Protein 9BS5 (pdb70)

Solvent-accessible surface area: 46881 Å² total; per-residue (Å²): 146,49,130,6,49,2,50,72,48,55,0,40,0,26,1,85,36,49,194,95,7,10,0,16,2,33,0,39,10,108,76,83,69,0,0,103,89,0,42,2,0,0,39,7,83,148,185,91,108,14,20,0,80,41,29,2,119,64,129,89,31,102,79,64,102,67,72,108,73,43,105,21,47,18,8,31,29,110,95,5,145,10,48,11,30,19,0,8,0,73,0,46,0,69,96,13,89,7,25,0,20,0,49,0,44,0,7,65,36,0,0,0,0,50,0,21,1,50,78,36,195,44,6,26,59,18,24,0,96,40,0,53,0,33,1,5,4,52,29,58,9,31,0,4,2,11,0,1,0,17,10,5,6,18,1,24,11,17,64,5,64,0,55,84,0,115,62,68,6,146,117,13,51,58,127,30,59,6,56,46,51,33,18,77,5,0,0,8,8,7,0,0,0,63,8,120,72,37,2,29,2,0,0,1,0,0,16,9,56,91,1,1,3,0,3,0,36,4,59,15,164,99,30,35,0,47,5,67,0,1,16,22,26,112,44,12,10,3,42,11,22,0,78,23,64,4,4,5,0,0,0,2,0,4,68,39,4,93,68,3,14,43,14,30,2,6,37,8,9,5,108,79,60,128,15,117,58,4,81,82,37,5,103,35,10,13,0,1,2,0,4,2,14,7,21,4,42,95,10,21,45,16,16,2,93,103,56,90,16,2,65,14,80,122,30,70,4,82,157,14,134,86,30,78,99,12,8,0,42,28,58,21,0,50,144,12,0,56,15,0,35,81,12,62,9,61,4,0,0,4,6,0,4,3,26,0,8,34,5,48,110,64,49,38,15,36,99,0,0,19,0,51,54,26,4,71,40,8,63,7,123,42,0,62,135,44,2,64,75,94,66,5,84,8,3,1,7,0,12,0,10,0,0,4,25,8,1,22,46,29,0,46,105,0,1,81,39,0,73,94,22,15,12,56,5,2,9,4,2,3,22,9,100,3,0,10,30,18,16,32,2,2,0,32,22,0,12,38,0,20,25,38,5,6,97,22,0,11,118,49,92,0,6,4,2,6,8,25,2,17,14,13,2,0,22,13,28,3,29,5,0,24,2,1,7,3,2,4,22,1,2,20,25,9,5,107,44,5,0,81,13,18,2,5,0,0,0,9,0,0,9,28,18,6,10,8,3,1,8,3,2,0,0,0,13,0,68,1,50,126,12,30,115,92,22,123,12,33,0,67,1,0,1,0,6,6,0,0,1,3,0,1,2,19,1,0,2,7,0,0,0,2,14,24,120,15,0,101,131,27,57,85,0,0,65,0,0,61,40,3,24,22,20,4,35,102,18,52,23,35,36,11,26,3,7,71,61,0,0,2,0,3,47,6,75,73,56,36,25,5,6,0,0,0,0,0,0,98,120,8,29,101,2,150,6,70,1,113,40,3,74,106,70,62,74,1,60,4,3,15,2,10,15,19,213,95,12,30,40,120,123,46,13,53,20,44,46,54,136,144,39,112,10,40,19,160,22,153,49,115,30,107,0,8,60,0,0,0,0,0,0,3,0,81,73,125,138,49,132,7,51,2,50,75,46,55,0,34,0,45,1,92,30,45,191,102,4,10,0,17,2,34,0,39,12,109,76,82,68,0,0,103,87,0,39,2,0,0,46,6,85,82,148,137,48,147,23,18,0,80,40,19,0,111,50,125,86,30,105,77,60,112,69,74,109,75,46,107,19,48,19,8,31,24,110,99,6,139,11,51,11,26,17,0,7,0,71,0,49,0,68,98,15,91,9,26,0,18,0,48,0,44,0,7,63,36,0,0,0,0,51,0,19,1,51,80,35,190,46,7,24,61,18,23,0,102,42,1,55,0,34,0,4,4,53,27,57,10,40,0,7,2,10,0,1,0,17,9,6,6,16,2,25,11,16,64,5,69,0,56,85,0,121,61,63,9,146,119,13,51,57,129,32,57,5,56,46,50,32,16,77,4,0,0,8,8,8,0,0,0,68,7,123,71,37,2,24,1,0,0,1,0,0,18,8,57,88,0,0,2,0,2,0,35,3,46,35,172,83,29,34,0,44,5,68,0,1,18,23,27,121,44,12,8,3,46,9,26,0,80,24,63,4,2,5,0,0,0,2,1,4,67,42,5,91,70,3,14,43,15,30,2,6,39,8,8,6,109,77,59,120,15,119,60,5,81,81,33,5,102,36,10,14,0,1,2,0,4,2,14,7,21,4,44,94,11,20,46,17,15,2,94,105,52,87,17,1,66,15,79,122,30,73,4,83,166,19,140,77,28,78,100,10,8,0,41,28,58,23,0,51,143,10,0,61,16,0,37,83,14,62,7,61,3,0,0,5,6,0,4,3,27,0,10,26,8,44,113,59,50,37,18,36,100,0,0,20,0,48,58,27,3,73,40,8,61,5,93,43,0,60,144,51,2,64,83,90,66,6,88,7,4,2,7,0,13,0,10,0,0,5,24,7,2,23,45,27,0,48,100,0,1,80,36,0,71,94,21,15,11,49,5,1,10,4,2,2,25,6,99,3,0,9,28,20,16,32,2,2,0,35,23,0,12,39,0,21,22,42,5,6,97,17,0,11,120,50,95,1,3,4,3,6,8,25,2,16,15,14,2,0,22,14,28,3,27,5,0,25,2,1,8,3,2,5,21,1,3,21,24,9,5,106,46,4,0,82,14,20,3,6,0,0,0,10,0,0,10,29,21,6,10,8,2,1,7,4,2,0,0,0,19,0,68,1,54,127,11,28,118,92,22,125,14,32,1,69,0,0,0,0,5,6,1,0,1,3,0,1,2,20,2,0,1,6,1,0,1,1,9,18,100,16,0,97,147,26,62,82,0,0,67,0,0,63,35,3,26,22,19,4,37,106,13,50,24,36,37,12,15,3,10,93,55,0,0,2,0,3,54,7,72,73,60,38,26,8,9,0,0,0,0,0,2,104,138,12,26,100,2,155,7,61,1,113,37,3,74,106,73,63,73,1,35,4,3,13,3,10,15,20,208,105,12,30,39,121,123,49,12,57,20,43,45,53,137,142,41,113,10,44,19,148,21,136,46,117,28,106,1,5,60,0,0,0,0,0,0,1,0,20,8,64,186,120,101,117

InterPro domains:
  IPR013785 Aldolase-type TIM barrel [G3DSA:3.20.20.70] (309-738)
  IPR014718 Glycoside hydrolase-type carbohydrate-binding [G3DSA:2.70.98.10] (22-305)
  IPR017853 Glycoside hydrolase superfamily [SSF51445] (368-609)
  IPR019563 Glycosyl-hydrolase 97, catalytic domain [PF10566] (331-528)
  IPR029483 Glycosyl-hydrolase 97, C-terminal oligomerisation domain [PF14509] (623-724)
  IPR029486 Glycosyl-hydrolase 97, N-terminal domain [PF14508] (25-312)
  IPR052720 Glycosyl Hydrolase Family 97 [PTHR35803] (1-726)

Nearest PDB structures (foldseek):
  9bs5-assembly1_A  TM=1.001E+00  e=0.000E+00  Bacteroides ovatus ATCC 8483
  9bs5-assembly1_B  TM=1.001E+00  e=0.000E+00  Bacteroides ovatus ATCC 8483
  2jke-assembly1_B  TM=1.001E+00  e=0.000E+00  Bacteroides thetaiotaomicron VPI-5482
  2d73-assembly1_B  TM=1.000E+00  e=0.000E+00  Bacteroides thetaiotaomicron VPI-5482
  2jka-assembly1_A  TM=1.001E+00  e=0.000E+00  Bacteroides thetaiotaomicron VPI-5482

B-factor: mean 17.01, std 8.12, range [8.49, 73.51]

Sequence (1377 aa):
QQKLTSPDGNLVLTFQVNKEGAPTYDLTYKGKVVIKPSTLGLELKKESKSNLYNGFKLKDAQTTTFDETWQPVWGEEKEIRNQYNELAVILFQPMNDRSIVVRFRLFNDGLGFRYEFPQQKSLNYFVIKEEHSQFAMAGNHIAYWIPGDYDTQEYDYTISRLSEIRGLMQQAITPNSSQTPFSPTGVQTALMMKTDDGLYINLHEAALIDYSCMHLNLDDKNMIFESWLTPDAKGDKGYMQTPCNSPWRTIIVSDDARNILASRITLNLNEPCKIADAASWIKPVKYIGVWWDMITGKGSWAYTDELTSVKLGVTDYSKTKPNGKHSANTANVKRYIDFAAANGFDAVLVEGWNEGWEDWFGNSKDYVFDFLTAYPDFDVQEIHRYAASKGIKMMMHHETSASVRNYERHLDKAYQFMVDNGYNSVKSGYVGNIIPRGEHHYGQWMNNHYLYAVKKAADYKIMVNAHEATRPTGICRTYPNLIGNESARGTEYESFGGNKVYHTTILPFTRLVGGPMDYTPGIFETHCNQMNPANNSQVRSTIARQLALYVTMYSPLQMAADIPENYERFMDAFQFIKDVALDWDKTIYLEAEPGEYITIARKAKGTDDWYIGCTAGENGHDSQLTFDFLEPGKQYVATVYADAKDADWKDNPQAYTIKKGILNNKSKLNLHAANGGGYAISIKEVQQKLTSPDGNLVLTFQVNKEGAPTYDLTYKGKVVIKPSTLGLELKKEDSKSNLYNGFKLKDAQTTTFDETWQPVWGEEKEIRNQYNELAVILFQPMNDRSIVVRFRLFNDGLGFRYEFPQQKSLNYFVIKEEHSQFAMAGNHIAYWIPGDYDTQEYDYTISRLSEIRGLMQQAITPNSSQTPFSPTGVQTALMMKTDDGLYINLHEAALIDYSCMHLNLDDKNMIFESWLTPDAKGDKGYMQTPCNSPWRTIIVSDDARNILASRITLNLNEPCKIADAASWIKPVKYIGVWWDMITGKGSWAYTDELTSVKLGVTDYSKTKPNGKHSANTANVKRYIDFAAANGFDAVLVEGWNEGWEDWFGNSKDYVFDFLTAYPDFDVQEIHRYAASKGIKMMMHHETSASVRNYERHLDKAYQFMVDNGYNSVKSGYVGNIIPRGEHHYGQWMNNHYLYAVKKAADYKIMVNAHEATRPTGICRTYPNLIGNESARGTEYESFGGNKVYHTTILPFTRLVGGPMDYTPGIFETHCNQMNPANNSQVRSTIARQLALYVTMYSPLQMAADIPENYERFMDAFQFIKDVALDWDKTIYLEAEPGEYITIARKAKGTDDWYIGCTAGENGHDSQLTFDFLEPGKQYVATVYADAKDADWKDNPQAYTIKKGILNNKSKLNLHAANGGGYAISIKEVKNKS

Organism: Bacteroides ovatus (strain ATCC 8483 / DSM 1896 / JCM 5824 / BCRC 10623 / CCUG 4943 / NCTC 11153) (NCBI:txid411476)

Secondary structure (DSSP, 8-state):
-EEEE-TTS-EEEEEEE-TTS-EEEEEEETTEEEEEEEE--EEEPP--TTEESSS-EEEEEEEEEEEEEE--SSSSSS-EEEEEEEEEEEEEETTTTEEEEEEEEEETTEEEEEEEE--BTTBSEEEEEEE--EEE-SS--EEEE-B-BSS------EEEEGGGHHHHHHHH----SS--B--TTEE-SSEEEE-TTS-EEEEEEE---SSPPEEEEEETTTTEEEEEEPP-TTS---EEESSEEPPEEEEEEESSHHHHHH--HHHHTSPP---TTHHHH---EEEEEETHHHHHTSSBS-SBSS-SS--TTTS-GGGSPB-S-B---HHHHHHHHHHHHHTT--EEEESS-BTTGGG-SSS--SS---SS-B-TT--HHHHHHHHHHTT-EEEEEEE-TTBHHHHHHHHHHHHHHHHHTT--EEEEE--SS-BSBTB-TTSHHHHHHHHHHHHHHHHTT-EEEETTSPPP-SGGGT-TTEEEE--S--GGGGTTT---TTGGGTGGGTTTTTS-B------S--BGGGT-TT---B-SS-HHHHHHHHHHS--SEEE--S-HHHHHHTHHHHHHHHH--S-EEEEEEEEEETTTEEEEEEEETTSS-EEEEEEE-TT-EEEEEE-TTSPTT--EEEEEEEE-TT-BTTTBTT-EEEEEEEE-TT-EEEEEEPTT-EEEEEEEE-/-EEEE-TTS-EEEEEEE-TTS-EEEEEEETTEEEEEEEE--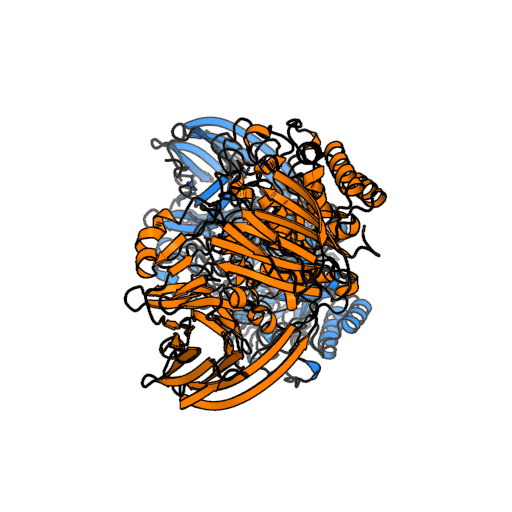EEEPP--GGGEESSS-EEEEEEEEEEEEEE--SSSSSS-EEEEEEEEEEEEEETTTTEEEEEEEEEETTEEEEEEEE--BTTBSEEEEEEE--EEE-SS--EEEE-B-BSS------EEEEGGGHHHHHHHH----SS--B--TTEE-SSEEEE-TTS-EEEEEEE---SSPPEEEEEETTTTEEEEEEPP-TTS---EEESSEEPPEEEEEEESSTHHHHH--HHHHTSPP---TTGGGT---EEEEEE-HHHHHTSSBS-S-SS-SS--TTTS-GGGSPP-S-BS--HHHHHHHHHHHHHTT-SEEEESS-BTTGGG-SSS--SS---SS-B-TT--HHHHHHHHHHTT-EEEEEEE-TTBHHHHHHHHHHHHHHHHHTT--EEEEE--SS-BSBTB-TTSHHHHHHHHHHHHHHHHTT-EEEETTSPPP-SGGGT-TTEEEE--S--GGGGGTT---TTGGGTGGGTTTTTS-B------S--BGGGT-TT---B-SS-HHHHHHHHHHS--SEEE--S-HHHHTTSHHHHHHHHH--S-EEEEEEEEEETTTEEEEEEEETTSS-EEEEEEE-TT-EEEEEE-TTSPTT--EEEEEEEE-TT-BTTTBTT-EEEEEEEE-TT-EEEEEEPTT-EEEEEEEETTT--

Structure (mmCIF, N/CA/C/O backbone):
data_9BS5
#
_entry.id   9BS5
#
_cell.length_a   107.855
_cell.length_b   116.528
_cell.length_c   144.004
_cell.angle_alpha   90.00
_cell.angle_beta   90.00
_cell.angle_gamma   90.00
#
_symmetry.space_group_name_H-M   'P 21 21 21'
#
loop_
_entity.id
_entity.type
_entity.pdbx_description
1 polymer Alpha-glucosidase
2 branched 4,6-dideoxy-4-{[(1S,4R,5S,6S)-4,5,6-trihydroxy-3-(hydroxymethyl)cyclohex-2-en-1-yl]amino}-alpha-D-glucopyranose-(1-4)-alpha-D-glucopyranose
3 non-polymer 1,2-ETHANEDIOL
4 non-polymer DI(HYDROXYETHYL)ETHER
5 non-polymer 'FORMIC ACID'
6 non-polymer 'TRIETHYLENE GLYCOL'
7 non-polymer 'CALCIUM ION'
8 non-polymer 'SODIUM ION'
9 water water
#
loop_
_atom_site.group_PDB
_atom_site.id
_atom_site.type_symbol
_atom_site.label_atom_id
_atom_site.label_alt_id
_atom_site.label_comp_id
_atom_site.label_asym_id
_atom_site.label_entity_id
_atom_site.label_seq_id
_atom_site.pdbx_PDB_ins_code
_atom_site.Cartn_x
_atom_site.Cartn_y
_atom_site.Cartn_z
_atom_site.occupancy
_atom_site.B_iso_or_equiv
_atom_site.auth_seq_id
_atom_site.auth_comp_id
_atom_site.auth_asym_id
_atom_site.auth_atom_id
_atom_site.pdbx_PDB_model_num
ATOM 1 N N . GLN A 1 8 ? 24.008 33.335 42.403 1.00 27.42 22 GLN A N 1
ATOM 2 C CA . GLN A 1 8 ? 23.533 31.925 42.261 1.00 26.11 22 GLN A CA 1
ATOM 3 C C . GLN A 1 8 ? 22.062 31.824 42.684 1.00 22.66 22 GLN A C 1
ATOM 4 O O . GLN A 1 8 ? 21.737 32.271 43.802 1.00 23.65 22 GLN A O 1
ATOM 10 N N . GLN A 1 9 ? 21.222 31.237 41.826 1.00 20.41 23 GLN A N 1
ATOM 11 C CA . GLN A 1 9 ? 19.787 30.957 42.098 1.00 19.38 23 GLN A CA 1
ATOM 12 C C . GLN A 1 9 ? 19.634 29.493 42.510 1.00 19.00 23 GLN A C 1
ATOM 13 O O . GLN A 1 9 ? 20.364 28.650 41.968 1.00 19.36 23 GLN A O 1
ATOM 19 N N . LYS A 1 10 ? 18.717 29.209 43.435 1.00 18.85 24 LYS A N 1
ATOM 20 C CA . LYS A 1 10 ? 18.434 27.831 43.913 1.00 18.93 24 LYS A CA 1
ATOM 21 C C . LYS A 1 10 ? 16.939 27.547 43.746 1.00 18.11 24 LYS A C 1
ATOM 22 O O . LYS A 1 10 ? 16.130 28.468 43.973 1.00 19.45 24 LYS A O 1
ATOM 28 N N . LEU A 1 11 ? 16.608 26.325 43.323 1.00 16.77 25 LEU A N 1
ATOM 29 C CA . LEU A 1 11 ? 15.224 25.802 43.178 1.00 16.57 25 LEU A CA 1
ATOM 30 C C . LEU A 1 11 ? 15.189 24.401 43.799 1.00 16.75 25 LEU A C 1
ATOM 31 O O . LEU A 1 11 ? 16.127 23.628 43.555 1.00 17.43 25 LEU A O 1
ATOM 36 N N . THR A 1 12 ? 14.173 24.105 44.609 1.00 17.13 26 THR A N 1
ATOM 37 C CA . THR A 1 12 ? 13.995 22.776 45.250 1.00 17.52 26 THR A CA 1
ATOM 38 C C . THR A 1 12 ? 12.638 22.210 44.830 1.00 16.67 26 THR A C 1
ATOM 39 O O . THR A 1 12 ? 11.707 23.006 44.600 1.00 17.50 26 THR A O 1
ATOM 43 N N . SER A 1 13 ? 12.558 20.887 44.684 1.00 16.47 27 SER A N 1
ATOM 44 C CA . SER A 1 13 ? 11.305 20.152 44.381 1.00 16.25 27 SER A CA 1
ATOM 45 C C . SER A 1 13 ? 10.307 20.373 45.513 1.00 16.52 27 SER A C 1
ATOM 46 O O . SER A 1 13 ? 10.701 20.720 46.630 1.00 16.55 27 SER A O 1
ATOM 49 N N . PRO A 1 14 ? 8.989 20.191 45.269 1.00 16.70 28 PRO A N 1
ATOM 50 C CA . PRO A 1 14 ? 8.000 20.268 46.345 1.00 16.64 28 PRO A CA 1
ATOM 51 C C . PRO A 1 14 ? 8.376 19.450 47.593 1.00 17.87 28 PRO A C 1
ATOM 52 O O . PRO A 1 14 ? 8.132 19.943 48.689 1.00 18.68 28 PRO A O 1
ATOM 56 N N . ASP A 1 15 ? 8.980 18.264 47.423 1.00 17.95 29 ASP A N 1
ATOM 57 C CA . ASP A 1 15 ? 9.307 17.335 48.546 1.00 18.28 29 ASP A CA 1
ATOM 58 C C . ASP A 1 15 ? 10.714 17.605 49.107 1.00 18.56 29 ASP A C 1
ATOM 59 O O . ASP A 1 15 ? 11.070 16.954 50.103 1.00 19.25 29 ASP A O 1
ATOM 64 N N . GLY A 1 16 ? 11.493 18.503 48.494 1.00 18.53 30 GLY A N 1
ATOM 65 C CA . GLY A 1 16 ? 12.822 18.932 48.980 1.00 18.64 30 GLY A CA 1
ATOM 66 C C . GLY A 1 16 ? 13.965 18.003 48.581 1.00 18.62 30 GLY A C 1
ATOM 67 O O . GLY A 1 16 ? 15.119 18.325 48.937 1.00 20.42 30 GLY A O 1
ATOM 68 N N . ASN A 1 17 ? 13.692 16.903 47.869 1.00 18.49 31 ASN A N 1
ATOM 69 C CA . ASN A 1 17 ? 14.705 15.860 47.541 1.00 18.41 31 ASN A CA 1
ATOM 70 C C . ASN A 1 17 ? 15.567 16.286 46.344 1.00 17.64 31 ASN A C 1
ATOM 71 O O . ASN A 1 17 ? 16.721 15.822 46.264 1.00 17.95 31 ASN A O 1
ATOM 76 N N . LEU A 1 18 ? 15.048 17.124 45.442 1.00 16.80 32 LEU A N 1
ATOM 77 C CA . LEU A 1 18 ? 15.815 17.614 44.265 1.00 16.55 32 LEU A CA 1
ATOM 78 C C . LEU A 1 18 ? 16.159 19.092 44.452 1.00 16.72 32 LEU A C 1
ATOM 79 O O . LEU A 1 18 ? 15.271 19.864 44.857 1.00 16.73 32 LEU A O 1
ATOM 84 N N . VAL A 1 19 ? 17.402 19.459 44.133 1.00 16.79 33 VAL A N 1
ATOM 85 C CA . VAL A 1 19 ? 17.908 20.860 44.180 1.00 16.82 33 VAL A CA 1
ATOM 86 C C . VAL A 1 19 ? 18.558 21.187 42.835 1.00 16.34 33 VAL A C 1
ATOM 87 O O . VAL A 1 19 ? 19.476 20.461 42.420 1.00 16.68 33 VAL A O 1
ATOM 91 N N . LEU A 1 20 ? 18.091 22.259 42.202 1.00 15.89 34 LEU A N 1
ATOM 92 C CA . LEU A 1 20 ? 18.737 22.858 41.011 1.00 16.02 34 LEU A CA 1
ATOM 93 C C . LEU A 1 20 ? 19.424 24.150 41.443 1.00 15.84 34 LEU A C 1
ATOM 94 O O . LEU A 1 20 ? 18.812 24.901 42.230 1.00 16.27 34 LEU A O 1
ATOM 99 N N . THR A 1 21 ? 20.645 24.394 40.968 1.00 15.92 35 THR A N 1
ATOM 100 C CA . THR A 1 21 ? 21.291 25.727 41.081 1.00 16.20 35 THR A CA 1
ATOM 101 C C . THR A 1 21 ? 21.543 26.259 39.670 1.00 15.59 35 THR A C 1
ATOM 102 O O . THR A 1 21 ? 21.795 25.456 38.750 1.00 15.14 35 THR A O 1
ATOM 106 N N . PHE A 1 22 ? 21.414 27.572 39.521 1.00 15.53 36 PHE A N 1
ATOM 107 C CA . PHE A 1 22 ? 21.672 28.306 38.263 1.00 15.31 36 PHE A CA 1
ATOM 108 C C . PHE A 1 22 ? 22.599 29.480 38.562 1.00 15.87 36 PHE A C 1
ATOM 109 O O . PHE A 1 22 ? 22.383 30.189 39.567 1.00 16.86 36 PHE A O 1
ATOM 117 N N . GLN A 1 23 ? 23.599 29.683 37.711 1.00 16.31 37 GLN A N 1
ATOM 118 C CA . GLN A 1 23 ? 24.384 30.938 37.699 1.00 18.14 37 GLN A CA 1
ATOM 119 C C . GLN A 1 23 ? 24.964 31.149 36.305 1.00 17.92 37 GLN A C 1
ATOM 120 O O . GLN A 1 23 ? 25.153 30.161 35.565 1.00 17.90 37 GLN A O 1
ATOM 126 N N . VAL A 1 24 ? 25.205 32.411 35.972 1.00 18.01 38 VAL A N 1
ATOM 127 C CA . VAL A 1 24 ? 25.994 32.815 34.781 1.00 18.70 38 VAL A CA 1
ATOM 128 C C . VAL A 1 24 ? 27.470 32.689 35.172 1.00 17.88 38 VAL A C 1
ATOM 129 O O . VAL A 1 24 ? 27.848 33.274 36.200 1.00 17.71 38 VAL A O 1
ATOM 133 N N . ASN A 1 25 ? 28.258 31.914 34.420 1.00 17.37 39 ASN A N 1
ATOM 134 C CA . ASN A 1 25 ? 29.693 31.665 34.725 1.00 18.22 39 ASN A CA 1
ATOM 135 C C . ASN A 1 25 ? 30.513 32.888 34.287 1.00 18.49 39 ASN A C 1
ATOM 136 O O . ASN A 1 25 ? 29.908 33.877 33.836 1.00 17.67 39 ASN A O 1
ATOM 141 N N . LYS A 1 26 ? 31.839 32.843 34.450 1.00 20.27 40 LYS A N 1
ATOM 142 C CA . LYS A 1 26 ? 32.733 34.015 34.231 1.00 21.78 40 LYS A CA 1
ATOM 143 C C . LYS A 1 26 ? 32.793 34.398 32.746 1.00 20.99 40 LYS A C 1
ATOM 144 O O . LYS A 1 26 ? 33.183 35.545 32.479 1.00 22.37 40 LYS A O 1
ATOM 150 N N . GLU A 1 27 ? 32.420 33.500 31.823 1.00 20.73 41 GLU A N 1
ATOM 151 C CA . GLU A 1 27 ? 32.334 33.796 30.361 1.00 20.46 41 GLU A CA 1
ATOM 152 C C . GLU A 1 27 ? 30.934 34.315 30.002 1.00 17.93 41 GLU A C 1
ATOM 153 O O . GLU A 1 27 ? 30.714 34.652 28.824 1.00 17.61 41 GLU A O 1
ATOM 159 N N . GLY A 1 28 ? 30.019 34.384 30.969 1.00 16.70 42 GLY A N 1
ATOM 160 C CA . GLY A 1 28 ? 28.626 34.807 30.741 1.00 15.78 42 GLY A CA 1
ATOM 161 C C . GLY A 1 28 ? 27.774 33.683 30.169 1.00 15.12 42 GLY A C 1
ATOM 162 O O . GLY A 1 28 ? 26.713 33.989 29.592 1.00 15.59 42 GLY A O 1
ATOM 163 N N . ALA A 1 29 ? 28.209 32.426 30.309 1.00 14.60 43 ALA A N 1
ATOM 164 C CA . ALA A 1 29 ? 27.452 31.232 29.863 1.00 14.55 43 ALA A CA 1
ATOM 165 C C . ALA A 1 29 ? 26.444 30.860 30.945 1.00 14.49 43 ALA A C 1
ATOM 166 O O . ALA A 1 29 ? 26.817 30.708 32.110 1.00 15.50 43 ALA A O 1
ATOM 168 N N . PRO A 1 30 ? 25.142 30.724 30.607 1.00 13.85 44 PRO A N 1
ATOM 169 C CA . PRO A 1 30 ? 24.148 30.240 31.561 1.00 13.85 44 PRO A CA 1
ATOM 170 C C . PRO A 1 30 ? 24.500 28.799 31.946 1.00 13.91 44 PRO A C 1
ATOM 171 O O . PRO A 1 30 ? 24.748 28.008 31.049 1.00 13.49 44 PRO A O 1
ATOM 175 N N . THR A 1 31 ? 24.542 28.505 33.248 1.00 14.33 45 THR A N 1
ATOM 176 C CA . THR A 1 31 ? 24.979 27.198 33.795 1.00 14.47 45 THR A CA 1
ATOM 177 C C . THR A 1 31 ? 23.957 26.706 34.826 1.00 13.71 45 THR A C 1
ATOM 178 O O . THR A 1 31 ? 23.472 27.534 35.623 1.00 14.03 45 THR A O 1
ATOM 182 N N . TYR A 1 32 ? 23.655 25.407 34.814 1.00 12.94 46 TYR A N 1
ATOM 183 C CA . TYR A 1 32 ? 22.755 24.755 35.796 1.00 13.08 46 TYR A CA 1
ATOM 184 C C . TYR A 1 32 ? 23.392 23.444 36.268 1.00 13.44 46 TYR A C 1
ATOM 185 O O . TYR A 1 32 ? 24.307 22.913 35.600 1.00 14.01 46 TYR A O 1
ATOM 194 N N . ASP A 1 33 ? 22.915 22.939 37.404 1.00 13.99 47 ASP A N 1
ATOM 195 C CA . ASP A 1 33 ? 23.268 21.594 37.922 1.00 14.07 47 ASP A CA 1
ATOM 196 C C . ASP A 1 33 ? 22.068 21.056 38.706 1.00 13.90 47 ASP A C 1
ATOM 197 O O . ASP A 1 33 ? 21.147 21.844 39.006 1.00 14.21 47 ASP A O 1
ATOM 202 N N . LEU A 1 34 ? 22.075 19.761 39.017 1.00 13.92 48 LEU A N 1
ATOM 203 C CA . LEU A 1 34 ? 20.925 19.072 39.646 1.00 14.05 48 LEU A CA 1
ATOM 204 C C . LEU A 1 34 ? 21.445 17.991 40.589 1.00 14.86 48 LEU A C 1
ATOM 205 O O . LEU A 1 34 ? 22.316 17.205 40.174 1.00 15.65 48 LEU A O 1
ATOM 210 N N . THR A 1 35 ? 20.922 17.974 41.815 1.00 15.42 49 THR A N 1
ATOM 211 C CA . THR A 1 35 ? 21.208 16.929 42.826 1.00 15.62 49 THR A CA 1
ATOM 212 C C . THR A 1 35 ? 19.889 16.266 43.235 1.00 15.56 49 THR A C 1
ATOM 213 O O . THR A 1 35 ? 18.837 16.935 43.189 1.00 15.95 49 THR A O 1
ATOM 217 N N . TYR A 1 36 ? 19.959 14.987 43.595 1.00 15.71 50 TYR A N 1
ATOM 218 C CA . TYR A 1 36 ? 18.814 14.160 44.045 1.00 15.80 50 TYR A CA 1
ATOM 219 C C . TYR A 1 36 ? 19.240 13.450 45.331 1.00 16.53 50 TYR A C 1
ATOM 220 O O . TYR A 1 36 ? 20.201 12.672 45.286 1.00 16.94 50 TYR A O 1
ATOM 229 N N . LYS A 1 37 ? 18.578 13.758 46.447 1.00 17.21 51 LYS A N 1
ATOM 230 C CA . LYS A 1 37 ? 18.907 13.178 47.777 1.00 18.05 51 LYS A CA 1
ATOM 231 C C . LYS A 1 37 ? 20.422 13.291 48.010 1.00 18.17 51 LYS A C 1
ATOM 232 O O . LYS A 1 37 ? 21.027 12.316 48.487 1.00 19.53 51 LYS A O 1
ATOM 238 N N . GLY A 1 38 ? 21.010 14.443 47.665 1.00 18.06 52 GLY A N 1
ATOM 239 C CA . GLY A 1 38 ? 22.420 14.776 47.945 1.00 19.38 52 GLY A CA 1
ATOM 240 C C . GLY A 1 38 ? 23.396 14.160 46.954 1.00 19.52 52 GLY A C 1
ATOM 241 O O . GLY A 1 38 ? 24.615 14.323 47.170 1.00 21.38 52 GLY A O 1
ATOM 242 N N . LYS A 1 39 ? 22.905 13.483 45.909 1.00 18.50 53 LYS A N 1
ATOM 243 C CA . LYS A 1 39 ? 23.751 12.864 44.855 1.00 17.99 53 LYS A CA 1
ATOM 244 C C . LYS A 1 39 ? 23.693 13.727 43.593 1.00 17.06 53 LYS A C 1
ATOM 245 O O . LYS A 1 39 ? 22.572 14.116 43.188 1.00 16.45 53 LYS A O 1
ATOM 251 N N . VAL A 1 40 ? 24.847 13.996 42.980 1.00 16.76 54 VAL A N 1
ATOM 252 C CA . VAL A 1 40 ? 24.919 14.782 41.713 1.00 16.66 54 VAL A CA 1
ATOM 253 C C . VAL A 1 40 ? 24.255 13.952 40.602 1.00 16.11 54 VAL A C 1
ATOM 254 O O . VAL A 1 40 ? 24.656 12.781 40.416 1.00 17.11 54 VAL A O 1
ATOM 258 N N . VAL A 1 41 ? 23.247 14.530 39.942 1.00 14.90 55 VAL A N 1
ATOM 259 C CA . VAL A 1 41 ? 22.541 13.961 38.754 1.00 14.40 55 VAL A CA 1
ATOM 260 C C . VAL A 1 41 ? 23.096 14.640 37.497 1.00 14.41 55 VAL A C 1
ATOM 261 O O . VAL A 1 41 ? 23.435 13.929 36.518 1.00 14.87 55 VAL A O 1
ATOM 265 N N . ILE A 1 42 ? 23.155 15.972 37.519 1.00 14.16 56 ILE A N 1
ATOM 266 C CA . ILE A 1 42 ? 23.727 16.806 36.423 1.00 14.07 56 ILE A CA 1
ATOM 267 C C . ILE A 1 42 ? 24.821 17.693 37.023 1.00 14.17 56 ILE A C 1
ATOM 268 O O . ILE A 1 42 ? 24.496 18.538 37.898 1.00 14.79 56 ILE A O 1
ATOM 273 N N . LYS A 1 43 ? 26.065 17.494 36.584 1.00 14.34 57 LYS A N 1
ATOM 274 C CA . LYS A 1 43 ? 27.217 18.370 36.925 1.00 14.74 57 LYS A CA 1
ATOM 275 C C . LYS A 1 43 ? 27.004 19.723 36.252 1.00 14.25 57 LYS A C 1
ATOM 276 O O . LYS A 1 43 ? 26.163 19.837 35.362 1.00 13.52 57 LYS A O 1
ATOM 282 N N . PRO A 1 44 ? 27.731 20.790 36.656 1.00 14.74 58 PRO A N 1
ATOM 283 C CA . PRO A 1 44 ? 27.609 22.090 35.999 1.00 14.49 58 PRO A CA 1
ATOM 284 C C . PRO A 1 44 ? 27.594 21.948 34.470 1.00 13.97 58 PRO A C 1
ATOM 285 O O . PRO A 1 44 ? 28.541 21.429 33.906 1.00 14.29 58 PRO A O 1
ATOM 289 N N . SER A 1 45 ? 26.496 22.396 33.861 1.00 13.85 59 SER A N 1
ATOM 290 C CA . SER A 1 45 ? 26.159 22.221 32.426 1.00 13.52 59 SER A CA 1
ATOM 291 C C . SER A 1 45 ? 25.767 23.576 31.834 1.00 13.51 59 SER A C 1
ATOM 292 O O . SER A 1 45 ? 24.931 24.254 32.453 1.00 13.72 59 SER A O 1
ATOM 295 N N . THR A 1 46 ? 26.311 23.936 30.663 1.00 13.42 60 THR A N 1
ATOM 296 C CA . THR A 1 46 ? 26.032 25.236 30.002 1.00 13.20 60 THR A CA 1
ATOM 297 C C . THR A 1 46 ? 24.805 25.100 29.092 1.00 12.96 60 THR A C 1
ATOM 298 O O . THR A 1 46 ? 24.472 23.968 28.689 1.00 12.89 60 THR A O 1
ATOM 302 N N . LEU A 1 47 ? 24.146 26.228 28.835 1.00 12.87 61 LEU A N 1
ATOM 303 C CA . LEU A 1 47 ? 22.943 26.346 27.975 1.00 12.56 61 LEU A CA 1
ATOM 304 C C . LEU A 1 47 ? 23.205 27.457 26.963 1.00 12.93 61 LEU A C 1
ATOM 305 O O . LEU A 1 47 ? 24.019 28.348 27.262 1.00 13.93 61 LEU A O 1
ATOM 310 N N . GLY A 1 48 ? 22.560 27.390 25.801 1.00 12.47 62 GLY A N 1
ATOM 311 C CA . GLY A 1 48 ? 22.688 28.429 24.768 1.00 12.26 62 GLY A CA 1
ATOM 312 C C . GLY A 1 48 ? 22.559 27.851 23.376 1.00 12.23 62 GLY A C 1
ATOM 313 O O . GLY A 1 48 ? 22.423 26.615 23.240 1.00 12.53 62 GLY A O 1
ATOM 314 N N . LEU A 1 49 ? 22.576 28.735 22.381 1.00 12.05 63 LEU A N 1
ATOM 315 C CA . LEU A 1 49 ? 22.434 28.383 20.947 1.00 11.95 63 LEU A CA 1
ATOM 316 C C . LEU A 1 49 ? 23.446 29.196 20.143 1.00 12.11 63 LEU A C 1
ATOM 317 O O . LEU A 1 49 ? 23.787 30.315 20.571 1.00 12.44 63 LEU A O 1
ATOM 322 N N . GLU A 1 50 ? 23.915 28.636 19.025 1.00 12.48 64 GLU A N 1
ATOM 323 C CA . GLU A 1 50 ? 24.605 29.406 17.965 1.00 12.91 64 GLU A CA 1
ATOM 324 C C . GLU A 1 50 ? 23.589 29.650 16.849 1.00 12.49 64 GLU A C 1
ATOM 325 O O . GLU A 1 50 ? 22.902 28.685 16.451 1.00 12.29 64 GLU A O 1
ATOM 331 N N . LEU A 1 51 ? 23.476 30.900 16.402 1.00 12.46 65 LEU A N 1
ATOM 332 C CA . LEU A 1 51 ? 22.549 31.296 15.312 1.00 12.67 65 LEU A CA 1
ATOM 333 C C . LEU A 1 51 ? 23.314 31.376 13.991 1.00 13.05 65 LEU A C 1
ATOM 334 O O . LEU A 1 51 ? 24.525 31.690 13.996 1.00 13.47 65 LEU A O 1
ATOM 339 N N . LYS A 1 52 ? 22.614 31.090 12.898 1.00 13.33 66 LYS A N 1
ATOM 340 C CA . LYS A 1 52 ? 23.144 31.252 11.526 1.00 14.20 66 LYS A CA 1
ATOM 341 C C . LYS A 1 52 ? 23.494 32.729 11.328 1.00 14.94 66 LYS A C 1
ATOM 342 O O . LYS A 1 52 ? 22.704 33.582 11.766 1.00 14.36 66 LYS A O 1
ATOM 348 N N . LYS A 1 53 ? 24.644 33.010 10.716 1.00 17.20 67 LYS A N 1
ATOM 349 C CA . LYS A 1 53 ? 25.067 34.388 10.349 1.00 21.35 67 LYS A CA 1
ATOM 350 C C . LYS A 1 53 ? 24.117 34.919 9.271 1.00 22.84 67 LYS A C 1
ATOM 351 O O . LYS A 1 53 ? 23.661 34.112 8.446 1.00 25.20 67 LYS A O 1
ATOM 357 N N . GLU A 1 54 ? 23.814 36.219 9.304 1.00 27.21 68 GLU A N 1
ATOM 358 C CA . GLU A 1 54 ? 22.836 36.887 8.399 1.00 30.59 68 GLU A CA 1
ATOM 359 C C . GLU A 1 54 ? 23.357 36.885 6.957 1.00 31.67 68 GLU A C 1
ATOM 360 O O . GLU A 1 54 ? 24.575 37.081 6.795 1.00 34.47 68 GLU A O 1
ATOM 366 N N . SER A 1 74 ? 29.148 38.708 15.920 1.00 27.53 88 SER A N 1
ATOM 367 C CA . SER A 1 74 ? 28.793 38.400 17.336 1.00 25.31 88 SER A CA 1
ATOM 368 C C . SER A 1 74 ? 27.291 38.107 17.487 1.00 20.35 88 SER A C 1
ATOM 369 O O . SER A 1 74 ? 26.916 37.539 18.525 1.00 18.77 88 SER A O 1
ATOM 372 N N . LYS A 1 75 ? 26.458 38.445 16.497 1.00 19.33 89 LYS A N 1
ATOM 373 C CA . LYS A 1 75 ? 25.003 38.132 16.518 1.00 19.54 89 LYS A CA 1
ATOM 374 C C . LYS A 1 75 ? 24.774 36.617 16.428 1.00 17.25 89 LYS A C 1
ATOM 375 O O . LYS A 1 75 ? 23.677 36.179 16.827 1.00 17.25 89 LYS A O 1
ATOM 381 N N . SER A 1 76 ? 25.751 35.841 15.944 1.00 15.82 90 SER A N 1
ATOM 382 C CA . SER A 1 76 ? 25.667 34.356 15.889 1.00 16.26 90 SER A CA 1
ATOM 383 C C . SER A 1 76 ? 25.747 33.765 17.306 1.00 15.15 90 SER A C 1
ATOM 384 O O . SER A 1 76 ? 25.236 32.646 17.509 1.00 14.87 90 SER A O 1
ATOM 387 N N . ASN A 1 77 ? 26.337 34.497 18.257 1.00 14.82 91 ASN A N 1
ATOM 388 C CA . ASN A 1 77 ? 26.549 34.043 19.656 1.00 14.58 91 ASN A CA 1
ATOM 389 C C . ASN A 1 77 ? 25.271 34.274 20.468 1.00 13.55 91 ASN A C 1
ATOM 390 O O . ASN A 1 77 ? 24.978 35.441 20.781 1.00 14.53 91 ASN A O 1
ATOM 395 N N . LEU A 1 78 ? 24.545 33.203 20.803 1.00 12.64 92 LEU A N 1
ATOM 396 C CA . LEU A 1 78 ? 23.475 33.229 21.838 1.00 12.25 92 LEU A CA 1
ATOM 397 C C . LEU A 1 78 ? 23.790 32.168 22.900 1.00 11.85 92 LEU A C 1
ATOM 398 O O . LEU A 1 78 ? 22.848 31.503 23.380 1.00 11.97 92 LEU A O 1
ATOM 403 N N . TYR A 1 79 ? 25.066 32.037 23.276 1.00 12.41 93 TYR A N 1
ATOM 404 C CA . TYR A 1 79 ? 25.531 31.033 24.273 1.00 13.33 93 TYR A CA 1
ATOM 405 C C . TYR A 1 79 ? 26.362 31.652 25.409 1.00 13.59 93 TYR A C 1
ATOM 406 O O . TYR A 1 79 ? 26.437 30.987 26.458 1.00 14.53 93 TYR A O 1
ATOM 415 N N . ASN A 1 80 ? 26.969 32.836 25.259 1.00 13.32 94 ASN A N 1
ATOM 416 C CA . ASN A 1 80 ? 27.707 33.460 26.392 1.00 14.14 94 ASN A CA 1
ATOM 417 C C . ASN A 1 80 ? 27.662 34.989 26.285 1.00 14.06 94 ASN A C 1
ATOM 418 O O . ASN A 1 80 ? 26.902 35.516 25.439 1.00 14.38 94 ASN A O 1
ATOM 423 N N . GLY A 1 81 ? 28.393 35.674 27.171 1.00 13.96 95 GLY A N 1
ATOM 424 C CA . GLY A 1 81 ? 28.320 37.137 27.339 1.00 14.52 95 GLY A CA 1
ATOM 425 C C . GLY A 1 81 ? 26.962 37.579 27.867 1.00 14.36 95 GLY A C 1
ATOM 426 O O . GLY A 1 81 ? 26.591 38.743 27.617 1.00 14.42 95 GLY A O 1
ATOM 427 N N . PHE A 1 82 ? 26.252 36.703 28.593 1.00 14.42 96 PHE A N 1
ATOM 428 C CA . PHE A 1 82 ? 24.961 37.023 29.259 1.00 14.42 96 PHE A CA 1
ATOM 429 C C . PHE A 1 82 ? 25.216 37.648 30.635 1.00 15.42 96 PHE A C 1
ATOM 430 O O . PHE A 1 82 ? 26.269 37.393 31.253 1.00 15.73 96 PHE A O 1
ATOM 438 N N . LYS A 1 83 ? 24.263 38.472 31.071 1.00 15.92 97 LYS A N 1
ATOM 439 C CA . LYS A 1 83 ? 24.142 39.023 32.444 1.00 16.71 97 LYS A CA 1
ATOM 440 C C . LYS A 1 83 ? 22.765 38.630 32.976 1.00 16.00 97 LYS A C 1
ATOM 441 O O . LYS A 1 83 ? 21.780 38.792 32.229 1.00 15.52 97 LYS A O 1
ATOM 447 N N . LEU A 1 84 ? 22.700 38.118 34.206 1.00 15.76 98 LEU A N 1
ATOM 448 C CA . LEU A 1 84 ? 21.415 37.830 34.891 1.00 16.06 98 LEU A CA 1
ATOM 449 C C . LEU A 1 84 ? 20.788 39.166 35.302 1.00 16.35 98 LEU A C 1
ATOM 450 O O . LEU A 1 84 ? 21.378 39.851 36.155 1.00 17.70 98 LEU A O 1
ATOM 455 N N . LYS A 1 85 ? 19.648 39.532 34.716 1.00 15.90 99 LYS A N 1
ATOM 456 C CA . LYS A 1 85 ? 18.959 40.821 34.995 1.00 17.18 99 LYS A CA 1
ATOM 457 C C . LYS A 1 85 ? 17.897 40.621 36.076 1.00 16.45 99 LYS A C 1
ATOM 458 O O . LYS A 1 85 ? 17.697 41.542 36.887 1.00 17.76 99 LYS A O 1
ATOM 464 N N . ASP A 1 86 ? 17.225 39.481 36.088 1.00 15.97 100 ASP A N 1
ATOM 465 C CA . ASP A 1 86 ? 16.165 39.208 37.084 1.00 16.07 100 ASP A CA 1
ATOM 466 C C . ASP A 1 86 ? 15.925 37.704 37.145 1.00 15.21 100 ASP A C 1
ATOM 467 O O . ASP A 1 86 ? 16.373 36.969 36.248 1.00 15.25 100 ASP A O 1
ATOM 472 N N . ALA A 1 87 ? 15.235 37.284 38.193 1.00 15.23 101 ALA A N 1
ATOM 473 C CA . ALA A 1 87 ? 14.897 35.876 38.458 1.00 15.08 101 ALA A CA 1
ATOM 474 C C . ALA A 1 87 ? 13.693 35.851 39.391 1.00 14.76 101 ALA A C 1
ATOM 475 O O . ALA A 1 87 ? 13.508 36.808 40.178 1.00 15.01 101 ALA A O 1
ATOM 477 N N . GLN A 1 88 ? 12.896 34.799 39.297 1.00 15.17 102 GLN A N 1
ATOM 478 C CA . GLN A 1 88 ? 11.784 34.569 40.243 1.00 15.21 102 GLN A CA 1
ATOM 479 C C . GLN A 1 88 ? 11.594 33.068 40.417 1.00 15.18 102 GLN A C 1
ATOM 480 O O . GLN A 1 88 ? 11.940 32.301 39.488 1.00 14.96 102 GLN A O 1
ATOM 486 N N . THR A 1 89 ? 11.054 32.685 41.568 1.00 15.95 103 THR A N 1
ATOM 487 C CA . THR A 1 89 ? 10.561 31.318 41.841 1.00 16.29 103 THR A CA 1
ATOM 488 C C . THR A 1 89 ? 9.061 31.417 42.118 1.00 16.21 103 THR A C 1
ATOM 489 O O . THR A 1 89 ? 8.643 32.346 42.845 1.00 17.64 103 THR A O 1
ATOM 493 N N . THR A 1 90 ? 8.293 30.504 41.530 1.00 16.01 104 THR A N 1
ATOM 494 C CA . THR A 1 90 ? 6.833 30.354 41.734 1.00 16.22 104 THR A CA 1
ATOM 495 C C . THR A 1 90 ? 6.548 28.871 41.960 1.00 16.05 104 THR A C 1
ATOM 496 O O . THR A 1 90 ? 7.472 28.049 41.774 1.00 15.77 104 THR A O 1
ATOM 500 N N . THR A 1 91 ? 5.317 28.549 42.349 1.00 16.88 105 THR A N 1
ATOM 501 C CA . THR A 1 91 ? 4.839 27.157 42.523 1.00 17.47 105 THR A CA 1
ATOM 502 C C . THR A 1 91 ? 3.535 26.986 41.742 1.00 17.27 105 THR A C 1
ATOM 503 O O . THR A 1 91 ? 2.831 27.996 41.507 1.00 18.79 105 THR A O 1
ATOM 507 N N . PHE A 1 92 ? 3.250 25.745 41.353 1.00 15.60 106 PHE A N 1
ATOM 508 C CA . PHE A 1 92 ? 2.044 25.327 40.604 1.00 15.86 106 PHE A CA 1
ATOM 509 C C . PHE A 1 92 ? 1.604 23.959 41.124 1.00 16.45 106 PHE A C 1
ATOM 510 O O . PHE A 1 92 ? 2.473 23.118 41.403 1.00 17.27 106 PHE A O 1
ATOM 518 N N . ASP A 1 93 ? 0.295 23.745 41.232 1.00 17.02 107 ASP A N 1
ATOM 519 C CA . ASP A 1 93 ? -0.296 22.463 41.691 1.00 17.20 107 ASP A CA 1
ATOM 520 C C . ASP A 1 93 ? -1.740 22.377 41.199 1.00 16.98 107 ASP A C 1
ATOM 521 O O . ASP A 1 93 ? -2.621 22.970 41.841 1.00 17.16 107 ASP A O 1
ATOM 526 N N . GLU A 1 94 ? -1.958 21.669 40.092 1.00 16.71 108 GLU A N 1
ATOM 527 C CA . GLU A 1 94 ? -3.307 21.378 39.544 1.00 18.05 108 GLU A CA 1
ATOM 528 C C . GLU A 1 94 ? -3.350 19.910 39.117 1.00 16.53 108 GLU A C 1
ATOM 529 O O . GLU A 1 94 ? -2.281 19.338 38.810 1.00 17.05 108 GLU A O 1
ATOM 535 N N . THR A 1 95 ? -4.548 19.330 39.114 1.00 16.51 109 THR A N 1
ATOM 536 C CA . THR A 1 95 ? -4.820 17.943 38.656 1.00 15.98 109 THR A CA 1
ATOM 537 C C . THR A 1 95 ? -5.689 18.020 37.398 1.00 15.36 109 THR A C 1
ATOM 538 O O . THR A 1 95 ? -6.600 18.867 37.358 1.00 18.42 109 THR A O 1
ATOM 542 N N . TRP A 1 96 ? -5.412 17.174 36.407 1.00 13.40 110 TRP A N 1
ATOM 543 C CA . TRP A 1 96 ? -6.178 17.124 35.135 1.00 12.99 110 TRP A CA 1
ATOM 544 C C . TRP A 1 96 ? -6.454 15.669 34.757 1.00 13.18 110 TRP A C 1
ATOM 545 O O . TRP A 1 96 ? -5.786 14.774 35.314 1.00 13.68 110 TRP A O 1
ATOM 556 N N . GLN A 1 97 ? -7.395 15.454 33.833 1.00 13.74 111 GLN A N 1
ATOM 557 C CA . GLN A 1 97 ? -7.850 14.104 33.410 1.00 14.13 111 GLN A CA 1
ATOM 558 C C . GLN A 1 97 ? -7.511 13.887 31.940 1.00 13.74 111 GLN A C 1
ATOM 559 O O . GLN A 1 97 ? -8.005 14.606 31.074 1.00 14.31 111 GLN A O 1
ATOM 565 N N . PRO A 1 98 ? -6.658 12.891 31.621 1.00 13.38 112 PRO A N 1
ATOM 566 C CA . PRO A 1 98 ? -6.471 12.463 30.238 1.00 13.20 112 PRO A CA 1
ATOM 567 C C . PRO A 1 98 ? -7.793 11.965 29.632 1.00 13.10 112 PRO A C 1
ATOM 568 O O . PRO A 1 98 ? -8.634 11.458 30.356 1.00 13.42 112 PRO A O 1
ATOM 572 N N . VAL A 1 99 ? -7.950 12.102 28.315 1.00 12.52 113 VAL A N 1
ATOM 573 C CA . VAL A 1 99 ? -9.098 11.506 27.570 1.00 12.49 113 VAL A CA 1
ATOM 574 C C . VAL A 1 99 ? -8.933 9.984 27.611 1.00 11.97 113 VAL A C 1
ATOM 575 O O . VAL A 1 99 ? -9.927 9.270 27.833 1.00 12.57 113 VAL A O 1
ATOM 579 N N . TRP A 1 100 ? -7.703 9.526 27.397 1.00 11.83 114 TRP A N 1
ATOM 580 C CA . TRP A 1 100 ? -7.276 8.110 27.527 1.00 11.66 114 TRP A CA 1
ATOM 581 C C . TRP A 1 100 ? -5.907 8.105 28.202 1.00 11.68 114 TRP A C 1
ATOM 582 O O . TRP A 1 100 ? -5.169 9.090 28.048 1.00 12.33 114 TRP A O 1
ATOM 593 N N . GLY A 1 101 ? -5.585 7.070 28.974 1.00 11.69 115 GLY A N 1
ATOM 594 C CA . GLY A 1 101 ? -4.279 7.041 29.650 1.00 11.60 115 GLY A CA 1
ATOM 595 C C . GLY A 1 101 ? -4.120 5.885 30.609 1.00 11.79 115 GLY A C 1
ATOM 596 O O . GLY A 1 101 ? -4.979 4.982 30.634 1.00 11.88 115 GLY A O 1
ATOM 597 N N . GLU A 1 102 ? -3.036 5.946 31.378 1.00 11.98 116 GLU A N 1
ATOM 598 C CA . GLU A 1 102 ? -2.629 4.909 32.357 1.00 12.20 116 GLU A CA 1
ATOM 599 C C . GLU A 1 102 ? -3.380 5.122 33.675 1.00 12.31 116 GLU A C 1
ATOM 600 O O . GLU A 1 102 ? -3.397 4.184 34.494 1.00 12.98 116 GLU A O 1
ATOM 606 N N . GLU A 1 103 ? -3.994 6.289 33.869 1.00 12.31 117 GLU A N 1
ATOM 607 C CA . GLU A 1 103 ? -4.778 6.593 35.097 1.00 13.47 117 GLU A CA 1
ATOM 608 C C . GLU A 1 103 ? -5.827 7.666 34.800 1.00 13.19 117 GLU A C 1
ATOM 609 O O . GLU A 1 103 ? -5.708 8.360 33.778 1.00 13.47 117 GLU A O 1
ATOM 615 N N . LYS A 1 104 ? -6.820 7.794 35.677 1.00 14.08 118 LYS A N 1
ATOM 616 C CA . LYS A 1 104 ? -7.952 8.740 35.514 1.00 14.92 118 LYS A CA 1
ATOM 617 C C . LYS A 1 104 ? -7.462 10.184 35.677 1.00 14.36 118 LYS A C 1
ATOM 618 O O . LYS A 1 104 ? -7.983 11.064 34.983 1.00 14.58 118 LYS A O 1
ATOM 624 N N . GLU A 1 105 ? -6.524 10.419 36.595 1.00 15.17 119 GLU A N 1
ATOM 625 C CA . GLU A 1 105 ? -6.119 11.780 37.032 1.00 15.54 119 GLU A CA 1
ATOM 626 C C . GLU A 1 105 ? -4.599 11.855 37.121 1.00 14.31 119 GLU A C 1
ATOM 627 O O . GLU A 1 105 ? -3.993 10.905 37.651 1.00 14.75 119 GLU A O 1
ATOM 633 N N . ILE A 1 106 ? -4.029 12.969 36.659 1.00 13.50 120 ILE A N 1
ATOM 634 C CA . ILE A 1 106 ? -2.569 13.255 36.739 1.00 13.30 120 ILE A CA 1
ATOM 635 C C . ILE A 1 106 ? -2.377 14.557 37.513 1.00 13.72 120 ILE A C 1
ATOM 636 O O . ILE A 1 106 ? -3.015 15.564 37.154 1.00 13.99 120 ILE A O 1
ATOM 641 N N . ARG A 1 107 ? -1.522 14.527 38.537 1.00 14.07 121 ARG A N 1
ATOM 642 C CA . ARG A 1 107 ? -1.130 15.744 39.283 1.00 14.41 121 ARG A CA 1
ATOM 643 C C . ARG A 1 107 ? 0.052 16.405 38.570 1.00 14.12 121 ARG A C 1
ATOM 644 O O . ARG A 1 107 ? 1.020 15.702 38.231 1.00 14.16 121 ARG A O 1
ATOM 652 N N . ASN A 1 108 ? -0.053 17.717 38.366 1.00 13.77 122 ASN A N 1
ATOM 653 C CA . ASN A 1 108 ? 0.996 18.589 37.785 1.00 13.67 122 ASN A CA 1
ATOM 654 C C . ASN A 1 108 ? 1.450 19.534 38.904 1.00 13.77 122 ASN A C 1
ATOM 655 O O . ASN A 1 108 ? 0.775 20.561 39.118 1.00 13.76 122 ASN A O 1
ATOM 660 N N . GLN A 1 109 ? 2.497 19.155 39.642 1.00 14.21 123 GLN A N 1
ATOM 661 C CA . GLN A 1 109 ? 3.010 19.950 40.790 1.00 15.15 123 GLN A CA 1
ATOM 662 C C . GLN A 1 109 ? 4.517 20.147 40.641 1.00 15.13 123 GLN A C 1
ATOM 663 O O . GLN A 1 109 ? 5.259 19.149 40.613 1.00 15.59 123 GLN A O 1
ATOM 669 N N . TYR A 1 110 ? 4.944 21.406 40.604 1.00 14.68 124 TYR A N 1
ATOM 670 C CA . TYR A 1 110 ? 6.364 21.785 40.443 1.00 14.18 124 TYR A CA 1
ATOM 671 C C . TYR A 1 110 ? 6.605 23.149 41.083 1.00 14.66 124 TYR A C 1
ATOM 672 O O . TYR A 1 110 ? 5.654 23.933 41.260 1.00 15.46 124 TYR A O 1
ATOM 681 N N . ASN A 1 111 ? 7.867 23.405 41.406 1.00 14.78 125 ASN A N 1
ATOM 682 C CA . ASN A 1 111 ? 8.408 24.763 41.646 1.00 14.61 125 ASN A CA 1
ATOM 683 C C . ASN A 1 111 ? 9.126 25.187 40.364 1.00 14.26 125 ASN A C 1
ATOM 684 O O . ASN A 1 111 ? 9.740 24.321 39.717 1.00 14.60 125 ASN A O 1
ATOM 689 N N . GLU A 1 112 ? 9.036 26.468 40.024 1.00 14.08 126 GLU A N 1
ATOM 690 C CA . GLU A 1 112 ? 9.537 27.020 38.744 1.00 13.59 126 GLU A CA 1
ATOM 691 C C . GLU A 1 112 ? 10.518 28.154 39.035 1.00 13.49 126 GLU A C 1
ATOM 692 O O . GLU A 1 112 ? 10.179 29.022 39.858 1.00 14.55 126 GLU A O 1
ATOM 698 N N . LEU A 1 113 ? 11.686 28.124 38.388 1.00 13.21 127 LEU A N 1
ATOM 699 C CA . LEU A 1 113 ? 12.657 29.248 38.345 1.00 13.05 127 LEU A CA 1
ATOM 700 C C . LEU A 1 113 ? 12.655 29.804 36.923 1.00 12.72 127 LEU A C 1
ATOM 701 O O . LEU A 1 113 ? 12.868 29.019 35.989 1.00 12.69 127 LEU A O 1
ATOM 706 N N . ALA A 1 114 ? 12.391 31.099 36.783 1.00 12.93 128 ALA A N 1
ATOM 707 C CA . ALA A 1 114 ? 12.529 31.849 35.517 1.00 12.94 128 ALA A CA 1
ATOM 708 C C . ALA A 1 114 ? 13.681 32.837 35.688 1.00 12.94 128 ALA A C 1
ATOM 709 O O . ALA A 1 114 ? 13.696 33.565 36.705 1.00 13.20 128 ALA A O 1
ATOM 711 N N . VAL A 1 115 ? 14.633 32.820 34.756 1.00 12.81 129 VAL A N 1
ATOM 712 C CA . VAL A 1 115 ? 15.791 33.756 34.727 1.00 13.07 129 VAL A CA 1
ATOM 713 C C . VAL A 1 115 ? 15.728 34.551 33.420 1.00 13.03 129 VAL A C 1
ATOM 714 O O . VAL A 1 115 ? 15.465 33.947 32.369 1.00 12.92 129 VAL A O 1
ATOM 718 N N . ILE A 1 116 ? 15.913 35.867 33.512 1.00 13.59 130 ILE A N 1
ATOM 719 C CA . ILE A 1 116 ? 15.988 36.795 32.350 1.00 14.21 130 ILE A CA 1
ATOM 720 C C . ILE A 1 116 ? 17.462 37.134 32.125 1.00 13.97 130 ILE A C 1
ATOM 721 O O . ILE A 1 116 ? 18.089 37.702 33.041 1.00 13.95 130 ILE A O 1
ATOM 726 N N . LEU A 1 117 ? 17.989 36.751 30.959 1.00 13.66 131 LEU A N 1
ATOM 727 C CA . LEU A 1 117 ? 19.426 36.856 30.602 1.00 13.87 131 LEU A CA 1
ATOM 728 C C . LEU A 1 117 ? 19.575 37.865 29.466 1.00 14.30 131 LEU A C 1
ATOM 729 O O . LEU A 1 117 ? 18.971 37.646 28.400 1.00 15.67 131 LEU A O 1
ATOM 734 N N . PHE A 1 118 ? 20.351 38.918 29.702 1.00 14.85 132 PHE A N 1
ATOM 735 C CA . PHE A 1 118 ? 20.612 40.023 28.749 1.00 15.17 132 PHE A CA 1
ATOM 736 C C . PHE A 1 118 ? 22.033 39.884 28.208 1.00 15.53 132 PHE A C 1
ATOM 737 O O . PHE A 1 118 ? 22.970 39.640 28.994 1.00 15.58 132 PHE A O 1
ATOM 745 N N . GLN A 1 119 ? 22.166 40.072 26.896 1.00 15.44 133 GLN A N 1
ATOM 746 C CA . GLN A 1 119 ? 23.450 40.044 26.158 1.00 16.10 133 GLN A CA 1
ATOM 747 C C . GLN A 1 119 ? 23.790 41.472 25.746 1.00 17.15 133 GLN A C 1
ATOM 748 O O . GLN A 1 119 ? 23.281 41.943 24.730 1.00 18.31 133 GLN A O 1
ATOM 754 N N . PRO A 1 120 ? 24.622 42.217 26.513 1.00 17.63 134 PRO A N 1
ATOM 755 C CA . PRO A 1 120 ? 24.923 43.608 26.173 1.00 18.82 134 PRO A CA 1
ATOM 756 C C . PRO A 1 120 ? 25.491 43.796 24.756 1.00 19.85 134 PRO A C 1
ATOM 757 O O . PRO A 1 120 ? 25.112 44.763 24.126 1.00 21.78 134 PRO A O 1
ATOM 761 N N . MET A 1 121 ? 26.351 42.882 24.287 1.00 20.26 135 MET A N 1
ATOM 762 C CA . MET A 1 121 ? 27.059 43.007 22.980 1.00 21.95 135 MET A CA 1
ATOM 763 C C . MET A 1 121 ? 26.051 42.940 21.819 1.00 20.53 135 MET A C 1
ATOM 764 O O . MET A 1 121 ? 26.350 43.522 20.758 1.00 20.44 135 MET A O 1
ATOM 769 N N . ASN A 1 122 ? 24.906 42.270 22.003 1.00 19.40 136 ASN A N 1
ATOM 770 C CA . ASN A 1 122 ? 23.881 42.069 20.939 1.00 19.65 136 ASN A CA 1
ATOM 771 C C . ASN A 1 122 ? 22.562 42.767 21.298 1.00 19.51 136 ASN A C 1
ATOM 772 O O . ASN A 1 122 ? 21.610 42.656 20.501 1.00 20.30 136 ASN A O 1
ATOM 777 N N . ASP A 1 123 ? 22.504 43.454 22.442 1.00 19.24 137 ASP A N 1
ATOM 778 C CA . ASP A 1 123 ? 21.331 44.248 22.895 1.00 20.35 137 ASP A CA 1
ATOM 779 C C . ASP A 1 123 ? 20.060 43.396 22.777 1.00 17.92 137 ASP A C 1
ATOM 780 O O . ASP A 1 123 ? 19.068 43.869 22.192 1.00 17.44 137 ASP A O 1
ATOM 785 N N . ARG A 1 124 ? 20.089 42.177 23.314 1.00 16.12 138 ARG A N 1
ATOM 786 C CA . ARG A 1 124 ? 18.928 41.255 23.281 1.00 15.26 138 ARG A CA 1
ATOM 787 C C . ARG A 1 124 ? 18.940 40.359 24.523 1.00 14.38 138 ARG A C 1
ATOM 788 O O . ARG A 1 124 ? 20.035 40.099 25.066 1.00 14.99 138 ARG A O 1
ATOM 796 N N . SER A 1 125 ? 17.755 39.879 24.901 1.00 14.14 139 SER A N 1
ATOM 797 C CA . SER A 1 125 ? 17.504 39.042 26.098 1.00 14.07 139 SER A CA 1
ATOM 798 C C . SER A 1 125 ? 16.820 37.736 25.696 1.00 13.74 139 SER A C 1
ATOM 799 O O . SER A 1 125 ? 16.087 37.719 24.686 1.00 14.20 139 SER A O 1
ATOM 802 N N . ILE A 1 126 ? 17.051 36.684 26.479 1.00 13.24 140 ILE A N 1
ATOM 803 C CA . ILE A 1 126 ? 16.260 35.424 26.451 1.00 13.16 140 ILE A CA 1
ATOM 804 C C . ILE A 1 126 ? 15.795 35.134 27.878 1.00 12.44 140 ILE A C 1
ATOM 805 O O . ILE A 1 126 ? 16.346 35.723 28.836 1.00 13.51 140 ILE A O 1
ATOM 810 N N . VAL A 1 127 ? 14.802 34.264 27.997 1.00 12.41 141 VAL A N 1
ATOM 811 C CA . VAL A 1 127 ? 14.326 33.711 29.291 1.00 12.33 141 VAL A CA 1
ATOM 812 C C . VAL A 1 127 ? 14.639 32.217 29.272 1.00 12.31 141 VAL A C 1
ATOM 813 O O . VAL A 1 127 ? 14.459 31.586 28.220 1.00 12.43 141 VAL A O 1
ATOM 817 N N . VAL A 1 128 ? 15.163 31.683 30.372 1.00 12.29 142 VAL A N 1
ATOM 818 C CA . VAL A 1 128 ? 15.263 30.213 30.585 1.00 12.21 142 VAL A CA 1
ATOM 819 C C . VAL A 1 128 ? 14.326 29.877 31.744 1.00 11.97 142 VAL A C 1
ATOM 820 O O . VAL A 1 128 ? 14.415 30.551 32.791 1.00 12.67 142 VAL A O 1
ATOM 824 N N . ARG A 1 129 ? 13.416 28.932 31.517 1.00 11.88 143 ARG A N 1
ATOM 825 C CA . ARG A 1 129 ? 12.381 28.527 32.497 1.00 11.85 143 ARG A CA 1
ATOM 826 C C . ARG A 1 129 ? 12.683 27.091 32.924 1.00 11.93 143 ARG A C 1
ATOM 827 O O . ARG A 1 129 ? 12.857 26.227 32.036 1.00 11.79 143 ARG A O 1
ATOM 835 N N . PHE A 1 130 ? 12.795 26.878 34.236 1.00 11.81 144 PHE A N 1
ATOM 836 C CA . PHE A 1 130 ? 13.087 25.568 34.873 1.00 11.84 144 PHE A CA 1
ATOM 837 C C . PHE A 1 130 ? 11.881 25.157 35.716 1.00 11.93 144 PHE A C 1
ATOM 838 O O . PHE A 1 130 ? 11.438 25.980 36.546 1.00 13.07 144 PHE A O 1
ATOM 846 N N . ARG A 1 131 ? 11.367 23.943 35.506 1.00 11.94 145 ARG A N 1
ATOM 847 C CA . ARG A 1 131 ? 10.279 23.354 36.329 1.00 11.99 145 ARG A CA 1
ATOM 848 C C . ARG A 1 131 ? 10.820 22.112 37.036 1.00 12.20 145 ARG A C 1
ATOM 849 O O . ARG A 1 131 ? 11.230 21.150 36.349 1.00 12.67 145 ARG A O 1
ATOM 857 N N . LEU A 1 132 ? 10.846 22.161 38.372 1.00 12.45 146 LEU A N 1
ATOM 858 C CA . LEU A 1 132 ? 11.418 21.083 39.212 1.00 12.76 146 LEU A CA 1
ATOM 859 C C . LEU A 1 132 ? 10.280 20.341 39.914 1.00 12.80 146 LEU A C 1
ATOM 860 O O . LEU A 1 132 ? 9.552 20.965 40.716 1.00 13.60 146 LEU A O 1
ATOM 865 N N . PHE A 1 133 ? 10.112 19.072 39.543 1.00 13.02 147 PHE A N 1
ATOM 866 C CA . PHE A 1 133 ? 9.111 18.121 40.078 1.00 13.03 147 PHE A CA 1
ATOM 867 C C . PHE A 1 133 ? 9.816 17.194 41.073 1.00 13.68 147 PHE A C 1
ATOM 868 O O . PHE A 1 133 ? 11.060 17.167 41.099 1.00 13.89 147 PHE A O 1
ATOM 876 N N . ASN A 1 134 ? 9.045 16.409 41.825 1.00 14.20 148 ASN A N 1
ATOM 877 C CA . ASN A 1 134 ? 9.595 15.396 42.766 1.00 14.99 148 ASN A CA 1
ATOM 878 C C . ASN A 1 134 ? 10.345 14.303 41.989 1.00 15.04 148 ASN A C 1
ATOM 879 O O . ASN A 1 134 ? 11.161 13.594 42.612 1.00 16.13 148 ASN A O 1
ATOM 884 N N . ASP A 1 135 ? 10.102 14.175 40.680 1.00 14.50 149 ASP A N 1
ATOM 885 C CA . ASP A 1 135 ? 10.702 13.098 39.848 1.00 14.22 149 ASP A CA 1
ATOM 886 C C . ASP A 1 135 ? 11.551 13.682 38.709 1.00 13.76 149 ASP A C 1
ATOM 887 O O . ASP A 1 135 ? 11.956 12.897 37.845 1.00 13.79 149 ASP A O 1
ATOM 892 N N . GLY A 1 136 ? 11.876 14.977 38.728 1.00 13.48 150 GLY A N 1
ATOM 893 C CA . GLY A 1 136 ? 12.927 15.518 37.846 1.00 13.26 150 GLY A CA 1
ATOM 894 C C . GLY A 1 136 ? 12.680 16.939 37.380 1.00 13.21 150 GLY A C 1
ATOM 895 O O . GLY A 1 136 ? 11.857 17.647 37.995 1.00 13.68 150 GLY A O 1
ATOM 896 N N . LEU A 1 137 ? 13.354 17.312 36.283 1.00 12.67 151 LEU A N 1
ATOM 897 C CA . LEU A 1 137 ? 13.535 18.713 35.834 1.00 12.30 151 LEU A CA 1
ATOM 898 C C . LEU A 1 137 ? 13.125 18.833 34.368 1.00 12.23 151 LEU A C 1
ATOM 899 O O . LEU A 1 137 ? 13.532 17.966 33.579 1.00 12.20 151 LEU A O 1
ATOM 904 N N . GLY A 1 138 ? 12.373 19.884 34.041 1.00 12.15 152 GLY A N 1
ATOM 905 C CA . GLY A 1 138 ? 12.190 20.367 32.660 1.00 11.74 152 GLY A CA 1
ATOM 906 C C . GLY A 1 138 ? 12.739 21.774 32.526 1.00 11.77 152 GLY A C 1
ATOM 907 O O . GLY A 1 138 ? 12.533 22.576 33.453 1.00 12.56 152 GLY A O 1
ATOM 908 N N . PHE A 1 139 ? 13.429 22.087 31.430 1.00 11.21 153 PHE A N 1
ATOM 909 C CA . PHE A 1 139 ? 13.826 23.482 31.120 1.00 10.93 153 PHE A CA 1
ATOM 910 C C . PHE A 1 139 ? 13.591 23.746 29.635 1.00 10.85 153 PHE A C 1
ATOM 911 O O . PHE A 1 139 ? 13.608 22.796 28.824 1.00 11.03 153 PHE A O 1
ATOM 919 N N . ARG A 1 140 ? 13.355 25.011 29.308 1.00 10.80 154 ARG A N 1
ATOM 920 C CA . ARG A 1 140 ? 13.234 25.454 27.898 1.00 10.62 154 ARG A CA 1
ATOM 921 C C . ARG A 1 140 ? 13.774 26.874 27.762 1.00 10.69 154 ARG A C 1
ATOM 922 O O . ARG A 1 140 ? 13.885 27.586 28.787 1.00 10.92 154 ARG A O 1
ATOM 930 N N . TYR A 1 141 ? 14.104 27.242 26.521 1.00 10.53 155 TYR A N 1
ATOM 931 C CA . TYR A 1 141 ? 14.461 28.617 26.104 1.00 10.39 155 TYR A CA 1
ATOM 932 C C . TYR A 1 141 ? 13.195 29.341 25.653 1.00 10.27 155 TYR A C 1
ATOM 933 O O . TYR A 1 141 ? 12.360 28.743 24.936 1.00 10.23 155 TYR A O 1
ATOM 942 N N . GLU A 1 142 ? 13.073 30.608 26.035 1.00 10.77 156 GLU A N 1
ATOM 943 C CA . GLU A 1 142 ? 11.986 31.494 25.558 1.00 11.03 156 GLU A CA 1
ATOM 944 C C . GLU A 1 142 ? 12.632 32.717 24.919 1.00 11.20 156 GLU A C 1
ATOM 945 O O . GLU A 1 142 ? 13.573 33.272 25.501 1.00 11.59 156 GLU A O 1
ATOM 951 N N . PHE A 1 143 ? 12.161 33.068 23.723 1.00 11.64 157 PHE A N 1
ATOM 952 C CA . PHE A 1 143 ? 12.709 34.157 22.879 1.00 11.71 157 PHE A CA 1
ATOM 953 C C . PHE A 1 143 ? 11.637 35.230 22.739 1.00 11.80 157 PHE A C 1
ATOM 954 O O . PHE A 1 143 ? 10.761 35.120 21.884 1.00 11.99 157 PHE A O 1
ATOM 962 N N . PRO A 1 144 ? 11.638 36.258 23.618 1.00 12.41 158 PRO A N 1
ATOM 963 C CA . PRO A 1 144 ? 10.639 37.320 23.560 1.00 12.41 158 PRO A CA 1
ATOM 964 C C . PRO A 1 144 ? 10.793 38.187 22.303 1.00 12.92 158 PRO A C 1
ATOM 965 O O . PRO A 1 144 ? 11.910 38.343 21.828 1.00 12.84 158 PRO A O 1
ATOM 969 N N . GLN A 1 145 ? 9.680 38.734 21.811 1.00 13.15 159 GLN A N 1
ATOM 970 C CA . GLN A 1 145 ? 9.684 39.753 20.730 1.00 13.96 159 GLN A CA 1
ATOM 971 C C . GLN A 1 145 ? 10.407 40.994 21.261 1.00 14.12 159 GLN A C 1
ATOM 972 O O . GLN A 1 145 ? 10.014 41.505 22.330 1.00 14.37 159 GLN A O 1
ATOM 978 N N . GLN A 1 146 ? 11.433 41.447 20.542 1.00 14.69 160 GLN A N 1
ATOM 979 C CA . GLN A 1 146 ? 12.239 42.638 20.908 1.00 15.86 160 GLN A CA 1
ATOM 980 C C . GLN A 1 146 ? 12.809 43.262 19.635 1.00 15.81 160 GLN A C 1
ATOM 981 O O . GLN A 1 146 ? 12.795 42.587 18.586 1.00 15.37 160 GLN A O 1
ATOM 987 N N . LYS A 1 147 ? 13.305 44.494 19.739 1.00 16.52 161 LYS A N 1
ATOM 988 C CA . LYS A 1 147 ? 13.898 45.244 18.602 1.00 17.53 161 LYS A CA 1
ATOM 989 C C . LYS A 1 147 ? 14.927 44.362 17.884 1.00 17.11 161 LYS A C 1
ATOM 990 O O . LYS A 1 147 ? 14.885 44.315 16.645 1.00 17.32 161 LYS A O 1
ATOM 996 N N . SER A 1 148 ? 15.816 43.697 18.630 1.00 16.61 162 SER A N 1
ATOM 997 C CA . SER A 1 148 ? 17.022 43.021 18.080 1.00 17.18 162 SER A CA 1
ATOM 998 C C . SER A 1 148 ? 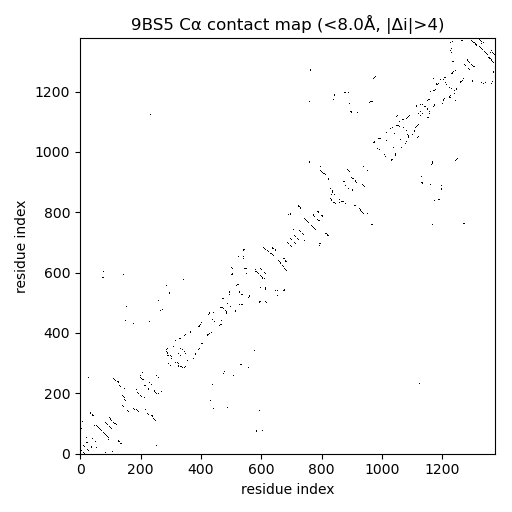16.860 41.496 18.030 1.00 16.30 162 SER A C 1
ATOM 999 O O . SER A 1 148 ? 17.883 40.811 17.861 1.00 18.73 162 SER A O 1
ATOM 1002 N N . LEU A 1 149 ? 15.641 40.965 18.148 1.00 14.44 163 LEU A N 1
ATOM 1003 C CA . LEU A 1 149 ? 15.398 39.509 17.963 1.00 14.36 163 LEU A CA 1
ATOM 1004 C C . LEU A 1 149 ? 13.973 39.282 17.455 1.00 13.40 163 LEU A C 1
ATOM 1005 O O . LEU A 1 149 ? 13.009 39.371 18.236 1.00 13.32 163 LEU A O 1
ATOM 1010 N N . ASN A 1 150 ? 13.864 38.999 16.161 1.00 13.30 164 ASN A N 1
ATOM 1011 C CA . ASN A 1 150 ? 12.579 38.735 15.472 1.00 13.21 164 ASN A CA 1
ATOM 1012 C C . ASN A 1 150 ? 12.736 37.418 14.716 1.00 13.08 164 ASN A C 1
ATOM 1013 O O . ASN A 1 150 ? 12.478 36.363 15.336 1.00 13.51 164 ASN A O 1
ATOM 1018 N N . TYR A 1 151 ? 13.200 37.468 13.466 1.00 12.87 165 TYR A N 1
ATOM 1019 C CA . TYR A 1 151 ? 13.513 36.259 12.671 1.00 12.71 165 TYR A CA 1
ATOM 1020 C C . TYR A 1 151 ? 14.953 35.848 12.942 1.00 12.50 165 TYR A C 1
ATOM 1021 O O . TYR A 1 151 ? 15.854 36.705 12.909 1.00 13.67 165 TYR A O 1
ATOM 1030 N N . PHE A 1 152 ? 15.164 34.564 13.201 1.00 11.96 166 PHE A N 1
ATOM 1031 C CA . PHE A 1 152 ? 16.524 33.995 13.330 1.00 11.91 166 PHE A CA 1
ATOM 1032 C C . PHE A 1 152 ? 16.485 32.516 12.959 1.00 11.47 166 PHE A C 1
ATOM 1033 O O . PHE A 1 152 ? 15.417 31.879 13.012 1.00 11.59 166 PHE A O 1
ATOM 1041 N N . VAL A 1 153 ? 17.649 32.001 12.585 1.00 11.56 167 VAL A N 1
ATOM 1042 C CA . VAL A 1 153 ? 17.841 30.574 12.215 1.00 11.49 167 VAL A CA 1
ATOM 1043 C C . VAL A 1 153 ? 18.832 29.974 13.209 1.00 11.12 167 VAL A C 1
ATOM 1044 O O . VAL A 1 153 ? 19.875 30.605 13.468 1.00 11.32 167 VAL A O 1
ATOM 1048 N N . ILE A 1 154 ? 18.495 28.811 13.759 1.00 11.02 168 ILE A N 1
ATOM 1049 C CA . ILE A 1 154 ? 19.381 28.077 14.701 1.00 11.34 168 ILE A CA 1
ATOM 1050 C C . ILE A 1 154 ? 20.398 27.295 13.871 1.00 11.44 168 ILE A C 1
ATOM 1051 O O . ILE A 1 154 ? 19.971 26.501 13.008 1.00 11.74 168 ILE A O 1
ATOM 1056 N N . LYS A 1 155 ? 21.687 27.542 14.110 1.00 11.88 169 LYS A N 1
ATOM 1057 C CA . LYS A 1 155 ? 22.804 26.741 13.550 1.00 12.27 169 LYS A CA 1
ATOM 1058 C C . LYS A 1 155 ? 22.948 25.477 14.403 1.00 12.13 169 LYS A C 1
ATOM 1059 O O . LYS A 1 155 ? 22.945 24.380 13.839 1.00 12.63 169 LYS A O 1
ATOM 1065 N N . GLU A 1 156 ? 23.069 25.635 15.725 1.00 12.25 170 GLU A N 1
ATOM 1066 C CA . GLU A 1 156 ? 23.098 24.501 16.686 1.00 12.51 170 GLU A CA 1
ATOM 1067 C C . GLU A 1 156 ? 22.493 24.954 18.013 1.00 11.91 170 GLU A C 1
ATOM 1068 O O . GLU A 1 156 ? 22.694 26.119 18.394 1.00 12.25 170 GLU A O 1
ATOM 1074 N N . GLU A 1 157 ? 21.801 24.043 18.692 1.00 11.64 171 GLU A N 1
ATOM 1075 C CA . GLU A 1 157 ? 21.464 24.198 20.127 1.00 11.30 171 GLU A CA 1
ATOM 1076 C C . GLU A 1 157 ? 22.601 23.578 20.942 1.00 11.65 171 GLU A C 1
ATOM 1077 O O . GLU A 1 157 ? 23.076 22.491 20.572 1.00 11.96 171 GLU A O 1
ATOM 1083 N N . HIS A 1 158 ? 23.010 24.247 22.024 1.00 12.03 172 HIS A N 1
ATOM 1084 C CA . HIS A 1 158 ? 24.130 23.818 22.901 1.00 12.50 172 HIS A CA 1
ATOM 1085 C C . HIS A 1 158 ? 23.615 23.631 24.337 1.00 12.51 172 HIS A C 1
ATOM 1086 O O . HIS A 1 158 ? 24.179 24.253 25.260 1.00 13.52 172 HIS A O 1
ATOM 1093 N N . SER A 1 159 ? 22.568 22.821 24.505 1.00 12.08 173 SER A N 1
ATOM 1094 C CA . SER A 1 159 ? 22.059 22.362 25.823 1.00 12.04 173 SER A CA 1
ATOM 1095 C C . SER A 1 159 ? 22.939 21.210 26.313 1.00 12.11 173 SER A C 1
ATOM 1096 O O . SER A 1 159 ? 22.954 20.164 25.654 1.00 12.34 173 SER A O 1
ATOM 1099 N N . GLN A 1 160 ? 23.646 21.394 27.432 1.00 11.94 174 GLN A N 1
ATOM 1100 C CA . GLN A 1 160 ? 24.523 20.347 28.019 1.00 11.97 174 GLN A CA 1
ATOM 1101 C C . GLN A 1 160 ? 23.769 19.556 29.089 1.00 11.93 174 GLN A C 1
ATOM 1102 O O . GLN A 1 160 ? 22.930 20.146 29.794 1.00 12.21 174 GLN A O 1
ATOM 1108 N N . PHE A 1 161 ? 24.080 18.263 29.180 1.00 12.10 175 PHE A N 1
ATOM 1109 C CA . PHE A 1 161 ? 23.709 17.347 30.288 1.00 12.35 175 PHE A CA 1
ATOM 1110 C C . PHE A 1 161 ? 24.994 16.643 30.733 1.00 12.82 175 PHE A C 1
ATOM 1111 O O . PHE A 1 161 ? 25.351 15.595 30.150 1.00 13.10 175 PHE A O 1
ATOM 1119 N N . ALA A 1 162 ? 25.701 17.235 31.700 1.00 13.19 176 ALA A N 1
ATOM 1120 C CA . ALA A 1 162 ? 27.003 16.738 32.198 1.00 13.57 176 ALA A CA 1
ATOM 1121 C C . ALA A 1 162 ? 26.742 15.623 33.214 1.00 13.81 176 ALA A C 1
ATOM 1122 O O . ALA A 1 162 ? 26.098 15.899 34.246 1.00 14.18 176 ALA A O 1
ATOM 1124 N N . MET A 1 163 ? 27.199 14.405 32.917 1.00 14.24 177 MET A N 1
ATOM 1125 C CA . MET A 1 163 ? 26.958 13.208 33.766 1.00 14.76 177 MET A CA 1
ATOM 1126 C C . MET A 1 163 ? 27.984 13.163 34.908 1.00 15.76 177 MET A C 1
ATOM 1127 O O . MET A 1 163 ? 29.120 13.661 34.729 1.00 16.24 177 MET A O 1
ATOM 1132 N N . ALA A 1 164 ? 27.589 12.579 36.045 1.00 16.07 178 ALA A N 1
ATOM 1133 C CA . ALA A 1 164 ? 28.416 12.457 37.267 1.00 17.37 178 ALA A CA 1
ATOM 1134 C C . ALA A 1 164 ? 29.306 11.211 37.195 1.00 18.10 178 ALA A C 1
ATOM 1135 O O . ALA A 1 164 ? 30.139 11.039 38.098 1.00 21.50 178 ALA A O 1
ATOM 1137 N N . GLY A 1 165 ? 29.136 10.360 36.183 1.00 17.00 179 GLY A N 1
ATOM 1138 C CA . GLY A 1 165 ? 29.947 9.140 36.031 1.00 17.09 179 GLY A CA 1
ATOM 1139 C C . GLY A 1 165 ? 29.752 8.476 34.681 1.00 16.19 179 GLY A C 1
ATOM 1140 O O . GLY A 1 165 ? 28.957 8.987 33.864 1.00 16.01 179 GLY A O 1
ATOM 1141 N N . ASN A 1 166 ? 30.455 7.361 34.474 1.00 16.11 180 ASN A N 1
ATOM 1142 C CA . ASN A 1 166 ? 30.401 6.517 33.251 1.00 15.30 180 ASN A CA 1
ATOM 1143 C C . ASN A 1 166 ? 29.245 5.520 33.409 1.00 14.93 180 ASN A C 1
ATOM 1144 O O . ASN A 1 166 ? 29.518 4.333 33.684 1.00 15.79 180 ASN A O 1
ATOM 1149 N N . HIS A 1 167 ? 28.003 5.989 33.246 1.00 14.15 181 HIS A N 1
ATOM 1150 C CA . HIS A 1 167 ? 26.765 5.221 33.539 1.00 14.04 181 HIS A CA 1
ATOM 1151 C C . HIS A 1 167 ? 26.582 4.091 32.525 1.00 13.74 181 HIS A C 1
ATOM 1152 O O . HIS A 1 167 ? 27.200 4.143 31.441 1.00 14.52 181 HIS A O 1
ATOM 1159 N N . ILE A 1 168 ? 25.741 3.116 32.869 1.00 13.75 182 ILE A N 1
ATOM 1160 C CA . ILE A 1 168 ? 25.117 2.185 31.885 1.00 13.17 182 ILE A CA 1
ATOM 1161 C C . ILE A 1 168 ? 24.040 2.974 31.137 1.00 13.06 182 ILE A C 1
ATOM 1162 O O . ILE A 1 168 ? 23.271 3.703 31.789 1.00 13.70 182 ILE A O 1
ATOM 1167 N N . ALA A 1 169 ? 24.023 2.862 29.807 1.00 12.55 183 ALA A N 1
ATOM 1168 C CA . ALA A 1 169 ? 22.995 3.463 28.932 1.00 11.98 183 ALA A CA 1
ATOM 1169 C C . ALA A 1 169 ? 22.271 2.352 28.171 1.00 11.75 183 ALA A C 1
ATOM 1170 O O . ALA A 1 169 ? 22.899 1.312 27.873 1.00 12.14 183 ALA A O 1
ATOM 1172 N N . TYR A 1 170 ? 20.985 2.579 27.905 1.00 11.56 184 TYR A N 1
ATOM 1173 C CA . TYR A 1 170 ? 20.112 1.754 27.039 1.00 11.65 184 TYR A CA 1
ATOM 1174 C C . TYR A 1 170 ? 19.778 2.645 25.843 1.00 11.55 184 TYR A C 1
ATOM 1175 O O . TYR A 1 170 ? 18.993 3.597 26.025 1.00 11.78 184 TYR A O 1
ATOM 1184 N N . TRP A 1 171 ? 20.425 2.403 24.696 1.00 11.14 185 TRP A N 1
ATOM 1185 C CA . TRP A 1 171 ? 20.520 3.416 23.611 1.00 10.94 185 TRP A CA 1
ATOM 1186 C C . TRP A 1 171 ? 20.325 2.812 22.220 1.00 10.86 185 TRP A C 1
ATOM 1187 O O . TRP A 1 171 ? 20.642 1.622 22.004 1.00 11.15 185 TRP A O 1
ATOM 1198 N N . ILE A 1 172 ? 19.856 3.661 21.307 1.00 10.57 186 ILE A N 1
ATOM 1199 C CA . ILE A 1 172 ? 19.851 3.379 19.844 1.00 10.21 186 ILE A CA 1
ATOM 1200 C C . ILE A 1 172 ? 20.626 4.492 19.149 1.00 10.13 186 ILE A C 1
ATOM 1201 O O . ILE A 1 172 ? 20.708 5.616 19.653 1.00 10.63 186 ILE A O 1
ATOM 1206 N N . PRO A 1 173 ? 21.248 4.185 17.988 1.00 9.94 187 PRO A N 1
ATOM 1207 C CA . PRO A 1 173 ? 22.016 5.171 17.228 1.00 9.88 187 PRO A CA 1
ATOM 1208 C C . PRO A 1 173 ? 21.243 6.453 16.896 1.00 9.85 187 PRO A C 1
ATOM 1209 O O . PRO A 1 173 ? 20.105 6.362 16.459 1.00 10.08 187 PRO A O 1
ATOM 1213 N N . GLY A 1 174 ? 21.886 7.602 17.118 1.00 9.88 188 GLY A N 1
ATOM 1214 C CA . GLY A 1 174 ? 21.396 8.918 16.680 1.00 9.79 188 GLY A CA 1
ATOM 1215 C C . GLY A 1 174 ? 21.192 8.907 15.178 1.00 9.79 188 GLY A C 1
ATOM 1216 O O . GLY A 1 174 ? 22.133 8.526 14.461 1.00 10.30 188 GLY A O 1
ATOM 1217 N N . ASP A 1 175 ? 19.991 9.242 14.719 1.00 9.80 189 ASP A N 1
ATOM 1218 C CA . ASP A 1 175 ? 19.610 9.076 13.291 1.00 9.85 189 ASP A CA 1
ATOM 1219 C C . ASP A 1 175 ? 18.508 10.079 12.943 1.00 9.61 189 ASP A C 1
ATOM 1220 O O . ASP A 1 175 ? 17.541 10.193 13.705 1.00 10.00 189 ASP A O 1
ATOM 1225 N N . TYR A 1 176 ? 18.639 10.752 11.797 1.00 9.54 190 TYR A N 1
ATOM 1226 C CA . TYR A 1 176 ? 17.678 11.778 11.327 1.00 9.47 190 TYR A CA 1
ATOM 1227 C C . TYR A 1 176 ? 16.452 11.134 10.661 1.00 9.61 190 TYR A C 1
ATOM 1228 O O . TYR A 1 176 ? 15.494 11.880 10.391 1.00 9.87 190 TYR A O 1
ATOM 1237 N N . ASP A 1 177 ? 16.456 9.821 10.392 1.00 9.67 191 ASP A N 1
ATOM 1238 C CA . ASP A 1 177 ? 15.463 9.208 9.465 1.00 9.55 191 ASP A CA 1
ATOM 1239 C C . ASP A 1 177 ? 14.798 7.936 10.006 1.00 9.54 191 ASP A C 1
ATOM 1240 O O . ASP A 1 177 ? 13.681 7.645 9.528 1.00 10.36 191 ASP A O 1
ATOM 1245 N N . THR A 1 178 ? 15.417 7.193 10.933 1.00 9.44 192 THR A N 1
ATOM 1246 C CA . THR A 1 178 ? 14.807 5.965 11.512 1.00 9.49 192 THR A CA 1
ATOM 1247 C C . THR A 1 178 ? 15.096 5.870 13.016 1.00 9.44 192 THR A C 1
ATOM 1248 O O . THR A 1 178 ? 16.144 6.378 13.448 1.00 9.53 192 THR A O 1
ATOM 1252 N N . GLN A 1 179 ? 14.183 5.229 13.749 1.00 9.46 193 GLN A N 1
ATOM 1253 C CA . GLN A 1 179 ? 14.392 4.759 15.146 1.00 9.65 193 GLN A CA 1
ATOM 1254 C C . GLN A 1 179 ? 14.236 3.233 15.211 1.00 9.89 193 GLN A C 1
ATOM 1255 O O . GLN A 1 179 ? 14.175 2.698 16.337 1.00 10.20 193 GLN A O 1
ATOM 1261 N N . GLU A 1 180 ? 14.210 2.536 14.070 1.00 10.11 194 GLU A N 1
ATOM 1262 C CA . GLU A 1 180 ? 13.841 1.093 13.993 1.00 10.20 194 GLU A CA 1
ATOM 1263 C C . GLU A 1 180 ? 15.063 0.210 14.294 1.00 10.33 194 GLU A C 1
ATOM 1264 O O . GLU A 1 180 ? 15.253 -0.821 13.617 1.00 10.73 194 GLU A O 1
ATOM 1270 N N . TYR A 1 181 ? 15.808 0.555 15.348 1.00 10.18 195 TYR A N 1
ATOM 1271 C CA . TYR A 1 181 ? 17.043 -0.136 15.789 1.00 10.15 195 TYR A CA 1
ATOM 1272 C C . TYR A 1 181 ? 16.766 -0.940 17.062 1.00 10.31 195 TYR A C 1
ATOM 1273 O O . TYR A 1 181 ? 15.934 -0.519 17.890 1.00 10.41 195 TYR A O 1
ATOM 1282 N N . ASP A 1 182 ? 17.444 -2.079 17.199 1.00 10.44 196 ASP A N 1
ATOM 1283 C CA . ASP A 1 182 ? 17.565 -2.807 18.489 1.00 10.80 196 ASP A CA 1
ATOM 1284 C C . ASP A 1 182 ? 18.400 -1.951 19.446 1.00 10.93 196 ASP A C 1
ATOM 1285 O O . ASP A 1 182 ? 19.353 -1.280 18.983 1.00 10.87 196 ASP A O 1
ATOM 1290 N N . TYR A 1 183 ? 18.052 -1.986 20.736 1.00 11.23 197 TYR A N 1
ATOM 1291 C CA . TYR A 1 183 ? 18.782 -1.287 21.821 1.00 11.11 197 TYR A CA 1
ATOM 1292 C C . TYR A 1 183 ? 20.107 -2.003 22.091 1.00 11.47 197 TYR A C 1
ATOM 1293 O O . TYR A 1 183 ? 20.196 -3.247 21.927 1.00 11.90 197 TYR A O 1
ATOM 1302 N N . THR A 1 184 ? 21.111 -1.208 22.460 1.00 11.57 198 THR A N 1
ATOM 1303 C CA . THR A 1 184 ? 22.410 -1.657 23.015 1.00 11.93 198 THR A CA 1
ATOM 1304 C C . THR A 1 184 ? 22.453 -1.258 24.494 1.00 12.11 198 THR A C 1
ATOM 1305 O O . THR A 1 184 ? 22.005 -0.139 24.825 1.00 12.35 198 THR A O 1
ATOM 1309 N N . ILE A 1 185 ? 22.951 -2.155 25.344 1.00 12.17 199 ILE A N 1
ATOM 1310 C CA . ILE A 1 185 ? 23.220 -1.877 26.787 1.00 12.53 199 ILE A CA 1
ATOM 1311 C C . ILE A 1 185 ? 24.736 -1.823 26.961 1.00 12.67 199 ILE A C 1
ATOM 1312 O O . ILE A 1 185 ? 25.390 -2.851 26.720 1.00 13.12 199 ILE A O 1
ATOM 1317 N N . SER A 1 186 ? 25.277 -0.665 27.331 1.00 12.55 200 SER A N 1
ATOM 1318 C CA . SER A 1 186 ? 26.742 -0.469 27.468 1.00 12.78 200 SER A CA 1
ATOM 1319 C C . SER A 1 186 ? 27.039 0.726 28.369 1.00 12.73 200 SER A C 1
ATOM 1320 O O . SER A 1 186 ? 26.126 1.522 28.626 1.00 12.93 200 SER A O 1
ATOM 1323 N N . ARG A 1 187 ? 28.288 0.828 28.818 1.00 13.43 201 ARG A N 1
ATOM 1324 C CA . ARG A 1 187 ? 28.825 2.046 29.470 1.00 14.18 201 ARG A CA 1
ATOM 1325 C C . ARG A 1 187 ? 28.836 3.174 28.434 1.00 13.90 201 ARG A C 1
ATOM 1326 O O . ARG A 1 187 ? 28.899 2.878 27.217 1.00 14.46 201 ARG A O 1
ATOM 1334 N N . LEU A 1 188 ? 28.774 4.423 28.894 1.00 13.58 202 LEU A N 1
ATOM 1335 C CA . LEU A 1 188 ? 28.879 5.614 28.014 1.00 13.41 202 LEU A CA 1
ATOM 1336 C C . LEU A 1 188 ? 30.192 5.535 27.225 1.00 13.62 202 LEU A C 1
ATOM 1337 O O . LEU A 1 188 ? 30.187 5.898 26.033 1.00 14.05 202 LEU A O 1
ATOM 1342 N N . SER A 1 189 ? 31.265 5.047 27.855 1.00 14.13 203 SER A N 1
ATOM 1343 C CA . SER A 1 189 ? 32.620 4.924 27.254 1.00 14.82 203 SER A CA 1
ATOM 1344 C C . SER A 1 189 ? 32.642 3.893 26.113 1.00 14.84 203 SER A C 1
ATOM 1345 O O . SER A 1 189 ? 33.608 3.925 25.328 1.00 15.45 203 SER A O 1
ATOM 1348 N N . GLU A 1 190 ? 31.643 3.006 26.037 1.00 14.94 204 GLU A N 1
ATOM 1349 C CA . GLU A 1 190 ? 31.614 1.850 25.096 1.00 15.56 204 GLU A CA 1
ATOM 1350 C C . GLU A 1 190 ? 30.758 2.168 23.859 1.00 14.82 204 GLU A C 1
ATOM 1351 O O . GLU A 1 190 ? 30.853 1.407 22.878 1.00 16.29 204 GLU A O 1
ATOM 1357 N N . ILE A 1 191 ? 29.960 3.241 23.887 1.00 13.67 205 ILE A N 1
ATOM 1358 C CA . ILE A 1 191 ? 29.018 3.606 22.783 1.00 13.47 205 ILE A CA 1
ATOM 1359 C C . ILE A 1 191 ? 29.811 3.739 21.475 1.00 13.94 205 ILE A C 1
ATOM 1360 O O . ILE A 1 191 ? 29.409 3.132 20.469 1.00 14.35 205 ILE A O 1
ATOM 1365 N N . ARG A 1 192 ? 30.902 4.503 21.500 1.00 14.41 206 ARG A N 1
ATOM 1366 C CA . ARG A 1 192 ? 31.756 4.798 20.320 1.00 14.82 206 ARG A CA 1
ATOM 1367 C C . ARG A 1 192 ? 32.157 3.487 19.631 1.00 15.40 206 ARG A C 1
ATOM 1368 O O . ARG A 1 192 ? 31.974 3.388 18.405 1.00 15.97 206 ARG A O 1
ATOM 1376 N N . GLY A 1 193 ? 32.668 2.522 20.399 1.00 15.05 207 GLY A N 1
ATOM 1377 C CA . GLY A 1 193 ? 33.164 1.225 19.900 1.00 15.41 207 GLY A CA 1
ATOM 1378 C C . GLY A 1 193 ? 32.057 0.332 19.358 1.00 15.38 207 GLY A C 1
ATOM 1379 O O . GLY A 1 193 ? 32.372 -0.535 18.515 1.00 17.55 207 GLY A O 1
ATOM 1380 N N . LEU A 1 194 ? 30.813 0.524 19.809 1.00 14.12 208 LEU A N 1
ATOM 1381 C CA . LEU A 1 194 ? 29.658 -0.358 19.482 1.00 14.12 208 LEU A CA 1
ATOM 1382 C C . LEU A 1 194 ? 28.760 0.257 18.400 1.00 13.61 208 LEU A C 1
ATOM 1383 O O . LEU A 1 194 ? 27.884 -0.473 17.896 1.00 14.19 208 LEU A O 1
ATOM 1388 N N . MET A 1 195 ? 28.944 1.536 18.064 1.00 12.76 209 MET A N 1
ATOM 1389 C CA . MET A 1 195 ? 28.011 2.298 17.186 1.00 12.25 209 MET A CA 1
ATOM 1390 C C . MET A 1 195 ? 27.919 1.640 15.798 1.00 12.54 209 MET A C 1
ATOM 1391 O O . MET A 1 195 ? 26.787 1.450 15.310 1.00 12.06 209 MET A O 1
ATOM 1396 N N . GLN A 1 196 ? 29.045 1.285 15.180 1.00 13.67 210 GLN A N 1
ATOM 1397 C CA . GLN A 1 196 ? 29.052 0.697 13.811 1.00 15.37 210 GLN A CA 1
ATOM 1398 C C . GLN A 1 196 ? 28.130 -0.532 13.784 1.00 15.69 210 GLN A C 1
ATOM 1399 O O . GLN A 1 196 ? 27.265 -0.629 12.886 1.00 16.06 210 GLN A O 1
ATOM 1405 N N . GLN A 1 197 ? 28.276 -1.416 14.769 1.00 16.05 211 GLN A N 1
ATOM 1406 C CA . GLN A 1 197 ? 27.541 -2.706 14.845 1.00 16.70 211 GLN A CA 1
ATOM 1407 C C . GLN A 1 197 ? 26.067 -2.433 15.189 1.00 13.54 211 GLN A C 1
ATOM 1408 O O . GLN A 1 197 ? 25.197 -3.211 14.736 1.00 13.56 211 GLN A O 1
ATOM 1414 N N . ALA A 1 198 ? 25.784 -1.352 15.924 1.00 12.11 212 ALA A N 1
ATOM 1415 C CA . ALA A 1 198 ? 24.418 -0.956 16.349 1.00 11.73 212 ALA A CA 1
ATOM 1416 C C . ALA A 1 198 ? 23.602 -0.443 15.154 1.00 11.45 212 ALA A C 1
ATOM 1417 O O . ALA A 1 198 ? 22.363 -0.538 15.205 1.00 10.91 212 ALA A O 1
ATOM 1419 N N . ILE A 1 199 ? 24.257 0.115 14.134 1.00 11.70 213 ILE A N 1
ATOM 1420 C CA . ILE A 1 199 ? 23.569 0.688 12.939 1.00 11.73 213 ILE A CA 1
ATOM 1421 C C . ILE A 1 199 ? 23.353 -0.446 11.933 1.00 11.82 213 ILE A C 1
ATOM 1422 O O . ILE A 1 199 ? 24.292 -0.765 11.194 1.00 13.11 213 ILE A O 1
ATOM 1427 N N . THR A 1 200 ? 22.156 -1.032 11.941 1.00 11.53 214 THR A N 1
ATOM 1428 C CA . THR A 1 200 ? 21.732 -2.142 11.050 1.00 11.90 214 THR A CA 1
ATOM 1429 C C . THR A 1 200 ? 21.026 -1.549 9.832 1.00 12.76 214 THR A C 1
ATOM 1430 O O . THR A 1 200 ? 20.577 -0.406 9.870 1.00 12.77 214 THR A O 1
ATOM 1434 N N . PRO A 1 201 ? 20.912 -2.295 8.711 1.00 14.13 215 PRO A N 1
ATOM 1435 C CA . PRO A 1 201 ? 20.305 -1.757 7.489 1.00 14.93 215 PRO A CA 1
ATOM 1436 C C . PRO A 1 201 ? 18.828 -1.355 7.635 1.00 15.13 215 PRO A C 1
ATOM 1437 O O . PRO A 1 201 ? 18.074 -2.100 8.226 1.00 17.89 215 PRO A O 1
ATOM 1441 N N . ASN A 1 202 ? 18.450 -0.198 7.085 1.00 15.20 216 ASN A N 1
ATOM 1442 C CA . ASN A 1 202 ? 17.055 0.317 7.107 1.00 16.17 216 ASN A CA 1
ATOM 1443 C C . ASN A 1 202 ? 16.761 1.024 5.782 1.00 15.84 216 ASN A C 1
ATOM 1444 O O . ASN A 1 202 ? 17.720 1.503 5.147 1.00 16.89 216 ASN A O 1
ATOM 1449 N N . SER A 1 203 ? 15.478 1.085 5.405 1.00 15.75 217 SER A N 1
ATOM 1450 C CA . SER A 1 203 ? 14.957 1.720 4.165 1.00 15.28 217 SER A CA 1
ATOM 1451 C C . SER A 1 203 ? 15.399 3.187 4.063 1.00 14.64 217 SER A C 1
ATOM 1452 O O . SER A 1 203 ? 15.684 3.630 2.943 1.00 15.73 217 SER A O 1
ATOM 1455 N N . SER A 1 204 ? 15.426 3.923 5.179 1.00 12.89 218 SER A N 1
ATOM 1456 C CA . SER A 1 204 ? 15.827 5.355 5.227 1.00 12.24 218 SER A CA 1
ATOM 1457 C C . SER A 1 204 ? 16.540 5.626 6.553 1.00 11.70 218 SER A C 1
ATOM 1458 O O . SER A 1 204 ? 15.887 5.513 7.604 1.00 11.88 218 SER A O 1
ATOM 1461 N N . GLN A 1 205 ? 17.836 5.942 6.506 1.00 11.51 219 GLN A N 1
ATOM 1462 C CA . GLN A 1 205 ? 18.664 6.129 7.727 1.00 11.38 219 GLN A CA 1
ATOM 1463 C C . GLN A 1 205 ? 19.776 7.139 7.446 1.00 11.29 219 GLN A C 1
ATOM 1464 O O . GLN A 1 205 ? 20.428 7.036 6.387 1.00 11.54 219 GLN A O 1
ATOM 1470 N N . THR A 1 206 ? 19.967 8.092 8.363 1.00 11.23 220 THR A N 1
ATOM 1471 C CA . THR A 1 206 ? 21.115 9.032 8.363 1.00 11.24 220 THR A CA 1
ATOM 1472 C C . THR A 1 206 ? 21.677 9.123 9.779 1.00 11.12 220 THR A C 1
ATOM 1473 O O . THR A 1 206 ? 21.310 10.020 10.536 1.00 11.23 220 THR A O 1
ATOM 1477 N N . PRO A 1 207 ? 22.571 8.188 10.172 1.00 11.52 221 PRO A N 1
ATOM 1478 C CA . PRO A 1 207 ? 23.334 8.317 11.413 1.00 11.89 221 PRO A CA 1
ATOM 1479 C C . PRO A 1 207 ? 24.239 9.552 11.321 1.00 12.06 221 PRO A C 1
ATOM 1480 O O . PRO A 1 207 ? 24.686 9.838 10.231 1.00 12.92 221 PRO A O 1
ATOM 1484 N N . PHE A 1 208 ? 24.489 10.259 12.428 1.00 11.67 222 PHE A N 1
ATOM 1485 C CA . PHE A 1 208 ? 25.183 11.575 12.395 1.00 11.41 222 PHE A CA 1
ATOM 1486 C C . PHE A 1 208 ? 26.490 11.582 13.194 1.00 11.22 222 PHE A C 1
ATOM 1487 O O . PHE A 1 208 ? 27.262 12.526 12.968 1.00 11.80 222 PHE A O 1
ATOM 1495 N N . SER A 1 209 ? 26.748 10.616 14.085 1.00 11.18 223 SER A N 1
ATOM 1496 C CA . SER A 1 209 ? 27.944 10.651 14.970 1.00 11.40 223 SER A CA 1
ATOM 1497 C C . SER A 1 209 ? 28.269 9.273 15.539 1.00 11.60 223 SER A C 1
ATOM 1498 O O . SER A 1 209 ? 27.366 8.517 15.888 1.00 11.54 223 SER A O 1
ATOM 1501 N N . PRO A 1 210 ? 29.570 8.941 15.713 1.00 12.23 224 PRO A N 1
ATOM 1502 C CA . PRO A 1 210 ? 29.976 7.736 16.438 1.00 12.22 224 PRO A CA 1
ATOM 1503 C C . PRO A 1 210 ? 29.484 7.699 17.893 1.00 12.17 224 PRO A C 1
ATOM 1504 O O . PRO A 1 210 ? 29.452 6.615 18.457 1.00 12.77 224 PRO A O 1
ATOM 1508 N N . THR A 1 211 ? 29.134 8.857 18.462 1.00 11.59 225 THR A N 1
ATOM 1509 C CA . THR A 1 211 ? 28.648 8.975 19.865 1.00 11.61 225 THR A CA 1
ATOM 1510 C C . THR A 1 211 ? 27.274 9.655 19.882 1.00 11.43 225 THR A C 1
ATOM 1511 O O . THR A 1 211 ? 26.900 10.217 20.933 1.00 11.93 225 THR A O 1
ATOM 1515 N N . GLY A 1 212 ? 26.539 9.612 18.767 1.00 10.67 226 GLY A N 1
ATOM 1516 C CA . GLY A 1 212 ? 25.170 10.148 18.691 1.00 10.44 226 GLY A CA 1
ATOM 1517 C C . GLY A 1 212 ? 24.148 9.098 19.081 1.00 10.20 226 GLY A C 1
ATOM 1518 O O . GLY A 1 212 ? 24.235 7.968 18.560 1.00 10.46 226 GLY A O 1
ATOM 1519 N N . VAL A 1 213 ? 23.204 9.454 19.955 1.00 9.98 227 VAL A N 1
ATOM 1520 C CA . VAL A 1 213 ? 22.105 8.556 20.409 1.00 10.10 227 VAL A CA 1
ATOM 1521 C C . VAL A 1 213 ? 20.778 9.317 20.326 1.00 10.21 227 VAL A C 1
ATOM 1522 O O . VAL A 1 213 ? 20.786 10.564 20.353 1.00 10.23 227 VAL A O 1
ATOM 1526 N N . GLN A 1 214 ? 19.668 8.590 20.238 1.00 10.25 228 GLN A N 1
ATOM 1527 C CA . GLN A 1 214 ? 18.319 9.203 20.225 1.00 10.34 228 GLN A CA 1
ATOM 1528 C C . GLN A 1 214 ? 17.819 9.377 21.663 1.00 10.34 228 GLN A C 1
ATOM 1529 O O . GLN A 1 214 ? 18.425 8.792 22.600 1.00 10.32 228 GLN A O 1
ATOM 1535 N N . THR A 1 215 ? 16.768 10.181 21.818 1.00 10.26 229 THR A N 1
ATOM 1536 C CA . THR A 1 215 ? 15.982 10.303 23.072 1.00 10.47 229 THR A CA 1
ATOM 1537 C C . THR A 1 215 ? 14.629 9.639 22.824 1.00 10.64 229 THR A C 1
ATOM 1538 O O . THR A 1 215 ? 14.172 9.574 21.677 1.00 11.19 229 THR A O 1
ATOM 1542 N N . ALA A 1 216 ? 13.979 9.140 23.882 1.00 10.64 230 ALA A N 1
ATOM 1543 C CA . ALA A 1 216 ? 14.439 9.230 25.261 1.00 10.67 230 ALA A CA 1
ATOM 1544 C C . ALA A 1 216 ? 15.604 8.263 25.507 1.00 10.86 230 ALA A C 1
ATOM 1545 O O . ALA A 1 216 ? 15.515 7.088 25.104 1.00 11.27 230 ALA A O 1
ATOM 1547 N N . LEU A 1 217 ? 16.663 8.751 26.154 1.00 10.95 231 LEU A N 1
ATOM 1548 C CA . LEU A 1 217 ? 17.843 7.944 26.552 1.00 11.19 231 LEU A CA 1
ATOM 1549 C C . LEU A 1 217 ? 17.670 7.527 28.015 1.00 11.59 231 LEU A C 1
ATOM 1550 O O . LEU A 1 217 ? 17.419 8.418 28.847 1.00 12.13 231 LEU A O 1
ATOM 1555 N N . MET A 1 218 ? 17.790 6.229 28.298 1.00 12.00 232 MET A N 1
ATOM 1556 C CA . MET A 1 218 ? 17.685 5.660 29.666 1.00 12.60 232 MET A CA 1
ATOM 1557 C C . MET A 1 218 ? 19.089 5.321 30.172 1.00 12.88 232 MET A C 1
ATOM 1558 O O . MET A 1 218 ? 19.888 4.768 29.403 1.00 13.69 232 MET A O 1
ATOM 1563 N N . MET A 1 219 ? 19.376 5.637 31.437 1.00 13.24 233 MET A N 1
ATOM 1564 C CA . MET A 1 219 ? 20.693 5.356 32.059 1.00 13.55 233 MET A CA 1
ATOM 1565 C C . MET A 1 219 ? 20.492 4.829 33.481 1.00 13.75 233 MET A C 1
ATOM 1566 O O . MET A 1 219 ? 19.494 5.199 34.121 1.00 13.92 233 MET A O 1
ATOM 1571 N N . LYS A 1 220 ? 21.415 3.979 33.925 1.00 14.10 234 LYS A N 1
ATOM 1572 C CA . LYS A 1 220 ? 21.478 3.445 35.307 1.00 14.86 234 LYS A CA 1
ATOM 1573 C C . LYS A 1 220 ? 22.861 3.766 35.867 1.00 14.74 234 LYS A C 1
ATOM 1574 O O . LYS A 1 220 ? 23.854 3.353 35.245 1.00 15.76 234 LYS A O 1
ATOM 1580 N N . THR A 1 221 ? 22.915 4.456 37.012 1.00 14.89 235 THR A N 1
ATOM 1581 C CA . THR A 1 221 ? 24.180 4.915 37.641 1.00 15.14 235 THR A CA 1
ATOM 1582 C C . THR A 1 221 ? 24.648 3.859 38.641 1.00 15.60 235 THR A C 1
ATOM 1583 O O . THR A 1 221 ? 23.795 3.120 39.185 1.00 15.72 235 THR A O 1
ATOM 1587 N N . ASP A 1 222 ? 25.957 3.811 38.879 1.00 16.02 236 ASP A N 1
ATOM 1588 C CA . ASP A 1 222 ? 26.578 2.867 39.844 1.00 17.08 236 ASP A CA 1
ATOM 1589 C C . ASP A 1 222 ? 26.099 3.198 41.265 1.00 18.53 236 ASP A C 1
ATOM 1590 O O . ASP A 1 222 ? 25.980 2.249 42.062 1.00 20.99 236 ASP A O 1
ATOM 1595 N N . ASP A 1 223 ? 25.782 4.468 41.560 1.00 18.95 237 ASP A N 1
ATOM 1596 C CA . ASP A 1 223 ? 25.317 4.909 42.905 1.00 20.64 237 ASP A CA 1
ATOM 1597 C C . ASP A 1 223 ? 23.786 4.792 43.001 1.00 20.61 237 ASP A C 1
ATOM 1598 O O . ASP A 1 223 ? 23.205 5.417 43.906 1.00 21.79 237 ASP A O 1
ATOM 1603 N N . GLY A 1 224 ? 23.160 4.006 42.115 1.00 19.48 238 GLY A N 1
ATOM 1604 C CA . GLY A 1 224 ? 21.793 3.474 42.284 1.00 19.15 238 GLY A CA 1
ATOM 1605 C C . GLY A 1 224 ? 20.709 4.414 41.781 1.00 18.24 238 GLY A C 1
ATOM 1606 O O . GLY A 1 224 ? 19.560 4.296 42.262 1.00 18.70 238 GLY A O 1
ATOM 1607 N N . LEU A 1 225 ? 21.027 5.305 40.839 1.00 16.58 239 LEU A N 1
ATOM 1608 C CA . LEU A 1 225 ? 20.030 6.231 40.244 1.00 15.84 239 LEU A CA 1
ATOM 1609 C C . LEU A 1 225 ? 19.666 5.769 38.831 1.00 15.08 239 LEU A C 1
ATOM 1610 O O . LEU A 1 225 ? 20.499 5.131 38.155 1.00 15.74 239 LEU A O 1
ATOM 1615 N N . TYR A 1 226 ? 18.430 6.063 38.441 1.00 14.73 240 TYR A N 1
ATOM 1616 C CA . TYR A 1 226 ? 17.887 5.886 37.073 1.00 14.26 240 TYR A CA 1
ATOM 1617 C C . TYR A 1 226 ? 17.653 7.288 36.508 1.00 14.10 240 TYR A C 1
ATOM 1618 O O . TYR A 1 226 ? 16.993 8.101 37.173 1.00 14.58 240 TYR A O 1
ATOM 1627 N N . ILE A 1 227 ? 18.235 7.579 35.343 1.00 13.17 241 ILE A N 1
ATOM 1628 C CA . ILE A 1 227 ? 18.181 8.926 34.709 1.00 13.03 241 ILE A CA 1
ATOM 1629 C C . ILE A 1 227 ? 17.678 8.746 33.275 1.00 12.55 241 ILE A C 1
ATOM 1630 O O . ILE A 1 227 ? 18.237 7.897 32.557 1.00 13.17 241 ILE A O 1
ATOM 1635 N N . ASN A 1 228 ? 16.646 9.503 32.917 1.00 12.03 242 ASN A N 1
ATOM 1636 C CA . ASN A 1 228 ? 16.051 9.532 31.557 1.00 11.73 242 ASN A CA 1
ATOM 1637 C C . ASN A 1 228 ? 16.240 10.944 31.004 1.00 11.45 242 ASN A C 1
ATOM 1638 O O . ASN A 1 228 ? 15.816 11.891 31.688 1.00 11.83 242 ASN A O 1
ATOM 1643 N N . LEU A 1 229 ? 16.867 11.071 29.827 1.00 10.76 243 LEU A N 1
ATOM 1644 C CA . LEU A 1 229 ? 17.030 12.364 29.114 1.00 10.57 243 LEU A CA 1
ATOM 1645 C C . LEU A 1 229 ? 16.108 12.360 27.896 1.00 10.53 243 LEU A C 1
ATOM 1646 O O . LEU A 1 229 ? 16.192 11.409 27.096 1.00 11.06 243 LEU A O 1
ATOM 1651 N N . HIS A 1 230 ? 15.268 13.381 27.753 1.00 10.36 244 HIS A N 1
ATOM 1652 C CA . HIS A 1 230 ? 14.247 13.440 26.673 1.00 10.19 244 HIS A CA 1
ATOM 1653 C C . HIS A 1 230 ? 13.851 14.896 26.423 1.00 10.38 244 HIS A C 1
ATOM 1654 O O . HIS A 1 230 ? 14.549 15.800 26.921 1.00 10.60 244 HIS A O 1
ATOM 1661 N N . GLU A 1 231 ? 12.806 15.108 25.623 1.00 10.33 245 GLU A N 1
ATOM 1662 C CA . GLU A 1 231 ? 12.212 16.440 25.375 1.00 10.36 245 GLU A CA 1
ATOM 1663 C C . GLU A 1 231 ? 10.691 16.310 25.426 1.00 10.33 245 GLU A C 1
ATOM 1664 O O . GLU A 1 231 ? 10.181 15.179 25.356 1.00 10.79 245 GLU A O 1
ATOM 1670 N N . ALA A 1 232 ? 10.003 17.443 25.554 1.00 9.96 246 ALA A N 1
ATOM 1671 C CA . ALA A 1 232 ? 8.532 17.515 25.649 1.00 9.77 246 ALA A CA 1
ATOM 1672 C C . ALA A 1 232 ? 8.031 18.675 24.788 1.00 9.75 246 ALA A C 1
ATOM 1673 O O . ALA A 1 232 ? 8.686 19.736 24.780 1.00 10.04 246 ALA A O 1
ATOM 1675 N N . ALA A 1 233 ? 6.914 18.463 24.087 1.00 9.54 247 ALA A N 1
ATOM 1676 C CA . ALA A 1 233 ? 6.210 19.483 23.276 1.00 9.63 247 ALA A CA 1
ATOM 1677 C C . ALA A 1 233 ? 7.103 19.916 22.107 1.00 9.68 247 ALA A C 1
ATOM 1678 O O . ALA A 1 233 ? 7.376 21.118 21.962 1.00 10.17 247 ALA A O 1
ATOM 1680 N N . LEU A 1 234 ? 7.547 18.952 21.303 1.00 9.54 248 LEU A N 1
ATOM 1681 C CA . LEU A 1 234 ? 8.345 19.208 20.071 1.00 9.72 248 LEU A CA 1
ATOM 1682 C C . LEU A 1 234 ? 7.428 19.810 18.996 1.00 10.07 248 LEU A C 1
ATOM 1683 O O . LEU A 1 234 ? 6.838 19.043 18.206 1.00 10.54 248 LEU A O 1
ATOM 1688 N N . ILE A 1 235 ? 7.306 21.140 18.998 1.00 10.34 249 ILE A N 1
ATOM 1689 C CA . ILE A 1 235 ? 6.388 21.925 18.123 1.00 10.77 249 ILE A CA 1
ATOM 1690 C C . ILE A 1 235 ? 7.174 23.076 17.485 1.00 10.96 249 ILE A C 1
ATOM 1691 O O . ILE A 1 235 ? 7.869 23.819 18.213 1.00 11.02 249 ILE A O 1
ATOM 1696 N N . ASP A 1 236 ? 7.047 23.235 16.165 1.00 11.16 250 ASP A N 1
ATOM 1697 C CA . ASP A 1 236 ? 7.634 24.377 15.416 1.00 11.38 250 ASP A CA 1
ATOM 1698 C C . ASP A 1 236 ? 9.136 24.426 15.710 1.00 10.84 250 ASP A C 1
ATOM 1699 O O . ASP A 1 236 ? 9.669 25.513 15.998 1.00 11.22 250 ASP A O 1
ATOM 1704 N N . TYR A 1 237 ? 9.793 23.271 15.661 1.00 10.30 251 TYR A N 1
ATOM 1705 C CA . TYR A 1 237 ? 11.206 23.107 16.082 1.00 10.06 251 TYR A CA 1
ATOM 1706 C C . TYR A 1 237 ? 11.704 21.776 15.528 1.00 10.10 251 TYR A C 1
ATOM 1707 O O . TYR A 1 237 ? 10.862 20.908 15.255 1.00 10.45 251 TYR A O 1
ATOM 1716 N N . SER A 1 238 ? 13.019 21.632 15.390 1.00 10.01 252 SER A N 1
ATOM 1717 C CA . SER A 1 238 ? 13.688 20.406 14.890 1.00 9.96 252 SER A CA 1
ATOM 1718 C C . SER A 1 238 ? 13.864 19.399 16.035 1.00 9.71 252 SER A C 1
ATOM 1719 O O . SER A 1 238 ? 14.140 19.831 17.163 1.00 9.65 252 SER A O 1
ATOM 1722 N N . CYS A 1 239 ? 13.746 18.106 15.736 1.00 9.70 253 CYS A N 1
ATOM 1723 C CA . CYS A 1 239 ? 13.889 16.990 16.711 1.00 9.79 253 CYS A CA 1
ATOM 1724 C C . CYS A 1 239 ? 15.278 17.019 17.359 1.00 9.75 253 CYS A C 1
ATOM 1725 O O . CYS A 1 239 ? 16.288 17.158 16.634 1.00 9.89 253 CYS A O 1
ATOM 1728 N N . MET A 1 240 ? 15.326 16.877 18.690 1.00 9.86 254 MET A N 1
ATOM 1729 C CA . MET A 1 240 ? 16.595 16.830 19.459 1.00 10.14 254 MET A CA 1
ATOM 1730 C C . MET A 1 240 ? 17.098 15.387 19.550 1.00 10.15 254 MET A C 1
ATOM 1731 O O . MET A 1 240 ? 16.324 14.517 19.990 1.00 10.39 254 MET A O 1
ATOM 1736 N N . HIS A 1 241 ? 18.356 15.169 19.163 1.00 10.38 255 HIS A N 1
ATOM 1737 C CA . HIS A 1 241 ? 19.168 13.969 19.492 1.00 10.41 255 HIS A CA 1
ATOM 1738 C C . HIS A 1 241 ? 20.223 14.391 20.516 1.00 10.53 255 HIS A C 1
ATOM 1739 O O . HIS A 1 241 ? 20.280 15.592 20.855 1.00 10.90 255 HIS A O 1
ATOM 1746 N N . LEU A 1 242 ? 21.033 13.448 20.984 1.00 10.50 256 LEU A N 1
ATOM 1747 C CA . LEU A 1 242 ? 22.132 13.746 21.936 1.00 10.54 256 LEU A CA 1
ATOM 1748 C C . LEU A 1 242 ? 23.446 13.260 21.333 1.00 10.68 256 LEU A C 1
ATOM 1749 O O . LEU A 1 242 ? 23.474 12.156 20.744 1.00 11.06 256 LEU A O 1
ATOM 1754 N N . ASN A 1 243 ? 24.480 14.085 21.454 1.00 10.90 257 ASN A N 1
ATOM 1755 C CA . ASN A 1 243 ? 25.859 13.735 21.053 1.00 11.20 257 ASN A CA 1
ATOM 1756 C C . ASN A 1 243 ? 26.721 13.681 22.312 1.00 11.46 257 ASN A C 1
ATOM 1757 O O . ASN A 1 243 ? 26.778 14.707 23.023 1.00 12.23 257 ASN A O 1
ATOM 1762 N N . LEU A 1 244 ? 27.353 12.536 22.573 1.00 11.69 258 LEU A N 1
ATOM 1763 C CA . LEU A 1 244 ? 28.170 12.337 23.800 1.00 12.54 258 LEU A CA 1
ATOM 1764 C C . LEU A 1 244 ? 29.610 12.794 23.547 1.00 13.37 258 LEU A C 1
ATOM 1765 O O . LEU A 1 244 ? 30.246 12.293 22.601 1.00 12.92 258 LEU A O 1
ATOM 1770 N N . ASP A 1 245 ? 30.088 13.726 24.373 1.00 14.73 259 ASP A N 1
ATOM 1771 C CA . ASP A 1 245 ? 31.532 13.940 24.637 1.00 16.20 259 ASP A CA 1
ATOM 1772 C C . ASP A 1 245 ? 31.950 12.833 25.608 1.00 16.34 259 ASP A C 1
ATOM 1773 O O . ASP A 1 245 ? 31.617 12.952 26.807 1.00 16.88 259 ASP A O 1
ATOM 1778 N N . ASP A 1 246 ? 32.592 11.773 25.104 1.00 16.41 260 ASP A N 1
ATOM 1779 C CA . ASP A 1 246 ? 32.859 10.535 25.887 1.00 17.88 260 ASP A CA 1
ATOM 1780 C C . ASP A 1 246 ? 34.220 10.644 26.588 1.00 20.15 260 ASP A C 1
ATOM 1781 O O . ASP A 1 246 ? 34.656 9.635 27.181 1.00 21.34 260 ASP A O 1
ATOM 1786 N N . LYS A 1 247 ? 34.853 11.822 26.552 1.00 21.50 261 LYS A N 1
ATOM 1787 C CA . LYS A 1 247 ? 36.055 12.136 27.370 1.00 24.22 261 LYS A CA 1
ATOM 1788 C C . LYS A 1 247 ? 35.625 12.816 28.679 1.00 23.20 261 LYS A C 1
ATOM 1789 O O . LYS A 1 247 ? 36.244 12.517 29.712 1.00 25.88 261 LYS A O 1
ATOM 1795 N N . ASN A 1 248 ? 34.599 13.672 28.647 1.00 21.21 262 ASN A N 1
ATOM 1796 C CA . ASN A 1 248 ? 34.114 14.434 29.833 1.00 20.62 262 ASN A CA 1
ATOM 1797 C C . ASN A 1 248 ? 32.741 13.921 30.292 1.00 18.34 262 ASN A C 1
ATOM 1798 O O . ASN A 1 248 ? 32.279 14.385 31.359 1.00 18.30 262 ASN A O 1
ATOM 1803 N N . MET A 1 249 ? 32.129 13.006 29.529 1.00 16.21 263 MET A N 1
ATOM 1804 C CA . MET A 1 249 ? 30.783 12.425 29.779 1.00 15.97 263 MET A CA 1
ATOM 1805 C C . MET A 1 249 ? 29.739 13.544 29.853 1.00 14.93 263 MET A C 1
ATOM 1806 O O . MET A 1 249 ? 28.933 13.569 30.805 1.00 14.97 263 MET A O 1
ATOM 1811 N N . ILE A 1 250 ? 29.755 14.433 28.860 1.00 14.47 264 ILE A N 1
ATOM 1812 C CA . ILE A 1 250 ? 28.719 15.484 28.650 1.00 13.87 264 ILE A CA 1
ATOM 1813 C C . ILE A 1 250 ? 27.934 15.125 27.385 1.00 13.53 264 ILE A C 1
ATOM 1814 O O . ILE A 1 250 ? 28.555 15.066 26.306 1.00 14.39 264 ILE A O 1
ATOM 1819 N N . PHE A 1 251 ? 26.624 14.904 27.509 1.00 12.68 265 PHE A N 1
ATOM 1820 C CA . PHE A 1 251 ? 25.687 14.860 26.356 1.00 12.63 265 PHE A CA 1
ATOM 1821 C C . PHE A 1 251 ? 25.349 16.293 25.958 1.00 12.94 265 PHE A C 1
ATOM 1822 O O . PHE A 1 251 ? 25.190 17.146 26.859 1.00 13.35 265 PHE A O 1
ATOM 1830 N N . GLU A 1 252 ? 25.226 16.543 24.653 1.00 12.90 266 GLU A N 1
ATOM 1831 C CA . GLU A 1 252 ? 24.806 17.866 24.133 1.00 12.93 266 GLU A CA 1
ATOM 1832 C C . GLU A 1 252 ? 23.687 17.664 23.114 1.00 11.78 266 GLU A C 1
ATOM 1833 O O . GLU A 1 252 ? 23.766 16.707 22.311 1.00 12.16 266 GLU A O 1
ATOM 1839 N N . SER A 1 253 ? 22.671 18.524 23.183 1.00 11.26 267 SER A N 1
ATOM 1840 C CA . SER A 1 253 ? 21.591 18.644 22.175 1.00 11.03 267 SER A CA 1
ATOM 1841 C C . SER A 1 253 ? 22.216 18.690 20.776 1.00 10.63 267 SER A C 1
ATOM 1842 O O . SER A 1 253 ? 23.157 19.473 20.556 1.00 11.05 267 SER A O 1
ATOM 1845 N N . TRP A 1 254 ? 21.705 17.853 19.881 1.00 10.45 268 TRP A N 1
ATOM 1846 C CA . TRP A 1 254 ? 22.092 17.810 18.450 1.00 10.22 268 TRP A CA 1
ATOM 1847 C C . TRP A 1 254 ? 20.800 17.765 17.631 1.00 10.08 268 TRP A C 1
ATOM 1848 O O . TRP A 1 254 ? 20.165 16.696 17.581 1.00 10.43 268 TRP A O 1
ATOM 1859 N N . LEU A 1 255 ? 20.393 18.905 17.065 1.00 9.91 269 LEU A N 1
ATOM 1860 C CA . LEU A 1 255 ? 19.096 19.023 16.355 1.00 9.74 269 LEU A CA 1
ATOM 1861 C C . LEU A 1 255 ? 19.242 18.465 14.933 1.00 9.65 269 LEU A C 1
ATOM 1862 O O . LEU A 1 255 ? 20.382 18.288 14.454 1.00 9.77 269 LEU A O 1
ATOM 1867 N N . THR A 1 256 ? 18.108 18.176 14.306 1.00 9.62 270 THR A N 1
ATOM 1868 C CA . THR A 1 256 ? 18.027 17.544 12.969 1.00 9.68 270 THR A CA 1
ATOM 1869 C C . THR A 1 256 ? 18.129 18.642 11.913 1.00 9.64 270 THR A C 1
ATOM 1870 O O . THR A 1 256 ? 17.355 19.593 11.942 1.00 10.07 270 THR A O 1
ATOM 1874 N N . PRO A 1 257 ? 19.095 18.556 10.969 1.00 9.79 271 PRO A N 1
ATOM 1875 C CA . PRO A 1 257 ? 19.268 19.590 9.949 1.00 9.84 271 PRO A CA 1
ATOM 1876 C C . PRO A 1 257 ? 18.211 19.524 8.839 1.00 10.35 271 PRO A C 1
ATOM 1877 O O . PRO A 1 257 ? 17.660 18.462 8.606 1.00 10.49 271 PRO A O 1
ATOM 1881 N N . ASP A 1 258 ? 17.956 20.667 8.201 1.00 10.53 272 ASP A N 1
ATOM 1882 C CA . ASP A 1 258 ? 17.083 20.772 7.003 1.00 10.80 272 ASP A CA 1
ATOM 1883 C C . ASP A 1 258 ? 17.947 20.542 5.753 1.00 11.15 272 ASP A C 1
ATOM 1884 O O . ASP A 1 258 ? 19.142 20.198 5.897 1.00 11.54 272 ASP A O 1
ATOM 1889 N N . ALA A 1 259 ? 17.367 20.744 4.567 1.00 11.32 273 ALA A N 1
ATOM 1890 C CA . ALA A 1 259 ? 18.011 20.490 3.259 1.00 11.70 273 ALA A CA 1
ATOM 1891 C C . ALA A 1 259 ? 19.259 21.363 3.078 1.00 12.03 273 ALA A C 1
ATOM 1892 O O . ALA A 1 259 ? 20.129 20.973 2.278 1.00 13.40 273 ALA A O 1
ATOM 1894 N N . LYS A 1 260 ? 19.347 22.506 3.768 1.00 12.70 274 LYS A N 1
ATOM 1895 C CA . LYS A 1 260 ? 20.494 23.448 3.656 1.00 13.21 274 LYS A CA 1
ATOM 1896 C C . LYS A 1 260 ? 21.444 23.300 4.854 1.00 12.54 274 LYS A C 1
ATOM 1897 O O . LYS A 1 260 ? 22.452 24.026 4.889 1.00 13.09 274 LYS A O 1
ATOM 1903 N N . GLY A 1 261 ? 21.148 22.390 5.789 1.00 12.13 275 GLY A N 1
ATOM 1904 C CA . GLY A 1 261 ? 21.994 22.109 6.967 1.00 11.75 275 GLY A CA 1
ATOM 1905 C C . GLY A 1 261 ? 21.615 22.948 8.178 1.00 11.65 275 GLY A C 1
ATOM 1906 O O . GLY A 1 261 ? 22.298 22.815 9.207 1.00 11.92 275 GLY A O 1
ATOM 1907 N N . ASP A 1 262 ? 20.567 23.771 8.076 1.00 11.36 276 ASP A N 1
ATOM 1908 C CA . ASP A 1 262 ? 20.106 24.666 9.174 1.00 11.31 276 ASP A CA 1
ATOM 1909 C C . ASP A 1 262 ? 19.225 23.873 10.147 1.00 11.15 276 ASP A C 1
ATOM 1910 O O . ASP A 1 262 ? 18.697 22.814 9.766 1.00 11.37 276 ASP A O 1
ATOM 1915 N N . LYS A 1 263 ? 19.081 24.359 11.379 1.00 10.87 277 LYS A N 1
ATOM 1916 C CA . LYS A 1 263 ? 18.433 23.574 12.463 1.00 10.89 277 LYS A CA 1
ATOM 1917 C C . LYS A 1 263 ? 17.295 24.366 13.111 1.00 11.16 277 LYS A C 1
ATOM 1918 O O . LYS A 1 263 ? 17.057 24.155 14.314 1.00 11.97 277 LYS A O 1
ATOM 1924 N N . GLY A 1 264 ? 16.575 25.186 12.339 1.00 11.21 278 GLY A N 1
ATOM 1925 C CA . GLY A 1 264 ? 15.271 25.735 12.757 1.00 11.11 278 GLY A CA 1
ATOM 1926 C C . GLY A 1 264 ? 15.095 27.195 12.387 1.00 11.10 278 GLY A C 1
ATOM 1927 O O . GLY A 1 264 ? 15.951 28.020 12.768 1.00 11.58 278 GLY A O 1
ATOM 1928 N N . TYR A 1 265 ? 14.013 27.495 11.666 1.00 11.08 279 TYR A N 1
ATOM 1929 C CA . TYR A 1 265 ? 13.569 28.866 11.313 1.00 11.32 279 TYR A CA 1
ATOM 1930 C C . TYR A 1 265 ? 12.601 29.333 12.401 1.00 11.23 279 TYR A C 1
ATOM 1931 O O . TYR A 1 265 ? 11.532 28.720 12.574 1.00 11.37 279 TYR A O 1
ATOM 1940 N N . MET A 1 266 ? 13.002 30.373 13.134 1.00 11.59 280 MET A N 1
ATOM 1941 C CA . MET A 1 266 ? 12.284 30.878 14.328 1.00 11.82 280 MET A CA 1
ATOM 1942 C C . MET A 1 266 ? 11.811 32.313 14.081 1.00 11.73 280 MET A C 1
ATOM 1943 O O . MET A 1 266 ? 12.464 33.046 13.314 1.00 11.72 280 MET A O 1
ATOM 1948 N N . GLN A 1 267 ? 10.721 32.687 14.749 1.00 11.96 281 GLN A N 1
ATOM 1949 C CA . GLN A 1 267 ? 10.162 34.061 14.768 1.00 12.36 281 GLN A CA 1
ATOM 1950 C C . GLN A 1 267 ? 9.641 34.344 16.176 1.00 12.08 281 GLN A C 1
ATOM 1951 O O . GLN A 1 267 ? 8.755 33.605 16.635 1.00 12.54 281 GLN A O 1
ATOM 1957 N N . THR A 1 268 ? 10.148 35.393 16.821 1.00 12.08 282 THR A N 1
ATOM 1958 C CA . THR A 1 268 ? 9.718 35.784 18.190 1.00 11.99 282 THR A CA 1
ATOM 1959 C C . THR A 1 268 ? 8.296 36.344 18.115 1.00 12.39 282 THR A C 1
ATOM 1960 O O . THR A 1 268 ? 7.921 36.936 17.101 1.00 12.72 282 THR A O 1
ATOM 1964 N N . PRO A 1 269 ? 7.445 36.166 19.156 1.00 12.59 283 PRO A N 1
ATOM 1965 C CA . PRO A 1 269 ? 7.781 35.363 20.332 1.00 12.39 283 PRO A CA 1
ATOM 1966 C C . PRO A 1 269 ? 7.701 33.860 20.035 1.00 12.07 283 PRO A C 1
ATOM 1967 O O . PRO A 1 269 ? 6.779 33.437 19.375 1.00 12.10 283 PRO A O 1
ATOM 1971 N N . CYS A 1 270 ? 8.673 33.091 20.522 1.00 12.35 284 CYS A N 1
ATOM 1972 C CA . CYS A 1 270 ? 8.718 31.618 20.343 1.00 12.48 284 CYS A CA 1
ATOM 1973 C C . CYS A 1 270 ? 9.496 30.969 21.492 1.00 12.08 284 CYS A C 1
ATOM 1974 O O . CYS A 1 270 ? 10.223 31.679 22.228 1.00 11.80 284 CYS A O 1
ATOM 1977 N N . ASN A 1 271 ? 9.304 29.661 21.647 1.00 12.12 285 ASN A N 1
ATOM 1978 C CA . ASN A 1 271 ? 9.906 28.839 22.725 1.00 12.06 285 ASN A CA 1
ATOM 1979 C C . ASN A 1 271 ? 10.554 27.612 22.093 1.00 11.47 285 ASN A C 1
ATOM 1980 O O . ASN A 1 271 ? 10.006 27.095 21.098 1.00 11.82 285 ASN A O 1
ATOM 1985 N N . SER A 1 272 ? 11.663 27.145 22.657 1.00 10.91 286 SER A N 1
ATOM 1986 C CA . SER A 1 272 ? 12.177 25.784 22.382 1.00 10.43 286 SER A CA 1
ATOM 1987 C C . SER A 1 272 ? 11.216 24.791 23.025 1.00 9.96 286 SER A C 1
ATOM 1988 O O . SER A 1 272 ? 10.430 25.156 23.904 1.00 9.68 286 SER A O 1
ATOM 1991 N N . PRO A 1 273 ? 11.261 23.504 22.634 1.00 9.68 287 PRO A N 1
ATOM 1992 C CA . PRO A 1 273 ? 10.611 22.449 23.403 1.00 9.74 287 PRO A CA 1
ATOM 1993 C C . PRO A 1 273 ? 11.305 22.346 24.767 1.00 10.09 287 PRO A C 1
ATOM 1994 O O . PRO A 1 273 ? 12.407 22.870 24.912 1.00 10.16 287 PRO A O 1
ATOM 1998 N N . TRP A 1 274 ? 10.656 21.676 25.719 1.00 10.03 288 TRP A N 1
ATOM 1999 C CA . TRP A 1 274 ? 11.269 21.368 27.034 1.00 10.14 288 TRP A CA 1
ATOM 2000 C C . TRP A 1 274 ? 12.328 20.283 26.847 1.00 10.24 288 TRP A C 1
ATOM 2001 O O . TRP A 1 274 ? 12.156 19.420 25.952 1.00 10.48 288 TRP A O 1
ATOM 2012 N N . ARG A 1 275 ? 13.399 20.370 27.635 1.00 10.36 289 ARG A N 1
ATOM 2013 C CA . ARG A 1 275 ? 14.433 19.323 27.801 1.00 10.31 289 ARG A CA 1
ATOM 2014 C C . ARG A 1 275 ? 14.221 18.736 29.192 1.00 10.41 289 ARG A C 1
ATOM 2015 O O . ARG A 1 275 ? 14.067 19.541 30.130 1.00 10.98 289 ARG A O 1
ATOM 2023 N N . THR A 1 276 ? 14.122 17.412 29.306 1.00 10.63 290 THR A N 1
ATOM 2024 C CA . THR A 1 276 ? 13.689 16.748 30.563 1.00 10.98 290 THR A CA 1
ATOM 2025 C C . THR A 1 276 ? 14.784 15.818 31.078 1.00 11.41 290 THR A C 1
ATOM 2026 O O . THR A 1 276 ? 15.402 15.088 30.281 1.00 11.89 290 THR A O 1
ATOM 2030 N N . ILE A 1 277 ? 14.985 15.861 32.397 1.00 12.35 291 ILE A N 1
ATOM 2031 C CA . ILE A 1 277 ? 15.815 14.905 33.180 1.00 12.56 291 ILE A CA 1
ATOM 2032 C C . ILE A 1 277 ? 14.892 14.275 34.225 1.00 13.07 291 ILE A C 1
ATOM 2033 O O . ILE A 1 277 ? 14.511 14.983 35.177 1.00 13.38 291 ILE A O 1
ATOM 2038 N N . ILE A 1 278 ? 14.479 13.027 34.009 1.00 12.94 292 ILE A N 1
ATOM 2039 C CA . ILE A 1 278 ? 13.618 12.271 34.962 1.00 13.00 292 ILE A CA 1
ATOM 2040 C C . ILE A 1 278 ? 14.560 11.380 35.766 1.00 13.56 292 ILE A C 1
ATOM 2041 O O . ILE A 1 278 ? 15.374 10.675 35.143 1.00 14.60 292 ILE A O 1
ATOM 2046 N N . VAL A 1 279 ? 14.491 11.455 37.101 1.00 13.68 293 VAL A N 1
ATOM 2047 C CA . VAL A 1 279 ? 15.491 10.793 37.986 1.00 14.10 293 VAL A CA 1
ATOM 2048 C C . VAL A 1 279 ? 14.791 10.227 39.225 1.00 14.52 293 VAL A C 1
ATOM 2049 O O . VAL A 1 279 ? 13.898 10.896 39.786 1.00 15.28 293 VAL A O 1
ATOM 2053 N N . SER A 1 280 ? 15.176 9.011 39.602 1.00 14.69 294 SER A N 1
ATOM 2054 C CA . SER A 1 280 ? 14.719 8.329 40.839 1.00 14.89 294 SER A CA 1
ATOM 2055 C C . SER A 1 280 ? 15.737 7.261 41.242 1.00 15.13 294 SER A C 1
ATOM 2056 O O . SER A 1 280 ? 16.554 6.852 40.393 1.00 15.98 294 SER A O 1
ATOM 2059 N N . ASP A 1 281 ? 15.692 6.844 42.508 1.00 15.67 295 ASP A N 1
ATOM 2060 C CA . ASP A 1 281 ? 16.461 5.680 43.023 1.00 16.09 295 ASP A CA 1
ATOM 2061 C C . ASP A 1 281 ? 15.623 4.410 42.833 1.00 15.80 295 ASP A C 1
ATOM 2062 O O . ASP A 1 281 ? 16.082 3.329 43.252 1.00 16.79 295 ASP A O 1
ATOM 2067 N N . ASP A 1 282 ? 14.429 4.547 42.249 1.00 15.57 296 ASP A N 1
ATOM 2068 C CA . ASP A 1 282 ? 13.475 3.436 41.995 1.00 15.58 296 ASP A CA 1
ATOM 2069 C C . ASP A 1 282 ? 13.095 3.472 40.510 1.00 14.83 296 ASP A C 1
ATOM 2070 O O . ASP A 1 282 ? 12.431 4.443 40.094 1.00 14.91 296 ASP A O 1
ATOM 2075 N N . ALA A 1 283 ? 13.496 2.457 39.742 1.00 14.24 297 ALA A N 1
ATOM 2076 C CA . ALA A 1 283 ? 13.251 2.393 38.280 1.00 14.05 297 ALA A CA 1
ATOM 2077 C C . ALA A 1 283 ? 11.748 2.515 37.999 1.00 13.89 297 ALA A C 1
ATOM 2078 O O . ALA A 1 283 ? 11.392 3.056 36.935 1.00 14.61 297 ALA A O 1
ATOM 2080 N N . ARG A 1 284 ? 10.890 2.045 38.913 1.00 13.86 298 ARG A N 1
ATOM 2081 C CA . ARG A 1 284 ? 9.412 2.054 38.731 1.00 14.00 298 ARG A CA 1
ATOM 2082 C C . ARG A 1 284 ? 8.901 3.500 38.648 1.00 13.96 298 ARG A C 1
ATOM 2083 O O . ARG A 1 284 ? 7.861 3.719 37.998 1.00 14.34 298 ARG A O 1
ATOM 2091 N N . ASN A 1 285 ? 9.596 4.452 39.280 1.00 14.04 299 ASN A N 1
ATOM 2092 C CA . ASN A 1 285 ? 9.176 5.878 39.336 1.00 14.33 299 ASN A CA 1
ATOM 2093 C C . ASN A 1 285 ? 9.495 6.584 38.011 1.00 13.66 299 ASN A C 1
ATOM 2094 O O . ASN A 1 285 ? 8.866 7.622 37.744 1.00 14.06 299 ASN A O 1
ATOM 2099 N N . ILE A 1 286 ? 10.421 6.044 37.211 1.00 13.24 300 ILE A N 1
ATOM 2100 C CA . ILE A 1 286 ? 10.686 6.539 35.829 1.00 12.70 300 ILE A CA 1
ATOM 2101 C C . ILE A 1 286 ? 9.432 6.246 34.999 1.00 12.32 300 ILE A C 1
ATOM 2102 O O . ILE A 1 286 ? 8.931 7.173 34.328 1.00 12.58 300 ILE A O 1
ATOM 2107 N N . LEU A 1 287 ? 8.915 5.016 35.077 1.00 12.27 301 LEU A N 1
ATOM 2108 C CA . LEU A 1 287 ? 7.695 4.600 34.334 1.00 12.19 301 LEU A CA 1
ATOM 2109 C C . LEU A 1 287 ? 6.489 5.406 34.830 1.00 12.39 301 LEU A C 1
ATOM 2110 O O . LEU A 1 287 ? 5.620 5.742 33.999 1.00 12.91 301 LEU A O 1
ATOM 2115 N N . ALA A 1 288 ? 6.441 5.717 36.130 1.00 12.56 302 ALA A N 1
ATOM 2116 C CA . ALA A 1 288 ? 5.314 6.429 36.777 1.00 12.53 302 ALA A CA 1
ATOM 2117 C C . ALA A 1 288 ? 5.340 7.928 36.460 1.00 12.35 302 ALA A C 1
ATOM 2118 O O . ALA A 1 288 ? 4.306 8.580 36.684 1.00 12.68 302 ALA A O 1
ATOM 2120 N N . SER A 1 289 ? 6.462 8.470 35.982 1.00 12.08 303 SER A N 1
ATOM 2121 C CA . SER A 1 289 ? 6.599 9.925 35.724 1.00 12.17 303 SER A CA 1
ATOM 2122 C C . SER A 1 289 ? 5.614 10.372 34.638 1.00 11.87 303 SER A C 1
ATOM 2123 O O . SER A 1 289 ? 5.482 9.667 33.615 1.00 12.13 303 SER A O 1
ATOM 2126 N N . ARG A 1 290 ? 4.957 11.512 34.864 1.00 11.96 304 ARG A N 1
ATOM 2127 C CA . ARG A 1 290 ? 4.079 12.183 33.872 1.00 11.86 304 ARG A CA 1
ATOM 2128 C C . ARG A 1 290 ? 4.631 13.578 33.562 1.00 11.86 304 ARG A C 1
ATOM 2129 O O . ARG A 1 290 ? 3.845 14.436 33.104 1.00 12.63 304 ARG A O 1
ATOM 2137 N N . ILE A 1 291 ? 5.932 13.796 33.774 1.00 11.68 305 ILE A N 1
ATOM 2138 C CA . ILE A 1 291 ? 6.592 15.106 33.491 1.00 11.63 305 ILE A CA 1
ATOM 2139 C C . ILE A 1 291 ? 6.365 15.455 32.010 1.00 11.38 305 ILE A C 1
ATOM 2140 O O . ILE A 1 291 ? 5.984 16.604 31.722 1.00 11.98 305 ILE A O 1
ATOM 2145 N N . THR A 1 292 ? 6.548 14.494 31.104 1.00 10.87 306 THR A N 1
ATOM 2146 C CA . THR A 1 292 ? 6.449 14.751 29.641 1.00 10.75 306 THR A CA 1
ATOM 2147 C C . THR A 1 292 ? 5.046 15.277 29.312 1.00 10.85 306 THR A C 1
ATOM 2148 O O . THR A 1 292 ? 4.952 16.348 28.658 1.00 11.21 306 THR A O 1
ATOM 2152 N N . LEU A 1 293 ? 3.991 14.569 29.731 1.00 10.75 307 LEU A N 1
ATOM 2153 C CA . LEU A 1 293 ? 2.587 15.005 29.503 1.00 10.78 307 LEU A CA 1
ATOM 2154 C C . LEU A 1 293 ? 2.340 16.349 30.199 1.00 10.93 307 LEU A C 1
ATOM 2155 O O . LEU A 1 293 ? 1.698 17.228 29.588 1.00 11.39 307 LEU A O 1
ATOM 2160 N N . ASN A 1 294 ? 2.847 16.515 31.426 1.00 10.94 308 ASN A N 1
ATOM 2161 C CA . ASN A 1 294 ? 2.596 17.724 32.257 1.00 10.99 308 ASN A CA 1
ATOM 2162 C C . ASN A 1 294 ? 3.182 18.980 31.603 1.00 11.34 308 ASN A C 1
ATOM 2163 O O . ASN A 1 294 ? 2.649 20.078 31.868 1.00 12.27 308 ASN A O 1
ATOM 2168 N N . LEU A 1 295 ? 4.220 18.837 30.774 1.00 11.04 309 LEU A N 1
ATOM 2169 C CA . LEU A 1 295 ? 4.896 19.990 30.123 1.00 11.22 309 LEU A CA 1
ATOM 2170 C C . LEU A 1 295 ? 4.261 20.302 28.758 1.00 11.60 309 LEU A C 1
ATOM 2171 O O . LEU A 1 295 ? 4.751 21.234 28.103 1.00 12.72 309 LEU A O 1
ATOM 2176 N N . ASN A 1 296 ? 3.202 19.593 28.358 1.00 11.28 310 ASN A N 1
ATOM 2177 C CA . ASN A 1 296 ? 2.444 19.905 27.119 1.00 11.22 310 ASN A CA 1
ATOM 2178 C C . ASN A 1 296 ? 1.241 20.784 27.465 1.00 11.54 310 ASN A C 1
ATOM 2179 O O . ASN A 1 296 ? 0.714 20.666 28.593 1.00 11.75 310 ASN A O 1
ATOM 2184 N N . GLU A 1 297 ? 0.811 21.617 26.517 1.00 12.23 311 GLU A N 1
ATOM 2185 C CA . GLU A 1 297 ? -0.365 22.505 26.683 1.00 13.00 311 GLU A CA 1
ATOM 2186 C C . GLU A 1 297 ? -1.603 21.630 26.850 1.00 12.38 311 GLU A C 1
ATOM 2187 O O . GLU A 1 297 ? -1.668 20.529 26.299 1.00 11.87 311 GLU A O 1
ATOM 2193 N N . PRO A 1 298 ? -2.606 22.075 27.642 1.00 12.54 312 PRO A N 1
ATOM 2194 C CA . PRO A 1 298 ? -3.838 21.314 27.819 1.00 12.78 312 PRO A CA 1
ATOM 2195 C C . PRO A 1 298 ? -4.580 21.030 26.506 1.00 12.83 312 PRO A C 1
ATOM 2196 O O . PRO A 1 298 ? -4.375 21.725 25.514 1.00 13.16 312 PRO A O 1
ATOM 2200 N N . CYS A 1 299 ? -5.449 20.023 26.556 1.00 13.28 313 CYS A N 1
ATOM 2201 C CA . CYS A 1 299 ? -6.301 19.545 25.438 1.00 13.53 313 CYS A CA 1
ATOM 2202 C C . CYS A 1 299 ? -6.913 20.720 24.659 1.00 13.81 313 CYS A C 1
ATOM 2203 O O . CYS A 1 299 ? -7.529 21.598 25.292 1.00 14.33 313 CYS A O 1
ATOM 2206 N N . LYS A 1 300 ? -6.768 20.713 23.327 1.00 13.92 314 LYS A N 1
ATOM 2207 C CA . LYS A 1 300 ? -7.321 21.750 22.412 1.00 14.67 314 LYS A CA 1
ATOM 2208 C C . LYS A 1 300 ? -8.470 21.165 21.577 1.00 15.01 314 LYS A C 1
ATOM 2209 O O . LYS A 1 300 ? -8.943 21.872 20.672 1.00 16.63 314 LYS A O 1
ATOM 2215 N N . ILE A 1 301 ? -8.919 19.942 21.877 1.00 15.09 315 ILE A N 1
ATOM 2216 C CA . ILE A 1 301 ? -10.091 19.293 21.214 1.00 15.16 315 ILE A CA 1
ATOM 2217 C C . ILE A 1 301 ? -11.261 19.269 22.207 1.00 15.81 315 ILE A C 1
ATOM 2218 O O . ILE A 1 301 ? -11.312 18.351 23.045 1.00 16.41 315 ILE A O 1
ATOM 2223 N N . ALA A 1 302 ? -12.180 20.229 22.087 1.00 17.18 316 ALA A N 1
ATOM 2224 C CA . ALA A 1 302 ? -13.297 20.457 23.033 1.00 18.64 316 ALA A CA 1
ATOM 2225 C C . ALA A 1 302 ? -14.199 19.218 23.135 1.00 19.54 316 ALA A C 1
ATOM 2226 O O . ALA A 1 302 ? -14.614 18.888 24.271 1.00 20.91 316 ALA A O 1
ATOM 2228 N N . ASP A 1 303 ? -14.502 18.550 22.017 1.00 20.04 317 ASP A N 1
ATOM 2229 C CA . ASP A 1 303 ? -15.531 17.471 21.992 1.00 23.01 317 ASP A CA 1
ATOM 2230 C C . ASP A 1 303 ? -14.859 16.093 22.090 1.00 23.08 317 ASP A C 1
ATOM 2231 O O . ASP A 1 303 ? -15.535 15.098 21.772 1.00 23.72 317 ASP A O 1
ATOM 2236 N N . ALA A 1 304 ? -13.612 16.033 22.578 1.00 21.48 318 ALA A N 1
ATOM 2237 C CA . ALA A 1 304 ? -12.700 14.869 22.450 1.00 18.95 318 ALA A CA 1
ATOM 2238 C C . ALA A 1 304 ? -13.383 13.593 22.956 1.00 18.33 318 ALA A C 1
ATOM 2239 O O . ALA A 1 304 ? -13.407 12.601 22.212 1.00 16.71 318 ALA A O 1
ATOM 2241 N N . ALA A 1 305 ? -13.940 13.638 24.167 1.00 19.83 319 ALA A N 1
ATOM 2242 C CA . ALA A 1 305 ? -14.575 12.495 24.865 1.00 21.53 319 ALA A CA 1
ATOM 2243 C C . ALA A 1 305 ? -15.689 11.881 24.008 1.00 20.24 319 ALA A C 1
ATOM 2244 O O . ALA A 1 305 ? -15.898 10.657 24.108 1.00 22.92 319 ALA A O 1
ATOM 2246 N N . SER A 1 306 ? -16.388 12.691 23.210 1.00 18.72 320 SER A N 1
ATOM 2247 C CA . SER A 1 306 ? -17.583 12.266 22.437 1.00 19.79 320 SER A CA 1
ATOM 2248 C C . SER A 1 306 ? -17.198 11.353 21.264 1.00 17.97 320 SER A C 1
ATOM 2249 O O . SER A 1 306 ? -18.078 10.598 20.820 1.00 21.12 320 SER A O 1
ATOM 2252 N N . TRP A 1 307 ? -15.961 11.406 20.755 1.00 15.14 321 TRP A N 1
ATOM 2253 C CA . TRP A 1 307 ? -15.601 10.642 19.529 1.00 14.46 321 TRP A CA 1
ATOM 2254 C C . TRP A 1 307 ? -14.264 9.904 19.631 1.00 14.02 321 TRP A C 1
ATOM 2255 O O . TRP A 1 307 ? -14.106 8.918 18.876 1.00 15.47 321 TRP A O 1
ATOM 2266 N N . ILE A 1 308 ? -13.323 10.360 20.458 1.00 12.88 322 ILE A N 1
ATOM 2267 C CA . ILE A 1 308 ? -12.009 9.673 20.615 1.00 12.76 322 ILE A CA 1
ATOM 2268 C C . ILE A 1 308 ? -12.218 8.476 21.541 1.00 13.32 322 ILE A C 1
ATOM 2269 O O . ILE A 1 308 ? -12.624 8.692 22.703 1.00 14.55 322 ILE A O 1
ATOM 2274 N N . LYS A 1 309 ? -11.990 7.269 21.018 1.00 13.86 323 LYS A N 1
ATOM 2275 C CA . LYS A 1 309 ? -12.194 5.983 21.734 1.00 14.65 323 LYS A CA 1
ATOM 2276 C C . LYS A 1 309 ? -10.994 5.085 21.466 1.00 13.21 323 LYS A C 1
ATOM 2277 O O . LYS A 1 309 ? -10.482 5.046 20.346 1.00 12.90 323 LYS A O 1
ATOM 2283 N N . PRO A 1 310 ? -10.516 4.332 22.480 1.00 12.56 324 PRO A N 1
ATOM 2284 C CA . PRO A 1 310 ? -9.531 3.276 22.255 1.00 11.90 324 PRO A CA 1
ATOM 2285 C C . PRO A 1 310 ? -10.021 2.236 21.233 1.00 11.49 324 PRO A C 1
ATOM 2286 O O . PRO A 1 310 ? -11.221 2.043 21.097 1.00 11.49 324 PRO A O 1
ATOM 2290 N N . VAL A 1 311 ? -9.071 1.589 20.560 1.00 11.33 325 VAL A N 1
ATOM 2291 C CA . VAL A 1 311 ? -9.319 0.645 19.434 1.00 11.36 325 VAL A CA 1
ATOM 2292 C C . VAL A 1 311 ? -8.510 -0.634 19.657 1.00 11.26 325 VAL A C 1
ATOM 2293 O O . VAL A 1 311 ? -7.268 -0.549 19.721 1.00 11.30 325 VAL A O 1
ATOM 2297 N N . LYS A 1 312 ? -9.199 -1.773 19.742 1.00 11.45 326 LYS A N 1
ATOM 2298 C CA . LYS A 1 312 ? -8.588 -3.123 19.671 1.00 11.36 326 LYS A CA 1
ATOM 2299 C C . LYS A 1 312 ? -8.884 -3.663 18.270 1.00 11.06 326 LYS A C 1
ATOM 2300 O O . LYS A 1 312 ? -10.067 -3.653 17.865 1.00 11.62 326 LYS A O 1
ATOM 2306 N N . TYR A 1 313 ? -7.851 -4.056 17.530 1.00 11.00 327 TYR A N 1
ATOM 2307 C CA . TYR A 1 313 ? -8.006 -4.359 16.085 1.00 10.85 327 TYR A CA 1
ATOM 2308 C C . TYR A 1 313 ? -7.180 -5.574 15.677 1.00 10.88 327 TYR A C 1
ATOM 2309 O O . TYR A 1 313 ? -6.196 -5.930 16.336 1.00 10.83 327 TYR A O 1
ATOM 2318 N N . ILE A 1 314 ? -7.632 -6.204 14.594 1.00 10.79 328 ILE A N 1
ATOM 2319 C CA . ILE A 1 314 ? -6.848 -7.175 13.787 1.00 11.13 328 ILE A CA 1
ATOM 2320 C C . ILE A 1 314 ? -6.642 -6.534 12.411 1.00 11.23 328 ILE A C 1
ATOM 2321 O O . ILE A 1 314 ? -7.206 -5.443 12.159 1.00 11.43 328 ILE A O 1
ATOM 2326 N N . GLY A 1 315 ? -5.862 -7.171 11.547 1.00 11.19 329 GLY A N 1
ATOM 2327 C CA . GLY A 1 315 ? -5.558 -6.569 10.241 1.00 11.30 329 GLY A CA 1
ATOM 2328 C C . GLY A 1 315 ? -5.169 -7.581 9.194 1.00 11.36 329 GLY A C 1
ATOM 2329 O O . GLY A 1 315 ? -4.522 -8.582 9.533 1.00 11.63 329 GLY A O 1
ATOM 2330 N N . VAL A 1 316 ? -5.542 -7.293 7.949 1.00 11.60 330 VAL A N 1
ATOM 2331 C CA . VAL A 1 316 ? -4.870 -7.866 6.754 1.00 11.64 330 VAL A CA 1
ATOM 2332 C C . VAL A 1 316 ? -3.528 -7.137 6.664 1.00 11.41 330 VAL A C 1
ATOM 2333 O O . VAL A 1 316 ? -3.509 -5.963 6.242 1.00 11.57 330 VAL A O 1
ATOM 2337 N N . TRP A 1 317 ? -2.469 -7.768 7.170 1.00 11.13 331 TRP A N 1
ATOM 2338 C CA . TRP A 1 317 ? -1.203 -7.077 7.522 1.00 10.99 331 TRP A CA 1
ATOM 2339 C C . TRP A 1 317 ? -0.040 -8.073 7.578 1.00 11.15 331 TRP A C 1
ATOM 2340 O O . TRP A 1 317 ? 0.872 -7.974 6.735 1.00 11.38 331 TRP A O 1
ATOM 2351 N N . TRP A 1 318 ? -0.064 -8.996 8.540 1.00 11.48 332 TRP A N 1
ATOM 2352 C CA . TRP A 1 318 ? 1.025 -9.983 8.779 1.00 11.50 332 TRP A CA 1
ATOM 2353 C C . TRP A 1 318 ? 1.287 -10.802 7.501 1.00 11.64 332 TRP A C 1
ATOM 2354 O O . TRP A 1 318 ? 2.456 -11.135 7.253 1.00 11.98 332 TRP A O 1
ATOM 2365 N N . ASP A 1 319 ? 0.250 -11.097 6.708 1.00 12.04 333 ASP A N 1
ATOM 2366 C CA . ASP A 1 319 ? 0.394 -11.737 5.371 1.00 12.58 333 ASP A CA 1
ATOM 2367 C C . ASP A 1 319 ? 1.534 -11.060 4.603 1.00 12.45 333 ASP A C 1
ATOM 2368 O O . ASP A 1 319 ? 2.437 -11.772 4.119 1.00 13.05 333 ASP A O 1
ATOM 2373 N N . MET A 1 320 ? 1.493 -9.731 4.499 1.00 12.25 334 MET A N 1
ATOM 2374 C CA . MET A 1 320 ? 2.428 -8.957 3.642 1.00 12.46 334 MET A CA 1
ATOM 2375 C C . MET A 1 320 ? 3.764 -8.753 4.366 1.00 12.59 334 MET A C 1
ATOM 2376 O O . MET A 1 320 ? 4.801 -8.798 3.694 1.00 12.94 334 MET A O 1
ATOM 2381 N N . ILE A 1 321 ? 3.761 -8.579 5.692 1.00 12.28 335 ILE A N 1
ATOM 2382 C CA . ILE A 1 321 ? 5.023 -8.384 6.469 1.00 12.56 335 ILE A CA 1
ATOM 2383 C C . ILE A 1 321 ? 5.889 -9.650 6.371 1.00 12.65 335 ILE A C 1
ATOM 2384 O O . ILE A 1 321 ? 7.128 -9.505 6.264 1.00 13.25 335 ILE A O 1
ATOM 2389 N N . THR A 1 322 ? 5.281 -10.841 6.407 1.00 12.38 336 THR A N 1
ATOM 2390 C CA . THR A 1 322 ? 5.999 -12.146 6.374 1.00 13.02 336 THR A CA 1
ATOM 2391 C C . THR A 1 322 ? 6.339 -12.552 4.930 1.00 13.84 336 THR A C 1
ATOM 2392 O O . THR A 1 322 ? 7.265 -13.367 4.764 1.00 13.68 336 THR A O 1
ATOM 2396 N N . GLY A 1 323 ? 5.621 -12.018 3.935 1.00 14.15 337 GLY A N 1
ATOM 2397 C CA . GLY A 1 323 ? 5.818 -12.332 2.506 1.00 14.91 337 GLY A CA 1
ATOM 2398 C C . GLY A 1 323 ? 4.888 -13.432 2.016 1.00 15.30 337 GLY A C 1
ATOM 2399 O O . GLY A 1 323 ? 5.054 -13.867 0.854 1.00 15.82 337 GLY A O 1
ATOM 2400 N N . LYS A 1 324 ? 3.942 -13.878 2.850 1.00 15.63 338 LYS A N 1
ATOM 2401 C CA . LYS A 1 324 ? 2.894 -14.856 2.451 1.00 16.29 338 LYS A CA 1
ATOM 2402 C C . LYS A 1 324 ? 2.020 -14.234 1.355 1.00 16.15 338 LYS A C 1
ATOM 2403 O O . LYS A 1 324 ? 1.708 -14.930 0.367 1.00 16.76 338 LYS A O 1
ATOM 2409 N N . GLY A 1 325 ? 1.635 -12.971 1.539 1.00 15.30 339 GLY A N 1
ATOM 2410 C CA . GLY A 1 325 ? 0.784 -12.212 0.606 1.00 15.37 339 GLY A CA 1
ATOM 2411 C C . GLY A 1 325 ? 1.481 -10.947 0.145 1.00 15.30 339 GLY A C 1
ATOM 2412 O O . GLY A 1 325 ? 2.580 -10.647 0.660 1.00 15.72 339 GLY A O 1
ATOM 2413 N N . SER A 1 326 ? 0.868 -10.231 -0.797 1.00 15.01 340 SER A N 1
ATOM 2414 C CA . SER A 1 326 ? 1.394 -8.970 -1.376 1.00 14.93 340 SER A CA 1
ATOM 2415 C C . SER A 1 326 ? 0.441 -7.812 -1.072 1.00 14.44 340 SER A C 1
ATOM 2416 O O . SER A 1 326 ? -0.773 -8.050 -0.951 1.00 13.96 340 SER A O 1
ATOM 2419 N N . TRP A 1 327 ? 0.988 -6.600 -1.002 1.00 13.59 341 TRP A N 1
ATOM 2420 C CA . TRP A 1 327 ? 0.222 -5.327 -1.061 1.00 13.19 341 TRP A CA 1
ATOM 2421 C C . TRP A 1 327 ? -0.263 -5.111 -2.505 1.00 13.78 341 TRP A C 1
ATOM 2422 O O . TRP A 1 327 ? -1.382 -4.600 -2.695 1.00 14.01 341 TRP A O 1
ATOM 2433 N N . ALA A 1 328 ? 0.566 -5.486 -3.485 1.00 14.19 342 ALA A N 1
ATOM 2434 C CA . ALA A 1 328 ? 0.316 -5.285 -4.933 1.00 14.32 342 ALA A CA 1
ATOM 2435 C C . ALA A 1 328 ? -0.829 -6.188 -5.406 1.00 14.68 342 ALA A C 1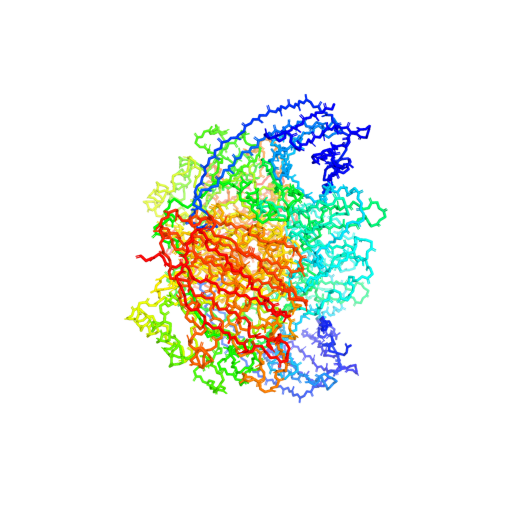
ATOM 2436 O O . ALA A 1 328 ? -0.945 -7.328 -4.914 1.00 15.52 342 ALA A O 1
ATOM 2438 N N . TYR A 1 329 ? -1.628 -5.679 -6.345 1.00 14.93 343 TYR A N 1
ATOM 2439 C CA . TYR A 1 329 ? -2.732 -6.400 -7.030 1.00 15.47 343 TYR A CA 1
ATOM 2440 C C . TYR A 1 329 ? -2.162 -7.344 -8.096 1.00 16.50 343 TYR A C 1
ATOM 2441 O O . TYR A 1 329 ? -2.689 -8.459 -8.248 1.00 17.19 343 TYR A O 1
ATOM 2450 N N . THR A 1 330 ? -1.125 -6.903 -8.814 1.00 17.20 344 THR A N 1
ATOM 2451 C CA . THR A 1 330 ? -0.560 -7.618 -9.992 1.00 18.38 344 THR A CA 1
ATOM 2452 C C . THR A 1 330 ? 0.964 -7.712 -9.883 1.00 18.82 344 THR A C 1
ATOM 2453 O O . THR A 1 330 ? 1.572 -6.810 -9.284 1.00 19.02 344 THR A O 1
ATOM 2457 N N . ASP A 1 331 ? 1.549 -8.751 -10.488 1.00 19.97 345 ASP A N 1
ATOM 2458 C CA . ASP A 1 331 ? 3.020 -8.927 -10.629 1.00 22.44 345 ASP A CA 1
ATOM 2459 C C . ASP A 1 331 ? 3.453 -8.572 -12.061 1.00 23.21 345 ASP A C 1
ATOM 2460 O O . ASP A 1 331 ? 4.657 -8.675 -12.338 1.00 26.94 345 ASP A O 1
ATOM 2465 N N . GLU A 1 332 ? 2.522 -8.140 -12.919 1.00 23.97 346 GLU A N 1
ATOM 2466 C CA . GLU A 1 332 ? 2.747 -7.970 -14.385 1.00 26.32 346 GLU A CA 1
ATOM 2467 C C . GLU A 1 332 ? 3.504 -6.674 -14.715 1.00 28.56 346 GLU A C 1
ATOM 2468 O O . GLU A 1 332 ? 4.045 -6.608 -15.832 1.00 31.41 346 GLU A O 1
ATOM 2474 N N . LEU A 1 333 ? 3.519 -5.670 -13.831 1.00 28.40 347 LEU A N 1
ATOM 2475 C CA . LEU A 1 333 ? 3.936 -4.284 -14.196 1.00 30.64 347 LEU A CA 1
ATOM 2476 C C . LEU A 1 333 ? 5.329 -3.957 -13.641 1.00 31.16 347 LEU A C 1
ATOM 2477 O O . LEU A 1 333 ? 5.528 -4.099 -12.430 1.00 31.07 347 LEU A O 1
ATOM 2482 N N . THR A 1 334 ? 6.249 -3.498 -14.501 1.00 32.26 348 THR A N 1
ATOM 2483 C CA . THR A 1 334 ? 7.594 -3.005 -14.091 1.00 33.29 348 THR A CA 1
ATOM 2484 C C . THR A 1 334 ? 7.418 -1.743 -13.234 1.00 30.96 348 THR A C 1
ATOM 2485 O O . THR A 1 334 ? 8.098 -1.645 -12.192 1.00 38.34 348 THR A O 1
ATOM 2489 N N . SER A 1 335 ? 6.531 -0.830 -13.647 1.00 27.11 349 SER A N 1
ATOM 2490 C CA . SER A 1 335 ? 6.163 0.405 -12.903 1.00 22.71 349 SER A CA 1
ATOM 2491 C C . SER A 1 335 ? 4.721 0.806 -13.244 1.00 19.32 349 SER A C 1
ATOM 2492 O O . SER A 1 335 ? 4.129 0.161 -14.130 1.00 20.48 349 SER A O 1
ATOM 2495 N N . VAL A 1 336 ? 4.168 1.817 -12.563 1.00 18.04 350 VAL A N 1
ATOM 2496 C CA . VAL A 1 336 ? 2.751 2.257 -12.747 1.00 18.04 350 VAL A CA 1
ATOM 2497 C C . VAL A 1 336 ? 2.691 3.784 -12.870 1.00 16.91 350 VAL A C 1
ATOM 2498 O O . VAL A 1 336 ? 3.544 4.477 -12.299 1.00 17.14 350 VAL A O 1
ATOM 2502 N N . LYS A 1 337 ? 1.713 4.271 -13.629 1.00 16.81 351 LYS A N 1
ATOM 2503 C CA . LYS A 1 337 ? 1.357 5.708 -13.757 1.00 17.13 351 LYS A CA 1
ATOM 2504 C C . LYS A 1 337 ? -0.107 5.828 -13.344 1.00 16.39 351 LYS A C 1
ATOM 2505 O O . LYS A 1 337 ? -0.972 5.387 -14.123 1.00 16.53 351 LYS A O 1
ATOM 2511 N N . LEU A 1 338 ? -0.375 6.352 -12.150 1.00 15.87 352 LEU A N 1
ATOM 2512 C CA . LEU A 1 338 ? -1.759 6.462 -11.625 1.00 15.98 352 LEU A CA 1
ATOM 2513 C C . LEU A 1 338 ? -2.578 7.336 -12.576 1.00 16.40 352 LEU A C 1
ATOM 2514 O O . LEU A 1 338 ? -2.041 8.352 -13.056 1.00 16.74 352 LEU A O 1
ATOM 2519 N N . GLY A 1 339 ? -3.809 6.913 -12.872 1.00 17.30 353 GLY A N 1
ATOM 2520 C CA . GLY A 1 339 ? -4.714 7.594 -13.815 1.00 17.97 353 GLY A CA 1
ATOM 2521 C C . GLY A 1 339 ? -4.492 7.146 -15.253 1.00 18.99 353 GLY A C 1
ATOM 2522 O O . GLY A 1 339 ? -5.331 7.499 -16.099 1.00 20.03 353 GLY A O 1
ATOM 2523 N N . VAL A 1 340 ? -3.422 6.389 -15.532 1.00 18.78 354 VAL A N 1
ATOM 2524 C CA . VAL A 1 340 ? -3.110 5.852 -16.892 1.00 19.18 354 VAL A CA 1
ATOM 2525 C C . VAL A 1 340 ? -3.127 4.319 -16.839 1.00 19.20 354 VAL A C 1
ATOM 2526 O O . VAL A 1 340 ? -3.866 3.716 -17.634 1.00 20.16 354 VAL A O 1
ATOM 2530 N N . THR A 1 341 ? -2.344 3.712 -15.943 1.00 18.86 355 THR A N 1
ATOM 2531 C CA . THR A 1 341 ? -2.360 2.250 -15.675 1.00 18.88 355 THR A CA 1
ATOM 2532 C C . THR A 1 341 ? -3.808 1.812 -15.422 1.00 19.23 355 THR A C 1
ATOM 2533 O O . THR A 1 341 ? -4.458 2.403 -14.544 1.00 19.59 355 THR A O 1
ATOM 2537 N N . ASP A 1 342 ? -4.287 0.819 -16.175 1.00 19.58 356 ASP A N 1
ATOM 2538 C CA . ASP A 1 342 ? -5.661 0.264 -16.063 1.00 19.77 356 ASP A CA 1
ATOM 2539 C C . ASP A 1 342 ? -5.580 -1.091 -15.356 1.00 19.34 356 ASP A C 1
ATOM 2540 O O . ASP A 1 342 ? -5.347 -2.108 -16.022 1.00 19.85 356 ASP A O 1
ATOM 2545 N N . TYR A 1 343 ? -5.783 -1.102 -14.041 1.00 19.03 357 TYR A N 1
ATOM 2546 C CA . TYR A 1 343 ? -5.610 -2.312 -13.198 1.00 18.57 357 TYR A CA 1
ATOM 2547 C C . TYR A 1 343 ? -6.648 -3.382 -13.561 1.00 19.13 357 TYR A C 1
ATOM 2548 O O . TYR A 1 343 ? -6.342 -4.578 -13.375 1.00 19.76 357 TYR A O 1
ATOM 2557 N N . SER A 1 344 ? -7.816 -2.988 -14.084 1.00 20.33 358 SER A N 1
ATOM 2558 C CA . SER A 1 344 ? -8.886 -3.930 -14.512 1.00 23.49 358 SER A CA 1
ATOM 2559 C C . SER A 1 344 ? -8.396 -4.792 -15.686 1.00 25.23 358 SER A C 1
ATOM 2560 O O . SER A 1 344 ? -8.984 -5.871 -15.904 1.00 28.00 358 SER A O 1
ATOM 2563 N N . LYS A 1 345 ? -7.365 -4.343 -16.413 1.00 25.54 359 LYS A N 1
ATOM 2564 C CA . LYS A 1 345 ? -6.758 -5.095 -17.546 1.00 26.96 359 LYS A CA 1
ATOM 2565 C C . LYS A 1 345 ? -5.509 -5.867 -17.098 1.00 24.71 359 LYS A C 1
ATOM 2566 O O . LYS A 1 345 ? -4.883 -6.496 -17.965 1.00 28.31 359 LYS A O 1
ATOM 2572 N N . THR A 1 346 ? -5.137 -5.831 -15.815 1.00 22.75 360 THR A N 1
ATOM 2573 C CA . THR A 1 346 ? -3.956 -6.572 -15.291 1.00 22.10 360 THR A CA 1
ATOM 2574 C C . THR A 1 346 ? -4.426 -7.899 -14.691 1.00 22.94 360 THR A C 1
ATOM 2575 O O . THR A 1 346 ? -5.611 -7.994 -14.305 1.00 24.08 360 THR A O 1
ATOM 2579 N N . LYS A 1 347 ? -3.529 -8.885 -14.636 1.00 24.42 361 LYS A N 1
ATOM 2580 C CA . LYS A 1 347 ? -3.823 -10.236 -14.090 1.00 26.01 361 LYS A CA 1
ATOM 2581 C C . LYS A 1 347 ? -3.536 -10.241 -12.592 1.00 24.78 361 LYS A C 1
ATOM 2582 O O . LYS A 1 347 ? -2.428 -9.912 -12.168 1.00 24.42 361 LYS A O 1
ATOM 2588 N N . PRO A 1 348 ? -4.534 -10.617 -11.760 1.00 24.62 362 PRO A N 1
ATOM 2589 C CA . PRO A 1 348 ? -4.319 -10.806 -10.324 1.00 23.38 362 PRO A CA 1
ATOM 2590 C C . PRO A 1 348 ? -3.157 -11.779 -10.078 1.00 23.11 362 PRO A C 1
ATOM 2591 O O . PRO A 1 348 ? -3.092 -12.781 -10.762 1.00 24.28 362 PRO A O 1
ATOM 2595 N N . ASN A 1 349 ? -2.269 -11.466 -9.132 1.00 21.52 363 ASN A N 1
ATOM 2596 C CA . ASN A 1 349 ? -1.061 -12.286 -8.839 1.00 21.66 363 ASN A CA 1
ATOM 2597 C C . ASN A 1 349 ? -1.430 -13.516 -7.990 1.00 21.61 363 ASN A C 1
ATOM 2598 O O . ASN A 1 349 ? -0.559 -14.390 -7.841 1.00 23.34 363 ASN A O 1
ATOM 2603 N N . GLY A 1 350 ? -2.657 -13.587 -7.456 1.00 20.69 364 GLY A N 1
ATOM 2604 C CA . GLY A 1 350 ? -3.128 -14.690 -6.589 1.00 20.84 364 GLY A CA 1
ATOM 2605 C C . GLY A 1 350 ? -2.561 -14.615 -5.176 1.00 20.50 364 GLY A C 1
ATOM 2606 O O . GLY A 1 350 ? -2.718 -15.603 -4.431 1.00 21.81 364 GLY A O 1
ATOM 2607 N N . LYS A 1 351 ? -1.924 -13.496 -4.813 1.00 19.64 365 LYS A N 1
ATOM 2608 C CA . LYS A 1 351 ? -1.252 -13.282 -3.502 1.00 19.04 365 LYS A CA 1
ATOM 2609 C C . LYS A 1 351 ? -1.833 -12.050 -2.791 1.00 16.84 365 LYS A C 1
ATOM 2610 O O . LYS A 1 351 ? -1.374 -11.746 -1.665 1.00 16.58 365 LYS A O 1
ATOM 2616 N N . HIS A 1 352 ? -2.792 -11.357 -3.411 1.00 15.70 366 HIS A N 1
ATOM 2617 C CA . HIS A 1 352 ? -3.271 -10.026 -2.956 1.00 14.86 366 HIS A CA 1
ATOM 2618 C C . HIS A 1 352 ? -4.259 -10.212 -1.801 1.00 14.80 366 HIS A C 1
ATOM 2619 O O . HIS A 1 352 ? -5.432 -10.536 -2.066 1.00 15.64 366 HIS A O 1
ATOM 2626 N N . SER A 1 353 ? -3.796 -10.005 -0.566 1.00 14.57 367 SER A N 1
ATOM 2627 C CA . SER A 1 353 ? -4.559 -10.316 0.669 1.00 14.18 367 SER A CA 1
ATOM 2628 C C . SER A 1 353 ? -5.760 -9.368 0.823 1.00 13.79 367 SER A C 1
ATOM 2629 O O . SER A 1 353 ? -6.787 -9.826 1.352 1.00 14.21 367 SER A O 1
ATOM 2632 N N . ALA A 1 354 ? -5.657 -8.114 0.366 1.00 13.76 368 ALA A N 1
ATOM 2633 C CA . ALA A 1 354 ? -6.723 -7.087 0.482 1.00 13.81 368 ALA A CA 1
ATOM 2634 C C . ALA A 1 354 ? -7.772 -7.278 -0.623 1.00 14.02 368 ALA A C 1
ATOM 2635 O O . ALA A 1 354 ? -7.945 -6.363 -1.458 1.00 15.05 368 ALA A O 1
ATOM 2637 N N . ASN A 1 355 ? -8.456 -8.423 -0.622 1.00 14.37 369 ASN A N 1
ATOM 2638 C CA . ASN A 1 355 ? -9.611 -8.711 -1.514 1.00 14.89 369 ASN A CA 1
ATOM 2639 C C . ASN A 1 355 ? -10.865 -8.847 -0.644 1.00 15.03 369 ASN A C 1
ATOM 2640 O O . ASN A 1 355 ? -10.737 -9.295 0.516 1.00 15.18 369 ASN A O 1
ATOM 2645 N N . THR A 1 356 ? -12.025 -8.481 -1.194 1.00 15.40 370 THR A N 1
ATOM 2646 C CA . THR A 1 356 ? -13.317 -8.354 -0.466 1.00 15.21 370 THR A CA 1
ATOM 2647 C C . THR A 1 356 ? -13.610 -9.621 0.347 1.00 15.72 370 THR A C 1
ATOM 2648 O O . THR A 1 356 ? -13.930 -9.477 1.547 1.00 15.56 370 THR A O 1
ATOM 2652 N N . ALA A 1 357 ? -13.546 -10.804 -0.275 1.00 16.45 371 ALA A N 1
ATOM 2653 C CA . ALA A 1 357 ? -13.903 -12.090 0.374 1.00 16.87 371 ALA A CA 1
ATOM 2654 C C . ALA A 1 357 ? -12.995 -12.315 1.588 1.00 16.64 371 ALA A C 1
ATOM 2655 O O . ALA A 1 357 ? -13.518 -12.695 2.659 1.00 17.37 371 ALA A O 1
ATOM 2657 N N . ASN A 1 358 ? -11.688 -12.080 1.437 1.00 15.64 372 ASN A N 1
ATOM 2658 C CA . ASN A 1 358 ? -10.700 -12.291 2.527 1.00 15.08 372 ASN A CA 1
ATOM 2659 C C . ASN A 1 358 ? -10.970 -11.290 3.659 1.00 14.51 372 ASN A C 1
ATOM 2660 O O . ASN A 1 358 ? -10.994 -11.710 4.835 1.00 15.11 372 ASN A O 1
ATOM 2665 N N . VAL A 1 359 ? -11.192 -10.019 3.322 1.00 14.07 373 VAL A N 1
ATOM 2666 C CA . VAL A 1 359 ? -11.465 -8.938 4.318 1.00 13.95 373 VAL A CA 1
ATOM 2667 C C . VAL A 1 359 ? -12.726 -9.299 5.115 1.00 14.01 373 VAL A C 1
ATOM 2668 O O . VAL A 1 359 ? -12.724 -9.094 6.350 1.00 14.78 373 VAL A O 1
ATOM 2672 N N . LYS A 1 360 ? -13.758 -9.826 4.451 1.00 14.33 374 LYS A N 1
ATOM 2673 C CA . LYS A 1 360 ? -15.032 -10.226 5.107 1.00 15.00 374 LYS A CA 1
ATOM 2674 C C . LYS A 1 360 ? -14.769 -11.326 6.145 1.00 15.21 374 LYS A C 1
ATOM 2675 O O . LYS A 1 360 ? -15.456 -11.311 7.188 1.00 15.46 374 LYS A O 1
ATOM 2681 N N . ARG A 1 361 ? -13.828 -12.239 5.881 1.00 15.44 375 ARG A N 1
ATOM 2682 C CA . ARG A 1 361 ? -13.466 -13.327 6.832 1.00 15.98 375 ARG A CA 1
ATOM 2683 C C . ARG A 1 361 ? -12.788 -12.722 8.070 1.00 15.61 375 ARG A C 1
ATOM 2684 O O . ARG A 1 361 ? -13.042 -13.227 9.173 1.00 16.05 375 ARG A O 1
ATOM 2692 N N . TYR A 1 362 ? -11.967 -11.682 7.904 1.00 14.56 376 TYR A N 1
ATOM 2693 C CA . TYR A 1 362 ? -11.333 -10.944 9.029 1.00 13.90 376 TYR A CA 1
ATOM 2694 C C . TYR A 1 362 ? -12.427 -10.226 9.834 1.00 13.81 376 TYR A C 1
ATOM 2695 O O . TYR A 1 362 ? -12.403 -10.288 11.086 1.00 13.98 376 TYR A O 1
ATOM 2704 N N . ILE A 1 363 ? -13.380 -9.589 9.147 1.00 13.65 377 ILE A N 1
ATOM 2705 C CA . ILE A 1 363 ? -14.530 -8.886 9.791 1.00 13.74 377 ILE A CA 1
ATOM 2706 C C . ILE A 1 363 ? -15.307 -9.895 10.650 1.00 14.27 377 ILE A C 1
ATOM 2707 O O . ILE A 1 363 ? -15.628 -9.555 11.809 1.00 14.33 377 ILE A O 1
ATOM 2712 N N . ASP A 1 364 ? -15.573 -11.095 10.122 1.00 15.13 378 ASP A N 1
ATOM 2713 C CA . ASP A 1 364 ? -16.304 -12.177 10.839 1.00 15.56 378 ASP A CA 1
ATOM 2714 C C . ASP A 1 364 ? -15.559 -12.539 12.130 1.00 15.18 378 ASP A C 1
ATOM 2715 O O . ASP A 1 364 ? -16.218 -12.643 13.188 1.00 15.44 378 ASP A O 1
ATOM 2720 N N . PHE A 1 365 ? -14.241 -12.737 12.047 1.00 14.73 379 PHE A N 1
ATOM 2721 C CA . PHE A 1 365 ? -13.393 -13.135 13.199 1.00 14.98 379 PHE A CA 1
ATOM 2722 C C . PHE A 1 365 ? -13.358 -11.998 14.226 1.00 14.75 379 PHE A C 1
ATOM 2723 O O . PHE A 1 365 ? -13.454 -12.286 15.431 1.00 14.93 379 PHE A O 1
ATOM 2731 N N . ALA A 1 366 ? -13.227 -10.751 13.768 1.00 14.53 380 ALA A N 1
ATOM 2732 C CA . ALA A 1 366 ? -13.238 -9.541 14.625 1.00 14.17 380 ALA A CA 1
ATOM 2733 C C . ALA A 1 366 ? -14.557 -9.481 15.405 1.00 14.58 380 ALA A C 1
ATOM 2734 O O . ALA A 1 366 ? -14.508 -9.290 16.639 1.00 14.82 380 ALA A O 1
ATOM 2736 N N . ALA A 1 367 ? -15.688 -9.653 14.711 1.00 15.38 381 ALA A N 1
ATOM 2737 C CA . ALA A 1 367 ? -17.057 -9.559 15.276 1.00 16.14 381 ALA A CA 1
ATOM 2738 C C . ALA A 1 367 ? -17.298 -10.690 16.283 1.00 16.50 381 ALA A C 1
ATOM 2739 O O . ALA A 1 367 ? -17.872 -10.419 17.356 1.00 18.03 381 ALA A O 1
ATOM 2741 N N . ALA A 1 368 ? -16.882 -11.916 15.953 1.00 16.02 382 ALA A N 1
ATOM 2742 C CA . ALA A 1 368 ? -17.059 -13.115 16.806 1.00 16.50 382 ALA A CA 1
ATOM 2743 C C . ALA A 1 368 ? -16.317 -12.935 18.138 1.00 16.36 382 ALA A C 1
ATOM 2744 O O . ALA A 1 368 ? -16.775 -13.520 19.136 1.00 17.31 382 ALA A O 1
ATOM 2746 N N . ASN A 1 369 ? -15.227 -12.156 18.162 1.00 16.10 383 ASN A N 1
ATOM 2747 C CA . ASN A 1 369 ? -14.251 -12.150 19.287 1.00 16.36 383 ASN A CA 1
ATOM 2748 C C . ASN A 1 369 ? -14.183 -10.772 19.966 1.00 16.17 383 ASN A C 1
ATOM 2749 O O . ASN A 1 369 ? -13.283 -10.585 20.812 1.00 17.00 383 ASN A O 1
ATOM 2754 N N . GLY A 1 370 ? -15.106 -9.860 19.637 1.00 15.83 384 GLY A N 1
ATOM 2755 C CA . GLY A 1 370 ? -15.311 -8.575 20.337 1.00 16.11 384 GLY A CA 1
ATOM 2756 C C . GLY A 1 370 ? -14.275 -7.512 19.999 1.00 15.28 384 GLY A C 1
ATOM 2757 O O . GLY A 1 370 ? -14.091 -6.602 20.828 1.00 15.83 384 GLY A O 1
ATOM 2758 N N . PHE A 1 371 ? -13.628 -7.579 18.831 1.00 14.62 385 PHE A N 1
ATOM 2759 C CA . PHE A 1 371 ? -12.681 -6.531 18.361 1.00 13.66 385 PHE A CA 1
ATOM 2760 C C . PHE A 1 371 ? -13.481 -5.328 17.845 1.00 13.24 385 PHE A C 1
ATOM 2761 O O . PHE A 1 371 ? -14.670 -5.484 17.522 1.00 14.19 385 PHE A O 1
ATOM 2769 N N . ASP A 1 372 ? -12.845 -4.155 17.803 1.00 12.80 386 ASP A N 1
ATOM 2770 C CA . ASP A 1 372 ? -13.475 -2.871 17.393 1.00 12.95 386 ASP A CA 1
ATOM 2771 C C . ASP A 1 372 ? -13.316 -2.652 15.885 1.00 12.55 386 ASP A C 1
ATOM 2772 O O . ASP A 1 372 ? -14.264 -2.134 15.255 1.00 13.22 386 ASP A O 1
ATOM 2777 N N . ALA A 1 373 ? -12.157 -2.996 15.324 1.00 12.21 387 ALA A N 1
ATOM 2778 C CA . ALA A 1 373 ? -11.786 -2.564 13.959 1.00 11.77 387 ALA A CA 1
ATOM 2779 C C . ALA A 1 373 ? -10.937 -3.615 13.246 1.00 11.63 387 ALA A C 1
ATOM 2780 O O . ALA A 1 373 ? -10.352 -4.484 13.906 1.00 11.77 387 ALA A O 1
ATOM 2782 N N . VAL A 1 374 ? -10.902 -3.513 11.917 1.00 11.36 388 VAL A N 1
ATOM 2783 C CA . VAL A 1 374 ? -10.039 -4.311 11.000 1.00 11.24 388 VAL A CA 1
ATOM 2784 C C . VAL A 1 374 ? -9.256 -3.328 10.125 1.00 10.93 388 VAL A C 1
ATOM 2785 O O . VAL A 1 374 ? -9.894 -2.498 9.443 1.00 11.35 388 VAL A O 1
ATOM 2789 N N . LEU A 1 375 ? -7.927 -3.397 10.185 1.00 10.78 389 LEU A N 1
ATOM 2790 C CA . LEU A 1 375 ? -7.004 -2.688 9.265 1.00 10.57 389 LEU A CA 1
ATOM 2791 C C . LEU A 1 375 ? -6.904 -3.508 7.979 1.00 11.02 389 LEU A C 1
ATOM 2792 O O . LEU A 1 375 ? -6.835 -4.743 8.068 1.00 11.39 389 LEU A O 1
ATOM 2797 N N . VAL A 1 376 ? -6.901 -2.843 6.823 1.00 11.17 390 VAL A N 1
ATOM 2798 C CA . VAL A 1 376 ? -6.549 -3.495 5.531 1.00 11.25 390 VAL A CA 1
ATOM 2799 C C . VAL A 1 376 ? -5.484 -2.648 4.839 1.00 11.29 390 VAL A C 1
ATOM 2800 O O . VAL A 1 376 ? -5.737 -1.449 4.616 1.00 11.62 390 VAL A O 1
ATOM 2804 N N . GLU A 1 377 ? -4.337 -3.258 4.540 1.00 11.35 391 GLU A N 1
ATOM 2805 C CA . GLU A 1 377 ? -3.262 -2.636 3.732 1.00 11.15 391 GLU A CA 1
ATOM 2806 C C . GLU A 1 377 ? -3.242 -3.284 2.343 1.00 11.36 391 GLU A C 1
ATOM 2807 O O . GLU A 1 377 ? -3.518 -4.500 2.237 1.00 11.65 391 GLU A O 1
ATOM 2813 N N . GLY A 1 378 ? -2.896 -2.491 1.329 1.00 11.15 392 GLY A N 1
ATOM 2814 C CA . GLY A 1 378 ? -2.880 -2.915 -0.082 1.00 11.18 392 GLY A CA 1
ATOM 2815 C C . GLY A 1 378 ? -4.245 -2.760 -0.729 1.00 11.33 392 GLY A C 1
ATOM 2816 O O . GLY A 1 378 ? -4.496 -3.444 -1.739 1.00 12.56 392 GLY A O 1
ATOM 2817 N N . TRP A 1 379 ? -5.104 -1.888 -0.192 1.00 11.37 393 TRP A N 1
ATOM 2818 C CA . TRP A 1 379 ? -6.493 -1.699 -0.691 1.00 11.30 393 TRP A CA 1
ATOM 2819 C C . TRP A 1 379 ? -6.493 -0.807 -1.942 1.00 11.53 393 TRP A C 1
ATOM 2820 O O . TRP A 1 379 ? -7.455 -0.916 -2.725 1.00 12.44 393 TRP A O 1
ATOM 2831 N N . ASN A 1 380 ? -5.472 0.043 -2.112 1.00 11.44 394 ASN A N 1
ATOM 2832 C CA . ASN A 1 380 ? -5.495 1.186 -3.066 1.00 11.55 394 ASN A CA 1
ATOM 2833 C C . ASN A 1 380 ? -4.448 1.011 -4.177 1.00 11.98 394 ASN A C 1
ATOM 2834 O O . ASN A 1 380 ? -3.396 0.396 -3.933 1.00 12.40 394 ASN A O 1
ATOM 2839 N N . GLU A 1 381 ? -4.727 1.579 -5.356 1.00 12.20 395 GLU A N 1
ATOM 2840 C CA . GLU A 1 381 ? -3.799 1.576 -6.515 1.00 12.67 395 GLU A CA 1
ATOM 2841 C C . GLU A 1 381 ? -2.437 2.159 -6.116 1.00 12.37 395 GLU A C 1
ATOM 2842 O O . GLU A 1 381 ? -2.417 3.193 -5.421 1.00 12.71 395 GLU A O 1
ATOM 2848 N N . GLY A 1 382 ? -1.342 1.534 -6.560 1.00 12.49 396 GLY A N 1
ATOM 2849 C CA . GLY A 1 382 ? 0.013 2.119 -6.491 1.00 12.62 396 GLY A CA 1
ATOM 2850 C C . GLY A 1 382 ? 1.060 1.204 -5.880 1.00 12.68 396 GLY A C 1
ATOM 2851 O O . GLY A 1 382 ? 2.250 1.500 -6.055 1.00 13.29 396 GLY A O 1
ATOM 2852 N N . TRP A 1 383 ? 0.659 0.135 -5.182 1.00 12.64 397 TRP A N 1
ATOM 2853 C CA . TRP A 1 383 ? 1.581 -0.677 -4.339 1.00 12.82 397 TRP A CA 1
ATOM 2854 C C . TRP A 1 383 ? 2.663 -1.360 -5.186 1.00 13.70 397 TRP A C 1
ATOM 2855 O O . TRP A 1 383 ? 3.716 -1.691 -4.619 1.00 15.34 397 TRP A O 1
ATOM 2866 N N . GLU A 1 384 ? 2.442 -1.518 -6.494 1.00 14.09 398 GLU A N 1
ATOM 2867 C CA . GLU A 1 384 ? 3.441 -2.108 -7.424 1.00 14.66 398 GLU A CA 1
ATOM 2868 C C . GLU A 1 384 ? 4.759 -1.315 -7.365 1.00 15.74 398 GLU A C 1
ATOM 2869 O O . GLU A 1 384 ? 5.808 -1.946 -7.604 1.00 18.78 398 GLU A O 1
ATOM 2875 N N . ASP A 1 385 ? 4.716 -0.011 -7.038 1.00 16.14 399 ASP A N 1
ATOM 2876 C CA . ASP A 1 385 ? 5.863 0.941 -7.131 1.00 17.44 399 ASP A CA 1
ATOM 2877 C C . ASP A 1 385 ? 6.240 1.586 -5.796 1.00 17.53 399 ASP A C 1
ATOM 2878 O O . ASP A 1 385 ? 7.016 2.568 -5.809 1.00 20.48 399 ASP A O 1
ATOM 2883 N N . TRP A 1 386 ? 5.742 1.075 -4.682 1.00 15.65 400 TRP A N 1
ATOM 2884 C CA . TRP A 1 386 ? 5.700 1.851 -3.419 1.00 15.48 400 TRP A CA 1
ATOM 2885 C C . TRP A 1 386 ? 7.103 2.042 -2.824 1.00 15.39 400 TRP A C 1
ATOM 2886 O O . TRP A 1 386 ? 7.265 3.006 -2.058 1.00 16.79 400 TRP A O 1
ATOM 2897 N N . PHE A 1 387 ? 8.075 1.174 -3.131 1.00 14.57 401 PHE A N 1
ATOM 2898 C CA . PHE A 1 387 ? 9.285 1.022 -2.278 1.00 14.27 401 PHE A CA 1
ATOM 2899 C C . PHE A 1 387 ? 10.574 1.503 -2.958 1.00 13.50 401 PHE A C 1
ATOM 2900 O O . PHE A 1 387 ? 11.052 0.851 -3.896 1.00 14.48 401 PHE A O 1
ATOM 2908 N N . GLY A 1 388 ? 11.154 2.583 -2.425 1.00 12.90 402 GLY A N 1
ATOM 2909 C CA . GLY A 1 388 ? 12.564 2.971 -2.626 1.00 13.21 402 GLY A CA 1
ATOM 2910 C C . GLY A 1 388 ? 12.826 3.650 -3.961 1.00 13.56 402 GLY A C 1
ATOM 2911 O O . GLY A 1 388 ? 13.999 3.711 -4.349 1.00 15.06 402 GLY A O 1
ATOM 2912 N N . ASN A 1 389 ? 11.797 4.168 -4.636 1.00 13.78 403 ASN A N 1
ATOM 2913 C CA . ASN A 1 389 ? 11.940 4.782 -5.985 1.00 13.97 403 ASN A CA 1
ATOM 2914 C C . ASN A 1 389 ? 11.977 6.313 -5.887 1.00 13.14 403 ASN A C 1
ATOM 2915 O O . ASN A 1 389 ? 12.197 6.953 -6.937 1.00 13.52 403 ASN A O 1
ATOM 2920 N N . SER A 1 390 ? 11.770 6.896 -4.699 1.00 12.33 404 SER A N 1
ATOM 2921 C CA . SER A 1 390 ? 11.622 8.366 -4.538 1.00 12.01 404 SER A CA 1
ATOM 2922 C C . SER A 1 390 ? 10.552 8.856 -5.525 1.00 11.62 404 SER A C 1
ATOM 2923 O O . SER A 1 390 ? 10.785 9.859 -6.229 1.00 11.92 404 SER A O 1
ATOM 2926 N N . LYS A 1 391 ? 9.423 8.151 -5.574 1.00 11.57 405 LYS A N 1
ATOM 2927 C CA . LYS A 1 391 ? 8.316 8.419 -6.524 1.00 11.55 405 LYS A CA 1
ATOM 2928 C C . LYS A 1 391 ? 7.388 9.485 -5.934 1.00 11.41 405 LYS A C 1
ATOM 2929 O O . LYS A 1 391 ? 6.884 9.291 -4.813 1.00 11.17 405 LYS A O 1
ATOM 2935 N N . ASP A 1 392 ? 7.141 10.558 -6.686 1.00 11.59 406 ASP A N 1
ATOM 2936 C CA . ASP A 1 392 ? 6.289 11.688 -6.235 1.00 11.58 406 ASP A CA 1
ATOM 2937 C C . ASP A 1 392 ? 4.819 11.245 -6.205 1.00 11.48 406 ASP A C 1
ATOM 2938 O O . ASP A 1 392 ? 4.238 11.199 -5.107 1.00 11.22 406 ASP A O 1
ATOM 2943 N N . TYR A 1 393 ? 4.212 10.955 -7.360 1.00 11.45 407 TYR A N 1
ATOM 2944 C CA . TYR A 1 393 ? 2.772 10.601 -7.446 1.00 11.61 407 TYR A CA 1
ATOM 2945 C C . TYR A 1 393 ? 2.606 9.091 -7.241 1.00 11.64 407 TYR A C 1
ATOM 2946 O O . TYR A 1 393 ? 2.242 8.363 -8.177 1.00 12.45 407 TYR A O 1
ATOM 2955 N N . VAL A 1 394 ? 2.839 8.626 -6.012 1.00 11.26 408 VAL A N 1
ATOM 2956 C CA . VAL A 1 394 ? 2.997 7.175 -5.700 1.00 11.17 408 VAL A CA 1
ATOM 2957 C C . VAL A 1 394 ? 1.641 6.572 -5.298 1.00 11.27 408 VAL A C 1
ATOM 2958 O O . VAL A 1 394 ? 1.416 5.375 -5.574 1.00 11.77 408 VAL A O 1
ATOM 2962 N N . PHE A 1 395 ? 0.760 7.369 -4.692 1.00 11.17 409 PHE A N 1
ATOM 2963 C CA . PHE A 1 395 ? -0.601 6.954 -4.267 1.00 11.28 409 PHE A CA 1
ATOM 2964 C C . PHE A 1 395 ? -1.562 8.133 -4.418 1.00 11.50 409 PHE A C 1
ATOM 2965 O O . PHE A 1 395 ? -1.087 9.274 -4.405 1.00 11.99 409 PHE A O 1
ATOM 2973 N N . ASP A 1 396 ? -2.868 7.866 -4.513 1.00 11.80 410 ASP A N 1
ATOM 2974 C CA . ASP A 1 396 ? -3.924 8.916 -4.483 1.00 11.80 410 ASP A CA 1
ATOM 2975 C C . ASP A 1 396 ? -4.811 8.781 -3.233 1.00 11.53 410 ASP A C 1
ATOM 2976 O O . ASP A 1 396 ? -5.625 9.683 -3.017 1.00 11.87 410 ASP A O 1
ATOM 2981 N N . PHE A 1 397 ? -4.672 7.710 -2.444 1.00 11.28 411 PHE A N 1
ATOM 2982 C CA . PHE A 1 397 ? -5.371 7.527 -1.138 1.00 10.98 411 PHE A CA 1
ATOM 2983 C C . PHE A 1 397 ? -6.892 7.474 -1.346 1.00 11.17 411 PHE A C 1
ATOM 2984 O O . PHE A 1 397 ? -7.634 7.672 -0.370 1.00 11.33 411 PHE A O 1
ATOM 2992 N N . LEU A 1 398 ? -7.347 7.190 -2.574 1.00 11.47 412 LEU A N 1
ATOM 2993 C CA . LEU A 1 398 ? -8.773 7.338 -2.975 1.00 11.70 412 LEU A CA 1
ATOM 2994 C C . LEU A 1 398 ? -9.259 6.162 -3.831 1.00 12.10 412 LEU A C 1
ATOM 2995 O O . LEU A 1 398 ? -10.444 5.814 -3.705 1.00 12.94 412 LEU A O 1
ATOM 3000 N N . THR A 1 399 ? -8.416 5.604 -4.703 1.00 12.43 413 THR A N 1
ATOM 3001 C CA . THR A 1 399 ? -8.848 4.628 -5.737 1.00 12.89 413 THR A CA 1
ATOM 3002 C C . THR A 1 399 ? -8.503 3.205 -5.294 1.00 13.05 413 THR A C 1
ATOM 3003 O O . THR A 1 399 ? -7.306 2.863 -5.274 1.00 13.07 413 THR A O 1
ATOM 3007 N N . ALA A 1 400 ? -9.532 2.408 -4.999 1.00 13.14 414 ALA A N 1
ATOM 3008 C CA . ALA A 1 400 ? -9.407 0.992 -4.591 1.00 13.03 414 ALA A CA 1
ATOM 3009 C C . ALA A 1 400 ? -8.978 0.150 -5.794 1.00 13.36 414 ALA A C 1
ATOM 3010 O O . ALA A 1 400 ? -9.345 0.501 -6.947 1.00 13.54 414 ALA A O 1
ATOM 3012 N N . TYR A 1 401 ? -8.235 -0.925 -5.532 1.00 13.10 415 TYR A N 1
ATOM 3013 C CA . TYR A 1 401 ? -7.943 -1.994 -6.519 1.00 13.46 415 TYR A CA 1
ATOM 3014 C C . TYR A 1 401 ? -9.258 -2.626 -6.968 1.00 13.88 415 TYR A C 1
ATOM 3015 O O . TYR A 1 401 ? -10.278 -2.507 -6.286 1.00 13.62 415 TYR A O 1
ATOM 3024 N N . PRO A 1 402 ? -9.276 -3.319 -8.129 1.00 14.76 416 PRO A N 1
ATOM 3025 C CA . PRO A 1 402 ? -10.500 -3.935 -8.643 1.00 15.24 416 PRO A CA 1
ATOM 3026 C C . PRO A 1 402 ? -11.143 -4.998 -7.738 1.00 15.49 416 PRO A C 1
ATOM 3027 O O . PRO A 1 402 ? -12.328 -5.230 -7.891 1.00 16.40 416 PRO A O 1
ATOM 3031 N N . ASP A 1 403 ? -10.364 -5.608 -6.836 1.00 15.46 417 ASP A N 1
ATOM 3032 C CA . ASP A 1 403 ? -10.797 -6.745 -5.976 1.00 15.44 417 ASP A CA 1
ATOM 3033 C C . ASP A 1 403 ? -11.117 -6.272 -4.546 1.00 15.06 417 ASP A C 1
ATOM 3034 O O . ASP A 1 403 ? -11.377 -7.143 -3.697 1.00 15.55 417 ASP A O 1
ATOM 3039 N N . PHE A 1 404 ? -11.120 -4.959 -4.287 1.00 14.84 418 PHE A N 1
ATOM 3040 C CA . PHE A 1 404 ? -11.465 -4.358 -2.968 1.00 14.41 418 PHE A CA 1
ATOM 3041 C C . PHE A 1 404 ? -12.676 -3.437 -3.151 1.00 14.20 418 PHE A C 1
ATOM 3042 O O . PHE A 1 404 ? -12.522 -2.335 -3.715 1.00 14.72 418 PHE A O 1
ATOM 3050 N N . ASP A 1 405 ? -13.848 -3.898 -2.709 1.00 14.72 419 ASP A N 1
ATOM 3051 C CA . ASP A 1 405 ? -15.148 -3.187 -2.847 1.00 15.66 419 ASP A CA 1
ATOM 3052 C C . ASP A 1 405 ? -15.380 -2.355 -1.577 1.00 15.45 419 ASP A C 1
ATOM 3053 O O . ASP A 1 405 ? -15.935 -2.905 -0.601 1.00 15.60 419 ASP A O 1
ATOM 3058 N N . VAL A 1 406 ? -14.977 -1.079 -1.602 1.00 14.95 420 VAL A N 1
ATOM 3059 C CA . VAL A 1 406 ? -15.005 -0.153 -0.428 1.00 14.96 420 VAL A CA 1
ATOM 3060 C C . VAL A 1 406 ? -16.427 -0.129 0.146 1.00 15.61 420 VAL A C 1
ATOM 3061 O O . VAL A 1 406 ? -16.572 -0.263 1.376 1.00 15.49 420 VAL A O 1
ATOM 3065 N N . GLN A 1 407 ? -17.430 0.012 -0.725 1.00 16.97 421 GLN A N 1
ATOM 3066 C CA . GLN A 1 407 ? -18.852 0.229 -0.347 1.00 18.45 421 GLN A CA 1
ATOM 3067 C C . GLN A 1 407 ? -19.408 -1.049 0.295 1.00 18.06 421 GLN A C 1
ATOM 3068 O O . GLN A 1 407 ? -20.086 -0.946 1.336 1.00 17.99 421 GLN A O 1
ATOM 3074 N N . GLU A 1 408 ? -19.121 -2.213 -0.296 1.00 17.69 422 GLU A N 1
ATOM 3075 C CA . GLU A 1 408 ? -19.601 -3.528 0.204 1.00 18.04 422 GLU A CA 1
ATOM 3076 C C . GLU A 1 408 ? -18.935 -3.830 1.551 1.00 16.93 422 GLU A C 1
ATOM 3077 O O . GLU A 1 408 ? -19.642 -4.285 2.462 1.00 18.00 422 GLU A O 1
ATOM 3083 N N . ILE A 1 409 ? -17.629 -3.587 1.671 1.00 15.78 423 ILE A N 1
ATOM 3084 C CA . ILE A 1 409 ? -16.852 -3.850 2.918 1.00 15.32 423 ILE A CA 1
ATOM 3085 C C . ILE A 1 409 ? -17.402 -2.958 4.037 1.00 14.95 423 ILE A C 1
ATOM 3086 O O . ILE A 1 409 ? -17.596 -3.480 5.148 1.00 14.64 423 ILE A O 1
ATOM 3091 N N . HIS A 1 410 ? -17.690 -1.687 3.742 1.00 15.00 424 HIS A N 1
ATOM 3092 C CA . HIS A 1 410 ? -18.323 -0.727 4.686 1.00 15.71 424 HIS A CA 1
ATOM 3093 C C . HIS A 1 410 ? -19.681 -1.276 5.142 1.00 15.87 424 HIS A C 1
ATOM 3094 O O . HIS A 1 410 ? -19.897 -1.381 6.370 1.00 16.56 424 HIS A O 1
ATOM 3101 N N . ARG A 1 411 ? -20.558 -1.620 4.197 1.00 16.96 425 ARG A N 1
ATOM 3102 C CA . ARG A 1 411 ? -21.908 -2.166 4.496 1.00 17.66 425 ARG A CA 1
ATOM 3103 C C . ARG A 1 411 ? -21.758 -3.383 5.417 1.00 17.48 425 ARG A C 1
ATOM 3104 O O . ARG A 1 411 ? -22.447 -3.427 6.457 1.00 18.21 425 ARG A O 1
ATOM 3112 N N . TYR A 1 412 ? -20.878 -4.324 5.061 1.00 16.95 426 TYR A N 1
ATOM 3113 C CA . TYR A 1 412 ? -20.712 -5.617 5.778 1.00 17.27 426 TYR A CA 1
ATOM 3114 C C . TYR A 1 412 ? -20.164 -5.363 7.189 1.00 16.89 426 TYR A C 1
ATOM 3115 O O . TYR A 1 412 ? -20.749 -5.890 8.170 1.00 17.51 426 TYR A O 1
ATOM 3124 N N . ALA A 1 413 ? -19.080 -4.585 7.303 1.00 16.22 427 ALA A N 1
ATOM 3125 C CA . ALA A 1 413 ? -18.447 -4.231 8.598 1.00 15.99 427 ALA A CA 1
ATOM 3126 C C . ALA A 1 413 ? -19.494 -3.604 9.525 1.00 16.41 427 ALA A C 1
ATOM 3127 O O . ALA A 1 413 ? -19.609 -4.056 10.688 1.00 16.38 427 ALA A O 1
ATOM 3129 N N . ALA A 1 414 ? -20.224 -2.601 9.031 1.00 16.40 428 ALA A N 1
ATOM 3130 C CA . ALA A 1 414 ? -21.291 -1.891 9.775 1.00 17.20 428 ALA A CA 1
ATOM 3131 C C . ALA A 1 414 ? -22.323 -2.903 10.292 1.00 17.97 428 ALA A C 1
ATOM 3132 O O . ALA A 1 414 ? -22.713 -2.800 11.473 1.00 18.64 428 ALA A O 1
ATOM 3134 N N . SER A 1 415 ? -22.734 -3.859 9.453 1.00 18.30 429 SER A N 1
ATOM 3135 C CA . SER A 1 415 ? -23.743 -4.898 9.797 1.00 18.41 429 SER A CA 1
ATOM 3136 C C . SER A 1 415 ? -23.230 -5.798 10.935 1.00 18.73 429 SER A C 1
ATOM 3137 O O . SER A 1 415 ? -24.078 -6.363 11.657 1.00 19.56 429 SER A O 1
ATOM 3140 N N . LYS A 1 416 ? -21.907 -5.927 11.106 1.00 18.89 430 LYS A N 1
ATOM 3141 C CA . LYS A 1 416 ? -21.286 -6.799 12.145 1.00 19.65 430 LYS A CA 1
ATOM 3142 C C . LYS A 1 416 ? -20.739 -5.965 13.315 1.00 18.62 430 LYS A C 1
ATOM 3143 O O . LYS A 1 416 ? -20.048 -6.557 14.174 1.00 19.93 430 LYS A O 1
ATOM 3149 N N . GLY A 1 417 ? -21.042 -4.662 13.369 1.00 17.55 431 GLY A N 1
ATOM 3150 C CA . GLY A 1 417 ? -20.621 -3.757 14.461 1.00 17.43 431 GLY A CA 1
ATOM 3151 C C . GLY A 1 417 ? -19.124 -3.489 14.448 1.00 16.69 431 GLY A C 1
ATOM 3152 O O . GLY A 1 417 ? -18.560 -3.182 15.524 1.00 17.03 431 GLY A O 1
ATOM 3153 N N . ILE A 1 418 ? -18.497 -3.577 13.273 1.00 15.57 432 ILE A N 1
ATOM 3154 C CA . ILE A 1 418 ? -17.025 -3.425 13.078 1.00 15.07 432 ILE A CA 1
ATOM 3155 C C . ILE A 1 418 ? -16.762 -2.128 12.305 1.00 14.73 432 ILE A C 1
ATOM 3156 O O . ILE A 1 418 ? -17.543 -1.804 11.375 1.00 14.71 432 ILE A O 1
ATOM 3161 N N . LYS A 1 419 ? -15.699 -1.416 12.679 1.00 14.51 433 LYS A N 1
ATOM 3162 C CA . LYS A 1 419 ? -15.180 -0.243 11.930 1.00 14.91 433 LYS A CA 1
ATOM 3163 C C . LYS A 1 419 ? -13.974 -0.689 11.102 1.00 13.71 433 LYS A C 1
ATOM 3164 O O . LYS A 1 419 ? -13.169 -1.499 11.606 1.00 14.25 433 LYS A O 1
ATOM 3170 N N . MET A 1 420 ? -13.836 -0.180 9.879 1.00 12.62 434 MET A N 1
ATOM 3171 C CA . MET A 1 420 ? -12.601 -0.400 9.089 1.00 12.36 434 MET A CA 1
ATOM 3172 C C . MET A 1 420 ? -11.608 0.713 9.433 1.00 12.12 434 MET A C 1
ATOM 3173 O O . MET A 1 420 ? -12.038 1.881 9.585 1.00 12.42 434 MET A O 1
ATOM 3178 N N . MET A 1 421 ? -10.340 0.342 9.597 1.00 11.83 435 MET A N 1
ATOM 3179 C CA . MET A 1 421 ? -9.213 1.275 9.821 1.00 11.66 435 MET A CA 1
ATOM 3180 C C . MET A 1 421 ? -8.562 1.545 8.460 1.00 11.23 435 MET A C 1
ATOM 3181 O O . MET A 1 421 ? -8.162 0.576 7.783 1.00 11.47 435 MET A O 1
ATOM 3186 N N . MET A 1 422 ? -8.497 2.821 8.084 1.00 10.87 436 MET A N 1
ATOM 3187 C CA . MET A 1 422 ? -7.926 3.286 6.798 1.00 10.84 436 MET A CA 1
ATOM 3188 C C . MET A 1 422 ? -6.402 3.144 6.858 1.00 10.79 436 MET A C 1
ATOM 3189 O O . MET A 1 422 ? -5.823 3.283 7.957 1.00 11.45 436 MET A O 1
ATOM 3194 N N . HIS A 1 423 ? -5.770 2.852 5.720 1.00 10.37 437 HIS A N 1
ATOM 3195 C CA . HIS A 1 423 ? -4.293 2.798 5.591 1.00 10.19 437 HIS A CA 1
ATOM 3196 C C . HIS A 1 423 ? -3.835 3.862 4.593 1.00 10.19 437 HIS A C 1
ATOM 3197 O O . HIS A 1 423 ? -4.316 3.821 3.443 1.00 10.51 437 HIS A O 1
ATOM 3204 N N . HIS A 1 424 ? -2.955 4.768 5.026 1.00 9.93 438 HIS A N 1
ATOM 3205 C CA . HIS A 1 424 ? -2.300 5.812 4.195 1.00 9.95 438 HIS A CA 1
ATOM 3206 C C . HIS A 1 424 ? -0.775 5.678 4.287 1.00 9.78 438 HIS A C 1
ATOM 3207 O O . HIS A 1 424 ? -0.139 6.580 4.853 1.00 10.18 438 HIS A O 1
ATOM 3214 N N . GLU A 1 425 ? -0.187 4.620 3.726 1.00 9.72 439 GLU A N 1
ATOM 3215 C CA . GLU A 1 425 ? 1.266 4.618 3.405 1.00 9.66 439 GLU A CA 1
ATOM 3216 C C . GLU A 1 425 ? 1.504 5.734 2.380 1.00 9.38 439 GLU A C 1
ATOM 3217 O O . GLU A 1 425 ? 0.804 5.742 1.358 1.00 9.77 439 GLU A O 1
ATOM 3223 N N . THR A 1 426 ? 2.434 6.651 2.654 1.00 9.26 440 THR A N 1
ATOM 3224 C CA . THR A 1 426 ? 2.764 7.792 1.758 1.00 9.13 440 THR A CA 1
ATOM 3225 C C . THR A 1 426 ? 3.995 7.480 0.903 1.00 9.35 440 THR A C 1
ATOM 3226 O O . THR A 1 426 ? 4.246 8.240 -0.055 1.00 9.80 440 THR A O 1
ATOM 3230 N N . SER A 1 427 ? 4.751 6.438 1.254 1.00 9.61 441 SER A N 1
ATOM 3231 C CA . SER A 1 427 ? 6.089 6.134 0.688 1.00 9.79 441 SER A CA 1
ATOM 3232 C C . SER A 1 427 ? 6.982 7.380 0.800 1.00 9.55 441 SER A C 1
ATOM 3233 O O . SER A 1 427 ? 7.834 7.603 -0.089 1.00 9.95 441 SER A O 1
ATOM 3236 N N . ALA A 1 428 ? 6.787 8.157 1.874 1.00 9.45 442 ALA A N 1
ATOM 3237 C CA . ALA A 1 428 ? 7.570 9.360 2.244 1.00 9.39 442 ALA A CA 1
ATOM 3238 C C . ALA A 1 428 ? 7.424 10.452 1.176 1.00 9.59 442 ALA A C 1
ATOM 3239 O O . ALA A 1 428 ? 8.262 11.364 1.149 1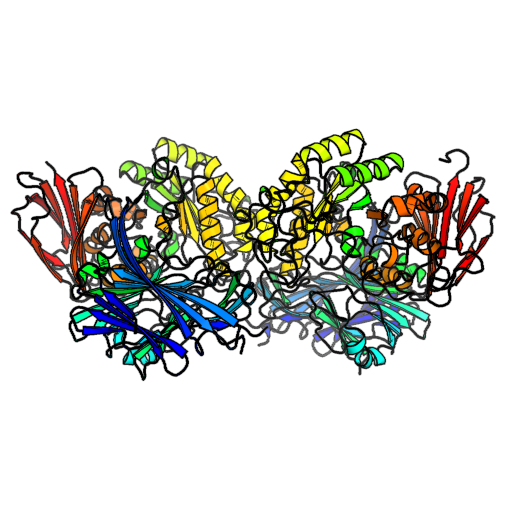.00 9.93 442 ALA A O 1
ATOM 3241 N N . SER A 1 429 ? 6.391 10.373 0.333 1.00 9.68 443 SER A N 1
ATOM 3242 C CA . SER A 1 429 ? 6.077 11.427 -0.666 1.00 9.72 443 SER A CA 1
ATOM 3243 C C . SER A 1 429 ? 5.086 12.395 -0.013 1.00 9.66 443 SER A C 1
ATOM 3244 O O . SER A 1 429 ? 3.872 12.154 -0.062 1.00 9.98 443 SER A O 1
ATOM 3247 N N . VAL A 1 430 ? 5.613 13.435 0.630 1.00 9.47 444 VAL A N 1
ATOM 3248 C CA . VAL A 1 430 ? 4.859 14.228 1.641 1.00 9.50 444 VAL A CA 1
ATOM 3249 C C . VAL A 1 430 ? 4.049 15.337 0.959 1.00 9.53 444 VAL A C 1
ATOM 3250 O O . VAL A 1 430 ? 2.885 15.517 1.352 1.00 10.28 444 VAL A O 1
ATOM 3254 N N . ARG A 1 431 ? 4.592 16.036 -0.043 1.00 9.37 445 ARG A N 1
ATOM 3255 C CA . ARG A 1 431 ? 3.773 17.015 -0.810 1.00 9.55 445 ARG A CA 1
ATOM 3256 C C . ARG A 1 431 ? 2.583 16.266 -1.411 1.00 9.63 445 ARG A C 1
ATOM 3257 O O . ARG A 1 431 ? 1.454 16.761 -1.309 1.00 10.01 445 ARG A O 1
ATOM 3265 N N . ASN A 1 432 ? 2.829 15.099 -2.004 1.00 9.61 446 ASN A N 1
ATOM 3266 C CA . ASN A 1 432 ? 1.759 14.281 -2.625 1.00 9.74 446 ASN A CA 1
ATOM 3267 C C . ASN A 1 432 ? 0.672 13.977 -1.584 1.00 9.60 446 ASN A C 1
ATOM 3268 O O . ASN A 1 432 ? -0.513 14.130 -1.900 1.00 10.05 446 ASN A O 1
ATOM 3273 N N . TYR A 1 433 ? 1.052 13.585 -0.367 1.00 9.51 447 TYR A N 1
ATOM 3274 C CA . TYR A 1 433 ? 0.070 13.257 0.700 1.00 9.60 447 TYR A CA 1
ATOM 3275 C C . TYR A 1 433 ? -0.732 14.516 1.043 1.00 9.99 447 TYR A C 1
ATOM 3276 O O . TYR A 1 433 ? -1.974 14.445 1.060 1.00 10.19 447 TYR A O 1
ATOM 3285 N N . GLU A 1 434 ? -0.047 15.641 1.270 1.00 10.13 448 GLU A N 1
ATOM 3286 C CA . GLU A 1 434 ? -0.693 16.929 1.646 1.00 10.27 448 GLU A CA 1
ATOM 3287 C C . GLU A 1 434 ? -1.688 17.341 0.557 1.00 10.09 448 GLU A C 1
ATOM 3288 O O . GLU A 1 434 ? -2.804 17.760 0.905 1.00 10.44 448 GLU A O 1
ATOM 3294 N N . ARG A 1 435 ? -1.320 17.206 -0.722 1.00 10.00 449 ARG A N 1
ATOM 3295 C CA . ARG A 1 435 ? -2.219 17.603 -1.836 1.00 10.15 449 ARG A CA 1
ATOM 3296 C C . ARG A 1 435 ? -3.518 16.791 -1.775 1.00 10.24 449 ARG A C 1
ATOM 3297 O O . ARG A 1 435 ? -4.563 17.349 -2.128 1.00 10.54 449 ARG A O 1
ATOM 3305 N N . HIS A 1 436 ? -3.450 15.524 -1.355 1.00 10.39 450 HIS A N 1
ATOM 3306 C CA . HIS A 1 436 ? -4.603 14.587 -1.323 1.00 10.50 450 HIS A CA 1
ATOM 3307 C C . HIS A 1 436 ? -5.313 14.584 0.043 1.00 10.42 450 HIS A C 1
ATOM 3308 O O . HIS A 1 436 ? -6.322 13.883 0.158 1.00 10.65 450 HIS A O 1
ATOM 3315 N N . LEU A 1 437 ? -4.816 15.305 1.052 1.00 10.25 451 LEU A N 1
ATOM 3316 C CA . LEU A 1 437 ? -5.159 14.985 2.469 1.00 10.44 451 LEU A CA 1
ATOM 3317 C C . LEU A 1 437 ? -6.628 15.308 2.787 1.00 10.44 451 LEU A C 1
ATOM 3318 O O . LEU A 1 437 ? -7.299 14.442 3.380 1.00 10.95 451 LEU A O 1
ATOM 3323 N N . ASP A 1 438 ? -7.134 16.487 2.421 1.00 10.83 452 ASP A N 1
ATOM 3324 C CA . ASP A 1 438 ? -8.566 16.840 2.633 1.00 11.21 452 ASP A CA 1
ATOM 3325 C C . ASP A 1 438 ? -9.463 15.841 1.891 1.00 11.19 452 ASP A C 1
ATOM 3326 O O . ASP A 1 438 ? -10.451 15.376 2.489 1.00 11.60 452 ASP A O 1
ATOM 3331 N N . LYS A 1 439 ? -9.148 15.520 0.634 1.00 11.61 453 LYS A N 1
ATOM 3332 C CA . LYS A 1 439 ? -9.950 14.557 -0.171 1.00 11.96 453 LYS A CA 1
ATOM 3333 C C . LYS A 1 439 ? -9.892 13.165 0.473 1.00 11.23 453 LYS A C 1
ATOM 3334 O O . LYS A 1 439 ? -10.945 12.503 0.517 1.00 11.57 453 LYS A O 1
ATOM 3340 N N . ALA A 1 440 ? -8.718 12.745 0.952 1.00 10.78 454 ALA A N 1
ATOM 3341 C CA . ALA A 1 440 ? -8.487 11.423 1.587 1.00 10.55 454 ALA A CA 1
ATOM 3342 C C . ALA A 1 440 ? -9.294 11.319 2.892 1.00 10.37 454 ALA A C 1
ATOM 3343 O O . ALA A 1 440 ? -9.922 10.269 3.128 1.00 10.53 454 ALA A O 1
ATOM 3345 N N . TYR A 1 441 ? -9.300 12.376 3.706 1.00 10.19 455 TYR A N 1
ATOM 3346 C CA . TYR A 1 441 ? -10.067 12.422 4.978 1.00 10.11 455 TYR A CA 1
ATOM 3347 C C . TYR A 1 441 ? -11.569 12.440 4.668 1.00 10.38 455 TYR A C 1
ATOM 3348 O O . TYR A 1 441 ? -12.339 11.740 5.351 1.00 10.61 455 TYR A O 1
ATOM 3357 N N . GLN A 1 442 ? -11.990 13.200 3.656 1.00 10.82 456 GLN A N 1
ATOM 3358 C CA . GLN A 1 442 ? -13.419 13.258 3.249 1.00 11.67 456 GLN A CA 1
ATOM 3359 C C . GLN A 1 442 ? -13.869 11.867 2.787 1.00 11.27 456 GLN A C 1
ATOM 3360 O O . GLN A 1 442 ? -14.996 11.458 3.134 1.00 11.78 456 GLN A O 1
ATOM 3366 N N . PHE A 1 443 ? -13.017 11.165 2.037 1.00 11.38 457 PHE A N 1
ATOM 3367 C CA . PHE A 1 443 ? -13.287 9.795 1.536 1.00 11.61 457 PHE A CA 1
ATOM 3368 C C . PHE A 1 443 ? -13.472 8.845 2.725 1.00 11.70 457 PHE A C 1
ATOM 3369 O O . PHE A 1 443 ? -14.390 8.005 2.691 1.00 12.20 457 PHE A O 1
ATOM 3377 N N . MET A 1 444 ? -12.630 8.982 3.752 1.00 11.40 458 MET A N 1
ATOM 3378 C CA . MET A 1 444 ? -12.740 8.180 5.000 1.00 11.63 458 MET A CA 1
ATOM 3379 C C . MET A 1 444 ? -14.125 8.396 5.622 1.00 11.85 458 MET A C 1
ATOM 3380 O O . MET A 1 444 ? -14.826 7.398 5.857 1.00 12.63 458 MET A O 1
ATOM 3385 N N . VAL A 1 445 ? -14.517 9.650 5.850 1.00 12.34 459 VAL A N 1
ATOM 3386 C CA . VAL A 1 445 ? -15.804 10.003 6.518 1.00 13.55 459 VAL A CA 1
ATOM 3387 C C . VAL A 1 445 ? -16.967 9.474 5.672 1.00 13.95 459 VAL A C 1
ATOM 3388 O O . VAL A 1 445 ? -17.901 8.888 6.253 1.00 14.99 459 VAL A O 1
ATOM 3392 N N . ASP A 1 446 ? -16.905 9.662 4.352 1.00 14.31 460 ASP A N 1
ATOM 3393 C CA . ASP A 1 446 ? -17.973 9.247 3.402 1.00 14.69 460 ASP A CA 1
ATOM 3394 C C . ASP A 1 446 ? -18.139 7.722 3.426 1.00 13.57 460 ASP A C 1
ATOM 3395 O O . ASP A 1 446 ? -19.260 7.264 3.146 1.00 14.73 460 ASP A O 1
ATOM 3400 N N . ASN A 1 447 ? -17.083 6.969 3.752 1.00 12.84 461 ASN A N 1
ATOM 3401 C CA . ASN A 1 447 ? -17.066 5.484 3.644 1.00 13.50 461 ASN A CA 1
ATOM 3402 C C . ASN A 1 447 ? -16.903 4.823 5.023 1.00 13.72 461 ASN A C 1
ATOM 3403 O O . ASN A 1 447 ? -16.592 3.613 5.061 1.00 14.06 461 ASN A O 1
ATOM 3408 N N . GLY A 1 448 ? -17.128 5.567 6.109 1.00 13.77 462 GLY A N 1
ATOM 3409 C CA . GLY A 1 448 ? -17.296 5.007 7.464 1.00 13.79 462 GLY A CA 1
ATOM 3410 C C . GLY A 1 448 ? -15.989 4.653 8.156 1.00 13.34 462 GLY A C 1
ATOM 3411 O O . GLY A 1 448 ? -16.050 3.854 9.103 1.00 13.95 462 GLY A O 1
ATOM 3412 N N . TYR A 1 449 ? -14.854 5.223 7.736 1.00 12.69 463 TYR A N 1
ATOM 3413 C CA . TYR A 1 449 ? -13.533 5.081 8.413 1.00 12.31 463 TYR A CA 1
ATOM 3414 C C . TYR A 1 449 ? -13.330 6.261 9.367 1.00 12.74 463 TYR A C 1
ATOM 3415 O O . TYR A 1 449 ? -13.457 7.405 8.909 1.00 13.69 463 TYR A O 1
ATOM 3424 N N . ASN A 1 450 ? -13.005 6.019 10.641 1.00 12.79 464 ASN A N 1
ATOM 3425 C CA . ASN A 1 450 ? -12.775 7.133 11.602 1.00 12.90 464 ASN A CA 1
ATOM 3426 C C . ASN A 1 450 ? -11.370 7.047 12.213 1.00 11.88 464 ASN A C 1
ATOM 3427 O O . ASN A 1 450 ? -11.052 7.901 13.056 1.00 12.01 464 ASN A O 1
ATOM 3432 N N . SER A 1 451 ? -10.553 6.073 11.812 1.00 11.63 465 SER A N 1
ATOM 3433 C CA . SER A 1 451 ? -9.127 5.985 12.209 1.00 11.31 465 SER A CA 1
ATOM 3434 C C . SER A 1 451 ? -8.277 5.665 10.982 1.00 10.71 465 SER A C 1
ATOM 3435 O O . SER A 1 451 ? -8.778 4.966 10.074 1.00 10.85 465 SER A O 1
ATOM 3438 N N . VAL A 1 452 ? -7.051 6.180 10.963 1.00 10.35 466 VAL A N 1
ATOM 3439 C CA . VAL A 1 452 ? -6.083 5.949 9.858 1.00 10.07 466 VAL A CA 1
ATOM 3440 C C . VAL A 1 452 ? -4.725 5.593 10.457 1.00 10.06 466 VAL A C 1
ATOM 3441 O O . VAL A 1 452 ? -4.280 6.267 11.423 1.00 10.66 466 VAL A O 1
ATOM 3445 N N . LYS A 1 453 ? -4.119 4.554 9.893 1.00 10.03 467 LYS A N 1
ATOM 3446 C CA . LYS A 1 453 ? -2.687 4.223 10.034 1.00 9.90 467 LYS A CA 1
ATOM 3447 C C . LYS A 1 453 ? -1.960 4.863 8.855 1.00 9.62 467 LYS A C 1
ATOM 3448 O O . LYS A 1 453 ? -2.226 4.445 7.709 1.00 10.06 467 LYS A O 1
ATOM 3454 N N . SER A 1 454 ? -1.114 5.857 9.119 1.00 9.42 468 SER A N 1
ATOM 3455 C CA . SER A 1 454 ? -0.265 6.504 8.088 1.00 9.35 468 SER A CA 1
ATOM 3456 C C . SER A 1 454 ? 1.142 5.908 8.163 1.00 9.29 468 SER A C 1
ATOM 3457 O O . SER A 1 454 ? 1.447 5.205 9.146 1.00 9.64 468 SER A O 1
ATOM 3460 N N . GLY A 1 455 ? 1.955 6.144 7.137 1.00 9.21 469 GLY A N 1
ATOM 3461 C CA . GLY A 1 455 ? 3.340 5.653 7.057 1.00 9.19 469 GLY A CA 1
ATOM 3462 C C . GLY A 1 455 ? 4.182 6.556 6.180 1.00 9.00 469 GLY A C 1
ATOM 3463 O O . GLY A 1 455 ? 3.598 7.250 5.320 1.00 9.49 469 GLY A O 1
ATOM 3464 N N . TYR A 1 456 ? 5.495 6.562 6.404 1.00 8.94 470 TYR A N 1
ATOM 3465 C CA . TYR A 1 456 ? 6.472 7.424 5.689 1.00 9.12 470 TYR A CA 1
ATOM 3466 C C . TYR A 1 456 ? 7.726 6.604 5.370 1.00 9.25 470 TYR A C 1
ATOM 3467 O O . TYR A 1 456 ? 8.843 6.969 5.774 1.00 9.63 470 TYR A O 1
ATOM 3476 N N . VAL A 1 457 ? 7.543 5.513 4.626 1.00 9.30 471 VAL A N 1
ATOM 3477 C CA . VAL A 1 457 ? 8.652 4.589 4.255 1.00 9.46 471 VAL A CA 1
ATOM 3478 C C . VAL A 1 457 ? 9.398 5.131 3.027 1.00 9.52 471 VAL A C 1
ATOM 3479 O O . VAL A 1 457 ? 8.777 5.274 1.949 1.00 10.13 471 VAL A O 1
ATOM 3483 N N . GLY A 1 458 ? 10.699 5.380 3.176 1.00 9.58 472 GLY A N 1
ATOM 3484 C CA . GLY A 1 458 ? 11.563 5.913 2.105 1.00 9.72 472 GLY A CA 1
ATOM 3485 C C . GLY A 1 458 ? 12.152 7.244 2.514 1.00 9.79 472 GLY A C 1
ATOM 3486 O O . GLY A 1 458 ? 11.729 7.786 3.565 1.00 10.12 472 GLY A O 1
ATOM 3487 N N . ASN A 1 459 ? 13.113 7.750 1.747 1.00 10.03 473 ASN A N 1
ATOM 3488 C CA . ASN A 1 459 ? 13.700 9.092 1.982 1.00 10.32 473 ASN A CA 1
ATOM 3489 C C . ASN A 1 459 ? 12.627 10.139 1.681 1.00 10.09 473 ASN A C 1
ATOM 3490 O O . ASN A 1 459 ? 11.879 9.969 0.686 1.00 10.60 473 ASN A O 1
ATOM 3495 N N . ILE A 1 460 ? 12.544 11.178 2.513 1.00 10.14 474 ILE A N 1
ATOM 3496 C CA . ILE A 1 460 ? 11.483 12.218 2.412 1.00 9.98 474 ILE A CA 1
ATOM 3497 C C . ILE A 1 460 ? 11.560 12.886 1.033 1.00 9.87 474 ILE A C 1
ATOM 3498 O O . ILE A 1 460 ? 12.673 13.152 0.555 1.00 10.47 474 ILE A O 1
ATOM 3503 N N . ILE A 1 461 ? 10.389 13.142 0.455 1.00 10.06 475 ILE A N 1
ATOM 3504 C CA . ILE A 1 461 ? 10.143 14.122 -0.640 1.00 10.09 475 ILE A CA 1
ATOM 3505 C C . ILE A 1 461 ? 9.254 15.199 -0.031 1.00 10.35 475 ILE A C 1
ATOM 3506 O O . ILE A 1 461 ? 8.147 14.871 0.388 1.00 10.34 475 ILE A O 1
ATOM 3511 N N . PRO A 1 462 ? 9.647 16.495 0.054 1.00 10.71 476 PRO A N 1
ATOM 3512 C CA . PRO A 1 462 ? 10.780 17.079 -0.673 1.00 10.69 476 PRO A CA 1
ATOM 3513 C C . PRO A 1 462 ? 12.182 16.578 -0.301 1.00 10.95 476 PRO A C 1
ATOM 3514 O O . PRO A 1 462 ? 12.508 16.434 0.880 1.00 11.18 476 PRO A O 1
ATOM 3518 N N . ARG A 1 463 ? 13.000 16.385 -1.334 1.00 11.08 477 ARG A N 1
ATOM 3519 C CA . ARG A 1 463 ? 14.294 15.666 -1.264 1.00 11.20 477 ARG A CA 1
ATOM 3520 C C . ARG A 1 463 ? 15.343 16.594 -0.646 1.00 11.16 477 ARG A C 1
ATOM 3521 O O . ARG A 1 463 ? 15.433 17.769 -1.063 1.00 11.43 477 ARG A O 1
ATOM 3529 N N . GLY A 1 464 ? 16.090 16.078 0.334 1.00 11.09 478 GLY A N 1
ATOM 3530 C CA . GLY A 1 464 ? 17.030 16.862 1.150 1.00 10.95 478 GLY A CA 1
ATOM 3531 C C . GLY A 1 464 ? 16.558 16.961 2.590 1.00 10.77 478 GLY A C 1
ATOM 3532 O O . GLY A 1 464 ? 17.415 17.157 3.466 1.00 11.55 478 GLY A O 1
ATOM 3533 N N . GLU A 1 465 ? 15.252 16.818 2.833 1.00 10.56 479 GLU A N 1
ATOM 3534 C CA . GLU A 1 465 ? 14.685 16.827 4.212 1.00 10.32 479 GLU A CA 1
ATOM 3535 C C . GLU A 1 465 ? 14.817 15.442 4.851 1.00 10.34 479 GLU A C 1
ATOM 3536 O O . GLU A 1 465 ? 14.849 14.419 4.132 1.00 10.81 479 GLU A O 1
ATOM 3542 N N . HIS A 1 466 ? 14.872 15.423 6.182 1.00 9.81 480 HIS A N 1
ATOM 3543 C CA . HIS A 1 466 ? 14.902 14.196 7.016 1.00 9.45 480 HIS A CA 1
ATOM 3544 C C . HIS A 1 466 ? 13.546 14.011 7.703 1.00 9.09 480 HIS A C 1
ATOM 3545 O O . HIS A 1 466 ? 12.779 14.982 7.784 1.00 9.35 480 HIS A O 1
ATOM 3552 N N . HIS A 1 467 ? 13.264 12.799 8.177 1.00 8.97 481 HIS A N 1
ATOM 3553 C CA . HIS A 1 467 ? 11.977 12.464 8.836 1.00 8.83 481 HIS A CA 1
ATOM 3554 C C . HIS A 1 467 ? 11.735 13.356 10.066 1.00 8.95 481 HIS A C 1
ATOM 3555 O O . HIS A 1 467 ? 10.564 13.598 10.355 1.00 9.04 481 HIS A O 1
ATOM 3562 N N . TYR A 1 468 ? 12.780 13.813 10.767 1.00 9.05 482 TYR A N 1
ATOM 3563 C CA . TYR A 1 468 ? 12.622 14.434 12.119 1.00 9.24 482 TYR A CA 1
ATOM 3564 C C . TYR A 1 468 ? 12.990 15.923 12.117 1.00 9.43 482 TYR A C 1
ATOM 3565 O O . TYR A 1 468 ? 13.067 16.527 13.198 1.00 9.70 482 TYR A O 1
ATOM 3574 N N . GLY A 1 469 ? 13.174 16.529 10.942 1.00 9.69 483 GLY A N 1
ATOM 3575 C CA . GLY A 1 469 ? 13.442 17.975 10.836 1.00 9.61 483 GLY A CA 1
ATOM 3576 C C . GLY A 1 469 ? 12.215 18.805 11.168 1.00 9.67 483 GLY A C 1
ATOM 3577 O O . GLY A 1 469 ? 11.104 18.240 11.231 1.00 9.84 483 GLY A O 1
ATOM 3578 N N . GLN A 1 470 ? 12.407 20.110 11.371 1.00 9.54 484 GLN A N 1
ATOM 3579 C CA . GLN A 1 470 ? 11.317 21.080 11.651 1.00 9.65 484 GLN A CA 1
ATOM 3580 C C . GLN A 1 470 ? 10.246 20.971 10.554 1.00 9.52 484 GLN A C 1
ATOM 3581 O O . GLN A 1 470 ? 9.047 21.027 10.872 1.00 9.79 484 GLN A O 1
ATOM 3587 N N . TRP A 1 471 ? 10.670 20.826 9.298 1.00 9.49 485 TRP A N 1
ATOM 3588 C CA . TRP A 1 471 ? 9.750 20.772 8.134 1.00 9.65 485 TRP A CA 1
ATOM 3589 C C . TRP A 1 471 ? 8.757 19.617 8.302 1.00 9.62 485 TRP A C 1
ATOM 3590 O O . TRP A 1 471 ? 7.542 19.866 8.225 1.00 9.79 485 TRP A O 1
ATOM 3601 N N . MET A 1 472 ? 9.258 18.401 8.518 1.00 9.43 486 MET A N 1
ATOM 3602 C CA . MET A 1 472 ? 8.409 17.188 8.676 1.00 9.44 486 MET A CA 1
ATOM 3603 C C . MET A 1 472 ? 7.646 17.219 10.010 1.00 9.36 486 MET A C 1
ATOM 3604 O O . MET A 1 472 ? 6.495 16.755 10.029 1.00 9.50 486 MET A O 1
ATOM 3609 N N . ASN A 1 473 ? 8.231 17.758 11.085 1.00 9.25 487 ASN A N 1
ATOM 3610 C CA . ASN A 1 473 ? 7.504 17.860 12.380 1.00 9.21 487 ASN A CA 1
ATOM 3611 C C . ASN A 1 473 ? 6.225 18.667 12.149 1.00 9.15 487 ASN A C 1
ATOM 3612 O O . ASN A 1 473 ? 5.168 18.259 12.639 1.00 9.63 487 ASN A O 1
ATOM 3617 N N . ASN A 1 474 ? 6.316 19.745 11.366 1.00 9.10 488 ASN A N 1
ATOM 3618 C CA . ASN A 1 474 ? 5.147 20.568 10.970 1.00 9.17 488 ASN A CA 1
ATOM 3619 C C . ASN A 1 474 ? 4.139 19.676 10.233 1.00 8.89 488 ASN A C 1
ATOM 3620 O O . ASN A 1 474 ? 2.949 19.685 10.607 1.00 9.39 488 ASN A O 1
ATOM 3625 N N . HIS A 1 475 ? 4.589 18.941 9.204 1.00 8.71 489 HIS A N 1
ATOM 3626 C CA . HIS A 1 475 ? 3.712 18.024 8.430 1.00 8.66 489 HIS A CA 1
ATOM 3627 C C . HIS A 1 475 ? 2.942 17.068 9.355 1.00 8.73 489 HIS A C 1
ATOM 3628 O O . HIS A 1 475 ? 1.713 16.969 9.205 1.00 9.00 489 HIS A O 1
ATOM 3635 N N . TYR A 1 476 ? 3.630 16.334 10.235 1.00 8.84 490 TYR A N 1
ATOM 3636 C CA . TYR A 1 476 ? 2.973 15.282 11.057 1.00 8.88 490 TYR A CA 1
ATOM 3637 C C . TYR A 1 476 ? 1.855 15.927 11.885 1.00 9.12 490 TYR A C 1
ATOM 3638 O O . TYR A 1 476 ? 0.747 15.358 11.942 1.00 9.38 490 TYR A O 1
ATOM 3647 N N . LEU A 1 477 ? 2.126 17.094 12.480 1.00 9.25 491 LEU A N 1
ATOM 3648 C CA . LEU A 1 477 ? 1.151 17.798 13.358 1.00 9.46 491 LEU A CA 1
ATOM 3649 C C . LEU A 1 477 ? 0.020 18.396 12.508 1.00 9.41 491 LEU A C 1
ATOM 3650 O O . LEU A 1 477 ? -1.136 18.359 12.955 1.00 9.54 491 LEU A O 1
ATOM 3655 N N . TYR A 1 478 ? 0.333 18.903 11.311 1.00 9.36 492 TYR A N 1
ATOM 3656 C CA . TYR A 1 478 ? -0.674 19.391 10.335 1.00 9.62 492 TYR A CA 1
ATOM 3657 C C . TYR A 1 478 ? -1.677 18.268 10.040 1.00 9.65 492 TYR A C 1
ATOM 3658 O O . TYR A 1 478 ? -2.892 18.520 10.052 1.00 9.93 492 TYR A O 1
ATOM 3667 N N . ALA A 1 479 ? -1.185 17.053 9.791 1.00 9.51 493 ALA A N 1
ATOM 3668 C CA . ALA A 1 479 ? -2.033 15.878 9.476 1.00 9.49 493 ALA A CA 1
ATOM 3669 C C . ALA A 1 479 ? -2.932 15.555 10.679 1.00 9.47 493 ALA A C 1
ATOM 3670 O O . ALA A 1 479 ? -4.107 15.223 10.479 1.00 9.57 493 ALA A O 1
ATOM 3672 N N . VAL A 1 480 ? -2.403 15.676 11.898 1.00 9.61 494 VAL A N 1
ATOM 3673 C CA . VAL A 1 480 ? -3.166 15.378 13.149 1.00 9.85 494 VAL A CA 1
ATOM 3674 C C . VAL A 1 480 ? -4.234 16.458 13.361 1.00 10.08 494 VAL A C 1
ATOM 3675 O O . VAL A 1 480 ? -5.395 16.101 13.620 1.00 10.24 494 VAL A O 1
ATOM 3679 N N . LYS A 1 481 ? -3.858 17.732 13.267 1.00 10.43 495 LYS A N 1
ATOM 3680 C CA . LYS A 1 481 ? -4.793 18.870 13.465 1.00 10.75 495 LYS A CA 1
ATOM 3681 C C . LYS A 1 481 ? -5.938 18.776 12.453 1.00 10.66 495 LYS A C 1
ATOM 3682 O O . LYS A 1 481 ? -7.100 18.931 12.854 1.00 11.11 495 LYS A O 1
ATOM 3688 N N . LYS A 1 482 ? -5.627 18.542 11.179 1.00 10.58 496 LYS A N 1
ATOM 3689 C CA . LYS A 1 482 ? -6.667 18.419 10.124 1.00 10.63 496 LYS A CA 1
ATOM 3690 C C . LYS A 1 482 ? -7.553 17.203 10.432 1.00 10.72 496 LYS A C 1
ATOM 3691 O O . LYS A 1 482 ? -8.785 17.327 10.303 1.00 11.07 496 LYS A O 1
ATOM 3697 N N . ALA A 1 483 ? -6.957 16.073 10.829 1.00 10.51 497 ALA A N 1
ATOM 3698 C CA . ALA A 1 483 ? -7.694 14.839 11.192 1.00 10.48 497 ALA A CA 1
ATOM 3699 C C . ALA A 1 483 ? -8.706 15.157 12.303 1.00 10.74 497 ALA A C 1
ATOM 3700 O O . ALA A 1 483 ? -9.863 14.691 12.213 1.00 11.03 497 ALA A O 1
ATOM 3702 N N . ALA A 1 484 ? -8.309 15.963 13.291 1.00 10.82 498 ALA A N 1
ATOM 3703 C CA . ALA A 1 484 ? -9.177 16.351 14.430 1.00 10.98 498 ALA A CA 1
ATOM 3704 C C . ALA A 1 484 ? -10.434 17.068 13.911 1.00 11.16 498 ALA A C 1
ATOM 3705 O O . ALA A 1 484 ? -11.528 16.794 14.435 1.00 11.47 498 ALA A O 1
ATOM 3707 N N . ASP A 1 485 ? -10.306 17.922 12.892 1.00 11.86 499 ASP A N 1
ATOM 3708 C CA . ASP A 1 485 ? -11.456 18.662 12.299 1.00 12.41 499 ASP A CA 1
ATOM 3709 C C . ASP A 1 485 ? -12.437 17.688 11.630 1.00 12.07 499 ASP A C 1
ATOM 3710 O O . ASP A 1 485 ? -13.635 18.024 11.573 1.00 13.13 499 ASP A O 1
ATOM 3715 N N . TYR A 1 486 ? -11.964 16.529 11.155 1.00 11.61 500 TYR A N 1
ATOM 3716 C CA . TYR A 1 486 ? -12.798 15.471 10.519 1.00 11.59 500 TYR A CA 1
ATOM 3717 C C . TYR A 1 486 ? -13.248 14.416 11.545 1.00 11.68 500 TYR A C 1
ATOM 3718 O O . TYR A 1 486 ? -13.915 13.448 11.141 1.00 11.65 500 TYR A O 1
ATOM 3727 N N . LYS A 1 487 ? -12.919 14.593 12.829 1.00 12.00 501 LYS A N 1
ATOM 3728 C CA . LYS A 1 487 ? -13.167 13.591 13.908 1.00 12.21 501 LYS A CA 1
ATOM 3729 C C . LYS A 1 487 ? -12.504 12.266 13.511 1.00 11.25 501 LYS A C 1
ATOM 3730 O O . LYS A 1 487 ? -13.165 11.195 13.601 1.00 11.23 501 LYS A O 1
ATOM 3736 N N . ILE A 1 488 ? -11.233 12.334 13.107 1.00 10.86 502 ILE A N 1
ATOM 3737 C CA . ILE A 1 488 ? -10.423 11.152 12.695 1.00 10.49 502 ILE A CA 1
ATOM 3738 C C . ILE A 1 488 ? -9.271 10.976 13.691 1.00 10.17 502 ILE A C 1
ATOM 3739 O O . ILE A 1 488 ? -8.616 11.985 14.019 1.00 10.35 502 ILE A O 1
ATOM 3744 N N . MET A 1 489 ? -9.042 9.736 14.132 1.00 10.31 503 MET A N 1
ATOM 3745 C CA . MET A 1 489 ? -7.886 9.346 14.983 1.00 10.29 503 MET A CA 1
ATOM 3746 C C . MET A 1 489 ? -6.724 8.900 14.084 1.00 10.01 503 MET A C 1
ATOM 3747 O O . MET A 1 489 ? -6.975 8.251 13.031 1.00 10.23 503 MET A O 1
ATOM 3752 N N . VAL A 1 490 ? -5.496 9.249 14.473 1.00 9.80 504 VAL A N 1
ATOM 3753 C CA . VAL A 1 490 ? -4.270 9.072 13.640 1.00 9.80 504 VAL A CA 1
ATOM 3754 C C . VAL A 1 490 ? -3.285 8.156 14.370 1.00 10.00 504 VAL A C 1
ATOM 3755 O O . VAL A 1 490 ? -3.029 8.370 15.575 1.00 10.24 504 VAL A O 1
ATOM 3759 N N . ASN A 1 491 ? -2.753 7.179 13.638 1.00 10.14 505 ASN A N 1
ATOM 3760 C CA . ASN A 1 491 ? -1.622 6.314 14.054 1.00 10.24 505 ASN A CA 1
ATOM 3761 C C . ASN A 1 491 ? -0.538 6.420 12.979 1.00 9.85 505 ASN A C 1
ATOM 3762 O O . ASN A 1 491 ? -0.728 5.817 11.908 1.00 10.43 505 ASN A O 1
ATOM 3767 N N . ALA A 1 492 ? 0.539 7.167 13.231 1.00 9.85 506 ALA A N 1
ATOM 3768 C CA . ALA A 1 492 ? 1.556 7.515 12.205 1.00 9.78 506 ALA A CA 1
ATOM 3769 C C . ALA A 1 492 ? 2.842 6.706 12.410 1.00 9.70 506 ALA A C 1
ATOM 3770 O O . ALA A 1 492 ? 3.611 6.995 13.352 1.00 10.50 506 ALA A O 1
ATOM 3772 N N . HIS A 1 493 ? 3.078 5.722 11.543 1.00 9.64 507 HIS A N 1
ATOM 3773 C CA . HIS A 1 493 ? 4.355 4.971 11.460 1.00 9.49 507 HIS A CA 1
ATOM 3774 C C . HIS A 1 493 ? 5.423 5.865 10.812 1.00 9.33 507 HIS A C 1
ATOM 3775 O O . HIS A 1 493 ? 5.058 6.720 9.984 1.00 9.39 507 HIS A O 1
ATOM 3782 N N . GLU A 1 494 ? 6.678 5.696 11.240 1.00 9.55 508 GLU A N 1
ATOM 3783 C CA . GLU A 1 494 ? 7.914 6.375 10.758 1.00 9.56 508 GLU A CA 1
ATOM 3784 C C . GLU A 1 494 ? 7.915 7.879 11.068 1.00 9.51 508 GLU A C 1
ATOM 3785 O O . GLU A 1 494 ? 8.881 8.553 10.667 1.00 10.23 508 GLU A O 1
ATOM 3791 N N . ALA A 1 495 ? 6.918 8.400 11.784 1.00 9.26 509 ALA A N 1
ATOM 3792 C CA . ALA A 1 495 ? 6.889 9.813 12.226 1.00 9.16 509 ALA A CA 1
ATOM 3793 C C . ALA A 1 495 ? 7.934 10.026 13.329 1.00 9.11 509 ALA A C 1
ATOM 3794 O O . ALA A 1 495 ? 8.422 9.038 13.914 1.00 9.46 509 ALA A O 1
ATOM 3796 N N . THR A 1 496 ? 8.263 11.286 13.604 1.00 9.07 510 THR A N 1
ATOM 3797 C CA . THR A 1 496 ? 9.053 11.693 14.795 1.00 9.11 510 THR A CA 1
ATOM 3798 C C . THR A 1 496 ? 8.446 11.036 16.041 1.00 9.15 510 THR A C 1
ATOM 3799 O O . THR A 1 496 ? 7.207 11.010 16.169 1.00 9.41 510 THR A O 1
ATOM 3803 N N . ARG A 1 497 ? 9.300 10.500 16.910 1.00 9.39 511 ARG A N 1
ATOM 3804 C CA . ARG A 1 497 ? 8.867 9.822 18.163 1.00 9.43 511 ARG A CA 1
ATOM 3805 C C . ARG A 1 497 ? 8.174 10.839 19.069 1.00 9.45 511 ARG A C 1
ATOM 3806 O O . ARG A 1 497 ? 8.518 12.021 19.081 1.00 9.68 511 ARG A O 1
ATOM 3814 N N . PRO A 1 498 ? 7.142 10.399 19.825 1.00 9.69 512 PRO A N 1
ATOM 3815 C CA . PRO A 1 498 ? 6.291 11.318 20.577 1.00 9.62 512 PRO A CA 1
ATOM 3816 C C . PRO A 1 498 ? 6.944 11.977 21.804 1.00 9.83 512 PRO A C 1
ATOM 3817 O O . PRO A 1 498 ? 7.891 11.443 22.390 1.00 10.29 512 PRO A O 1
ATOM 3821 N N . THR A 1 499 ? 6.420 13.155 22.130 1.00 9.70 513 THR A N 1
ATOM 3822 C CA . THR A 1 499 ? 6.941 14.077 23.172 1.00 9.71 513 THR A CA 1
ATOM 3823 C C . THR A 1 499 ? 5.774 14.642 23.991 1.00 9.76 513 THR A C 1
ATOM 3824 O O . THR A 1 499 ? 5.941 15.749 24.539 1.00 10.01 513 THR A O 1
ATOM 3828 N N . GLY A 1 500 ? 4.653 13.914 24.061 1.00 9.89 514 GLY A N 1
ATOM 3829 C CA . GLY A 1 500 ? 3.501 14.219 24.933 1.00 9.96 514 GLY A CA 1
ATOM 3830 C C . GLY A 1 500 ? 2.457 15.108 24.283 1.00 10.05 514 GLY A C 1
ATOM 3831 O O . GLY A 1 500 ? 1.542 15.563 24.998 1.00 10.54 514 GLY A O 1
ATOM 3832 N N . ILE A 1 501 ? 2.526 15.310 22.966 1.00 10.17 515 ILE A N 1
ATOM 3833 C CA . ILE A 1 501 ? 1.593 16.218 22.239 1.00 10.26 515 ILE A CA 1
ATOM 3834 C C . ILE A 1 501 ? 0.183 15.612 22.254 1.00 10.42 515 ILE A C 1
ATOM 3835 O O . ILE A 1 501 ? -0.773 16.373 22.079 1.00 10.66 515 ILE A O 1
ATOM 3840 N N . CYS A 1 502 ? 0.045 14.305 22.496 1.00 10.54 516 CYS A N 1
ATOM 3841 C CA . CYS A 1 502 ? -1.276 13.638 22.671 1.00 10.76 516 CYS A CA 1
ATOM 3842 C C . CYS A 1 502 ? -2.123 14.361 23.741 1.00 10.62 516 CYS A C 1
ATOM 3843 O O . CYS A 1 502 ? -3.359 14.373 23.618 1.00 10.78 516 CYS A O 1
ATOM 3846 N N . ARG A 1 503 ? -1.520 14.958 24.769 1.00 10.51 517 ARG A N 1
ATOM 3847 C CA . ARG A 1 503 ? -2.314 15.751 25.750 1.00 10.59 517 ARG A CA 1
ATOM 3848 C C . ARG A 1 503 ? -3.085 16.851 25.007 1.00 10.59 517 ARG A C 1
ATOM 3849 O O . ARG A 1 503 ? -4.309 17.020 25.251 1.00 11.00 517 ARG A O 1
ATOM 3857 N N . THR A 1 504 ? -2.379 17.590 24.149 1.00 10.46 518 THR A N 1
ATOM 3858 C CA . THR A 1 504 ? -2.922 18.745 23.390 1.00 10.55 518 THR A CA 1
ATOM 3859 C C . THR A 1 504 ? -3.862 18.235 22.289 1.00 10.57 518 THR A C 1
ATOM 3860 O O . THR A 1 504 ? -4.940 18.834 22.118 1.00 10.83 518 THR A O 1
ATOM 3864 N N . TYR A 1 505 ? -3.460 17.184 21.567 1.00 10.42 519 TYR A N 1
ATOM 3865 C CA . TYR A 1 505 ? -4.225 16.600 20.431 1.00 10.52 519 TYR A CA 1
ATOM 3866 C C . TYR A 1 505 ? -4.442 15.115 20.693 1.00 10.54 519 TYR A C 1
ATOM 3867 O O . TYR A 1 505 ? -3.734 14.274 20.144 1.00 10.80 519 TYR A O 1
ATOM 3876 N N . PRO A 1 506 ? -5.409 14.752 21.567 1.00 10.19 520 PRO A N 1
ATOM 3877 C CA . PRO A 1 506 ? -5.625 13.349 21.931 1.00 10.28 520 PRO A CA 1
ATOM 3878 C C . PRO A 1 506 ? -6.139 12.437 20.804 1.00 10.44 520 PRO A C 1
ATOM 3879 O O . PRO A 1 506 ? -6.298 11.271 21.047 1.00 10.99 520 PRO A O 1
ATOM 3883 N N . ASN A 1 507 ? -6.352 12.952 19.586 1.00 10.33 521 ASN A N 1
ATOM 3884 C CA . ASN A 1 507 ? -6.691 12.085 18.426 1.00 10.39 521 ASN A CA 1
ATOM 3885 C C . ASN A 1 507 ? -5.420 11.412 17.885 1.00 10.23 521 ASN A C 1
ATOM 3886 O O . ASN A 1 507 ? -5.560 10.518 17.019 1.00 10.57 521 ASN A O 1
ATOM 3891 N N . LEU A 1 508 ? -4.229 11.817 18.340 1.00 10.49 522 LEU A N 1
ATOM 3892 C CA . LEU A 1 508 ? -2.969 11.076 18.058 1.00 10.64 522 LEU A CA 1
ATOM 3893 C C . LEU A 1 508 ? -2.880 9.894 19.025 1.00 10.65 522 LEU A C 1
ATOM 3894 O O . LEU A 1 508 ? -2.262 10.035 20.120 1.00 10.99 522 LEU A O 1
ATOM 3899 N N . ILE A 1 509 ? -3.504 8.784 18.637 1.00 10.90 523 ILE A N 1
ATOM 3900 C CA . ILE A 1 509 ? -3.669 7.575 19.489 1.00 11.18 523 ILE A CA 1
ATOM 3901 C C . ILE A 1 509 ? -2.482 6.637 19.280 1.00 11.34 523 ILE A C 1
ATOM 3902 O O . ILE A 1 509 ? -2.400 5.645 20.019 1.00 12.13 523 ILE A O 1
ATOM 3907 N N . GLY A 1 510 ? -1.599 6.915 18.313 1.00 11.66 524 GLY A N 1
ATOM 3908 C CA . GLY A 1 510 ? -0.420 6.057 18.123 1.00 12.04 524 GLY A CA 1
ATOM 3909 C C . GLY A 1 510 ? 0.653 6.624 17.220 1.00 12.17 524 GLY A C 1
ATOM 3910 O O . GLY A 1 510 ? 0.372 7.481 16.345 1.00 12.04 524 GLY A O 1
ATOM 3911 N N . ASN A 1 511 ? 1.863 6.124 17.447 1.00 12.25 525 ASN A N 1
ATOM 3912 C CA . ASN A 1 511 ? 2.985 6.101 16.482 1.00 12.36 525 ASN A CA 1
ATOM 3913 C C . ASN A 1 511 ? 3.630 4.717 16.569 1.00 12.35 525 ASN A C 1
ATOM 3914 O O . ASN A 1 511 ? 3.412 4.022 17.578 1.00 13.02 525 ASN A O 1
ATOM 3919 N N . GLU A 1 512 ? 4.410 4.329 15.564 1.00 12.69 526 GLU A N 1
ATOM 3920 C CA . GLU A 1 512 ? 5.425 3.257 15.733 1.00 11.65 526 GLU A CA 1
ATOM 3921 C C . GLU A 1 512 ? 6.679 3.961 16.255 1.00 11.43 526 GLU A C 1
ATOM 3922 O O . GLU A 1 512 ? 6.832 4.048 17.504 1.00 11.55 526 GLU A O 1
ATOM 3928 N N . SER A 1 513 ? 7.487 4.534 15.362 1.00 10.71 527 SER A N 1
ATOM 3929 C CA . SER A 1 513 ? 8.567 5.490 15.708 1.00 10.45 527 SER A CA 1
ATOM 3930 C C . SER A 1 513 ? 9.558 4.823 16.675 1.00 10.17 527 SER A C 1
ATOM 3931 O O . SER A 1 513 ? 10.111 5.508 17.558 1.00 10.41 527 SER A O 1
ATOM 3934 N N . ALA A 1 514 ? 9.787 3.532 16.446 1.00 9.97 528 ALA A N 1
ATOM 3935 C CA . ALA A 1 514 ? 10.687 2.621 17.185 1.00 9.66 528 ALA A CA 1
ATOM 3936 C C . ALA A 1 514 ? 10.607 1.264 16.481 1.00 9.62 528 ALA A C 1
ATOM 3937 O O . ALA A 1 514 ? 9.786 1.137 15.548 1.00 9.72 528 ALA A O 1
ATOM 3939 N N . ARG A 1 515 ? 11.437 0.307 16.884 1.00 9.70 529 ARG A N 1
ATOM 3940 C CA . ARG A 1 515 ? 11.467 -1.053 16.294 1.00 9.89 529 ARG A CA 1
ATOM 3941 C C . ARG A 1 515 ? 10.279 -1.853 16.843 1.00 9.93 529 ARG A C 1
ATOM 3942 O O . ARG A 1 515 ? 10.241 -2.103 18.067 1.00 10.48 529 ARG A O 1
ATOM 3950 N N . GLY A 1 516 ? 9.327 -2.218 15.981 1.00 9.82 530 GLY A N 1
ATOM 3951 C CA . GLY A 1 516 ? 8.084 -2.908 16.376 1.00 9.92 530 GLY A CA 1
ATOM 3952 C C . GLY A 1 516 ? 8.139 -4.404 16.121 1.00 10.03 530 GLY A C 1
ATOM 3953 O O . GLY A 1 516 ? 9.215 -4.917 15.747 1.00 10.28 530 GLY A O 1
ATOM 3954 N N . THR A 1 517 ? 7.002 -5.082 16.280 1.00 10.21 531 THR A N 1
ATOM 3955 C CA . THR A 1 517 ? 6.851 -6.543 16.051 1.00 10.47 531 THR A CA 1
ATOM 3956 C C . THR A 1 517 ? 7.194 -6.884 14.592 1.00 10.43 531 THR A C 1
ATOM 3957 O O . THR A 1 517 ? 7.654 -8.016 14.356 1.00 10.91 531 THR A O 1
ATOM 3961 N N . GLU A 1 518 ? 7.009 -5.958 13.648 1.00 10.28 532 GLU A N 1
ATOM 3962 C CA . GLU A 1 518 ? 7.334 -6.224 12.217 1.00 10.37 532 GLU A CA 1
ATOM 3963 C C . GLU A 1 518 ? 8.772 -6.748 12.093 1.00 10.34 532 GLU A C 1
ATOM 3964 O O . GLU A 1 518 ? 9.001 -7.623 11.247 1.00 10.69 532 GLU A O 1
ATOM 3970 N N . TYR A 1 519 ? 9.718 -6.269 12.907 1.00 10.43 533 TYR A N 1
ATOM 3971 C CA . TYR A 1 519 ? 11.145 -6.677 12.795 1.00 10.76 533 TYR A CA 1
ATOM 3972 C C . TYR A 1 519 ? 11.346 -8.108 13.313 1.00 11.04 533 TYR A C 1
ATOM 3973 O O . TYR A 1 519 ? 12.399 -8.710 13.004 1.00 11.26 533 TYR A O 1
ATOM 3982 N N . GLU A 1 520 ? 10.365 -8.664 14.032 1.00 11.83 534 GLU A N 1
ATOM 3983 C CA . GLU A 1 520 ? 10.378 -10.098 14.433 1.00 12.52 534 GLU A CA 1
ATOM 3984 C C . GLU A 1 520 ? 10.261 -10.970 13.172 1.00 13.07 534 GLU A C 1
ATOM 3985 O O . GLU A 1 520 ? 10.638 -12.157 13.242 1.00 13.51 534 GLU A O 1
ATOM 3991 N N . SER A 1 521 ? 9.784 -10.397 12.056 1.00 13.01 535 SER A N 1
ATOM 3992 C CA . SER A 1 521 ? 9.678 -11.048 10.720 1.00 14.05 535 SER A CA 1
ATOM 3993 C C . SER A 1 521 ? 10.931 -10.784 9.875 1.00 14.00 535 SER A C 1
ATOM 3994 O O . SER A 1 521 ? 11.123 -11.505 8.871 1.00 14.98 535 SER A O 1
ATOM 3997 N N . PHE A 1 522 ? 11.730 -9.775 10.239 1.00 14.07 536 PHE A N 1
ATOM 3998 C CA . PHE A 1 522 ? 12.914 -9.307 9.469 1.00 14.13 536 PHE A CA 1
ATOM 3999 C C . PHE A 1 522 ? 14.213 -9.756 10.147 1.00 14.28 536 PHE A C 1
ATOM 4000 O O . PHE A 1 522 ? 15.252 -9.120 9.887 1.00 16.41 536 PHE A O 1
ATOM 4008 N N . GLY A 1 523 ? 14.168 -10.802 10.981 1.00 13.60 537 GLY A N 1
ATOM 4009 C CA . GLY A 1 523 ? 15.362 -11.392 11.616 1.00 13.78 537 GLY A CA 1
ATOM 4010 C C . GLY A 1 523 ? 15.227 -11.491 13.125 1.00 13.97 537 GLY A C 1
ATOM 4011 O O . GLY A 1 523 ? 15.979 -12.279 13.718 1.00 15.18 537 GLY A O 1
ATOM 4012 N N . GLY A 1 524 ? 14.329 -10.700 13.724 1.00 13.55 538 GLY A N 1
ATOM 4013 C CA . GLY A 1 524 ? 14.029 -10.728 15.169 1.00 12.87 538 GLY A CA 1
ATOM 4014 C C . GLY A 1 524 ? 14.393 -9.429 15.868 1.00 12.15 538 GLY A C 1
ATOM 4015 O O . GLY A 1 524 ? 15.269 -8.698 15.372 1.00 11.60 538 GLY A O 1
ATOM 4016 N N . ASN A 1 525 ? 13.734 -9.161 16.998 1.00 11.60 539 ASN A N 1
ATOM 4017 C CA . ASN A 1 525 ? 14.112 -8.107 17.972 1.00 11.68 539 ASN A CA 1
ATOM 4018 C C . ASN A 1 525 ? 14.904 -8.778 19.094 1.00 12.29 539 ASN A C 1
ATOM 4019 O O . ASN A 1 525 ? 14.704 -9.985 19.311 1.00 12.41 539 ASN A O 1
ATOM 4024 N N . LYS A 1 526 ? 15.761 -8.029 19.787 1.00 12.38 540 LYS A N 1
ATOM 4025 C CA . LYS A 1 526 ? 16.505 -8.574 20.945 1.00 12.86 540 LYS A CA 1
ATOM 4026 C C . LYS A 1 526 ? 15.476 -9.053 21.970 1.00 11.77 540 LYS A C 1
ATOM 4027 O O . LYS A 1 526 ? 14.370 -8.478 22.036 1.00 11.73 540 LYS A O 1
ATOM 4033 N N . VAL A 1 527 ? 15.807 -10.122 22.686 1.00 11.51 541 VAL A N 1
ATOM 4034 C CA . VAL A 1 527 ? 14.891 -10.765 23.668 1.00 11.84 541 VAL A CA 1
ATOM 4035 C C . VAL A 1 527 ? 14.453 -9.713 24.695 1.00 11.61 541 VAL A C 1
ATOM 4036 O O . VAL A 1 527 ? 13.284 -9.762 25.120 1.00 12.29 541 VAL A O 1
ATOM 4040 N N . TYR A 1 528 ? 15.333 -8.770 25.045 1.00 11.68 542 TYR A N 1
ATOM 4041 C CA . TYR A 1 528 ? 15.085 -7.770 26.120 1.00 11.75 542 TYR A CA 1
ATOM 4042 C C . TYR A 1 528 ? 14.355 -6.520 25.601 1.00 11.58 542 TYR A C 1
ATOM 4043 O O . TYR A 1 528 ? 14.108 -5.603 26.415 1.00 11.52 542 TYR A O 1
ATOM 4052 N N . HIS A 1 529 ? 13.990 -6.473 24.316 1.00 11.04 543 HIS A N 1
ATOM 4053 C CA . HIS A 1 529 ? 13.464 -5.250 23.647 1.00 10.67 543 HIS A CA 1
ATOM 4054 C C . HIS A 1 529 ? 12.308 -4.636 24.452 1.00 10.58 543 HIS A C 1
ATOM 4055 O O . HIS A 1 529 ? 12.368 -3.422 24.740 1.00 10.73 543 HIS A O 1
ATOM 4062 N N . THR A 1 530 ? 11.301 -5.433 24.816 1.00 10.52 544 THR A N 1
ATOM 4063 C CA . THR A 1 530 ? 10.065 -4.937 25.476 1.00 10.49 544 THR A CA 1
ATOM 4064 C C . THR A 1 530 ? 10.316 -4.629 26.962 1.00 10.74 544 THR A C 1
ATOM 4065 O O . THR A 1 530 ? 9.404 -4.051 27.577 1.00 11.19 544 THR A O 1
ATOM 4069 N N . THR A 1 531 ? 11.494 -4.952 27.514 1.00 10.92 545 THR A N 1
ATOM 4070 C CA . THR A 1 531 ? 11.912 -4.532 28.883 1.00 11.26 545 THR A CA 1
ATOM 4071 C C . THR A 1 531 ? 12.643 -3.184 28.829 1.00 11.39 545 THR A C 1
ATOM 4072 O O . THR A 1 531 ? 13.016 -2.684 29.912 1.00 11.90 545 THR A O 1
ATOM 4076 N N . ILE A 1 532 ? 12.844 -2.610 27.635 1.00 11.14 546 ILE A N 1
ATOM 4077 C CA . ILE A 1 532 ? 13.505 -1.282 27.459 1.00 10.92 546 ILE A CA 1
ATOM 4078 C C . ILE A 1 532 ? 12.506 -0.252 26.917 1.00 10.88 546 ILE A C 1
ATOM 4079 O O . ILE A 1 532 ? 12.546 0.887 27.395 1.00 11.45 546 ILE A O 1
ATOM 4084 N N . LEU A 1 533 ? 11.649 -0.610 25.955 1.00 10.77 547 LEU A N 1
ATOM 4085 C CA . LEU A 1 533 ? 10.759 0.371 25.269 1.00 10.53 547 LEU A CA 1
ATOM 4086 C C . LEU A 1 533 ? 9.966 1.209 26.279 1.00 10.62 547 LEU A C 1
ATOM 4087 O O . LEU A 1 533 ? 9.851 2.417 26.089 1.00 10.74 547 LEU A O 1
ATOM 4092 N N . PRO A 1 534 ? 9.387 0.648 27.373 1.00 10.75 548 PRO A N 1
ATOM 4093 C CA . PRO A 1 534 ? 8.632 1.472 28.322 1.00 10.87 548 PRO A CA 1
ATOM 4094 C C . PRO A 1 534 ? 9.467 2.552 29.036 1.00 11.38 548 PRO A C 1
ATOM 4095 O O . PRO A 1 534 ? 8.892 3.551 29.430 1.00 11.99 548 PRO A O 1
ATOM 4099 N N . PHE A 1 535 ? 10.783 2.350 29.157 1.00 11.48 549 PHE A N 1
ATOM 4100 C CA . PHE A 1 535 ? 11.744 3.308 29.767 1.00 11.79 549 PHE A CA 1
ATOM 4101 C C . PHE A 1 535 ? 12.242 4.352 28.762 1.00 11.35 549 PHE A C 1
ATOM 4102 O O . PHE A 1 535 ? 12.844 5.344 29.207 1.00 12.03 549 PHE A O 1
ATOM 4110 N N . THR A 1 536 ? 12.049 4.124 27.459 1.00 11.21 550 THR A N 1
ATOM 4111 C CA . THR A 1 536 ? 12.612 4.971 26.375 1.00 10.88 550 THR A CA 1
ATOM 4112 C C . THR A 1 536 ? 11.471 5.476 25.482 1.00 10.68 550 THR A C 1
ATOM 4113 O O . THR A 1 536 ? 10.925 6.563 25.752 1.00 11.15 550 THR A O 1
ATOM 4117 N N . ARG A 1 537 ? 11.094 4.681 24.484 1.00 10.23 551 ARG A N 1
ATOM 4118 C CA . ARG A 1 537 ? 10.097 5.048 23.449 1.00 9.89 551 ARG A CA 1
ATOM 4119 C C . ARG A 1 537 ? 8.764 5.491 24.082 1.00 9.98 551 ARG A C 1
ATOM 4120 O O . ARG A 1 537 ? 8.199 6.497 23.612 1.00 10.40 551 ARG A O 1
ATOM 4128 N N . LEU A 1 538 ? 8.258 4.808 25.117 1.00 10.06 552 LEU A N 1
ATOM 4129 C CA . LEU A 1 538 ? 6.878 5.081 25.608 1.00 10.20 552 LEU A CA 1
ATOM 4130 C C . LEU A 1 538 ? 6.824 6.395 26.393 1.00 10.27 552 LEU A C 1
ATOM 4131 O O . LEU A 1 538 ? 5.705 6.918 26.579 1.00 10.71 552 LEU A O 1
ATOM 4136 N N . VAL A 1 539 ? 7.974 6.934 26.799 1.00 10.18 553 VAL A N 1
ATOM 4137 C CA . VAL A 1 539 ? 8.041 8.277 27.439 1.00 10.25 553 VAL A CA 1
ATOM 4138 C C . VAL A 1 539 ? 7.696 9.309 26.358 1.00 10.40 553 VAL A C 1
ATOM 4139 O O . VAL A 1 539 ? 8.529 9.521 25.449 1.00 10.89 553 VAL A O 1
ATOM 4143 N N . GLY A 1 540 ? 6.489 9.879 26.418 1.00 10.52 554 GLY A N 1
ATOM 4144 C CA . GLY A 1 540 ? 6.004 10.867 25.433 1.00 10.31 554 GLY A CA 1
ATOM 4145 C C . GLY A 1 540 ? 4.768 10.402 24.681 1.00 10.21 554 GLY A C 1
ATOM 4146 O O . GLY A 1 540 ? 4.075 11.261 24.102 1.00 10.43 554 GLY A O 1
ATOM 4147 N N . GLY A 1 541 ? 4.469 9.103 24.681 1.00 10.12 555 GLY A N 1
ATOM 4148 C CA . GLY A 1 541 ? 3.212 8.619 24.090 1.00 10.20 555 GLY A CA 1
ATOM 4149 C C . GLY A 1 541 ? 3.242 7.138 23.749 1.00 10.40 555 GLY A C 1
ATOM 4150 O O . GLY A 1 541 ? 4.300 6.515 23.712 1.00 10.97 555 GLY A O 1
ATOM 4151 N N . PRO A 1 542 ? 2.056 6.552 23.487 1.00 10.44 556 PRO A N 1
ATOM 4152 C CA . PRO A 1 542 ? 1.937 5.114 23.260 1.00 10.43 556 PRO A CA 1
ATOM 4153 C C . PRO A 1 542 ? 2.553 4.675 21.926 1.00 10.54 556 PRO A C 1
ATOM 4154 O O . PRO A 1 542 ? 2.762 5.504 21.035 1.00 10.91 556 PRO A O 1
ATOM 4158 N N . MET A 1 543 ? 2.815 3.378 21.814 1.00 10.58 557 MET A N 1
ATOM 4159 C CA . MET A 1 543 ? 3.367 2.760 20.588 1.00 10.70 557 MET A CA 1
ATOM 4160 C C . MET A 1 543 ? 2.385 1.716 20.057 1.00 10.85 557 MET A C 1
ATOM 4161 O O . MET A 1 543 ? 1.836 0.933 20.850 1.00 11.31 557 MET A O 1
ATOM 4166 N N . ASP A 1 544 ? 2.192 1.721 18.740 1.00 10.95 558 ASP A N 1
ATOM 4167 C CA . ASP A 1 544 ? 1.479 0.658 17.990 1.00 10.92 558 ASP A CA 1
ATOM 4168 C C . ASP A 1 544 ? 2.496 -0.461 17.740 1.00 10.94 558 ASP A C 1
ATOM 4169 O O . ASP A 1 544 ? 3.064 -0.507 16.635 1.00 11.89 558 ASP A O 1
ATOM 4174 N N . TYR A 1 545 ? 2.753 -1.295 18.752 1.00 10.80 559 TYR A N 1
ATOM 4175 C CA . TYR A 1 545 ? 3.824 -2.328 18.751 1.00 10.79 559 TYR A CA 1
ATOM 4176 C C . TYR A 1 545 ? 3.366 -3.573 17.975 1.00 10.74 559 TYR A C 1
A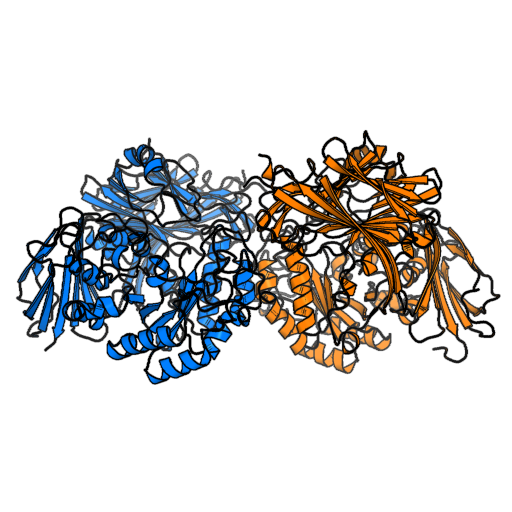TOM 4177 O O . TYR A 1 545 ? 4.243 -4.361 17.558 1.00 11.16 559 TYR A O 1
ATOM 4186 N N . THR A 1 546 ? 2.050 -3.723 17.780 1.00 10.77 560 THR A N 1
ATOM 4187 C CA . THR A 1 546 ? 1.355 -4.864 17.109 1.00 10.96 560 THR A CA 1
ATOM 4188 C C . THR A 1 546 ? 1.793 -6.191 17.726 1.00 10.96 560 THR A C 1
ATOM 4189 O O . THR A 1 546 ? 2.322 -7.067 17.044 1.00 11.27 560 THR A O 1
ATOM 4193 N N . PRO A 1 547 ? 1.542 -6.401 19.039 1.00 11.08 561 PRO A N 1
ATOM 4194 C CA . PRO A 1 547 ? 1.836 -7.681 19.680 1.00 11.14 561 PRO A CA 1
ATOM 4195 C C . PRO A 1 547 ? 0.846 -8.784 19.270 1.00 11.29 561 PRO A C 1
ATOM 4196 O O . PRO A 1 547 ? -0.039 -8.527 18.465 1.00 11.31 561 PRO A O 1
ATOM 4200 N N . GLY A 1 548 ? 1.022 -9.980 19.835 1.00 11.62 562 GLY A N 1
ATOM 4201 C CA . GLY A 1 548 ? 0.048 -11.087 19.772 1.00 11.70 562 GLY A CA 1
ATOM 4202 C C . GLY A 1 548 ? 0.394 -12.124 18.718 1.00 11.62 562 GLY A C 1
ATOM 4203 O O . GLY A 1 548 ? -0.544 -12.745 18.188 1.00 12.11 562 GLY A O 1
ATOM 4204 N N . ILE A 1 549 ? 1.677 -12.335 18.417 1.00 11.66 563 ILE A N 1
ATOM 4205 C CA . ILE A 1 549 ? 2.100 -13.422 17.483 1.00 12.01 563 ILE A CA 1
ATOM 4206 C C . ILE A 1 549 ? 2.153 -14.732 18.277 1.00 12.53 563 ILE A C 1
ATOM 4207 O O . ILE A 1 549 ? 2.939 -14.803 19.236 1.00 13.56 563 ILE A O 1
ATOM 4212 N N . PHE A 1 550 ? 1.341 -15.719 17.889 1.00 12.98 564 PHE A N 1
ATOM 4213 C CA . PHE A 1 550 ? 1.259 -17.058 18.529 1.00 13.50 564 PHE A CA 1
ATOM 4214 C C . PHE A 1 550 ? 2.114 -18.058 17.743 1.00 14.38 564 PHE A C 1
ATOM 4215 O O . PHE A 1 550 ? 2.815 -18.873 18.381 1.00 14.70 564 PHE A O 1
ATOM 4223 N N . GLU A 1 551 ? 2.075 -18.009 16.409 1.00 14.61 565 GLU A N 1
ATOM 4224 C CA . GLU A 1 551 ? 2.983 -18.833 15.570 1.00 15.47 565 GLU A CA 1
ATOM 4225 C C . GLU A 1 551 ? 4.273 -18.039 15.349 1.00 14.81 565 GLU A C 1
ATOM 4226 O O . GLU A 1 551 ? 4.332 -17.237 14.402 1.00 14.19 565 GLU A O 1
ATOM 4232 N N . THR A 1 552 ? 5.265 -18.259 16.211 1.00 14.69 566 THR A N 1
ATOM 4233 C CA . THR A 1 552 ? 6.491 -17.427 16.314 1.00 14.73 566 THR A CA 1
ATOM 4234 C C . THR A 1 552 ? 7.487 -17.793 15.207 1.00 14.72 566 THR A C 1
ATOM 4235 O O . THR A 1 552 ? 8.439 -17.029 15.029 1.00 15.23 566 THR A O 1
ATOM 4239 N N . HIS A 1 553 ? 7.294 -18.910 14.504 1.00 14.86 567 HIS A N 1
ATOM 4240 C CA . HIS A 1 553 ? 8.124 -19.293 13.330 1.00 16.14 567 HIS A CA 1
ATOM 4241 C C . HIS A 1 553 ? 7.490 -18.701 12.067 1.00 15.77 567 HIS A C 1
ATOM 4242 O O . HIS A 1 553 ? 6.408 -19.167 11.669 1.00 15.47 567 HIS A O 1
ATOM 4249 N N . CYS A 1 554 ? 8.133 -17.696 11.466 1.00 16.11 568 CYS A N 1
ATOM 4250 C CA . CYS A 1 554 ? 7.608 -16.981 10.273 1.00 16.13 568 CYS A CA 1
ATOM 4251 C C . CYS A 1 554 ? 7.581 -17.924 9.059 1.00 16.84 568 CYS A C 1
ATOM 4252 O O . CYS A 1 554 ? 6.824 -17.630 8.110 1.00 16.57 568 CYS A O 1
ATOM 4255 N N . ASN A 1 555 ? 8.327 -19.037 9.091 1.00 17.15 569 ASN A N 1
ATOM 4256 C CA . ASN A 1 555 ? 8.368 -20.003 7.957 1.00 18.13 569 ASN A CA 1
ATOM 4257 C C . ASN A 1 555 ? 7.023 -20.735 7.829 1.00 18.42 569 ASN A C 1
ATOM 4258 O O . ASN A 1 555 ? 6.808 -21.358 6.775 1.00 19.56 569 ASN A O 1
ATOM 4263 N N . GLN A 1 556 ? 6.145 -20.659 8.837 1.00 18.64 570 GLN A N 1
ATOM 4264 C CA . GLN A 1 556 ? 4.770 -21.231 8.771 1.00 19.47 570 GLN A CA 1
ATOM 4265 C C . GLN A 1 556 ? 3.858 -20.320 7.937 1.00 18.44 570 GLN A C 1
ATOM 4266 O O . GLN A 1 556 ? 2.849 -20.831 7.423 1.00 19.35 570 GLN A O 1
ATOM 4272 N N . MET A 1 557 ? 4.182 -19.025 7.824 1.00 17.20 571 MET A N 1
ATOM 4273 C CA . MET A 1 557 ? 3.469 -18.058 6.941 1.00 17.24 571 MET A CA 1
ATOM 4274 C C . MET A 1 557 ? 4.090 -18.108 5.542 1.00 17.60 571 MET A C 1
ATOM 4275 O O . MET A 1 557 ? 3.336 -18.146 4.544 1.00 17.73 571 MET A O 1
ATOM 4280 N N . ASN A 1 558 ? 5.422 -18.087 5.487 1.00 17.92 572 ASN A N 1
ATOM 4281 C CA . ASN A 1 558 ? 6.219 -17.996 4.238 1.00 17.68 572 ASN A CA 1
ATOM 4282 C C . ASN A 1 558 ? 7.441 -18.900 4.374 1.00 18.63 572 ASN A C 1
ATOM 4283 O O . ASN A 1 558 ? 8.365 -18.566 5.109 1.00 18.78 572 ASN A O 1
ATOM 4288 N N . PRO A 1 559 ? 7.502 -20.054 3.666 1.00 20.00 573 PRO A N 1
ATOM 4289 C CA . PRO A 1 559 ? 8.603 -21.005 3.837 1.00 20.84 573 PRO A CA 1
ATOM 4290 C C . PRO A 1 559 ? 10.003 -20.421 3.592 1.00 20.47 573 PRO A C 1
ATOM 4291 O O . PRO A 1 559 ? 10.955 -20.981 4.104 1.00 22.25 573 PRO A O 1
ATOM 4295 N N . ALA A 1 560 ? 10.100 -19.333 2.819 1.00 19.52 574 ALA A N 1
ATOM 4296 C CA . ALA A 1 560 ? 11.371 -18.651 2.475 1.00 19.90 574 ALA A CA 1
ATOM 4297 C C . ALA A 1 560 ? 11.827 -17.733 3.621 1.00 19.01 574 ALA A C 1
ATOM 4298 O O . ALA A 1 560 ? 12.973 -17.262 3.564 1.00 20.08 574 ALA A O 1
ATOM 4300 N N . ASN A 1 561 ? 10.972 -17.490 4.622 1.00 18.49 575 ASN A N 1
ATOM 4301 C CA . ASN A 1 561 ? 11.248 -16.574 5.760 1.00 18.37 575 ASN A CA 1
ATOM 4302 C C . ASN A 1 561 ? 11.589 -17.408 7.001 1.00 18.73 575 ASN A C 1
ATOM 4303 O O . ASN A 1 561 ? 10.674 -18.061 7.540 1.00 19.87 575 ASN A O 1
ATOM 4308 N N . ASN A 1 562 ? 12.846 -17.376 7.451 1.00 18.86 576 ASN A N 1
ATOM 4309 C CA . ASN A 1 562 ? 13.325 -18.205 8.590 1.00 20.42 576 ASN A CA 1
ATOM 4310 C C . ASN A 1 562 ? 13.492 -17.325 9.839 1.00 18.96 576 ASN A C 1
ATOM 4311 O O . ASN A 1 562 ? 14.188 -17.755 10.779 1.00 19.65 576 ASN A O 1
ATOM 4316 N N . SER A 1 563 ? 12.827 -16.169 9.882 1.00 17.23 577 SER A N 1
ATOM 4317 C CA . SER A 1 563 ? 12.786 -15.288 11.077 1.00 16.45 577 SER A CA 1
ATOM 4318 C C . SER A 1 563 ? 11.939 -15.953 12.170 1.00 16.81 577 SER A C 1
ATOM 4319 O O . SER A 1 563 ? 10.943 -16.638 11.833 1.00 17.04 577 SER A O 1
ATOM 4322 N N . GLN A 1 564 ? 12.344 -15.777 13.429 1.00 16.35 578 GLN A N 1
ATOM 4323 C CA . GLN A 1 564 ? 11.635 -16.310 14.617 1.00 16.50 578 GLN A CA 1
ATOM 4324 C C . GLN A 1 564 ? 11.404 -15.169 15.612 1.00 15.36 578 GLN A C 1
ATOM 4325 O O . GLN A 1 564 ? 12.384 -14.473 15.965 1.00 14.59 578 GLN A O 1
ATOM 4331 N N . VAL A 1 565 ? 10.155 -14.999 16.052 1.00 13.81 579 VAL A N 1
ATOM 4332 C CA . VAL A 1 565 ? 9.766 -13.985 17.072 1.00 14.01 579 VAL A CA 1
ATOM 4333 C C . VAL A 1 565 ? 10.457 -14.377 18.383 1.00 13.79 579 VAL A C 1
ATOM 4334 O O . VAL A 1 565 ? 10.300 -15.539 18.807 1.00 13.95 579 VAL A O 1
ATOM 4338 N N . ARG A 1 566 ? 11.194 -13.449 18.996 1.00 14.02 580 ARG A N 1
ATOM 4339 C CA . ARG A 1 566 ? 11.976 -13.714 20.234 1.00 14.20 580 ARG A CA 1
ATOM 4340 C C . ARG A 1 566 ? 11.060 -13.559 21.453 1.00 13.85 580 ARG A C 1
ATOM 4341 O O . ARG A 1 566 ? 11.258 -12.611 22.255 1.00 14.04 580 ARG A O 1
ATOM 4349 N N . SER A 1 567 ? 10.107 -14.483 21.592 1.00 13.03 581 SER A N 1
ATOM 4350 C CA . SER A 1 567 ? 9.025 -14.434 22.611 1.00 12.99 581 SER A CA 1
ATOM 4351 C C . SER A 1 567 ? 8.426 -15.824 22.835 1.00 13.25 581 SER A C 1
ATOM 4352 O O . SER A 1 567 ? 8.437 -16.645 21.896 1.00 13.44 581 SER A O 1
ATOM 4355 N N . THR A 1 568 ? 7.905 -16.065 24.040 1.00 13.06 582 THR A N 1
ATOM 4356 C CA . THR A 1 568 ? 6.915 -17.132 24.321 1.00 13.11 582 THR A CA 1
ATOM 4357 C C . THR A 1 568 ? 5.519 -16.562 24.054 1.00 12.55 582 THR A C 1
ATOM 4358 O O . THR A 1 568 ? 5.391 -15.322 23.953 1.00 12.81 582 THR A O 1
ATOM 4362 N N . ILE A 1 569 ? 4.509 -17.423 23.954 1.00 12.63 583 ILE A N 1
ATOM 4363 C CA . ILE A 1 569 ? 3.089 -16.990 23.803 1.00 12.88 583 ILE A CA 1
ATOM 4364 C C . ILE A 1 569 ? 2.683 -16.186 25.042 1.00 12.59 583 ILE A C 1
ATOM 4365 O O . ILE A 1 569 ? 2.055 -15.138 24.865 1.00 12.46 583 ILE A O 1
ATOM 4370 N N . ALA A 1 570 ? 3.028 -16.646 26.250 1.00 12.58 584 ALA A N 1
ATOM 4371 C CA . ALA A 1 570 ? 2.647 -15.967 27.510 1.00 12.41 584 ALA A CA 1
ATOM 4372 C C . ALA A 1 570 ? 3.176 -14.525 27.506 1.00 11.98 584 ALA A C 1
ATOM 4373 O O . ALA A 1 570 ? 2.444 -13.635 27.961 1.00 12.95 584 ALA A O 1
ATOM 4375 N N . ARG A 1 571 ? 4.389 -14.287 27.000 1.00 11.74 585 ARG A N 1
ATOM 4376 C CA . ARG A 1 571 ? 4.974 -12.920 26.966 1.00 11.57 585 ARG A CA 1
ATOM 4377 C C . ARG A 1 571 ? 4.216 -12.050 25.952 1.00 11.38 585 ARG A C 1
ATOM 4378 O O . ARG A 1 571 ? 4.048 -10.855 26.233 1.00 11.57 585 ARG A O 1
ATOM 4386 N N . GLN A 1 572 ? 3.761 -12.612 24.826 1.00 11.38 586 GLN A N 1
ATOM 4387 C CA . GLN A 1 572 ? 2.934 -11.862 23.842 1.00 11.35 586 GLN A CA 1
ATOM 4388 C C . GLN A 1 572 ? 1.658 -11.368 24.534 1.00 11.38 586 GLN A C 1
ATOM 4389 O O . GLN A 1 572 ? 1.279 -10.213 24.307 1.00 11.81 586 GLN A O 1
ATOM 4395 N N . LEU A 1 573 ? 1.050 -12.188 25.396 1.00 11.10 587 LEU A N 1
ATOM 4396 C CA . LEU A 1 573 ? -0.162 -11.791 26.160 1.00 11.03 587 LEU A CA 1
ATOM 4397 C C . LEU A 1 573 ? 0.198 -10.640 27.105 1.00 10.96 587 LEU A C 1
ATOM 4398 O O . LEU A 1 573 ? -0.606 -9.705 27.221 1.00 11.21 587 LEU A O 1
ATOM 4403 N N . ALA A 1 574 ? 1.371 -10.705 27.744 1.00 10.99 588 ALA A N 1
ATOM 4404 C CA . ALA A 1 574 ? 1.834 -9.704 28.736 1.00 10.85 588 ALA A CA 1
ATOM 4405 C C . ALA A 1 574 ? 1.923 -8.316 28.093 1.00 10.90 588 ALA A C 1
ATOM 4406 O O . ALA A 1 574 ? 1.653 -7.328 28.787 1.00 11.41 588 ALA A O 1
ATOM 4408 N N . LEU A 1 575 ? 2.276 -8.233 26.807 1.00 10.79 589 LEU A N 1
ATOM 4409 C CA . LEU A 1 575 ? 2.545 -6.930 26.148 1.00 10.76 589 LEU A CA 1
ATOM 4410 C C . LEU A 1 575 ? 1.277 -6.070 26.095 1.00 10.94 589 LEU A C 1
ATOM 4411 O O . LEU A 1 575 ? 1.426 -4.843 26.027 1.00 11.06 589 LEU A O 1
ATOM 4416 N N . TYR A 1 576 ? 0.079 -6.660 26.177 1.00 11.08 590 TYR A N 1
ATOM 4417 C CA . TYR A 1 576 ? -1.192 -5.886 26.199 1.00 11.26 590 TYR A CA 1
ATOM 4418 C C . TYR A 1 576 ? -1.287 -5.064 27.489 1.00 11.16 590 TYR A C 1
ATOM 4419 O O . TYR A 1 576 ? -2.103 -4.126 27.520 1.00 11.61 590 TYR A O 1
ATOM 4428 N N . VAL A 1 577 ? -0.468 -5.379 28.499 1.00 11.18 591 VAL A N 1
ATOM 4429 C CA . VAL A 1 577 ? -0.394 -4.587 29.760 1.00 11.23 591 VAL A CA 1
ATOM 4430 C C . VAL A 1 577 ? 0.949 -3.848 29.853 1.00 11.31 591 VAL A C 1
ATOM 4431 O O . VAL A 1 577 ? 0.938 -2.711 30.344 1.00 11.57 591 VAL A O 1
ATOM 4435 N N . THR A 1 578 ? 2.063 -4.448 29.415 1.00 11.30 592 THR A N 1
ATOM 4436 C CA . THR A 1 578 ? 3.425 -3.883 29.628 1.00 11.43 592 THR A CA 1
ATOM 4437 C C . THR A 1 578 ? 3.835 -2.936 28.489 1.00 11.08 592 THR A C 1
ATOM 4438 O O . THR A 1 578 ? 4.800 -2.185 28.691 1.00 11.47 592 THR A O 1
ATOM 4442 N N . MET A 1 579 ? 3.152 -2.973 27.344 1.00 11.05 593 MET A N 1
ATOM 4443 C CA . MET A 1 579 ? 3.339 -1.988 26.242 1.00 11.10 593 MET A CA 1
ATOM 4444 C C . MET A 1 579 ? 2.057 -1.158 26.136 1.00 11.09 593 MET A C 1
ATOM 4445 O O . MET A 1 579 ? 1.171 -1.509 25.326 1.00 11.37 593 MET A O 1
ATOM 4450 N N . TYR A 1 580 ? 1.946 -0.127 26.977 1.00 11.26 594 TYR A N 1
ATOM 4451 C CA . TYR A 1 580 ? 0.722 0.698 27.120 1.00 11.33 594 TYR A CA 1
ATOM 4452 C C . TYR A 1 580 ? 0.366 1.317 25.762 1.00 10.97 594 TYR A C 1
ATOM 4453 O O . TYR A 1 580 ? 1.249 1.913 25.130 1.00 11.70 594 TYR A O 1
ATOM 4462 N N . SER A 1 581 ? -0.904 1.214 25.372 1.00 11.05 595 SER A N 1
ATOM 4463 C CA . SER A 1 581 ? -1.475 1.906 24.190 1.00 10.83 595 SER A CA 1
ATOM 4464 C C . SER A 1 581 ? -2.996 1.858 24.217 1.00 10.88 595 SER A C 1
ATOM 4465 O O . SER A 1 581 ? -3.572 0.816 24.522 1.00 11.61 595 SER A O 1
ATOM 4468 N N . PRO A 1 582 ? -3.693 2.955 23.833 1.00 10.38 596 PRO A N 1
ATOM 4469 C CA . PRO A 1 582 ? -5.137 2.909 23.608 1.00 10.50 596 PRO A CA 1
ATOM 4470 C C . PRO A 1 582 ? -5.457 2.210 22.279 1.00 10.53 596 PRO A C 1
ATOM 4471 O O . PRO A 1 582 ? -6.622 2.015 21.969 1.00 11.20 596 PRO A O 1
ATOM 4475 N N . LEU A 1 583 ? -4.409 1.884 21.520 1.00 10.26 597 LEU A N 1
ATOM 4476 C CA . LEU A 1 583 ? -4.480 1.236 20.188 1.00 10.41 597 LEU A CA 1
ATOM 4477 C C . LEU A 1 583 ? -3.689 -0.071 20.272 1.00 10.39 597 LEU A C 1
ATOM 4478 O O . LEU A 1 583 ? -2.451 -0.006 20.392 1.00 10.66 597 LEU A O 1
ATOM 4483 N N . GLN A 1 584 ? -4.386 -1.208 20.271 1.00 10.65 598 GLN A N 1
ATOM 4484 C CA . GLN A 1 584 ? -3.775 -2.546 20.470 1.00 10.62 598 GLN A CA 1
ATOM 4485 C C . GLN A 1 584 ? -4.181 -3.455 19.312 1.00 10.64 598 GLN A C 1
ATOM 4486 O O . GLN A 1 584 ? -5.392 -3.700 19.137 1.00 10.93 598 GLN A O 1
ATOM 4492 N N . MET A 1 585 ? -3.197 -3.946 18.564 1.00 10.27 599 MET A N 1
ATOM 4493 C CA . MET A 1 585 ? -3.424 -4.967 17.513 1.00 10.35 599 MET A CA 1
ATOM 4494 C C . MET A 1 585 ? -3.224 -6.362 18.113 1.00 10.30 599 MET A C 1
ATOM 4495 O O . MET A 1 585 ? -2.340 -6.526 18.986 1.00 10.66 599 MET A O 1
ATOM 4500 N N . ALA A 1 586 ? -4.060 -7.309 17.691 1.00 10.39 600 ALA A N 1
ATOM 4501 C CA . ALA A 1 586 ? -3.762 -8.756 17.665 1.00 10.52 600 ALA A CA 1
ATOM 4502 C C . ALA A 1 586 ? -3.270 -9.067 16.249 1.00 10.58 600 ALA A C 1
ATOM 4503 O O . ALA A 1 586 ? -4.114 -9.131 15.341 1.00 11.12 600 ALA A O 1
ATOM 4505 N N . ALA A 1 587 ? -1.952 -9.177 16.071 1.00 10.59 601 ALA A N 1
ATOM 4506 C CA . ALA A 1 587 ? -1.259 -9.047 14.767 1.00 10.82 601 ALA A CA 1
ATOM 4507 C C . ALA A 1 587 ? -1.264 -10.364 13.984 1.00 11.23 601 ALA A C 1
ATOM 4508 O O . ALA A 1 587 ? -1.017 -10.300 12.769 1.00 11.81 601 ALA A O 1
ATOM 4510 N N . ASP A 1 588 ? -1.506 -11.512 14.627 1.00 11.46 602 ASP A N 1
ATOM 4511 C CA . ASP A 1 588 ? -1.433 -12.833 13.941 1.00 11.65 602 ASP A CA 1
ATOM 4512 C C . ASP A 1 588 ? -2.669 -13.001 13.048 1.00 11.87 602 ASP A C 1
ATOM 4513 O O . ASP A 1 588 ? -3.601 -12.170 13.140 1.00 11.90 602 ASP A O 1
ATOM 4518 N N . ILE A 1 589 ? -2.667 -14.031 12.197 1.00 12.72 603 ILE A N 1
ATOM 4519 C CA . ILE A 1 589 ? -3.823 -14.354 11.312 1.00 13.71 603 ILE A CA 1
ATOM 4520 C C . ILE A 1 589 ? -4.852 -15.147 12.115 1.00 14.24 603 ILE A C 1
ATOM 4521 O O . ILE A 1 589 ? -4.500 -15.879 13.044 1.00 14.42 603 ILE A O 1
ATOM 4526 N N . PRO A 1 590 ? -6.163 -14.963 11.834 1.00 14.76 604 PRO A N 1
ATOM 4527 C CA . PRO A 1 590 ? -7.226 -15.654 12.569 1.00 15.39 604 PRO A CA 1
ATOM 4528 C C . PRO A 1 590 ? -7.025 -17.170 12.732 1.00 16.49 604 PRO A C 1
ATOM 4529 O O . PRO A 1 590 ? -7.288 -17.687 13.809 1.00 16.87 604 PRO A O 1
ATOM 4533 N N . GLU A 1 591 ? -6.549 -17.833 11.675 1.00 18.28 605 GLU A N 1
ATOM 4534 C CA . GLU A 1 591 ? -6.283 -19.296 11.634 1.00 19.97 605 GLU A CA 1
ATOM 4535 C C . GLU A 1 591 ? -5.346 -19.690 12.788 1.00 18.64 605 GLU A C 1
ATOM 4536 O O . GLU A 1 591 ? -5.592 -20.740 13.420 1.00 19.06 605 GLU A O 1
ATOM 4542 N N . ASN A 1 592 ? -4.326 -18.875 13.077 1.00 17.28 606 ASN A N 1
ATOM 4543 C CA . ASN A 1 592 ? -3.330 -19.162 14.146 1.00 17.37 606 ASN A CA 1
ATOM 4544 C C . ASN A 1 592 ? -3.972 -18.945 15.521 1.00 16.88 606 ASN A C 1
ATOM 4545 O O . ASN A 1 592 ? -3.666 -19.728 16.439 1.00 18.98 606 ASN A O 1
ATOM 4550 N N . TYR A 1 593 ? -4.835 -17.938 15.671 1.00 15.58 607 TYR A N 1
ATOM 4551 C CA . TYR A 1 593 ? -5.561 -17.678 16.942 1.00 15.06 607 TYR A CA 1
ATOM 4552 C C . TYR A 1 593 ? -6.522 -18.837 17.232 1.00 16.22 607 TYR A C 1
ATOM 4553 O O . TYR A 1 593 ? -6.646 -19.210 18.423 1.00 17.01 607 TYR A O 1
ATOM 4562 N N . GLU A 1 594 ? -7.133 -19.419 16.193 1.00 17.86 608 GLU A N 1
ATOM 4563 C CA . GLU A 1 594 ? -8.103 -20.544 16.315 1.00 18.96 608 GLU A CA 1
ATOM 4564 C C . GLU A 1 594 ? -7.410 -21.792 16.880 1.00 18.69 608 GLU A C 1
ATOM 4565 O O . GLU A 1 594 ? -8.112 -22.618 17.491 1.00 21.01 608 GLU A O 1
ATOM 4571 N N . ARG A 1 595 ? -6.092 -21.922 16.703 1.00 18.18 609 ARG A N 1
ATOM 4572 C CA . ARG A 1 595 ? -5.299 -23.067 17.229 1.00 19.08 609 ARG A CA 1
ATOM 4573 C C . ARG A 1 595 ? -5.079 -22.913 18.744 1.00 18.28 609 ARG A C 1
ATOM 4574 O O . ARG A 1 595 ? -4.849 -23.939 19.409 1.00 18.44 609 ARG A O 1
ATOM 4582 N N . PHE A 1 596 ? -5.133 -21.686 19.278 1.00 17.24 610 PHE A N 1
ATOM 4583 C CA . PHE A 1 596 ? -4.780 -21.373 20.689 1.00 16.80 610 PHE A CA 1
ATOM 4584 C C . PHE A 1 596 ? -5.828 -20.438 21.307 1.00 15.55 610 PHE A C 1
ATOM 4585 O O . PHE A 1 596 ? -5.444 -19.433 21.941 1.00 15.51 610 PHE A O 1
ATOM 4593 N N . MET A 1 597 ? -7.114 -20.766 21.154 1.00 16.01 611 MET A N 1
ATOM 4594 C CA . MET A 1 597 ? -8.230 -19.868 21.556 1.00 16.63 611 MET A CA 1
ATOM 4595 C C . MET A 1 597 ? -8.260 -19.726 23.084 1.00 15.99 611 MET A C 1
ATOM 4596 O O . MET A 1 597 ? -8.740 -18.684 23.565 1.00 15.58 611 MET A O 1
ATOM 4601 N N . ASP A 1 598 ? -7.749 -20.717 23.819 1.00 15.06 612 ASP A N 1
ATOM 4602 C CA . ASP A 1 598 ? -7.669 -20.656 25.303 1.00 15.00 612 ASP A CA 1
ATOM 4603 C C . ASP A 1 598 ? -6.746 -19.491 25.698 1.00 14.32 612 ASP A C 1
ATOM 4604 O O . ASP A 1 598 ? -7.166 -18.681 26.547 1.00 14.66 612 ASP A O 1
ATOM 4609 N N . ALA A 1 599 ? -5.566 -19.370 25.078 1.00 13.73 613 ALA A N 1
ATOM 4610 C CA . ALA A 1 599 ? -4.610 -18.259 25.312 1.00 13.51 613 ALA A CA 1
ATOM 4611 C C . ALA A 1 599 ? -5.179 -16.948 24.758 1.00 13.55 613 ALA A C 1
ATOM 4612 O O . ALA A 1 599 ? -4.931 -15.882 25.354 1.00 14.07 613 ALA A O 1
ATOM 4614 N N . PHE A 1 600 ? -5.892 -17.015 23.630 1.00 13.09 614 PHE A N 1
ATOM 4615 C CA . PHE A 1 600 ? -6.460 -15.829 22.940 1.00 12.69 614 PHE A CA 1
ATOM 4616 C C . PHE A 1 600 ? -7.476 -15.117 23.841 1.00 12.61 614 PHE A C 1
ATOM 4617 O O . PHE A 1 600 ? -7.690 -13.907 23.660 1.00 13.10 614 PHE A O 1
ATOM 4625 N N . GLN A 1 601 ? -8.073 -15.839 24.793 1.00 12.64 615 GLN A N 1
ATOM 4626 C CA . GLN A 1 601 ? -9.082 -15.286 25.731 1.00 12.99 615 GLN A CA 1
ATOM 4627 C C . GLN A 1 601 ? -8.526 -14.040 26.435 1.00 12.57 615 GLN A C 1
ATOM 4628 O O . GLN A 1 601 ? -9.321 -13.113 26.681 1.00 12.68 615 GLN A O 1
ATOM 4634 N N . PHE A 1 602 ? -7.230 -14.005 26.771 1.00 12.19 616 PHE A N 1
ATOM 4635 C CA . PHE A 1 602 ? -6.629 -12.836 27.465 1.00 12.12 616 PHE A CA 1
ATOM 4636 C C . PHE A 1 602 ? -6.704 -11.606 26.552 1.00 12.16 616 PHE A C 1
ATOM 4637 O O . PHE A 1 602 ? -7.065 -10.523 27.043 1.00 12.76 616 PHE A O 1
ATOM 4645 N N . ILE A 1 603 ? -6.377 -11.766 25.263 1.00 12.27 617 ILE A N 1
ATOM 4646 C CA . ILE A 1 603 ? -6.419 -10.651 24.269 1.00 12.50 617 ILE A CA 1
ATOM 4647 C C . ILE A 1 603 ? -7.871 -10.175 24.136 1.00 12.72 617 ILE A C 1
ATOM 4648 O O . ILE A 1 603 ? -8.088 -8.959 24.061 1.00 13.20 617 ILE A O 1
ATOM 4653 N N . LYS A 1 604 ? -8.836 -11.094 24.164 1.00 12.87 618 LYS A N 1
ATOM 4654 C CA . LYS A 1 604 ? -10.281 -10.752 24.080 1.00 13.54 618 LYS A CA 1
ATOM 4655 C C . LYS A 1 604 ? -10.699 -9.953 25.319 1.00 13.36 618 LYS A C 1
ATOM 4656 O O . LYS A 1 604 ? -11.433 -8.967 25.160 1.00 13.61 618 LYS A O 1
ATOM 4662 N N . ASP A 1 605 ? -10.217 -10.342 26.501 1.00 13.50 619 ASP A N 1
ATOM 4663 C CA . ASP A 1 605 ? -10.676 -9.785 27.802 1.00 13.26 619 ASP A CA 1
ATOM 4664 C C . ASP A 1 605 ? -10.010 -8.435 28.092 1.00 12.44 619 ASP A C 1
ATOM 4665 O O . ASP A 1 605 ? -10.681 -7.577 28.692 1.00 12.94 619 ASP A O 1
ATOM 4670 N N . VAL A 1 606 ? -8.736 -8.265 27.730 1.00 11.98 620 VAL A N 1
ATOM 4671 C CA . VAL A 1 606 ? -7.887 -7.153 28.249 1.00 12.10 620 VAL A CA 1
ATOM 4672 C C . VAL A 1 606 ? -8.483 -5.802 27.824 1.00 11.60 620 VAL A C 1
ATOM 4673 O O . VAL A 1 606 ? -8.962 -5.672 26.676 1.00 11.51 620 VAL A O 1
ATOM 4677 N N . ALA A 1 607 ? -8.472 -4.833 28.742 1.00 11.86 621 ALA A N 1
ATOM 4678 C CA . ALA A 1 607 ? -8.962 -3.454 28.523 1.00 11.80 621 ALA A CA 1
ATOM 4679 C C . ALA A 1 607 ? -7.877 -2.659 27.794 1.00 11.98 621 ALA A C 1
ATOM 4680 O O . ALA A 1 607 ? -6.747 -3.175 27.665 1.00 11.81 621 ALA A O 1
ATOM 4682 N N . LEU A 1 608 ? -8.223 -1.455 27.332 1.00 12.14 622 LEU A N 1
ATOM 4683 C CA . LEU A 1 608 ? -7.335 -0.559 26.545 1.00 12.52 622 LEU A CA 1
ATOM 4684 C C . LEU A 1 608 ? -7.104 0.758 27.285 1.00 12.54 622 LEU A C 1
ATOM 4685 O O . LEU A 1 608 ? -6.270 1.558 26.823 1.00 13.18 622 LEU A O 1
ATOM 4690 N N . ASP A 1 609 ? -7.850 0.992 28.364 1.00 12.48 623 ASP A N 1
ATOM 4691 C CA . ASP A 1 609 ? -7.933 2.314 29.033 1.00 12.35 623 ASP A CA 1
ATOM 4692 C C . ASP A 1 609 ? -8.114 2.069 30.530 1.00 12.24 623 ASP A C 1
ATOM 4693 O O . ASP A 1 609 ? -8.796 1.092 30.897 1.00 12.23 623 ASP A O 1
ATOM 4698 N N . TRP A 1 610 ? -7.497 2.910 31.356 1.00 12.33 624 TRP A N 1
ATOM 4699 C CA . TRP A 1 610 ? -7.164 2.552 32.756 1.00 12.15 624 TRP A CA 1
ATOM 4700 C C . TRP A 1 610 ? -7.493 3.705 33.700 1.00 12.25 624 TRP A C 1
ATOM 4701 O O . TRP A 1 610 ? -7.200 4.857 33.350 1.00 12.37 624 TRP A O 1
ATOM 4712 N N . ASP A 1 611 ? -8.048 3.377 34.871 1.00 12.93 625 ASP A N 1
ATOM 4713 C CA . ASP A 1 611 ? -8.312 4.349 35.964 1.00 13.41 625 ASP A CA 1
ATOM 4714 C C . ASP A 1 611 ? -7.087 4.445 36.878 1.00 13.73 625 ASP A C 1
ATOM 4715 O O . ASP A 1 611 ? -6.944 5.480 37.564 1.00 14.19 625 ASP A O 1
ATOM 4720 N N . LYS A 1 612 ? -6.239 3.415 36.892 1.00 14.13 626 LYS A N 1
ATOM 4721 C CA . LYS A 1 612 ? -5.031 3.376 37.753 1.00 14.30 626 LYS A CA 1
ATOM 4722 C C . LYS A 1 612 ? -4.019 2.383 37.186 1.00 13.80 626 LYS A C 1
ATOM 4723 O O . LYS A 1 612 ? -4.439 1.333 36.661 1.00 14.13 626 LYS A O 1
ATOM 4729 N N . THR A 1 613 ? -2.735 2.712 37.315 1.00 13.62 627 THR A N 1
ATOM 4730 C CA . THR A 1 613 ? -1.598 1.815 36.993 1.00 13.49 627 THR A CA 1
ATOM 4731 C C . THR A 1 613 ? -0.665 1.745 38.205 1.00 13.58 627 THR A C 1
ATOM 4732 O O . THR A 1 613 ? -0.340 2.808 38.776 1.00 14.32 627 THR A O 1
ATOM 4736 N N . ILE A 1 614 ? -0.239 0.533 38.558 1.00 13.96 628 ILE A N 1
ATOM 4737 C CA . ILE A 1 614 ? 0.825 0.284 39.569 1.00 14.02 628 ILE A CA 1
ATOM 4738 C C . ILE A 1 614 ? 1.971 -0.458 38.886 1.00 13.82 628 ILE A C 1
ATOM 4739 O O . ILE A 1 614 ? 1.731 -1.537 38.325 1.00 13.50 628 ILE A O 1
ATOM 4744 N N . TYR A 1 615 ? 3.172 0.116 38.936 1.00 13.85 629 TYR A N 1
ATOM 4745 C CA . TYR A 1 615 ? 4.414 -0.516 38.426 1.00 14.11 629 TYR A CA 1
ATOM 4746 C C . TYR A 1 615 ? 4.957 -1.382 39.564 1.00 14.13 629 TYR A C 1
ATOM 4747 O O . TYR A 1 615 ? 5.495 -0.832 40.545 1.00 15.25 629 TYR A O 1
ATOM 4756 N N . LEU A 1 616 ? 4.733 -2.695 39.478 1.00 14.16 630 LEU A N 1
ATOM 4757 C CA . LEU A 1 616 ? 5.013 -3.647 40.587 1.00 14.61 630 LEU A CA 1
ATOM 4758 C C . LEU A 1 616 ? 6.511 -3.961 40.619 1.00 14.87 630 LEU A C 1
ATOM 4759 O O . LEU A 1 616 ? 7.099 -3.960 41.721 1.00 15.04 630 LEU A O 1
ATOM 4764 N N . GLU A 1 617 ? 7.098 -4.220 39.448 1.00 14.21 631 GLU A N 1
ATOM 4765 C CA . GLU A 1 617 ? 8.535 -4.551 39.285 1.00 14.48 631 GLU A CA 1
ATOM 4766 C C . GLU A 1 617 ? 9.034 -3.889 38.002 1.00 13.96 631 GLU A C 1
ATOM 4767 O O . GLU A 1 617 ? 8.298 -3.919 37.003 1.00 13.82 631 GLU A O 1
ATOM 4773 N N . ALA A 1 618 ? 10.239 -3.326 38.017 1.00 13.85 632 ALA A N 1
ATOM 4774 C CA . ALA A 1 618 ? 10.853 -2.742 36.806 1.00 13.60 632 ALA A CA 1
ATOM 4775 C C . ALA A 1 618 ? 12.371 -2.672 36.962 1.00 13.43 632 ALA A C 1
ATOM 4776 O O . ALA A 1 618 ? 12.845 -2.067 37.932 1.00 13.75 632 ALA A O 1
ATOM 4778 N N . GLU A 1 619 ? 13.086 -3.295 36.027 1.00 13.75 633 GLU A N 1
ATOM 4779 C CA . GLU A 1 619 ? 14.536 -3.095 35.795 1.00 14.22 633 GLU A CA 1
ATOM 4780 C C . GLU A 1 619 ? 14.752 -3.071 34.286 1.00 14.24 633 GLU A C 1
ATOM 4781 O O . GLU A 1 619 ? 14.454 -4.058 33.611 1.00 14.50 633 GLU A O 1
ATOM 4787 N N . PRO A 1 620 ? 15.260 -1.961 33.707 1.00 14.18 634 PRO A N 1
ATOM 4788 C CA . PRO A 1 620 ? 15.468 -1.897 32.259 1.00 13.81 634 PRO A CA 1
ATOM 4789 C C . PRO A 1 620 ? 16.395 -3.028 31.789 1.00 14.05 634 PRO A C 1
ATOM 4790 O O . PRO A 1 620 ? 17.408 -3.258 32.433 1.00 14.00 634 PRO A O 1
ATOM 4794 N N . GLY A 1 621 ? 16.009 -3.722 30.711 1.00 13.74 635 GLY A N 1
ATOM 4795 C CA . GLY A 1 621 ? 16.785 -4.820 30.105 1.00 14.10 635 GLY A CA 1
ATOM 4796 C C . GLY A 1 621 ? 16.543 -6.168 30.772 1.00 14.23 635 GLY A C 1
ATOM 4797 O O . GLY A 1 621 ? 17.079 -7.163 30.252 1.00 15.26 635 GLY A O 1
ATOM 4798 N N . GLU A 1 622 ? 15.758 -6.232 31.858 1.00 14.34 636 GLU A N 1
ATOM 4799 C CA . GLU A 1 622 ? 15.620 -7.469 32.682 1.00 14.56 636 GLU A CA 1
ATOM 4800 C C . GLU A 1 622 ? 14.151 -7.877 32.850 1.00 13.84 636 GLU A C 1
ATOM 4801 O O . GLU A 1 622 ? 13.824 -9.032 32.512 1.00 14.08 636 GLU A O 1
ATOM 4807 N N . TYR A 1 623 ? 13.295 -6.998 33.374 1.00 13.30 637 TYR A N 1
ATOM 4808 C CA . TYR A 1 623 ? 11.878 -7.336 33.667 1.00 13.24 637 TYR A CA 1
ATOM 4809 C C . TYR A 1 623 ? 11.040 -6.076 33.862 1.00 12.90 637 TYR A C 1
ATOM 4810 O O . TYR A 1 623 ? 11.551 -5.051 34.364 1.00 13.23 637 TYR A O 1
ATOM 4819 N N . ILE A 1 624 ? 9.769 -6.171 33.472 1.00 12.70 638 ILE A N 1
ATOM 4820 C CA . ILE A 1 624 ? 8.724 -5.151 33.756 1.00 12.64 638 ILE A CA 1
ATOM 4821 C C . ILE A 1 624 ? 7.436 -5.894 34.112 1.00 12.62 638 ILE A C 1
ATOM 4822 O O . ILE A 1 624 ? 7.005 -6.752 33.320 1.00 13.16 638 ILE A O 1
ATOM 4827 N N . THR A 1 625 ? 6.869 -5.575 35.276 1.00 12.78 639 THR A N 1
ATOM 4828 C CA . THR A 1 625 ? 5.584 -6.124 35.772 1.00 12.64 639 THR A CA 1
ATOM 4829 C C . THR A 1 625 ? 4.672 -4.953 36.132 1.00 12.44 639 THR A C 1
ATOM 4830 O O . THR A 1 625 ? 5.077 -4.132 36.980 1.00 12.76 639 THR A O 1
ATOM 4834 N N . ILE A 1 626 ? 3.491 -4.890 35.518 1.00 12.32 640 ILE A N 1
ATOM 4835 C CA . ILE A 1 626 ? 2.544 -3.749 35.655 1.00 12.36 640 ILE A CA 1
ATOM 4836 C C . ILE A 1 626 ? 1.147 -4.307 35.924 1.00 12.39 640 ILE A C 1
ATOM 4837 O O . ILE A 1 626 ? 0.780 -5.321 35.307 1.00 12.78 640 ILE A O 1
ATOM 4842 N N . ALA A 1 627 ? 0.439 -3.686 36.871 1.00 12.41 641 ALA A N 1
ATOM 4843 C CA . ALA A 1 627 ? -0.983 -3.942 37.179 1.00 12.66 641 ALA A CA 1
ATOM 4844 C C . ALA A 1 627 ? -1.777 -2.701 36.775 1.00 12.51 641 ALA A C 1
ATOM 4845 O O . ALA A 1 627 ? -1.339 -1.581 37.110 1.00 12.74 641 ALA A O 1
ATOM 4847 N N . ARG A 1 628 ? -2.895 -2.888 36.080 1.00 12.37 642 ARG A N 1
ATOM 4848 C CA . ARG A 1 628 ? -3.750 -1.762 35.637 1.00 12.15 642 ARG A CA 1
ATOM 4849 C C . ARG A 1 628 ? -5.211 -2.079 35.940 1.00 12.21 642 ARG A C 1
ATOM 4850 O O . ARG A 1 628 ? -5.622 -3.231 35.750 1.00 12.20 642 ARG A O 1
ATOM 4858 N N . LYS A 1 629 ? -5.954 -1.064 36.376 1.00 12.36 643 LYS A N 1
ATOM 4859 C CA . LYS A 1 629 ? -7.393 -1.149 36.717 1.00 12.71 643 LYS A CA 1
ATOM 4860 C C . LYS A 1 629 ? -8.199 -0.658 35.508 1.00 12.71 643 LYS A C 1
ATOM 4861 O O . LYS A 1 629 ? -8.052 0.522 35.143 1.00 12.56 643 LYS A O 1
ATOM 4867 N N . ALA A 1 630 ? -8.990 -1.541 34.896 1.00 12.70 644 ALA A N 1
ATOM 4868 C CA . ALA A 1 630 ? -9.785 -1.244 33.682 1.00 12.89 644 ALA A CA 1
ATOM 4869 C C . ALA A 1 630 ? -10.742 -0.088 33.993 1.00 13.13 644 ALA A C 1
ATOM 4870 O O . ALA A 1 630 ? -11.454 -0.152 35.033 1.00 13.35 644 ALA A O 1
ATOM 4872 N N . LYS A 1 631 ? -10.727 0.950 33.150 1.00 13.65 645 LYS A N 1
ATOM 4873 C CA . LYS A 1 631 ? -11.471 2.213 33.388 1.00 13.78 645 LYS A CA 1
ATOM 4874 C C . LYS A 1 631 ? -12.950 1.891 33.619 1.00 15.04 645 LYS A C 1
ATOM 4875 O O . LYS A 1 631 ? -13.523 1.114 32.824 1.00 15.17 645 LYS A O 1
ATOM 4881 N N . GLY A 1 632 ? -13.525 2.450 34.688 1.00 15.73 646 GLY A N 1
ATOM 4882 C CA . GLY A 1 632 ? -14.956 2.332 35.025 1.00 16.32 646 GLY A CA 1
ATOM 4883 C C . GLY A 1 632 ? -15.297 1.008 35.688 1.00 16.85 646 GLY A C 1
ATOM 4884 O O . GLY A 1 632 ? -16.500 0.768 35.890 1.00 19.33 646 GLY A O 1
ATOM 4885 N N . THR A 1 633 ? -14.297 0.187 36.038 1.00 16.64 647 THR A N 1
ATOM 4886 C CA . THR A 1 633 ? -14.495 -1.170 36.623 1.00 16.71 647 THR A CA 1
ATOM 4887 C C . THR A 1 633 ? -13.632 -1.347 37.874 1.00 17.36 647 THR A C 1
ATOM 4888 O O . THR A 1 633 ? -12.786 -0.477 38.146 1.00 17.49 647 THR A O 1
ATOM 4892 N N . ASP A 1 634 ? -13.830 -2.464 38.581 1.00 17.47 648 ASP A N 1
ATOM 4893 C CA . ASP A 1 634 ? -12.942 -2.935 39.674 1.00 18.86 648 ASP A CA 1
ATOM 4894 C C . ASP A 1 634 ? -12.121 -4.128 39.182 1.00 17.77 648 ASP A C 1
ATOM 4895 O O . ASP A 1 634 ? -11.570 -4.851 40.028 1.00 18.86 648 ASP A O 1
ATOM 4900 N N . ASP A 1 635 ? -12.013 -4.299 37.863 1.00 15.72 649 ASP A N 1
ATOM 4901 C CA . ASP A 1 635 ? -11.219 -5.383 37.234 1.00 15.25 649 ASP A CA 1
ATOM 4902 C C . ASP A 1 635 ? -9.787 -4.890 37.015 1.00 14.05 649 ASP A C 1
ATOM 4903 O O . ASP A 1 635 ? -9.601 -3.709 36.632 1.00 14.36 649 ASP A O 1
ATOM 4908 N N . TRP A 1 636 ? -8.816 -5.775 37.240 1.00 13.51 650 TRP A N 1
ATOM 4909 C CA . TRP A 1 636 ? -7.369 -5.492 37.082 1.00 13.37 650 TRP A CA 1
ATOM 4910 C C . TRP A 1 636 ? -6.769 -6.460 36.065 1.00 13.41 650 TRP A C 1
ATOM 4911 O O . TRP A 1 636 ? -7.239 -7.607 35.975 1.00 13.80 650 TRP A O 1
ATOM 4922 N N . TYR A 1 637 ? -5.762 -5.997 35.332 1.00 13.10 651 TYR A N 1
ATOM 4923 C CA . TYR A 1 637 ? -4.983 -6.800 34.361 1.00 12.95 651 TYR A CA 1
ATOM 4924 C C . TYR A 1 637 ? -3.510 -6.610 34.709 1.00 12.82 651 TYR A C 1
ATOM 4925 O O . TYR A 1 637 ? -3.095 -5.469 35.003 1.00 12.98 651 TYR A O 1
ATOM 4934 N N . ILE A 1 638 ? -2.761 -7.710 34.720 1.00 12.98 652 ILE A N 1
ATOM 4935 C CA . ILE A 1 638 ? -1.306 -7.721 35.027 1.00 13.04 652 ILE A CA 1
ATOM 4936 C C . ILE A 1 638 ? -0.572 -8.330 33.837 1.00 13.04 652 ILE A C 1
ATOM 4937 O O . ILE A 1 638 ? -1.064 -9.328 33.287 1.00 13.08 652 ILE A O 1
ATOM 4942 N N . GLY A 1 639 ? 0.578 -7.755 33.500 1.00 12.67 653 GLY A N 1
ATOM 4943 C CA . GLY A 1 639 ? 1.535 -8.350 32.558 1.00 12.59 653 GLY A CA 1
ATOM 4944 C C . GLY A 1 639 ? 2.939 -8.304 33.118 1.00 12.76 653 GLY A C 1
ATOM 4945 O O . GLY A 1 639 ? 3.277 -7.316 33.797 1.00 12.77 653 GLY A O 1
ATOM 4946 N N . CYS A 1 640 ? 3.727 -9.335 32.833 1.00 12.95 654 CYS A N 1
ATOM 4947 C CA . CYS A 1 640 ? 5.183 -9.368 33.099 1.00 12.99 654 CYS A CA 1
ATOM 4948 C C . CYS A 1 640 ? 5.899 -9.759 31.808 1.00 12.77 654 CYS A C 1
ATOM 4949 O O . CYS A 1 640 ? 5.503 -10.772 31.214 1.00 13.04 654 CYS A O 1
ATOM 4952 N N . THR A 1 641 ? 6.885 -8.961 31.394 1.00 12.30 655 THR A N 1
ATOM 4953 C CA . THR A 1 641 ? 7.792 -9.256 30.258 1.00 11.96 655 THR A CA 1
ATOM 4954 C C . THR A 1 641 ? 9.213 -9.364 30.813 1.00 12.14 655 THR A C 1
ATOM 4955 O O . THR A 1 641 ? 9.591 -8.491 31.617 1.00 12.45 655 THR A O 1
ATOM 4959 N N . ALA A 1 642 ? 9.953 -10.399 30.411 1.00 12.29 656 ALA A N 1
ATOM 4960 C CA . ALA A 1 642 ? 11.289 -10.731 30.956 1.00 12.72 656 ALA A CA 1
ATOM 4961 C C . ALA A 1 642 ? 12.324 -10.823 29.830 1.00 13.17 656 ALA A C 1
ATOM 4962 O O . ALA A 1 642 ? 11.942 -11.115 28.681 1.00 13.74 656 ALA A O 1
ATOM 4964 N N . GLY A 1 643 ? 13.594 -10.601 30.174 1.00 13.71 657 GLY A N 1
ATOM 4965 C CA . GLY A 1 643 ? 14.732 -10.627 29.239 1.00 14.69 657 GLY A CA 1
ATOM 4966 C C . GLY A 1 643 ? 15.334 -12.015 29.079 1.00 15.27 657 GLY A C 1
ATOM 4967 O O . GLY A 1 643 ? 14.608 -13.019 29.263 1.00 14.23 657 GLY A O 1
ATOM 4968 N N . GLU A 1 644 ? 16.637 -12.059 28.786 1.00 16.99 658 GLU A N 1
ATOM 4969 C CA . GLU A 1 644 ? 17.384 -13.259 28.314 1.00 18.52 658 GLU A CA 1
ATOM 4970 C C . GLU A 1 644 ? 17.395 -14.356 29.389 1.00 18.34 658 GLU A C 1
ATOM 4971 O O . GLU A 1 644 ? 17.486 -15.538 29.010 1.00 18.57 658 GLU A O 1
ATOM 4977 N N . ASN A 1 645 ? 17.310 -13.987 30.672 1.00 18.95 659 ASN A N 1
ATOM 4978 C CA . ASN A 1 645 ? 17.459 -14.928 31.817 1.00 19.68 659 ASN A CA 1
ATOM 4979 C C . ASN A 1 645 ? 16.114 -15.167 32.513 1.00 18.84 659 ASN A C 1
ATOM 4980 O O . ASN A 1 645 ? 16.115 -15.823 33.573 1.00 20.20 659 ASN A O 1
ATOM 4985 N N . GLY A 1 646 ? 15.010 -14.682 31.943 1.00 17.48 660 GLY A N 1
ATOM 4986 C CA . GLY A 1 646 ? 13.676 -14.808 32.557 1.00 16.79 660 GLY A CA 1
ATOM 4987 C C . GLY A 1 646 ? 13.581 -13.979 33.824 1.00 16.60 660 GLY A C 1
ATOM 4988 O O . GLY A 1 646 ? 14.360 -13.014 33.972 1.00 16.09 660 GLY A O 1
ATOM 4989 N N . HIS A 1 647 ? 12.657 -14.329 34.716 1.00 16.51 661 HIS A N 1
ATOM 4990 C CA . HIS A 1 647 ? 12.379 -13.553 35.950 1.00 16.38 661 HIS A CA 1
ATOM 4991 C C . HIS A 1 647 ? 11.619 -14.417 36.954 1.00 16.95 661 HIS A C 1
ATOM 4992 O O . HIS A 1 647 ? 10.937 -15.369 36.532 1.00 16.91 661 HIS A O 1
ATOM 4999 N N . ASP A 1 648 ? 11.754 -14.083 38.236 1.00 17.41 662 ASP A N 1
ATOM 5000 C CA . ASP A 1 648 ? 10.945 -14.647 39.348 1.00 18.02 662 ASP A CA 1
ATOM 5001 C C . ASP A 1 648 ? 10.205 -13.492 40.021 1.00 17.12 662 ASP A C 1
ATOM 5002 O O . ASP A 1 648 ? 10.883 -12.567 40.493 1.00 17.39 662 ASP A O 1
ATOM 5007 N N . SER A 1 649 ? 8.870 -13.538 40.019 1.00 17.74 663 SER A N 1
ATOM 5008 C CA . SER A 1 649 ? 7.975 -12.549 40.676 1.00 18.17 663 SER A CA 1
ATOM 5009 C C . SER A 1 649 ? 7.416 -13.160 41.956 1.00 19.14 663 SER A C 1
ATOM 5010 O O . SER A 1 649 ? 7.013 -14.328 41.900 1.00 19.71 663 SER A O 1
ATOM 5013 N N . GLN A 1 650 ? 7.395 -12.391 43.047 1.00 21.30 664 GLN A N 1
ATOM 5014 C CA . GLN A 1 650 ? 6.589 -12.681 44.260 1.00 21.89 664 GLN A CA 1
ATOM 5015 C C . GLN A 1 650 ? 5.498 -11.610 44.355 1.00 20.97 664 GLN A C 1
ATOM 5016 O O . GLN A 1 650 ? 5.769 -10.542 44.928 1.00 23.88 664 GLN A O 1
ATOM 5022 N N . LEU A 1 651 ? 4.322 -11.877 43.780 1.00 19.37 665 LEU A N 1
ATOM 5023 C CA . LEU A 1 651 ? 3.215 -10.890 43.666 1.00 18.95 665 LEU A CA 1
ATOM 5024 C C . LEU A 1 651 ? 2.383 -10.888 44.949 1.00 18.99 665 LEU A C 1
ATOM 5025 O O . LEU A 1 651 ? 2.092 -11.976 45.481 1.00 18.85 665 LEU A O 1
ATOM 5030 N N . THR A 1 652 ? 2.012 -9.688 45.396 1.00 19.12 666 THR A N 1
ATOM 5031 C CA . THR A 1 652 ? 1.010 -9.431 46.456 1.00 19.31 666 THR A CA 1
ATOM 5032 C C . THR A 1 652 ? -0.057 -8.521 45.842 1.00 19.41 666 THR A C 1
ATOM 5033 O O . THR A 1 652 ? 0.255 -7.838 44.835 1.00 20.58 666 THR A O 1
ATOM 5037 N N . PHE A 1 653 ? -1.272 -8.535 46.389 1.00 19.67 667 PHE A N 1
ATOM 5038 C CA . PHE A 1 653 ? -2.479 -7.968 45.736 1.00 19.40 667 PHE A CA 1
ATOM 5039 C C . PHE A 1 653 ? -3.182 -6.969 46.660 1.00 19.86 667 PHE A C 1
ATOM 5040 O O . PHE A 1 653 ? -4.413 -6.881 46.588 1.00 20.99 667 PHE A O 1
ATOM 5048 N N . ASP A 1 654 ? -2.422 -6.183 47.430 1.00 22.09 668 ASP A N 1
ATOM 5049 C CA . ASP A 1 654 ? -2.972 -5.197 48.403 1.00 24.12 668 ASP A CA 1
ATOM 5050 C C . ASP A 1 654 ? -3.637 -4.031 47.661 1.00 21.62 668 ASP A C 1
ATOM 5051 O O . ASP A 1 654 ? -4.316 -3.240 48.330 1.00 21.92 668 ASP A O 1
ATOM 5056 N N . PHE A 1 655 ? -3.462 -3.928 46.335 1.00 19.27 669 PHE A N 1
ATOM 5057 C CA . PHE A 1 655 ? -4.106 -2.892 45.485 1.00 18.54 669 PHE A CA 1
ATOM 5058 C C . PHE A 1 655 ? -5.565 -3.271 45.189 1.00 18.15 669 PHE A C 1
ATOM 5059 O O . PHE A 1 655 ? -6.338 -2.381 44.783 1.00 18.55 669 PHE A O 1
ATOM 5067 N N . LEU A 1 656 ? -5.940 -4.541 45.386 1.00 17.86 670 LEU A N 1
ATOM 5068 C CA . LEU A 1 656 ? -7.350 -5.008 45.279 1.00 17.90 670 LEU A CA 1
ATOM 5069 C C . LEU A 1 656 ? -8.158 -4.454 46.460 1.00 18.90 670 LEU A C 1
ATOM 5070 O O . LEU A 1 656 ? -7.546 -4.066 47.480 1.00 19.80 670 LEU A O 1
ATOM 5075 N N . GLU A 1 657 ? -9.484 -4.414 46.318 1.00 19.47 671 GLU A N 1
ATOM 5076 C CA . GLU A 1 657 ? -10.410 -3.789 47.294 1.00 21.56 671 GLU A CA 1
ATOM 5077 C C . GLU A 1 657 ? -10.626 -4.756 48.455 1.00 21.80 671 GLU A C 1
ATOM 5078 O O . GLU A 1 657 ? -10.878 -5.938 48.233 1.00 20.43 671 GLU A O 1
ATOM 5084 N N . PRO A 1 658 ? -10.518 -4.292 49.722 1.00 23.26 672 PRO A N 1
ATOM 5085 C CA . PRO A 1 658 ? -10.783 -5.148 50.878 1.00 23.63 672 PRO A CA 1
ATOM 5086 C C . PRO A 1 658 ? -12.169 -5.805 50.799 1.00 23.73 672 PRO A C 1
ATOM 5087 O O . PRO A 1 658 ? -13.122 -5.115 50.491 1.00 25.60 672 PRO A O 1
ATOM 5091 N N . GLY A 1 659 ? -12.230 -7.118 51.036 1.00 24.56 673 GLY A N 1
ATOM 5092 C CA . GLY A 1 659 ? -13.482 -7.890 51.139 1.00 25.19 673 GLY A CA 1
ATOM 5093 C C . GLY A 1 659 ? -13.939 -8.463 49.809 1.00 25.96 673 GLY A C 1
ATOM 5094 O O . GLY A 1 659 ? -14.662 -9.476 49.839 1.00 29.07 673 GLY A O 1
ATOM 5095 N N . LYS A 1 660 ? -13.551 -7.853 48.681 1.00 24.05 674 LYS A N 1
ATOM 5096 C CA . LYS A 1 660 ? -14.006 -8.272 47.327 1.00 23.24 674 LYS A CA 1
ATOM 5097 C C . LYS A 1 660 ? -13.237 -9.524 46.897 1.00 20.50 674 LYS A C 1
ATOM 5098 O O . LYS A 1 660 ? -12.034 -9.630 47.212 1.00 20.52 674 LYS A O 1
ATOM 5104 N N . GLN A 1 661 ? -13.931 -10.442 46.218 1.00 19.57 675 GLN A N 1
ATOM 5105 C CA . GLN A 1 661 ? -13.338 -11.669 45.635 1.00 19.56 675 GLN A CA 1
ATOM 5106 C C . GLN A 1 661 ? -13.312 -11.490 44.115 1.00 18.48 675 GLN A C 1
ATOM 5107 O O . GLN A 1 661 ? -14.197 -10.796 43.563 1.00 17.93 675 GLN A O 1
ATOM 5113 N N . TYR A 1 662 ? -12.304 -12.068 43.475 1.00 17.10 676 TYR A N 1
ATOM 5114 C CA . TYR A 1 662 ? -12.037 -11.902 42.030 1.00 16.43 676 TYR A CA 1
ATOM 5115 C C . TYR A 1 662 ? -11.790 -13.279 41.419 1.00 16.37 676 TYR A C 1
ATOM 5116 O O . TYR A 1 662 ? -11.171 -14.139 42.078 1.00 17.22 676 TYR A O 1
ATOM 5125 N N . VAL A 1 663 ? -12.257 -13.476 40.188 1.00 16.01 677 VAL A N 1
ATOM 5126 C CA . VAL A 1 663 ? -11.837 -14.630 39.351 1.00 15.50 677 VAL A CA 1
ATOM 5127 C C . VAL A 1 663 ? -10.527 -14.228 38.679 1.00 15.06 677 VAL A C 1
ATOM 5128 O O . VAL A 1 663 ? -10.553 -13.326 37.812 1.00 15.18 677 VAL A O 1
ATOM 5132 N N . ALA A 1 664 ? -9.422 -14.835 39.109 1.00 14.80 678 ALA A N 1
ATOM 5133 C CA . ALA A 1 664 ? -8.082 -14.631 38.522 1.00 14.77 678 ALA A CA 1
ATOM 5134 C C . ALA A 1 664 ? -7.834 -15.732 37.492 1.00 14.47 678 ALA A C 1
ATOM 5135 O O . ALA A 1 664 ? -8.114 -16.906 37.793 1.00 14.79 678 ALA A O 1
ATOM 5137 N N . THR A 1 665 ? -7.359 -15.350 36.309 1.00 13.29 679 THR A N 1
ATOM 5138 C CA . THR A 1 665 ? -6.847 -16.287 35.285 1.00 13.25 679 THR A CA 1
ATOM 5139 C C . THR A 1 665 ? -5.382 -15.940 35.032 1.00 12.84 679 THR A C 1
ATOM 5140 O O . THR A 1 665 ? -5.121 -14.818 34.548 1.00 13.29 679 THR A O 1
ATOM 5144 N N . VAL A 1 666 ? -4.480 -16.862 35.369 1.00 13.29 680 VAL A N 1
ATOM 5145 C CA . VAL A 1 666 ? -3.011 -16.707 35.173 1.00 13.28 680 VAL A CA 1
ATOM 5146 C C . VAL A 1 666 ? -2.632 -17.439 33.884 1.00 12.98 680 VAL A C 1
ATOM 5147 O O . VAL A 1 666 ? -2.809 -18.666 33.828 1.00 12.92 680 VAL A O 1
ATOM 5151 N N . TYR A 1 667 ? -2.147 -16.693 32.894 1.00 12.66 681 TYR A N 1
ATOM 5152 C CA . TYR A 1 667 ? -1.574 -17.213 31.625 1.00 12.66 681 TYR A CA 1
ATOM 5153 C C . TYR A 1 667 ? -0.051 -17.156 31.780 1.00 12.93 681 TYR A C 1
ATOM 5154 O O . TYR A 1 667 ? 0.493 -16.043 31.794 1.00 13.08 681 TYR A O 1
ATOM 5163 N N . ALA A 1 668 ? 0.601 -18.309 31.951 1.00 13.17 682 ALA A N 1
ATOM 5164 C CA . ALA A 1 668 ? 2.022 -18.409 32.358 1.00 13.49 682 ALA A CA 1
ATOM 5165 C C . ALA A 1 668 ? 2.797 -19.314 31.396 1.00 13.75 682 ALA A C 1
ATOM 5166 O O . ALA A 1 668 ? 2.171 -20.138 30.699 1.00 14.07 682 ALA A O 1
ATOM 5168 N N . ASP A 1 669 ? 4.121 -19.158 31.376 1.00 13.64 683 ASP A N 1
ATOM 5169 C CA . ASP A 1 669 ? 5.055 -20.072 30.672 1.00 14.10 683 ASP A CA 1
ATOM 5170 C C . ASP A 1 669 ? 4.989 -21.442 31.353 1.00 14.83 683 ASP A C 1
ATOM 5171 O O . ASP A 1 669 ? 5.022 -21.485 32.600 1.00 15.73 683 ASP A O 1
ATOM 5176 N N . ALA A 1 670 ? 4.903 -22.522 30.577 1.00 15.78 684 ALA A N 1
ATOM 5177 C CA . ALA A 1 670 ? 5.080 -23.901 31.087 1.00 17.03 684 ALA A CA 1
ATOM 5178 C C . ALA A 1 670 ? 6.502 -24.024 31.649 1.00 17.87 684 ALA A C 1
ATOM 5179 O O . ALA A 1 670 ? 7.352 -23.174 31.301 1.00 17.58 684 ALA A O 1
ATOM 5181 N N . LYS A 1 671 ? 6.755 -25.030 32.493 1.00 19.31 685 LYS A N 1
ATOM 5182 C CA . LYS A 1 671 ? 8.060 -25.199 33.193 1.00 21.23 685 LYS A CA 1
ATOM 5183 C C . LYS A 1 671 ? 9.188 -25.355 32.155 1.00 21.58 685 LYS A C 1
ATOM 5184 O O . LYS A 1 671 ? 10.311 -24.899 32.441 1.00 23.01 685 LYS A O 1
ATOM 5190 N N . ASP A 1 672 ? 8.899 -25.937 30.986 1.00 20.86 686 ASP A N 1
ATOM 5191 C CA . ASP A 1 672 ? 9.904 -26.235 29.926 1.00 22.08 686 ASP A CA 1
ATOM 5192 C C . ASP A 1 672 ? 9.817 -25.205 28.786 1.00 20.68 686 ASP A C 1
ATOM 5193 O O . ASP A 1 672 ? 10.421 -25.455 27.720 1.00 21.06 686 ASP A O 1
ATOM 5198 N N . ALA A 1 673 ? 9.123 -24.080 28.989 1.00 18.86 687 ALA A N 1
ATOM 5199 C CA . ALA A 1 673 ? 8.969 -23.019 27.965 1.00 18.02 687 ALA A CA 1
ATOM 5200 C C . ALA A 1 673 ? 10.313 -22.312 27.744 1.00 17.96 687 ALA A C 1
ATOM 5201 O O . ALA A 1 673 ? 11.141 -22.272 28.674 1.00 17.93 687 ALA A O 1
ATOM 5203 N N . ASP A 1 674 ? 10.510 -21.766 26.544 1.00 17.39 688 ASP A N 1
ATOM 5204 C CA . ASP A 1 674 ? 11.727 -21.007 26.152 1.00 17.26 688 ASP A CA 1
ATOM 5205 C C . ASP A 1 674 ? 11.423 -20.306 24.828 1.00 16.17 688 ASP A C 1
ATOM 5206 O O . ASP A 1 674 ? 10.833 -20.963 23.956 1.00 15.60 688 ASP A O 1
ATOM 5211 N N . TRP A 1 675 ? 11.793 -19.031 24.678 1.00 15.37 689 TRP A N 1
ATOM 5212 C CA . TRP A 1 675 ? 11.470 -18.257 23.448 1.00 15.40 689 TRP A CA 1
ATOM 5213 C C . TRP A 1 675 ? 11.966 -19.012 22.205 1.00 15.62 689 TRP A C 1
ATOM 5214 O O . TRP A 1 675 ? 11.243 -19.016 21.200 1.00 15.36 689 TRP A O 1
ATOM 5225 N N . LYS A 1 676 ? 13.142 -19.641 22.274 1.00 16.13 690 LYS A N 1
ATOM 5226 C CA . LYS A 1 676 ? 13.823 -20.250 21.100 1.00 17.55 690 LYS A CA 1
ATOM 5227 C C . LYS A 1 676 ? 13.374 -21.704 20.908 1.00 17.88 690 LYS A C 1
ATOM 5228 O O . LYS A 1 676 ? 12.976 -22.049 19.776 1.00 18.33 690 LYS A O 1
ATOM 5234 N N . ASP A 1 677 ? 13.441 -22.523 21.964 1.00 18.02 691 ASP A N 1
ATOM 5235 C CA . ASP A 1 677 ? 13.313 -24.005 21.883 1.00 19.29 691 ASP A CA 1
ATOM 5236 C C . ASP A 1 677 ? 11.870 -24.472 22.123 1.00 18.39 691 ASP A C 1
ATOM 5237 O O . ASP A 1 677 ? 11.578 -25.624 21.757 1.00 18.81 691 ASP A O 1
ATOM 5242 N N . ASN A 1 678 ? 11.007 -23.660 22.747 1.00 17.85 692 ASN A N 1
ATOM 5243 C CA . ASN A 1 678 ? 9.656 -24.119 23.174 1.00 17.03 692 ASN A CA 1
ATOM 5244 C C . ASN A 1 678 ? 8.756 -22.923 23.481 1.00 15.87 692 ASN A C 1
ATOM 5245 O O . ASN A 1 678 ? 8.278 -22.768 24.604 1.00 16.13 692 ASN A O 1
ATOM 5250 N N . PRO A 1 679 ? 8.482 -22.048 22.489 1.00 14.86 693 PRO A N 1
ATOM 5251 C CA . PRO A 1 679 ? 7.743 -20.810 22.737 1.00 14.49 693 PRO A CA 1
ATOM 5252 C C . PRO A 1 679 ? 6.230 -20.958 22.965 1.00 14.04 693 PRO A C 1
ATOM 5253 O O . PRO A 1 679 ? 5.653 -20.047 23.526 1.00 14.66 693 PRO A O 1
ATOM 5257 N N . GLN A 1 680 ? 5.623 -22.069 22.534 1.00 14.17 694 GLN A N 1
ATOM 5258 C CA . GLN A 1 680 ? 4.143 -22.239 22.529 1.00 15.43 694 GLN A CA 1
ATOM 5259 C C . GLN A 1 680 ? 3.698 -23.037 23.760 1.00 15.78 694 GLN A C 1
ATOM 5260 O O . GLN A 1 680 ? 2.517 -23.428 23.808 1.00 16.43 694 GLN A O 1
ATOM 5266 N N . ALA A 1 681 ? 4.601 -23.252 24.722 1.00 15.51 695 ALA A N 1
ATOM 5267 C CA . ALA A 1 681 ? 4.344 -24.008 25.967 1.00 15.37 695 ALA A CA 1
ATOM 5268 C C . ALA A 1 681 ? 3.849 -23.033 27.042 1.00 15.10 695 ALA A C 1
ATOM 5269 O O . ALA A 1 681 ? 4.668 -22.271 27.595 1.00 15.09 695 ALA A O 1
ATOM 5271 N N . TYR A 1 682 ? 2.544 -23.045 27.315 1.00 15.08 696 TYR A N 1
ATOM 5272 C CA . TYR A 1 682 ? 1.902 -22.181 28.336 1.00 14.99 696 TYR A CA 1
ATOM 5273 C C . TYR A 1 682 ? 0.941 -23.012 29.191 1.00 15.13 696 TYR A C 1
ATOM 5274 O O . TYR A 1 682 ? 0.536 -24.120 28.781 1.00 15.00 696 TYR A O 1
ATOM 5283 N N . THR A 1 683 ? 0.600 -22.476 30.363 1.00 15.87 697 THR A N 1
ATOM 5284 C CA . THR A 1 683 ? -0.464 -22.996 31.259 1.00 15.98 697 THR A CA 1
ATOM 5285 C C . THR A 1 683 ? -1.478 -21.879 31.503 1.00 15.06 697 THR A C 1
ATOM 5286 O O . THR A 1 683 ? -1.088 -20.697 31.435 1.00 14.58 697 THR A O 1
ATOM 5290 N N . ILE A 1 684 ? -2.732 -22.250 31.758 1.00 15.09 698 ILE A N 1
ATOM 5291 C CA . ILE A 1 684 ? -3.820 -21.304 32.136 1.00 14.79 698 ILE A CA 1
ATOM 5292 C C . ILE A 1 684 ? -4.501 -21.860 33.390 1.00 14.84 698 ILE A C 1
ATOM 5293 O O . ILE A 1 684 ? -4.983 -23.002 33.335 1.00 15.07 698 ILE A O 1
ATOM 5298 N N . LYS A 1 685 ? -4.521 -21.079 34.474 1.00 15.25 699 LYS A N 1
ATOM 5299 C CA . LYS A 1 685 ? -5.077 -21.502 35.787 1.00 16.14 699 LYS A CA 1
ATOM 5300 C C . LYS A 1 685 ? -6.056 -20.436 36.282 1.00 15.23 699 LYS A C 1
ATOM 5301 O O . LYS A 1 685 ? -5.637 -19.273 36.437 1.00 14.87 699 LYS A O 1
ATOM 5307 N N . LYS A 1 686 ? -7.302 -20.841 36.529 1.00 15.60 700 LYS A N 1
ATOM 5308 C CA . LYS A 1 686 ? -8.370 -19.994 37.111 1.00 16.00 700 LYS A CA 1
ATOM 5309 C C . LYS A 1 686 ? -8.497 -20.307 38.602 1.00 16.42 700 LYS A C 1
ATOM 5310 O O . LYS A 1 686 ? -8.417 -21.490 38.980 1.00 16.42 700 LYS A O 1
ATOM 5316 N N . GLY A 1 687 ? -8.687 -19.271 39.415 1.00 16.45 701 GLY A N 1
ATOM 5317 C CA . GLY A 1 687 ? -8.901 -19.411 40.866 1.00 16.62 701 GLY A CA 1
ATOM 5318 C C . GLY A 1 687 ? -9.506 -18.154 41.454 1.00 16.31 701 GLY A C 1
ATOM 5319 O O . GLY A 1 687 ? -9.604 -17.142 40.733 1.00 16.99 701 GLY A O 1
ATOM 5320 N N . ILE A 1 688 ? -9.905 -18.216 42.722 1.00 16.47 702 ILE A N 1
ATOM 5321 C CA . ILE A 1 688 ? -10.435 -17.042 43.470 1.00 16.58 702 ILE A CA 1
ATOM 5322 C C . ILE A 1 688 ? -9.248 -16.305 44.094 1.00 16.74 702 ILE A C 1
ATOM 5323 O O . ILE A 1 688 ? -8.419 -16.962 44.761 1.00 16.97 702 ILE A O 1
ATOM 5328 N N . LEU A 1 689 ? -9.179 -14.992 43.866 1.00 16.82 703 LEU A N 1
ATOM 5329 C CA . LEU A 1 689 ? -8.101 -14.098 44.366 1.00 17.26 703 LEU A CA 1
ATOM 5330 C C . LEU A 1 689 ? -8.722 -13.007 45.242 1.00 17.79 703 LEU A C 1
ATOM 5331 O O . LEU A 1 689 ? -9.894 -12.654 45.012 1.00 17.30 703 LEU A O 1
ATOM 5336 N N . ASN A 1 690 ? -7.956 -12.483 46.199 1.00 17.83 704 ASN A N 1
ATOM 5337 C CA . ASN A 1 690 ? -8.364 -11.315 47.024 1.00 18.61 704 ASN A CA 1
ATOM 5338 C C . ASN A 1 690 ? -7.112 -10.523 47.413 1.00 18.85 704 ASN A C 1
ATOM 5339 O O . ASN A 1 690 ? -6.006 -10.935 47.030 1.00 19.05 704 ASN A O 1
ATOM 5344 N N . ASN A 1 691 ? -7.280 -9.441 48.173 1.00 19.18 705 ASN A N 1
ATOM 5345 C CA . ASN A 1 691 ? -6.173 -8.515 48.524 1.00 19.65 705 ASN A CA 1
ATOM 5346 C C . ASN A 1 691 ? -5.170 -9.203 49.469 1.00 20.26 705 ASN A C 1
ATOM 5347 O O . ASN A 1 691 ? -4.077 -8.644 49.636 1.00 21.42 705 ASN A O 1
ATOM 5352 N N . LYS A 1 692 ? -5.506 -10.371 50.037 1.00 21.03 706 LYS A N 1
ATOM 5353 C CA . LYS A 1 692 ? -4.598 -11.168 50.912 1.00 21.64 706 LYS A CA 1
ATOM 5354 C C . LYS A 1 692 ? -3.869 -12.253 50.107 1.00 20.99 706 LYS A C 1
ATOM 5355 O O . LYS A 1 692 ? -2.993 -12.911 50.688 1.00 23.58 706 LYS A O 1
ATOM 5361 N N . SER A 1 693 ? -4.189 -12.430 48.820 1.00 20.05 707 SER A N 1
ATOM 5362 C CA . SER A 1 693 ? -3.577 -13.474 47.958 1.00 19.86 707 SER A CA 1
ATOM 5363 C C . SER A 1 693 ? -2.095 -13.155 47.721 1.00 19.93 707 SER A C 1
ATOM 5364 O O . SER A 1 693 ? -1.726 -11.959 47.732 1.00 19.99 707 SER A O 1
ATOM 5367 N N . LYS A 1 694 ? -1.283 -14.197 47.530 1.00 20.24 708 LYS A N 1
ATOM 5368 C CA . LYS A 1 694 ? 0.127 -14.106 47.076 1.00 20.72 708 LYS A CA 1
ATOM 5369 C C . LYS A 1 694 ? 0.344 -15.146 45.968 1.00 20.46 708 LYS A C 1
ATOM 5370 O O . LYS A 1 694 ? -0.179 -16.265 46.098 1.00 21.03 708 LYS A O 1
ATOM 5376 N N . LEU A 1 695 ? 1.075 -14.782 44.914 1.00 20.49 709 LEU A N 1
ATOM 5377 C CA . LEU A 1 695 ? 1.435 -15.688 43.790 1.00 21.40 709 LEU A CA 1
ATOM 5378 C C . LEU A 1 695 ? 2.920 -15.522 43.476 1.00 20.65 709 LEU A C 1
ATOM 5379 O O . LEU A 1 695 ? 3.365 -14.370 43.281 1.00 21.02 709 LEU A O 1
ATOM 5384 N N . ASN A 1 696 ? 3.644 -16.640 43.431 1.00 20.15 710 ASN A N 1
ATOM 5385 C CA . ASN A 1 696 ? 5.044 -16.714 42.952 1.00 20.68 710 ASN A CA 1
ATOM 5386 C C . ASN A 1 696 ? 5.003 -17.294 41.534 1.00 19.40 710 ASN A C 1
ATOM 5387 O O . ASN A 1 696 ? 4.423 -18.379 41.357 1.00 19.13 710 ASN A O 1
ATOM 5392 N N . LEU A 1 697 ? 5.552 -16.569 40.559 1.00 18.82 711 LEU A N 1
ATOM 5393 C CA . LEU A 1 697 ? 5.513 -16.951 39.123 1.00 18.46 711 LEU A CA 1
ATOM 5394 C C . LEU A 1 697 ? 6.917 -16.849 38.527 1.00 17.90 711 LEU A C 1
ATOM 5395 O O . LEU A 1 697 ? 7.642 -15.884 38.853 1.00 18.94 711 LEU A O 1
ATOM 5400 N N . HIS A 1 698 ? 7.264 -17.814 37.677 1.00 17.61 712 HIS A N 1
ATOM 5401 C CA . HIS A 1 698 ? 8.536 -17.856 36.915 1.00 17.58 712 HIS A CA 1
ATOM 5402 C C . HIS A 1 698 ? 8.260 -17.482 35.455 1.00 16.80 712 HIS A C 1
ATOM 5403 O O . HIS A 1 698 ? 7.362 -18.092 34.846 1.00 16.42 712 HIS A O 1
ATOM 5410 N N . ALA A 1 699 ? 8.993 -16.500 34.929 1.00 15.94 713 ALA A N 1
ATOM 5411 C CA . ALA A 1 699 ? 9.013 -16.151 33.490 1.00 15.73 713 ALA A CA 1
ATOM 5412 C C . ALA A 1 699 ? 10.168 -16.906 32.829 1.00 15.88 713 ALA A C 1
ATOM 5413 O O . ALA A 1 699 ? 11.302 -16.829 33.350 1.00 15.85 713 ALA A O 1
ATOM 5415 N N . ALA A 1 700 ? 9.884 -17.614 31.734 1.00 15.86 714 ALA A N 1
ATOM 5416 C CA . ALA A 1 700 ? 10.895 -18.302 30.901 1.00 16.03 714 ALA A CA 1
ATOM 5417 C C . ALA A 1 700 ? 11.833 -17.259 30.285 1.00 15.10 714 ALA A C 1
ATOM 5418 O O . ALA A 1 700 ? 11.538 -16.045 30.372 1.00 14.69 714 ALA A O 1
ATOM 5420 N N . ASN A 1 701 ? 12.933 -17.719 29.690 1.00 14.92 715 ASN A N 1
ATOM 5421 C CA . ASN A 1 701 ? 13.851 -16.856 28.904 1.00 14.80 715 ASN A CA 1
ATOM 5422 C C . ASN A 1 701 ? 13.067 -16.310 27.706 1.00 13.63 715 ASN A C 1
ATOM 5423 O O . ASN A 1 701 ? 12.523 -17.123 26.937 1.00 14.42 715 ASN A O 1
ATOM 5428 N N . GLY A 1 702 ? 12.982 -14.983 27.586 1.00 12.75 716 GLY A N 1
ATOM 5429 C CA . GLY A 1 702 ? 12.111 -14.291 26.618 1.00 12.47 716 GLY A CA 1
ATOM 5430 C C . GLY A 1 702 ? 10.648 -14.586 26.883 1.00 12.50 716 GLY A C 1
ATOM 5431 O O . GLY A 1 702 ? 9.846 -14.552 25.931 1.00 12.84 716 GLY A O 1
ATOM 5432 N N . GLY A 1 703 ? 10.309 -14.873 28.141 1.00 12.66 717 GLY A N 1
ATOM 5433 C CA . GLY A 1 703 ? 8.948 -15.236 28.565 1.00 12.46 717 GLY A CA 1
ATOM 5434 C C . GLY A 1 703 ? 8.323 -14.150 29.418 1.00 12.47 717 GLY A C 1
ATOM 5435 O O . GLY A 1 703 ? 8.815 -13.001 29.404 1.00 12.93 717 GLY A O 1
ATOM 5436 N N . GLY A 1 704 ? 7.266 -14.514 30.137 1.00 12.54 718 GLY A N 1
ATOM 5437 C CA . GLY A 1 704 ? 6.443 -13.588 30.926 1.00 12.50 718 GLY A CA 1
ATOM 5438 C C . GLY A 1 704 ? 5.152 -14.256 31.346 1.00 12.83 718 GLY A C 1
ATOM 5439 O O . GLY A 1 704 ? 5.075 -15.495 31.289 1.00 13.15 718 GLY A O 1
ATOM 5440 N N . TYR A 1 705 ? 4.161 -13.470 31.748 1.00 12.87 719 TYR A N 1
ATOM 5441 C CA . TYR A 1 705 ? 2.830 -13.989 32.139 1.00 13.09 719 TYR A CA 1
ATOM 5442 C C . TYR A 1 705 ? 1.820 -12.851 32.049 1.00 12.96 719 TYR A C 1
ATOM 5443 O O . TYR A 1 705 ? 2.227 -11.676 32.035 1.00 13.13 719 TYR A O 1
ATOM 5452 N N . ALA A 1 706 ? 0.543 -13.214 31.993 1.00 12.87 720 ALA A N 1
ATOM 5453 C CA . ALA A 1 706 ? -0.601 -12.283 31.971 1.00 12.72 720 ALA A CA 1
ATOM 5454 C C . ALA A 1 706 ? -1.638 -12.783 32.977 1.00 12.59 720 ALA A C 1
ATOM 5455 O O . ALA A 1 706 ? -1.780 -14.008 33.126 1.00 12.85 720 ALA A O 1
ATOM 5457 N N . ILE A 1 707 ? -2.293 -11.866 33.685 1.00 12.59 721 ILE A N 1
ATOM 5458 C CA . ILE A 1 707 ? -3.350 -12.218 34.676 1.00 12.56 721 ILE A CA 1
ATOM 5459 C C . ILE A 1 707 ? -4.548 -11.297 34.450 1.00 12.68 721 ILE A C 1
ATOM 5460 O O . ILE A 1 707 ? -4.354 -10.064 34.456 1.00 12.67 721 ILE A O 1
ATOM 5465 N N . SER A 1 708 ? -5.729 -11.880 34.241 1.00 12.89 722 SER A N 1
ATOM 5466 C CA . SER A 1 708 ? -7.024 -11.161 34.332 1.00 12.92 722 SER A CA 1
ATOM 5467 C C . SER A 1 708 ? -7.576 -11.367 35.744 1.00 13.22 722 SER A C 1
ATOM 5468 O O . SER A 1 708 ? -7.512 -12.502 36.255 1.00 12.64 722 SER A O 1
ATOM 5471 N N . ILE A 1 709 ? -8.027 -10.284 36.376 1.00 13.39 723 ILE A N 1
ATOM 5472 C CA . ILE A 1 709 ? -8.558 -10.298 37.769 1.00 13.99 723 ILE A CA 1
ATOM 5473 C C . ILE A 1 709 ? -9.912 -9.590 37.726 1.00 14.48 723 ILE A C 1
ATOM 5474 O O . ILE A 1 709 ? -9.937 -8.347 37.775 1.00 14.44 723 ILE A O 1
ATOM 5479 N N . LYS A 1 710 ? -10.986 -10.369 37.579 1.00 15.01 724 LYS A N 1
ATOM 5480 C CA . LYS A 1 710 ? -12.360 -9.854 37.353 1.00 16.31 724 LYS A CA 1
ATOM 5481 C C . LYS A 1 710 ? -13.179 -10.029 38.635 1.00 16.67 724 LYS A C 1
ATOM 5482 O O . LYS A 1 710 ? -13.273 -11.167 39.148 1.00 15.91 724 LYS A O 1
ATOM 5488 N N . GLU A 1 711 ? -13.720 -8.919 39.137 1.00 16.74 725 GLU A N 1
ATOM 5489 C CA . GLU A 1 711 ? -14.556 -8.854 40.363 1.00 18.57 725 GLU A CA 1
ATOM 5490 C C . GLU A 1 711 ? -15.725 -9.835 40.228 1.00 18.52 725 GLU A C 1
ATOM 5491 O O . GLU A 1 711 ? -16.388 -9.819 39.178 1.00 18.34 725 GLU A O 1
ATOM 5497 N N . VAL A 1 712 ? -15.961 -10.659 41.251 1.00 19.60 726 VAL A N 1
ATOM 5498 C CA . VAL A 1 712 ? -17.195 -11.490 41.380 1.00 22.45 726 VAL A CA 1
ATOM 5499 C C . VAL A 1 712 ? -18.318 -10.581 41.893 1.00 23.12 726 VAL A C 1
ATOM 5500 O O . VAL A 1 712 ? -19.347 -10.442 41.248 1.00 25.29 726 VAL A O 1
ATOM 5504 N N . GLN B 1 8 ? 24.353 11.324 -42.392 1.00 34.52 22 GLN B N 1
ATOM 5505 C CA . GLN B 1 8 ? 23.744 10.030 -42.834 1.00 33.78 22 GLN B CA 1
ATOM 5506 C C . GLN B 1 8 ? 22.212 10.179 -42.885 1.00 30.19 22 GLN B C 1
ATOM 5507 O O . GLN B 1 8 ? 21.638 9.760 -43.900 1.00 30.76 22 GLN B O 1
ATOM 5513 N N . GLN B 1 9 ? 21.568 10.763 -41.862 1.00 25.58 23 GLN B N 1
ATOM 5514 C CA . GLN B 1 9 ? 20.113 11.095 -41.905 1.00 23.55 23 GLN B CA 1
ATOM 5515 C C . GLN B 1 9 ? 19.945 12.575 -42.271 1.00 23.01 23 GLN B C 1
ATOM 5516 O O . GLN B 1 9 ? 20.640 13.416 -41.671 1.00 23.55 23 GLN B O 1
ATOM 5522 N N . LYS B 1 10 ? 19.053 12.876 -43.219 1.00 21.65 24 LYS B N 1
ATOM 5523 C CA . LYS B 1 10 ? 18.809 14.251 -43.731 1.00 22.00 24 LYS B CA 1
ATOM 5524 C C . LYS B 1 10 ? 17.312 14.571 -43.629 1.00 21.02 24 LYS B C 1
ATOM 5525 O O . LYS B 1 10 ? 16.489 13.676 -43.872 1.00 22.31 24 LYS B O 1
ATOM 5531 N N . LEU B 1 11 ? 16.987 15.803 -43.239 1.00 20.42 25 LEU B N 1
ATOM 5532 C CA . LEU B 1 11 ? 15.603 16.328 -43.116 1.00 19.72 25 LEU B CA 1
ATOM 5533 C C . LEU B 1 11 ? 15.605 17.757 -43.660 1.00 19.32 25 LEU B C 1
ATOM 5534 O O . LEU B 1 11 ? 16.539 18.507 -43.330 1.00 18.98 25 LEU B O 1
ATOM 5539 N N . THR B 1 12 ? 14.628 18.104 -44.497 1.00 20.09 26 THR B N 1
ATOM 5540 C CA . THR B 1 12 ? 14.490 19.465 -45.075 1.00 20.61 26 THR B CA 1
ATOM 5541 C C . THR B 1 12 ? 13.125 20.029 -44.674 1.00 20.17 26 THR B C 1
ATOM 5542 O O . THR B 1 12 ? 12.185 19.232 -44.470 1.00 20.64 26 THR B O 1
ATOM 5546 N N . SER B 1 13 ? 13.040 21.353 -44.536 1.00 18.85 27 SER B N 1
ATOM 5547 C CA . SER B 1 13 ? 11.782 22.093 -44.268 1.00 18.46 27 SER B CA 1
ATOM 5548 C C . SER B 1 13 ? 10.808 21.864 -45.421 1.00 19.20 27 SER B C 1
ATOM 5549 O O . SER B 1 13 ? 11.224 21.552 -46.541 1.00 19.79 27 SER B O 1
ATOM 5552 N N . PRO B 1 14 ? 9.484 22.015 -45.195 1.00 18.38 28 PRO B N 1
ATOM 5553 C CA . PRO B 1 14 ? 8.508 21.936 -46.282 1.00 18.80 28 PRO B CA 1
ATOM 5554 C C . PRO B 1 14 ? 8.885 22.765 -47.527 1.00 20.16 28 PRO B C 1
ATOM 5555 O O . PRO B 1 14 ? 8.669 22.280 -48.632 1.00 21.47 28 PRO B O 1
ATOM 5559 N N . ASP B 1 15 ? 9.450 23.964 -47.342 1.00 20.20 29 ASP B N 1
ATOM 5560 C CA . ASP B 1 15 ? 9.759 24.913 -48.453 1.00 20.70 29 ASP B CA 1
ATOM 5561 C C . ASP B 1 15 ? 11.168 24.653 -49.017 1.00 21.91 29 ASP B C 1
ATOM 5562 O O . ASP B 1 15 ? 11.494 25.263 -50.051 1.00 23.30 29 ASP B O 1
ATOM 5567 N N . GLY B 1 16 ? 11.976 23.811 -48.361 1.00 21.96 30 GLY B N 1
ATOM 5568 C CA . GLY B 1 16 ? 13.303 23.365 -48.833 1.00 21.94 30 GLY B CA 1
ATOM 5569 C C . GLY B 1 16 ? 14.457 24.244 -48.363 1.00 21.37 30 GLY B C 1
ATOM 5570 O O . GLY B 1 16 ? 15.616 23.892 -48.666 1.00 22.33 30 GLY B O 1
ATOM 5571 N N . ASN B 1 17 ? 14.187 25.331 -47.635 1.00 20.25 31 ASN B N 1
ATOM 5572 C CA . ASN B 1 17 ? 15.210 26.351 -47.276 1.00 20.58 31 ASN B CA 1
ATOM 5573 C C . ASN B 1 17 ? 16.058 25.889 -46.082 1.00 20.60 31 ASN B C 1
ATOM 5574 O O . ASN B 1 17 ? 17.223 26.325 -45.991 1.00 21.70 31 ASN B O 1
ATOM 5579 N N . LEU B 1 18 ? 15.510 25.063 -45.186 1.00 19.16 32 LEU B N 1
ATOM 5580 C CA . LEU B 1 18 ? 16.256 24.555 -44.002 1.00 18.45 32 LEU B CA 1
ATOM 5581 C C . LEU B 1 18 ? 16.602 23.079 -44.209 1.00 18.27 32 LEU B C 1
ATOM 5582 O O . LEU B 1 18 ? 15.729 22.327 -44.676 1.00 18.56 32 LEU B O 1
ATOM 5587 N N . VAL B 1 19 ? 17.837 22.699 -43.867 1.00 17.96 33 VAL B N 1
ATOM 5588 C CA . VAL B 1 19 ? 18.340 21.297 -43.925 1.00 18.02 33 VAL B CA 1
ATOM 5589 C C . VAL B 1 19 ? 18.963 20.943 -42.570 1.00 17.62 33 VAL B C 1
ATOM 5590 O O . VAL B 1 19 ? 19.896 21.652 -42.128 1.00 17.94 33 VAL B O 1
ATOM 5594 N N . LEU B 1 20 ? 18.440 19.888 -41.944 1.00 17.64 34 LEU B N 1
ATOM 5595 C CA . LEU B 1 20 ? 19.038 19.216 -40.763 1.00 17.61 34 LEU B CA 1
ATOM 5596 C C . LEU B 1 20 ? 19.756 17.954 -41.236 1.00 17.57 34 LEU B C 1
ATOM 5597 O O . LEU B 1 20 ? 19.167 17.213 -42.052 1.00 18.77 34 LEU B O 1
ATOM 5602 N N . THR B 1 21 ? 20.965 17.704 -40.738 1.00 17.86 35 THR B N 1
ATOM 5603 C CA . THR B 1 21 ? 21.628 16.383 -40.876 1.00 18.43 35 THR B CA 1
ATOM 5604 C C . THR B 1 21 ? 21.846 15.835 -39.470 1.00 18.17 35 THR B C 1
ATOM 5605 O O . THR B 1 21 ? 22.123 16.633 -38.559 1.00 18.36 35 THR B O 1
ATOM 5609 N N . PHE B 1 22 ? 21.646 14.531 -39.309 1.00 17.88 36 PHE B N 1
ATOM 5610 C CA . PHE B 1 22 ? 21.878 13.796 -38.046 1.00 17.57 36 PHE B CA 1
ATOM 5611 C C . PHE B 1 22 ? 22.777 12.598 -38.337 1.00 18.63 36 PHE B C 1
ATOM 5612 O O . PHE B 1 22 ? 22.546 11.887 -39.342 1.00 19.54 36 PHE B O 1
ATOM 5620 N N . GLN B 1 23 ? 23.777 12.391 -37.484 1.00 18.06 37 GLN B N 1
ATOM 5621 C CA . GLN B 1 23 ? 24.558 11.136 -37.451 1.00 20.20 37 GLN B CA 1
ATOM 5622 C C . GLN B 1 23 ? 25.092 10.918 -36.039 1.00 19.62 37 GLN B C 1
ATOM 5623 O O . GLN B 1 23 ? 25.242 11.900 -35.271 1.00 19.94 37 GLN B O 1
ATOM 5629 N N . VAL B 1 24 ? 25.315 9.654 -35.707 1.00 20.44 38 VAL B N 1
ATOM 5630 C CA . VAL B 1 24 ? 26.096 9.232 -34.518 1.00 20.89 38 VAL B CA 1
ATOM 5631 C C . VAL B 1 24 ? 27.574 9.385 -34.895 1.00 20.16 38 VAL B C 1
ATOM 5632 O O . VAL B 1 24 ? 27.966 8.847 -35.942 1.00 20.51 38 VAL B O 1
ATOM 5636 N N . ASN B 1 25 ? 28.357 10.127 -34.107 1.00 19.73 39 ASN B N 1
ATOM 5637 C CA . ASN B 1 25 ? 29.790 10.384 -34.412 1.00 20.64 39 ASN B CA 1
ATOM 5638 C C . ASN B 1 25 ? 30.603 9.149 -33.998 1.00 20.65 39 ASN B C 1
ATOM 5639 O O . ASN B 1 25 ? 29.992 8.157 -33.564 1.00 21.30 39 ASN B O 1
ATOM 5644 N N . LYS B 1 26 ? 31.931 9.202 -34.132 1.00 22.94 40 LYS B N 1
ATOM 5645 C CA . LYS B 1 26 ? 32.834 8.036 -33.922 1.00 24.58 40 LYS B CA 1
ATOM 5646 C C . LYS B 1 26 ? 32.821 7.588 -32.454 1.00 23.58 40 LYS B C 1
ATOM 5647 O O . LYS B 1 26 ? 33.156 6.418 -32.213 1.00 24.08 40 LYS B O 1
ATOM 5653 N N . GLU B 1 27 ? 32.485 8.482 -31.513 1.00 23.25 41 GLU B N 1
ATOM 5654 C CA . GLU B 1 27 ? 32.393 8.171 -30.057 1.00 22.45 41 GLU B CA 1
ATOM 5655 C C . GLU B 1 27 ? 31.010 7.593 -29.729 1.00 19.96 41 GLU B C 1
ATOM 5656 O O . GLU B 1 27 ? 30.813 7.151 -28.580 1.00 20.18 41 GLU B O 1
ATOM 5662 N N . GLY B 1 28 ? 30.085 7.601 -30.694 1.00 18.47 42 GLY B N 1
ATOM 5663 C CA . GLY B 1 28 ? 28.691 7.169 -30.490 1.00 17.87 42 GLY B CA 1
ATOM 5664 C C . GLY B 1 28 ? 27.831 8.278 -29.902 1.00 16.82 42 GLY B C 1
ATOM 5665 O O . GLY B 1 28 ? 26.751 7.965 -29.377 1.00 16.34 42 GLY B O 1
ATOM 5666 N N . ALA B 1 29 ? 28.283 9.533 -29.984 1.00 16.78 43 ALA B N 1
ATOM 5667 C CA . ALA B 1 29 ? 27.523 10.722 -29.531 1.00 16.63 43 ALA B CA 1
ATOM 5668 C C . ALA B 1 29 ? 26.553 11.139 -30.633 1.00 16.78 43 ALA B C 1
ATOM 5669 O O . ALA B 1 29 ? 26.969 11.345 -31.772 1.00 18.11 43 ALA B O 1
ATOM 5671 N N . PRO B 1 30 ? 25.237 11.261 -30.342 1.00 15.88 44 PRO B N 1
ATOM 5672 C CA . PRO B 1 30 ? 24.280 11.770 -31.323 1.00 15.81 44 PRO B CA 1
ATOM 5673 C C . PRO B 1 30 ? 24.661 13.210 -31.689 1.00 15.54 44 PRO B C 1
ATOM 5674 O O . PRO B 1 30 ? 24.920 13.986 -30.782 1.00 14.82 44 PRO B O 1
ATOM 5678 N N . THR B 1 31 ? 24.720 13.515 -32.988 1.00 16.04 45 THR B N 1
ATOM 5679 C CA . THR B 1 31 ? 25.185 14.818 -33.527 1.00 16.27 45 THR B CA 1
ATOM 5680 C C . THR B 1 31 ? 24.174 15.328 -34.558 1.00 15.95 45 THR B C 1
ATOM 5681 O O . THR B 1 31 ? 23.678 14.512 -35.358 1.00 16.63 45 THR B O 1
ATOM 5685 N N . TYR B 1 32 ? 23.886 16.631 -34.541 1.00 15.11 46 TYR B N 1
ATOM 5686 C CA . TYR B 1 32 ? 23.022 17.301 -35.546 1.00 15.03 46 TYR B CA 1
ATOM 5687 C C . TYR B 1 32 ? 23.675 18.612 -35.989 1.00 15.37 46 TYR B C 1
ATOM 5688 O O . TYR B 1 32 ? 24.533 19.162 -35.268 1.00 15.56 46 TYR B O 1
ATOM 5697 N N . ASP B 1 33 ? 23.269 19.096 -37.161 1.00 16.03 47 ASP B N 1
ATOM 5698 C CA . ASP B 1 33 ? 23.619 20.451 -37.658 1.00 16.33 47 ASP B CA 1
ATOM 5699 C C . ASP B 1 33 ? 22.402 21.001 -38.404 1.00 16.07 47 ASP B C 1
ATOM 5700 O O . ASP B 1 33 ? 21.457 20.226 -38.663 1.00 17.02 47 ASP B O 1
ATOM 5705 N N . LEU B 1 34 ? 22.411 22.297 -38.703 1.00 15.88 48 LEU B N 1
ATOM 5706 C CA . LEU B 1 34 ? 21.267 23.000 -39.334 1.00 16.00 48 LEU B CA 1
ATOM 5707 C C . LEU B 1 34 ? 21.812 24.091 -40.254 1.00 16.72 48 LEU B C 1
ATOM 5708 O O . LEU B 1 34 ? 22.683 24.867 -39.809 1.00 17.15 48 LEU B O 1
ATOM 5713 N N . THR B 1 35 ? 21.326 24.124 -41.494 1.00 17.33 49 THR B N 1
ATOM 5714 C CA . THR B 1 35 ? 21.637 25.188 -42.479 1.00 17.84 49 THR B CA 1
ATOM 5715 C C . THR B 1 35 ? 20.330 25.870 -42.887 1.00 17.66 49 THR B C 1
ATOM 5716 O O . THR B 1 35 ? 19.270 25.221 -42.824 1.00 17.76 49 THR B O 1
ATOM 5720 N N . TYR B 1 36 ? 20.420 27.143 -43.264 1.00 18.01 50 TYR B N 1
ATOM 5721 C CA . TYR B 1 36 ? 19.287 27.980 -43.725 1.00 18.18 50 TYR B CA 1
ATOM 5722 C C . TYR B 1 36 ? 19.732 28.713 -44.992 1.00 19.18 50 TYR B C 1
ATOM 5723 O O . TYR B 1 36 ? 20.685 29.506 -44.910 1.00 20.51 50 TYR B O 1
ATOM 5732 N N . LYS B 1 37 ? 19.083 28.423 -46.120 1.00 19.92 51 LYS B N 1
ATOM 5733 C CA . LYS B 1 37 ? 19.408 29.009 -47.448 1.00 20.67 51 LYS B CA 1
ATOM 5734 C C . LYS B 1 37 ? 20.922 28.914 -47.685 1.00 20.42 51 LYS B C 1
ATOM 5735 O O . LYS B 1 37 ? 21.516 29.906 -48.153 1.00 20.77 51 LYS B O 1
ATOM 5741 N N . GLY B 1 38 ? 21.520 27.763 -47.357 1.00 20.53 52 GLY B N 1
ATOM 5742 C CA . GLY B 1 38 ? 22.940 27.458 -47.617 1.00 21.93 52 GLY B CA 1
ATOM 5743 C C . GLY B 1 38 ? 23.882 27.978 -46.541 1.00 21.74 52 GLY B C 1
ATOM 5744 O O . GLY B 1 38 ? 25.087 27.700 -46.650 1.00 24.64 52 GLY B O 1
ATOM 5745 N N . LYS B 1 39 ? 23.381 28.703 -45.535 1.00 20.49 53 LYS B N 1
ATOM 5746 C CA . LYS B 1 39 ? 24.211 29.294 -44.449 1.00 20.17 53 LYS B CA 1
ATOM 5747 C C . LYS B 1 39 ? 24.149 28.398 -43.206 1.00 18.85 53 LYS B C 1
ATOM 5748 O O . LYS B 1 39 ? 23.035 27.975 -42.836 1.00 19.03 53 LYS B O 1
ATOM 5754 N N . VAL B 1 40 ? 25.297 28.133 -42.576 1.00 18.54 54 VAL B N 1
ATOM 5755 C CA . VAL B 1 40 ? 25.365 27.352 -41.303 1.00 17.99 54 VAL B CA 1
ATOM 5756 C C . VAL B 1 40 ? 24.653 28.166 -40.215 1.00 17.79 54 VAL B C 1
ATOM 5757 O O . VAL B 1 40 ? 25.009 29.347 -40.032 1.00 19.07 54 VAL B O 1
ATOM 5761 N N . VAL B 1 41 ? 23.657 27.558 -39.567 1.00 16.36 55 VAL B N 1
ATOM 5762 C CA . VAL B 1 41 ? 22.920 28.107 -38.388 1.00 16.34 55 VAL B CA 1
ATOM 5763 C C . VAL B 1 41 ? 23.453 27.414 -37.129 1.00 16.41 55 VAL B C 1
ATOM 5764 O O . VAL B 1 41 ? 23.814 28.118 -36.163 1.00 16.70 55 VAL B O 1
ATOM 5768 N N . ILE B 1 42 ? 23.484 26.081 -37.151 1.00 15.94 56 ILE B N 1
ATOM 5769 C CA . ILE B 1 42 ? 24.048 25.232 -36.063 1.00 15.69 56 ILE B CA 1
ATOM 5770 C C . ILE B 1 42 ? 25.156 24.368 -36.670 1.00 15.77 56 ILE B C 1
ATOM 5771 O O . ILE B 1 42 ? 24.851 23.554 -37.564 1.00 16.34 56 ILE B O 1
ATOM 5776 N N . LYS B 1 43 ? 26.399 24.573 -36.229 1.00 16.04 57 LYS B N 1
ATOM 5777 C CA . LYS B 1 43 ? 27.545 23.681 -36.542 1.00 17.15 57 LYS B CA 1
ATOM 5778 C C . LYS B 1 43 ? 27.302 22.332 -35.873 1.00 16.90 57 LYS B C 1
ATOM 5779 O O . LYS B 1 43 ? 26.461 22.229 -34.981 1.00 16.88 57 LYS B O 1
ATOM 5785 N N . PRO B 1 44 ? 28.024 21.261 -36.272 1.00 16.82 58 PRO B N 1
ATOM 5786 C CA . PRO B 1 44 ? 27.879 19.951 -35.639 1.00 16.53 58 PRO B CA 1
ATOM 5787 C C . PRO B 1 44 ? 27.860 20.061 -34.108 1.00 15.95 58 PRO B C 1
ATOM 5788 O O . PRO B 1 44 ? 28.810 20.565 -33.532 1.00 15.93 58 PRO B O 1
ATOM 5792 N N . SER B 1 45 ? 26.761 19.602 -33.508 1.00 15.20 59 SER B N 1
ATOM 5793 C CA . SER B 1 45 ? 26.407 19.775 -32.077 1.00 14.45 59 SER B CA 1
ATOM 5794 C C . SER B 1 45 ? 25.984 18.425 -31.492 1.00 14.08 59 SER B C 1
ATOM 5795 O O . SER B 1 45 ? 25.131 17.763 -32.103 1.00 14.24 59 SER B O 1
ATOM 5798 N N . THR B 1 46 ? 26.533 18.037 -30.337 1.00 13.74 60 THR B N 1
ATOM 5799 C CA . THR B 1 46 ? 26.227 16.730 -29.703 1.00 13.78 60 THR B CA 1
ATOM 5800 C C . THR B 1 46 ? 24.996 16.867 -28.800 1.00 13.49 60 THR B C 1
ATOM 5801 O O . THR B 1 46 ? 24.689 17.996 -28.353 1.00 13.88 60 THR B O 1
ATOM 5805 N N . LEU B 1 47 ? 24.306 15.748 -28.588 1.00 13.27 61 LEU B N 1
ATOM 5806 C CA . LEU B 1 47 ? 23.109 15.627 -27.722 1.00 13.07 61 LEU B CA 1
ATOM 5807 C C . LEU B 1 47 ? 23.365 14.502 -26.723 1.00 13.54 61 LEU B C 1
ATOM 5808 O O . LEU B 1 47 ? 24.247 13.659 -26.979 1.00 14.52 61 LEU B O 1
ATOM 5813 N N . GLY B 1 48 ? 22.616 14.493 -25.627 1.00 13.33 62 GLY B N 1
ATOM 5814 C CA . GLY B 1 48 ? 22.715 13.434 -24.612 1.00 13.05 62 GLY B CA 1
ATOM 5815 C C . GLY B 1 48 ? 22.623 13.999 -23.212 1.00 12.63 62 GLY B C 1
ATOM 5816 O O . GLY B 1 48 ? 22.532 15.236 -23.062 1.00 12.95 62 GLY B O 1
ATOM 5817 N N . LEU B 1 49 ? 22.632 13.106 -22.227 1.00 12.40 63 LEU B N 1
ATOM 5818 C CA . LEU B 1 49 ? 22.482 13.441 -20.790 1.00 12.55 63 LEU B CA 1
ATOM 5819 C C . LEU B 1 49 ? 23.478 12.611 -19.980 1.00 12.79 63 LEU B C 1
ATOM 5820 O O . LEU B 1 49 ? 23.829 11.504 -20.426 1.00 12.21 63 LEU B O 1
ATOM 5825 N N . GLU B 1 50 ? 23.926 13.142 -18.840 1.00 12.92 64 GLU B N 1
ATOM 5826 C CA . GLU B 1 50 ? 24.599 12.343 -17.789 1.00 13.49 64 GLU B CA 1
ATOM 5827 C C . GLU B 1 50 ? 23.578 12.124 -16.672 1.00 12.94 64 GLU B C 1
ATOM 5828 O O . GLU B 1 50 ? 22.903 13.104 -16.283 1.00 12.50 64 GLU B O 1
ATOM 5834 N N . LEU B 1 51 ? 23.454 10.881 -16.210 1.00 12.55 65 LEU B N 1
ATOM 5835 C CA . LEU B 1 51 ? 22.504 10.484 -15.143 1.00 12.57 65 LEU B CA 1
ATOM 5836 C C . LEU B 1 51 ? 23.268 10.379 -13.821 1.00 12.73 65 LEU B C 1
ATOM 5837 O O . LEU B 1 51 ? 24.492 10.136 -13.844 1.00 12.68 65 LEU B O 1
ATOM 5842 N N . LYS B 1 52 ? 22.565 10.569 -12.707 1.00 13.03 66 LYS B N 1
ATOM 5843 C CA . LYS B 1 52 ? 23.141 10.390 -11.351 1.00 13.78 66 LYS B CA 1
ATOM 5844 C C . LYS B 1 52 ? 23.488 8.908 -11.172 1.00 14.32 66 LYS B C 1
ATOM 5845 O O . LYS B 1 52 ? 22.692 8.059 -11.621 1.00 14.40 66 LYS B O 1
ATOM 5851 N N . LYS B 1 53 ? 24.645 8.618 -10.573 1.00 16.09 67 LYS B N 1
ATOM 5852 C CA . LYS B 1 53 ? 25.088 7.245 -10.208 1.00 18.62 67 LYS B CA 1
ATOM 5853 C C . LYS B 1 53 ? 24.058 6.630 -9.253 1.00 20.70 67 LYS B C 1
ATOM 5854 O O . LYS B 1 53 ? 23.548 7.373 -8.396 1.00 22.29 67 LYS B O 1
ATOM 5856 N N . GLU B 1 54 ? 23.771 5.331 -9.405 1.00 24.50 68 GLU B N 1
ATOM 5857 C CA . GLU B 1 54 ? 22.733 4.579 -8.641 1.00 27.83 68 GLU B CA 1
ATOM 5858 C C . GLU B 1 54 ? 22.928 4.790 -7.136 1.00 30.88 68 GLU B C 1
ATOM 5859 O O . GLU B 1 54 ? 24.008 4.409 -6.645 1.00 36.88 68 GLU B O 1
ATOM 5861 N N . ASP B 1 73 ? 29.296 2.680 -13.197 1.00 40.33 87 ASP B N 1
ATOM 5862 C CA . ASP B 1 73 ? 30.065 3.687 -13.979 1.00 37.78 87 ASP B CA 1
ATOM 5863 C C . ASP B 1 73 ? 29.324 3.990 -15.288 1.00 35.09 87 ASP B C 1
ATOM 5864 O O . ASP B 1 73 ? 28.899 5.151 -15.462 1.00 38.95 87 ASP B O 1
ATOM 5866 N N . SER B 1 74 ? 29.161 2.987 -16.161 1.00 30.54 88 SER B N 1
ATOM 5867 C CA . SER B 1 74 ? 28.621 3.146 -17.540 1.00 27.44 88 SER B CA 1
ATOM 5868 C C . SER B 1 74 ? 27.149 3.582 -17.509 1.00 21.97 88 SER B C 1
ATOM 5869 O O . SER B 1 74 ? 26.743 4.285 -18.446 1.00 20.16 88 SER B O 1
ATOM 5872 N N . LYS B 1 75 ? 26.382 3.208 -16.477 1.00 20.72 89 LYS B N 1
ATOM 5873 C CA . LYS B 1 75 ? 24.925 3.512 -16.386 1.00 20.39 89 LYS B CA 1
ATOM 5874 C C . LYS B 1 75 ? 24.687 5.027 -16.317 1.00 18.12 89 LYS B C 1
ATOM 5875 O O . LYS B 1 75 ? 23.603 5.468 -16.746 1.00 18.27 89 LYS B O 1
ATOM 5881 N N . SER B 1 76 ? 25.645 5.802 -15.801 1.00 17.23 90 SER B N 1
ATOM 5882 C CA . SER B 1 76 ? 25.545 7.284 -15.709 1.00 17.81 90 SER B CA 1
ATOM 5883 C C . SER B 1 76 ? 25.651 7.912 -17.110 1.00 16.64 90 SER B C 1
ATOM 5884 O O . SER B 1 76 ? 25.199 9.062 -17.285 1.00 16.18 90 SER B O 1
ATOM 5887 N N . ASN B 1 77 ? 26.206 7.178 -18.080 1.00 15.76 91 ASN B N 1
ATOM 5888 C CA . ASN B 1 77 ? 26.472 7.674 -19.455 1.00 15.40 91 ASN B CA 1
ATOM 5889 C C . ASN B 1 77 ? 25.221 7.488 -20.320 1.00 14.45 91 ASN B C 1
ATOM 5890 O O . ASN B 1 77 ? 24.927 6.339 -20.696 1.00 14.68 91 ASN B O 1
ATOM 5895 N N . LEU B 1 78 ? 24.528 8.583 -20.645 1.00 13.58 92 LEU B N 1
ATOM 5896 C CA . LEU B 1 78 ? 23.458 8.595 -21.677 1.00 13.60 92 LEU B CA 1
ATOM 5897 C C . LEU B 1 78 ? 23.795 9.672 -22.717 1.00 13.38 92 LEU B C 1
ATOM 5898 O O . LEU B 1 78 ? 22.871 10.367 -23.178 1.00 12.88 92 LEU B O 1
ATOM 5903 N N . TYR B 1 79 ? 25.079 9.796 -23.074 1.00 14.11 93 TYR B N 1
ATOM 5904 C CA . TYR B 1 79 ? 25.592 10.849 -23.993 1.00 14.77 93 TYR B CA 1
ATOM 5905 C C . TYR B 1 79 ? 26.449 10.272 -25.132 1.00 15.10 93 TYR B C 1
ATOM 5906 O O . TYR B 1 79 ? 26.620 11.000 -26.136 1.00 17.17 93 TYR B O 1
ATOM 5915 N N . ASN B 1 80 ? 26.969 9.044 -25.029 1.00 14.19 94 ASN B N 1
ATOM 5916 C CA . ASN B 1 80 ? 27.706 8.418 -26.159 1.00 14.85 94 ASN B CA 1
ATOM 5917 C C . ASN B 1 80 ? 27.637 6.889 -26.071 1.00 14.60 94 ASN B C 1
ATOM 5918 O O . ASN B 1 80 ? 26.908 6.365 -25.213 1.00 14.02 94 ASN B O 1
ATOM 5923 N N . GLY B 1 81 ? 28.321 6.206 -26.992 1.00 14.85 95 GLY B N 1
ATOM 5924 C CA . GLY B 1 81 ? 28.226 4.747 -27.171 1.00 15.49 95 GLY B CA 1
ATOM 5925 C C . GLY B 1 81 ? 26.887 4.337 -27.766 1.00 14.95 95 GLY B C 1
ATOM 5926 O O . GLY B 1 81 ? 26.504 3.166 -27.594 1.00 15.45 95 GLY B O 1
ATOM 5927 N N . PHE B 1 82 ? 26.196 5.253 -28.453 1.00 15.11 96 PHE B N 1
ATOM 5928 C CA . PHE B 1 82 ? 24.906 4.970 -29.132 1.00 15.20 96 PHE B CA 1
ATOM 5929 C C . PHE B 1 82 ? 25.171 4.402 -30.529 1.00 16.15 96 PHE B C 1
ATOM 5930 O O . PHE B 1 82 ? 26.216 4.712 -31.142 1.00 16.12 96 PHE B O 1
ATOM 5938 N N . LYS B 1 83 ? 24.237 3.573 -30.997 1.00 16.85 97 LYS B N 1
ATOM 5939 C CA . LYS B 1 83 ? 24.155 3.060 -32.388 1.00 17.79 97 LYS B CA 1
ATOM 5940 C C . LYS B 1 83 ? 22.809 3.506 -32.960 1.00 17.62 97 LYS B C 1
ATOM 5941 O O . LYS B 1 83 ? 21.808 3.422 -32.222 1.00 17.58 97 LYS B O 1
ATOM 5947 N N . LEU B 1 84 ? 22.785 3.990 -34.204 1.00 17.85 98 LEU B N 1
ATOM 5948 C CA . LEU B 1 84 ? 21.518 4.319 -34.902 1.00 17.76 98 LEU B CA 1
ATOM 5949 C C . LEU B 1 84 ? 20.825 2.994 -35.225 1.00 18.31 98 LEU B C 1
ATOM 5950 O O . LEU B 1 84 ? 21.317 2.261 -36.102 1.00 19.88 98 LEU B O 1
ATOM 5955 N N . LYS B 1 85 ? 19.748 2.689 -34.507 1.00 17.51 99 LYS B N 1
ATOM 5956 C CA . LYS B 1 85 ? 19.021 1.400 -34.604 1.00 18.32 99 LYS B CA 1
ATOM 5957 C C . LYS B 1 85 ? 17.995 1.481 -35.737 1.00 17.83 99 LYS B C 1
ATOM 5958 O O . LYS B 1 85 ? 17.853 0.499 -36.480 1.00 18.95 99 LYS B O 1
ATOM 5964 N N . ASP B 1 86 ? 17.296 2.610 -35.848 1.00 17.29 100 ASP B N 1
ATOM 5965 C CA . ASP B 1 86 ? 16.261 2.830 -36.888 1.00 17.70 100 ASP B CA 1
ATOM 5966 C C . ASP B 1 86 ? 15.978 4.328 -36.992 1.00 16.72 100 ASP B C 1
ATOM 5967 O O . ASP B 1 86 ? 16.371 5.099 -36.094 1.00 17.08 100 ASP B O 1
ATOM 5972 N N . ALA B 1 87 ? 15.321 4.725 -38.070 1.00 16.47 101 ALA B N 1
ATOM 5973 C CA . ALA B 1 87 ? 14.930 6.123 -38.323 1.00 16.61 101 ALA B CA 1
ATOM 5974 C C . ALA B 1 87 ? 13.729 6.123 -39.263 1.00 16.18 101 ALA B C 1
ATOM 5975 O O . ALA B 1 87 ? 13.566 5.149 -40.025 1.00 16.24 101 ALA B O 1
ATOM 5977 N N . GLN B 1 88 ? 12.910 7.167 -39.188 1.00 16.44 102 GLN B N 1
ATOM 5978 C CA . GLN B 1 88 ? 11.871 7.440 -40.208 1.00 16.69 102 GLN B CA 1
ATOM 5979 C C . GLN B 1 88 ? 11.702 8.949 -40.365 1.00 16.82 102 GLN B C 1
ATOM 5980 O O . GLN B 1 88 ? 11.974 9.702 -39.401 1.00 16.64 102 GLN B O 1
ATOM 5986 N N . THR B 1 89 ? 11.251 9.361 -41.546 1.00 17.81 103 THR B N 1
ATOM 5987 C CA . THR B 1 89 ? 10.835 10.748 -41.839 1.00 18.05 103 THR B CA 1
ATOM 5988 C C . THR B 1 89 ? 9.353 10.711 -42.207 1.00 18.14 103 THR B C 1
ATOM 5989 O O . THR B 1 89 ? 8.948 9.814 -42.967 1.00 19.95 103 THR B O 1
ATOM 5993 N N . THR B 1 90 ? 8.582 11.638 -41.651 1.00 17.65 104 THR B N 1
ATOM 5994 C CA . THR B 1 90 ? 7.130 11.799 -41.892 1.00 17.54 104 THR B CA 1
ATOM 5995 C C . THR B 1 90 ? 6.872 13.291 -42.111 1.00 17.23 104 THR B C 1
ATOM 5996 O O . THR B 1 90 ? 7.777 14.100 -41.814 1.00 16.21 104 THR B O 1
ATOM 6000 N N . THR B 1 91 ? 5.692 13.638 -42.614 1.00 17.79 105 THR B N 1
ATOM 6001 C CA . THR B 1 91 ? 5.250 15.041 -42.804 1.00 18.57 105 THR B CA 1
ATOM 6002 C C . THR B 1 91 ? 3.941 15.222 -42.033 1.00 17.89 105 THR B C 1
ATOM 6003 O O . THR B 1 91 ? 3.230 14.222 -41.823 1.00 21.03 105 THR B O 1
ATOM 6007 N N . PHE B 1 92 ? 3.666 16.448 -41.596 1.00 17.24 106 PHE B N 1
ATOM 6008 C CA . PHE B 1 92 ? 2.460 16.825 -40.816 1.00 16.93 106 PHE B CA 1
ATOM 6009 C C . PHE B 1 92 ? 2.015 18.214 -41.271 1.00 17.27 106 PHE B C 1
ATOM 6010 O O . PHE B 1 92 ? 2.876 19.090 -41.458 1.00 17.18 106 PHE B O 1
ATOM 6018 N N . ASP B 1 93 ? 0.709 18.402 -41.445 1.00 18.18 107 ASP B N 1
ATOM 6019 C CA . ASP B 1 93 ? 0.126 19.693 -41.885 1.00 18.53 107 ASP B CA 1
ATOM 6020 C C . ASP B 1 93 ? -1.313 19.764 -41.383 1.00 18.72 107 ASP B C 1
ATOM 6021 O O . ASP B 1 93 ? -2.194 19.151 -42.012 1.00 20.13 107 ASP B O 1
ATOM 6026 N N . GLU B 1 94 ? -1.526 20.470 -40.274 1.00 18.30 108 GLU B N 1
ATOM 6027 C CA . GLU B 1 94 ? -2.875 20.734 -39.721 1.00 18.95 108 GLU B CA 1
ATOM 6028 C C . GLU B 1 94 ? -2.924 22.174 -39.213 1.00 17.56 108 GLU B C 1
ATOM 6029 O O . GLU B 1 94 ? -1.856 22.748 -38.898 1.00 17.57 108 GLU B O 1
ATOM 6035 N N . THR B 1 95 ? -4.130 22.729 -39.165 1.00 16.91 109 THR B N 1
ATOM 6036 C CA . THR B 1 95 ? -4.414 24.108 -38.703 1.00 16.42 109 THR B CA 1
ATOM 6037 C C . THR B 1 95 ? -5.362 24.004 -37.508 1.00 15.84 109 THR B C 1
ATOM 6038 O O . THR B 1 95 ? -6.320 23.203 -37.579 1.00 16.54 109 THR B O 1
ATOM 6042 N N . TRP B 1 96 ? -5.092 24.779 -36.458 1.00 14.78 110 TRP B N 1
ATOM 6043 C CA . TRP B 1 96 ? -5.879 24.779 -35.198 1.00 14.12 110 TRP B CA 1
ATOM 6044 C C . TRP B 1 96 ? -6.165 26.227 -34.785 1.00 14.17 110 TRP B C 1
ATOM 6045 O O . TRP B 1 96 ? -5.488 27.140 -35.302 1.00 14.08 110 TRP B O 1
ATOM 6056 N N . GLN B 1 97 ? -7.136 26.421 -33.890 1.00 14.44 111 GLN B N 1
ATOM 6057 C CA . GLN B 1 97 ? -7.614 27.761 -33.463 1.00 15.03 111 GLN B CA 1
ATOM 6058 C C . GLN B 1 97 ? -7.281 27.967 -31.989 1.00 14.30 111 GLN B C 1
ATOM 6059 O O . GLN B 1 97 ? -7.767 27.241 -31.123 1.00 14.61 111 GLN B O 1
ATOM 6065 N N . PRO B 1 98 ? -6.433 28.961 -31.658 1.00 13.77 112 PRO B N 1
ATOM 6066 C CA . PRO B 1 98 ? -6.233 29.345 -30.267 1.00 13.56 112 PRO B CA 1
ATOM 6067 C C . PRO B 1 98 ? -7.556 29.829 -29.655 1.00 13.19 112 PRO B C 1
ATOM 6068 O O . PRO B 1 98 ? -8.393 30.328 -30.369 1.00 14.14 112 PRO B O 1
ATOM 6072 N N . VAL B 1 99 ? -7.713 29.679 -28.342 1.00 12.51 113 VAL B N 1
ATOM 6073 C CA . VAL B 1 99 ? -8.862 30.268 -27.591 1.00 12.26 113 VAL B CA 1
ATOM 6074 C C . VAL B 1 99 ? -8.703 31.792 -27.634 1.00 12.01 113 VAL B C 1
ATOM 6075 O O . VAL B 1 99 ? -9.704 32.499 -27.835 1.00 12.25 113 VAL B O 1
ATOM 6079 N N . TRP B 1 100 ? -7.470 32.256 -27.442 1.00 11.58 114 TRP B N 1
ATOM 6080 C CA . TRP B 1 100 ? -7.043 33.676 -27.523 1.00 11.33 114 TRP B CA 1
ATOM 6081 C C . TRP B 1 100 ? -5.656 33.711 -28.158 1.00 11.44 114 TRP B C 1
ATOM 6082 O O . TRP B 1 100 ? -4.908 32.730 -28.012 1.00 12.00 114 TRP B O 1
ATOM 6093 N N . GLY B 1 101 ? -5.322 34.781 -28.872 1.00 11.45 115 GLY B N 1
ATOM 6094 C CA . GLY B 1 101 ? -4.037 34.811 -29.584 1.00 11.67 115 GLY B CA 1
ATOM 6095 C C . GLY B 1 101 ? -3.874 35.998 -30.505 1.00 12.19 115 GLY B C 1
ATOM 6096 O O . GLY B 1 101 ? -4.718 36.921 -30.492 1.00 12.55 115 GLY B O 1
ATOM 6097 N N . GLU B 1 102 ? -2.779 35.958 -31.257 1.00 12.15 116 GLU B N 1
ATOM 6098 C CA . GLU B 1 102 ? -2.361 37.006 -32.219 1.00 12.41 116 GLU B CA 1
ATOM 6099 C C . GLU B 1 102 ? -3.092 36.793 -33.550 1.00 12.74 116 GLU B C 1
ATOM 6100 O O . GLU B 1 102 ? -3.093 37.733 -34.373 1.00 13.16 116 GLU B O 1
ATOM 6106 N N . GLU B 1 103 ? -3.718 35.628 -33.749 1.00 12.90 117 GLU B N 1
ATOM 6107 C CA . GLU B 1 103 ? -4.497 35.337 -34.987 1.00 13.75 117 GLU B CA 1
ATOM 6108 C C . GLU B 1 103 ? -5.543 34.252 -34.713 1.00 13.99 117 GLU B C 1
ATOM 6109 O O . GLU B 1 103 ? -5.449 33.566 -33.680 1.00 14.61 117 GLU B O 1
ATOM 6115 N N . LYS B 1 104 ? -6.508 34.115 -35.623 1.00 14.62 118 LYS B N 1
ATOM 6116 C CA . LYS B 1 104 ? -7.651 33.174 -35.500 1.00 15.32 118 LYS B CA 1
ATOM 6117 C C . LYS B 1 104 ? -7.153 31.735 -35.673 1.00 14.64 118 LYS B C 1
ATOM 6118 O O . LYS B 1 104 ? -7.675 30.845 -34.982 1.00 14.15 118 LYS B O 1
ATOM 6124 N N . GLU B 1 105 ? -6.207 31.524 -36.593 1.00 15.26 119 GLU B N 1
ATOM 6125 C CA . GLU B 1 105 ? -5.754 30.180 -37.035 1.00 16.14 119 GLU B CA 1
ATOM 6126 C C . GLU B 1 105 ? -4.232 30.125 -37.049 1.00 14.69 119 GLU B C 1
ATOM 6127 O O . GLU B 1 105 ? -3.607 31.084 -37.528 1.00 15.43 119 GLU B O 1
ATOM 6133 N N . ILE B 1 106 ? -3.677 29.006 -36.599 1.00 14.04 120 ILE B N 1
ATOM 6134 C CA . ILE B 1 106 ? -2.217 28.728 -36.654 1.00 13.99 120 ILE B CA 1
ATOM 6135 C C . ILE B 1 106 ? -2.018 27.445 -37.450 1.00 14.38 120 ILE B C 1
ATOM 6136 O O . ILE B 1 106 ? -2.655 26.430 -37.113 1.00 14.50 120 ILE B O 1
ATOM 6141 N N . ARG B 1 107 ? -1.166 27.505 -38.470 1.00 14.64 121 ARG B N 1
ATOM 6142 C CA . ARG B 1 107 ? -0.781 26.314 -39.255 1.00 15.22 121 ARG B CA 1
ATOM 6143 C C . ARG B 1 107 ? 0.389 25.619 -38.557 1.00 15.08 121 ARG B C 1
ATOM 6144 O O . ARG B 1 107 ? 1.376 26.292 -38.212 1.00 15.22 121 ARG B O 1
ATOM 6152 N N . ASN B 1 108 ? 0.249 24.312 -38.358 1.00 14.99 122 ASN B N 1
ATOM 6153 C CA . ASN B 1 108 ? 1.286 23.414 -37.800 1.00 14.58 122 ASN B CA 1
ATOM 6154 C C . ASN B 1 108 ? 1.767 22.513 -38.943 1.00 15.32 122 ASN B C 1
ATOM 6155 O O . ASN B 1 108 ? 1.126 21.469 -39.184 1.00 15.37 122 ASN B O 1
ATOM 6160 N N . GLN B 1 109 ? 2.823 22.932 -39.645 1.00 15.82 123 GLN B N 1
ATOM 6161 C CA . GLN B 1 109 ? 3.367 22.209 -40.825 1.00 16.61 123 GLN B CA 1
ATOM 6162 C C . GLN B 1 109 ? 4.866 21.981 -40.635 1.00 16.83 123 GLN B C 1
ATOM 6163 O O . GLN B 1 109 ? 5.622 22.972 -40.548 1.00 17.32 123 GLN B O 1
ATOM 6169 N N . TYR B 1 110 ? 5.272 20.712 -40.613 1.00 16.00 124 TYR B N 1
ATOM 6170 C CA . TYR B 1 110 ? 6.680 20.298 -40.418 1.00 15.47 124 TYR B CA 1
ATOM 6171 C C . TYR B 1 110 ? 6.931 18.953 -41.101 1.00 15.71 124 TYR B C 1
ATOM 6172 O O . TYR B 1 110 ? 5.983 18.184 -41.363 1.00 15.77 124 TYR B O 1
ATOM 6181 N N . ASN B 1 111 ? 8.206 18.702 -41.385 1.00 15.94 125 ASN B N 1
ATOM 6182 C CA . ASN B 1 111 ? 8.749 17.350 -41.650 1.00 16.05 125 ASN B CA 1
ATOM 6183 C C . ASN B 1 111 ? 9.440 16.880 -40.365 1.00 15.48 125 ASN B C 1
ATOM 6184 O O . ASN B 1 111 ? 10.085 17.712 -39.688 1.00 15.80 125 ASN B O 1
ATOM 6189 N N . GLU B 1 112 ? 9.284 15.602 -40.032 1.00 15.31 126 GLU B N 1
ATOM 6190 C CA . GLU B 1 112 ? 9.785 15.032 -38.756 1.00 15.03 126 GLU B CA 1
ATOM 6191 C C . GLU B 1 112 ? 10.798 13.929 -39.055 1.00 14.79 126 GLU B C 1
ATOM 6192 O O . GLU B 1 112 ? 10.515 13.085 -39.931 1.00 15.91 126 GLU B O 1
ATOM 6198 N N . LEU B 1 113 ? 11.942 13.965 -38.371 1.00 14.73 127 LEU B N 1
ATOM 6199 C CA . LEU B 1 113 ? 12.902 12.839 -38.293 1.00 14.50 127 LEU B CA 1
ATOM 6200 C C . LEU B 1 113 ? 12.850 12.283 -36.872 1.00 14.14 127 LEU B C 1
ATOM 6201 O O . LEU B 1 113 ? 13.091 13.061 -35.933 1.00 14.41 127 LEU B O 1
ATOM 6206 N N . ALA B 1 114 ? 12.529 10.999 -36.735 1.00 14.20 128 ALA B N 1
ATOM 6207 C CA . ALA B 1 114 ? 12.621 10.240 -35.467 1.00 14.05 128 ALA B CA 1
ATOM 6208 C C . ALA B 1 114 ? 13.759 9.232 -35.603 1.00 14.03 128 ALA B C 1
ATOM 6209 O O . ALA B 1 114 ? 13.749 8.468 -36.590 1.00 14.25 128 ALA B O 1
ATOM 6211 N N . VAL B 1 115 ? 14.719 9.259 -34.677 1.00 13.83 129 VAL B N 1
ATOM 6212 C CA . VAL B 1 115 ? 15.855 8.295 -34.643 1.00 14.10 129 VAL B CA 1
ATOM 6213 C C . VAL B 1 115 ? 15.770 7.494 -33.339 1.00 14.17 129 VAL B C 1
ATOM 6214 O O . VAL B 1 115 ? 15.565 8.099 -32.277 1.00 14.30 129 VAL B O 1
ATOM 6218 N N . ILE B 1 116 ? 15.870 6.170 -33.447 1.00 14.61 130 ILE B N 1
ATOM 6219 C CA . ILE B 1 116 ? 15.972 5.230 -32.296 1.00 14.65 130 ILE B CA 1
ATOM 6220 C C . ILE B 1 116 ? 17.458 4.929 -32.084 1.00 1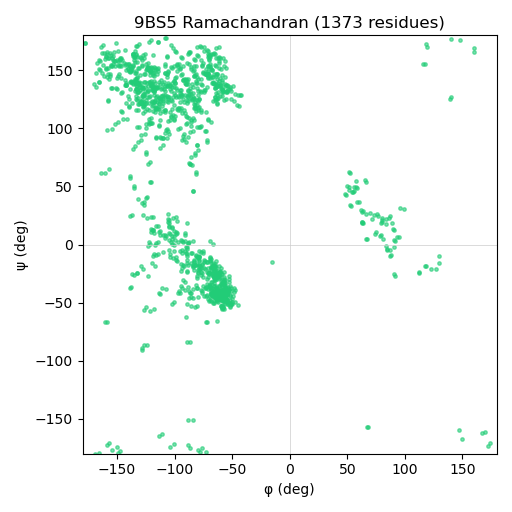4.97 130 ILE B C 1
ATOM 6221 O O . ILE B 1 116 ? 18.101 4.404 -33.020 1.00 15.30 130 ILE B O 1
ATOM 6226 N N . LEU B 1 117 ? 17.982 5.298 -30.914 1.00 14.37 131 LEU B N 1
ATOM 6227 C CA . LEU B 1 117 ? 19.421 5.194 -30.565 1.00 14.73 131 LEU B CA 1
ATOM 6228 C C . LEU B 1 117 ? 19.572 4.155 -29.453 1.00 14.92 131 LEU B C 1
ATOM 6229 O O . LEU B 1 117 ? 19.019 4.371 -28.354 1.00 15.21 131 LEU B O 1
ATOM 6234 N N . PHE B 1 118 ? 20.279 3.065 -29.745 1.00 15.39 132 PHE B N 1
ATOM 6235 C CA . PHE B 1 118 ? 20.509 1.932 -28.818 1.00 15.33 132 PHE B CA 1
ATOM 6236 C C . PHE B 1 118 ? 21.922 2.040 -28.246 1.00 15.42 132 PHE B C 1
ATOM 6237 O O . PHE B 1 118 ? 22.875 2.295 -29.004 1.00 15.82 132 PHE B O 1
ATOM 6245 N N . GLN B 1 119 ? 22.035 1.833 -26.933 1.00 15.37 133 GLN B N 1
ATOM 6246 C CA . GLN B 1 119 ? 23.308 1.861 -26.175 1.00 15.78 133 GLN B CA 1
ATOM 6247 C C . GLN B 1 119 ? 23.627 0.433 -25.742 1.00 16.65 133 GLN B C 1
ATOM 6248 O O . GLN B 1 119 ? 23.137 -0.012 -24.709 1.00 17.51 133 GLN B O 1
ATOM 6254 N N . PRO B 1 120 ? 24.401 -0.351 -26.532 1.00 17.14 134 PRO B N 1
ATOM 6255 C CA . PRO B 1 120 ? 24.695 -1.743 -26.183 1.00 18.29 134 PRO B CA 1
ATOM 6256 C C . PRO B 1 120 ? 25.268 -1.954 -24.772 1.00 18.96 134 PRO B C 1
ATOM 6257 O O . PRO B 1 120 ? 24.890 -2.928 -24.146 1.00 20.06 134 PRO B O 1
ATOM 6261 N N . MET B 1 121 ? 26.145 -1.059 -24.301 1.00 19.39 135 MET B N 1
ATOM 6262 C CA . MET B 1 121 ? 26.864 -1.240 -23.011 1.00 20.84 135 MET B CA 1
ATOM 6263 C C . MET B 1 121 ? 25.867 -1.172 -21.844 1.00 19.59 135 MET B C 1
ATOM 6264 O O . MET B 1 121 ? 26.147 -1.796 -20.806 1.00 21.39 135 MET B O 1
ATOM 6269 N N . ASN B 1 122 ? 24.741 -0.469 -22.006 1.00 18.13 136 ASN B N 1
ATOM 6270 C CA . ASN B 1 122 ? 23.712 -0.319 -20.941 1.00 17.64 136 ASN B CA 1
ATOM 6271 C C . ASN B 1 122 ? 22.398 -0.998 -21.354 1.00 17.99 136 ASN B C 1
ATOM 6272 O O . ASN B 1 122 ? 21.437 -0.923 -20.571 1.00 19.81 136 ASN B O 1
ATOM 6277 N N . ASP B 1 123 ? 22.352 -1.644 -22.524 1.00 18.29 137 ASP B N 1
ATOM 6278 C CA . ASP B 1 123 ? 21.180 -2.426 -23.003 1.00 19.16 137 ASP B CA 1
ATOM 6279 C C . ASP B 1 123 ? 19.907 -1.574 -22.901 1.00 17.52 137 ASP B C 1
ATOM 6280 O O . ASP B 1 123 ? 18.893 -2.068 -22.369 1.00 17.43 137 ASP B O 1
ATOM 6285 N N . ARG B 1 124 ? 19.947 -0.340 -23.407 1.00 16.21 138 ARG B N 1
ATOM 6286 C CA . ARG B 1 124 ? 18.787 0.584 -23.358 1.00 15.74 138 ARG B CA 1
ATOM 6287 C C . ARG B 1 124 ? 18.780 1.487 -24.593 1.00 15.09 138 ARG B C 1
ATOM 6288 O O . ARG B 1 124 ? 19.861 1.742 -25.158 1.00 15.80 138 ARG B O 1
ATOM 6296 N N . SER B 1 125 ? 17.593 1.969 -24.956 1.00 14.76 139 SER B N 1
ATOM 6297 C CA . SER B 1 125 ? 17.342 2.846 -26.125 1.00 15.09 139 SER B CA 1
ATOM 6298 C C . SER B 1 125 ? 16.740 4.175 -25.665 1.00 14.31 139 SER B C 1
ATOM 6299 O O . SER B 1 125 ? 16.022 4.196 -24.640 1.00 14.12 139 SER B O 1
ATOM 6302 N N . ILE B 1 126 ? 17.026 5.241 -26.413 1.00 13.78 140 ILE B N 1
ATOM 6303 C CA . ILE B 1 126 ? 16.266 6.520 -26.372 1.00 13.69 140 ILE B CA 1
ATOM 6304 C C . ILE B 1 126 ? 15.821 6.837 -27.799 1.00 13.42 140 ILE B C 1
ATOM 6305 O O . ILE B 1 126 ? 16.343 6.212 -28.748 1.00 13.72 140 ILE B O 1
ATOM 6310 N N . VAL B 1 127 ? 14.869 7.753 -27.926 1.00 13.26 141 VAL B N 1
ATOM 6311 C CA . VAL B 1 127 ? 14.421 8.312 -29.228 1.00 13.16 141 VAL B CA 1
ATOM 6312 C C . VAL B 1 127 ? 14.755 9.801 -29.205 1.00 13.16 141 VAL B C 1
ATOM 6313 O O . VAL B 1 127 ? 14.541 10.443 -28.166 1.00 13.84 141 VAL B O 1
ATOM 6317 N N . VAL B 1 128 ? 15.308 10.324 -30.298 1.00 12.98 142 VAL B N 1
ATOM 6318 C CA . VAL B 1 128 ? 15.408 11.795 -30.506 1.00 12.91 142 VAL B CA 1
ATOM 6319 C C . VAL B 1 128 ? 14.489 12.135 -31.677 1.00 12.48 142 VAL B C 1
ATOM 6320 O O . VAL B 1 128 ? 14.599 11.474 -32.734 1.00 12.92 142 VAL B O 1
ATOM 6324 N N . ARG B 1 129 ? 13.570 13.072 -31.454 1.00 12.21 143 ARG B N 1
ATOM 6325 C CA . ARG B 1 129 ? 12.560 13.491 -32.453 1.00 12.45 143 ARG B CA 1
ATOM 6326 C C . ARG B 1 129 ? 12.867 14.931 -32.864 1.00 12.76 143 ARG B C 1
ATOM 6327 O O . ARG B 1 129 ? 12.947 15.804 -31.959 1.00 13.01 143 ARG B O 1
ATOM 6335 N N . PHE B 1 130 ? 13.057 15.147 -34.170 1.00 13.02 144 PHE B N 1
ATOM 6336 C CA . PHE B 1 130 ? 13.320 16.462 -34.807 1.00 13.00 144 PHE B CA 1
ATOM 6337 C C . PHE B 1 130 ? 12.108 16.866 -35.650 1.00 13.23 144 PHE B C 1
ATOM 6338 O O . PHE B 1 130 ? 11.642 16.049 -36.467 1.00 14.07 144 PHE B O 1
ATOM 6346 N N . ARG B 1 131 ? 11.600 18.080 -35.434 1.00 13.09 145 ARG B N 1
ATOM 6347 C CA . ARG B 1 131 ? 10.528 18.685 -36.261 1.00 13.49 145 ARG B CA 1
ATOM 6348 C C . ARG B 1 131 ? 11.086 19.936 -36.932 1.00 13.86 145 ARG B C 1
ATOM 6349 O O . ARG B 1 131 ? 11.486 20.884 -36.218 1.00 14.77 145 ARG B O 1
ATOM 6357 N N . LEU B 1 132 ? 11.115 19.917 -38.266 1.00 14.38 146 LEU B N 1
ATOM 6358 C CA . LEU B 1 132 ? 11.706 20.997 -39.091 1.00 14.91 146 LEU B CA 1
ATOM 6359 C C . LEU B 1 132 ? 10.586 21.752 -39.813 1.00 15.16 146 LEU B C 1
ATOM 6360 O O . LEU B 1 132 ? 9.886 21.143 -40.649 1.00 15.88 146 LEU B O 1
ATOM 6365 N N . PHE B 1 133 ? 10.425 23.025 -39.449 1.00 15.40 147 PHE B N 1
ATOM 6366 C CA . PHE B 1 133 ? 9.445 23.992 -39.996 1.00 15.19 147 PHE B CA 1
ATOM 6367 C C . PHE B 1 133 ? 10.187 24.938 -40.943 1.00 15.94 147 PHE B C 1
ATOM 6368 O O . PHE B 1 133 ? 11.435 24.925 -40.951 1.00 16.32 147 PHE B O 1
ATOM 6376 N N . ASN B 1 134 ? 9.445 25.778 -41.666 1.00 16.58 148 ASN B N 1
ATOM 6377 C CA . ASN B 1 134 ? 10.021 26.778 -42.604 1.00 17.11 148 ASN B CA 1
ATOM 6378 C C . ASN B 1 134 ? 10.758 27.864 -41.812 1.00 16.85 148 ASN B C 1
ATOM 6379 O O . ASN B 1 134 ? 11.551 28.588 -42.429 1.00 18.12 148 ASN B O 1
ATOM 6384 N N . ASP B 1 135 ? 10.517 27.970 -40.499 1.00 16.37 149 ASP B N 1
ATOM 6385 C CA . ASP B 1 135 ? 11.107 29.035 -39.642 1.00 16.20 149 ASP B CA 1
ATOM 6386 C C . ASP B 1 135 ? 11.955 28.440 -38.506 1.00 15.79 149 ASP B C 1
ATOM 6387 O O . ASP B 1 135 ? 12.376 29.226 -37.631 1.00 15.62 149 ASP B O 1
ATOM 6392 N N . GLY B 1 136 ? 12.261 27.138 -38.521 1.00 14.99 150 GLY B N 1
ATOM 6393 C CA . GLY B 1 136 ? 13.242 26.593 -37.564 1.00 14.53 150 GLY B CA 1
ATOM 6394 C C . GLY B 1 136 ? 13.007 25.151 -37.165 1.00 14.33 150 GLY B C 1
ATOM 6395 O O . GLY B 1 136 ? 12.183 24.459 -37.802 1.00 14.97 150 GLY B O 1
ATOM 6396 N N . LEU B 1 137 ? 13.716 24.736 -36.111 1.00 13.78 151 LEU B N 1
ATOM 6397 C CA . LEU B 1 137 ? 13.859 23.327 -35.668 1.00 13.30 151 LEU B CA 1
ATOM 6398 C C . LEU B 1 137 ? 13.420 23.215 -34.207 1.00 12.87 151 LEU B C 1
ATOM 6399 O O . LEU B 1 137 ? 13.759 24.118 -33.409 1.00 13.20 151 LEU B O 1
ATOM 6404 N N . GLY B 1 138 ? 12.697 22.142 -33.890 1.00 12.64 152 GLY B N 1
ATOM 6405 C CA . GLY B 1 138 ? 12.473 21.661 -32.515 1.00 12.10 152 GLY B CA 1
ATOM 6406 C C . GLY B 1 138 ? 12.998 20.247 -32.369 1.00 12.12 152 GLY B C 1
ATOM 6407 O O . GLY B 1 138 ? 12.799 19.451 -33.295 1.00 12.80 152 GLY B O 1
ATOM 6408 N N . PHE B 1 139 ? 13.669 19.921 -31.263 1.00 11.87 153 PHE B N 1
ATOM 6409 C CA . PHE B 1 139 ? 14.054 18.517 -30.971 1.00 11.73 153 PHE B CA 1
ATOM 6410 C C . PHE B 1 139 ? 13.780 18.211 -29.505 1.00 11.54 153 PHE B C 1
ATOM 6411 O O . PHE B 1 139 ? 13.776 19.141 -28.677 1.00 11.79 153 PHE B O 1
ATOM 6419 N N . ARG B 1 140 ? 13.557 16.934 -29.205 1.00 11.37 154 ARG B N 1
ATOM 6420 C CA . ARG B 1 140 ? 13.397 16.472 -27.805 1.00 11.22 154 ARG B CA 1
ATOM 6421 C C . ARG B 1 140 ? 13.910 15.042 -27.665 1.00 11.35 154 ARG B C 1
ATOM 6422 O O . ARG B 1 140 ? 13.997 14.328 -28.680 1.00 11.48 154 ARG B O 1
ATOM 6430 N N . TYR B 1 141 ? 14.251 14.669 -26.427 1.00 11.23 155 TYR B N 1
ATOM 6431 C CA . TYR B 1 141 ? 14.591 13.285 -26.025 1.00 11.10 155 TYR B CA 1
ATOM 6432 C C . TYR B 1 141 ? 13.303 12.590 -25.584 1.00 11.03 155 TYR B C 1
ATOM 6433 O O . TYR B 1 141 ? 12.464 13.232 -24.920 1.00 11.47 155 TYR B O 1
ATOM 6442 N N . GLU B 1 142 ? 13.166 11.312 -25.930 1.00 11.45 156 GLU B N 1
ATOM 6443 C CA . GLU B 1 142 ? 12.059 10.445 -25.467 1.00 11.65 156 GLU B CA 1
ATOM 6444 C C . GLU B 1 142 ? 12.683 9.203 -24.831 1.00 11.74 156 GLU B C 1
ATOM 6445 O O . GLU B 1 142 ? 13.627 8.636 -25.413 1.00 11.94 156 GLU B O 1
ATOM 6451 N N . PHE B 1 143 ? 12.197 8.846 -23.641 1.00 11.81 157 PHE B N 1
ATOM 6452 C CA . PHE B 1 143 ? 12.711 7.731 -22.812 1.00 11.81 157 PHE B CA 1
ATOM 6453 C C . PHE B 1 143 ? 11.610 6.686 -22.691 1.00 12.14 157 PHE B C 1
ATOM 6454 O O . PHE B 1 143 ? 10.748 6.793 -21.817 1.00 11.99 157 PHE B O 1
ATOM 6462 N N . PRO B 1 144 ? 11.573 5.680 -23.594 1.00 12.90 158 PRO B N 1
ATOM 6463 C CA . PRO B 1 144 ? 10.540 4.650 -23.557 1.00 13.14 158 PRO B CA 1
ATOM 6464 C C . PRO B 1 144 ? 10.696 3.746 -22.328 1.00 13.53 158 PRO B C 1
ATOM 6465 O O . PRO B 1 144 ? 11.815 3.573 -21.862 1.00 13.45 158 PRO B O 1
ATOM 6469 N N . GLN B 1 145 ? 9.580 3.202 -21.840 1.00 13.93 159 GLN B N 1
ATOM 6470 C CA . GLN B 1 145 ? 9.570 2.177 -20.766 1.00 14.63 159 GLN B CA 1
ATOM 6471 C C . GLN B 1 145 ? 10.281 0.933 -21.303 1.00 14.94 159 GLN B C 1
ATOM 6472 O O . GLN B 1 145 ? 9.934 0.479 -22.421 1.00 14.67 159 GLN B O 1
ATOM 6478 N N . GLN B 1 146 ? 11.250 0.418 -20.546 1.00 15.30 160 GLN B N 1
ATOM 6479 C CA . GLN B 1 146 ? 12.072 -0.754 -20.939 1.00 16.69 160 GLN B CA 1
ATOM 6480 C C . GLN B 1 146 ? 12.693 -1.371 -19.686 1.00 17.26 160 GLN B C 1
ATOM 6481 O O . GLN B 1 146 ? 12.744 -0.680 -18.641 1.00 16.80 160 GLN B O 1
ATOM 6487 N N . LYS B 1 147 ? 13.158 -2.617 -19.796 1.00 18.11 161 LYS B N 1
ATOM 6488 C CA . LYS B 1 147 ? 13.717 -3.384 -18.654 1.00 18.65 161 LYS B CA 1
ATOM 6489 C C . LYS B 1 147 ? 14.787 -2.542 -17.949 1.00 17.70 161 LYS B C 1
ATOM 6490 O O . LYS B 1 147 ? 14.765 -2.511 -16.712 1.00 17.68 161 LYS B O 1
ATOM 6496 N N . SER B 1 148 ? 15.679 -1.881 -18.695 1.00 17.28 162 SER B N 1
ATOM 6497 C CA . SER B 1 148 ? 16.889 -1.216 -18.141 1.00 18.75 162 SER B CA 1
ATOM 6498 C C . SER B 1 148 ? 16.742 0.311 -18.086 1.00 17.98 162 SER B C 1
ATOM 6499 O O . SER B 1 148 ? 17.769 0.981 -17.889 1.00 21.18 162 SER B O 1
ATOM 6502 N N . LEU B 1 149 ? 15.534 0.865 -18.224 1.00 16.18 163 LEU B N 1
ATOM 6503 C CA . LEU B 1 149 ? 15.314 2.317 -17.968 1.00 15.46 163 LEU B CA 1
ATOM 6504 C C . LEU B 1 149 ? 13.892 2.549 -17.454 1.00 14.71 163 LEU B C 1
ATOM 6505 O O . LEU B 1 149 ? 12.928 2.470 -18.241 1.00 13.93 163 LEU B O 1
ATOM 6510 N N . ASN B 1 150 ? 13.782 2.815 -16.155 1.00 13.99 164 ASN B N 1
ATOM 6511 C CA . ASN B 1 150 ? 12.493 3.058 -15.464 1.00 13.65 164 ASN B CA 1
ATOM 6512 C C . ASN B 1 150 ? 12.629 4.363 -14.682 1.00 13.12 164 ASN B C 1
ATOM 6513 O O . ASN B 1 150 ? 12.369 5.425 -15.273 1.00 13.34 164 ASN B O 1
ATOM 6518 N N . TYR B 1 151 ? 13.059 4.290 -13.423 1.00 13.01 165 TYR B N 1
ATOM 6519 C CA . TYR B 1 151 ? 13.377 5.479 -12.598 1.00 12.62 165 TYR B CA 1
ATOM 6520 C C . TYR B 1 151 ? 14.834 5.862 -12.841 1.00 12.46 165 TYR B C 1
ATOM 6521 O O . TYR B 1 151 ? 15.711 4.990 -12.778 1.00 13.97 165 TYR B O 1
ATOM 6530 N N . PHE B 1 152 ? 15.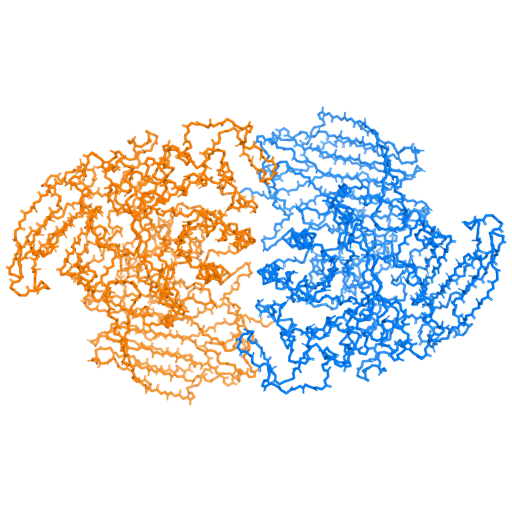085 7.135 -13.134 1.00 11.85 166 PHE B N 1
ATOM 6531 C CA . PHE B 1 152 ? 16.458 7.684 -13.234 1.00 11.75 166 PHE B CA 1
ATOM 6532 C C . PHE B 1 152 ? 16.440 9.164 -12.851 1.00 11.41 166 PHE B C 1
ATOM 6533 O O . PHE B 1 152 ? 15.375 9.808 -12.894 1.00 11.49 166 PHE B O 1
ATOM 6541 N N . VAL B 1 153 ? 17.609 9.670 -12.471 1.00 11.43 167 VAL B N 1
ATOM 6542 C CA . VAL B 1 153 ? 17.820 11.087 -12.077 1.00 11.24 167 VAL B CA 1
ATOM 6543 C C . VAL B 1 153 ? 18.821 11.693 -13.060 1.00 11.15 167 VAL B C 1
ATOM 6544 O O . VAL B 1 153 ? 19.879 11.074 -13.291 1.00 11.51 167 VAL B O 1
ATOM 6548 N N . ILE B 1 154 ? 18.476 12.842 -13.638 1.00 10.88 168 ILE B N 1
ATOM 6549 C CA . ILE B 1 154 ? 19.376 13.604 -14.543 1.00 11.02 168 ILE B CA 1
ATOM 6550 C C . ILE B 1 154 ? 20.386 14.370 -13.684 1.00 11.33 168 ILE B C 1
ATOM 6551 O O . ILE B 1 154 ? 19.960 15.127 -12.784 1.00 11.56 168 ILE B O 1
ATOM 6556 N N . LYS B 1 155 ? 21.676 14.160 -13.951 1.00 11.75 169 LYS B N 1
ATOM 6557 C CA . LYS B 1 155 ? 22.785 14.955 -13.365 1.00 12.46 169 LYS B CA 1
ATOM 6558 C C . LYS B 1 155 ? 22.940 16.238 -14.189 1.00 12.31 169 LYS B C 1
ATOM 6559 O O . LYS B 1 155 ? 22.926 17.324 -13.603 1.00 12.73 169 LYS B O 1
ATOM 6565 N N . GLU B 1 156 ? 23.089 16.107 -15.510 1.00 12.49 170 GLU B N 1
ATOM 6566 C CA . GLU B 1 156 ? 23.118 17.256 -16.454 1.00 12.64 170 GLU B CA 1
ATOM 6567 C C . GLU B 1 156 ? 22.517 16.820 -17.790 1.00 12.04 170 GLU B C 1
ATOM 6568 O O . GLU B 1 156 ? 22.699 15.654 -18.179 1.00 12.07 170 GLU B O 1
ATOM 6574 N N . GLU B 1 157 ? 21.842 17.743 -18.469 1.00 11.86 171 GLU B N 1
ATOM 6575 C CA . GLU B 1 157 ? 21.538 17.617 -19.915 1.00 11.30 171 GLU B CA 1
ATOM 6576 C C . GLU B 1 157 ? 22.686 18.262 -20.698 1.00 11.33 171 GLU B C 1
ATOM 6577 O O . GLU B 1 157 ? 23.155 19.338 -20.290 1.00 11.66 171 GLU B O 1
ATOM 6583 N N . HIS B 1 158 ? 23.119 17.624 -21.785 1.00 11.53 172 HIS B N 1
ATOM 6584 C CA . HIS B 1 158 ? 24.252 18.077 -22.633 1.00 12.39 172 HIS B CA 1
ATOM 6585 C C . HIS B 1 158 ? 23.752 18.310 -24.064 1.00 12.26 172 HIS B C 1
ATOM 6586 O O . HIS B 1 158 ? 24.328 17.728 -25.010 1.00 13.14 172 HIS B O 1
ATOM 6593 N N . SER B 1 159 ? 22.706 19.121 -24.218 1.00 11.72 173 SER B N 1
ATOM 6594 C CA . SER B 1 159 ? 22.201 19.572 -25.541 1.00 11.96 173 SER B CA 1
ATOM 6595 C C . SER B 1 159 ? 23.057 20.747 -26.022 1.00 12.11 173 SER B C 1
ATOM 6596 O O . SER B 1 159 ? 23.020 21.802 -25.374 1.00 12.36 173 SER B O 1
ATOM 6599 N N . GLN B 1 160 ? 23.797 20.568 -27.118 1.00 12.19 174 GLN B N 1
ATOM 6600 C CA . GLN B 1 160 ? 24.695 21.609 -27.682 1.00 12.64 174 GLN B CA 1
ATOM 6601 C C . GLN B 1 160 ? 23.970 22.416 -28.765 1.00 12.82 174 GLN B C 1
ATOM 6602 O O . GLN B 1 160 ? 23.118 21.847 -29.484 1.00 12.75 174 GLN B O 1
ATOM 6608 N N . PHE B 1 161 ? 24.314 23.701 -28.854 1.00 13.01 175 PHE B N 1
ATOM 6609 C CA . PHE B 1 161 ? 23.963 24.629 -29.958 1.00 13.22 175 PHE B CA 1
ATOM 6610 C C . PHE B 1 161 ? 25.255 25.342 -30.373 1.00 13.57 175 PHE B C 1
ATOM 6611 O O . PHE B 1 161 ? 25.573 26.404 -29.799 1.00 14.01 175 PHE B O 1
ATOM 6619 N N . ALA B 1 162 ? 26.004 24.742 -31.305 1.00 14.26 176 ALA B N 1
ATOM 6620 C CA . ALA B 1 162 ? 27.308 25.252 -31.791 1.00 14.92 176 ALA B CA 1
ATOM 6621 C C . ALA B 1 162 ? 27.055 26.383 -32.791 1.00 15.51 176 ALA B C 1
ATOM 6622 O O . ALA B 1 162 ? 26.424 26.121 -33.829 1.00 16.02 176 ALA B O 1
ATOM 6624 N N . MET B 1 163 ? 27.529 27.589 -32.476 1.00 15.82 177 MET B N 1
ATOM 6625 C CA . MET B 1 163 ? 27.314 28.812 -33.291 1.00 16.57 177 MET B CA 1
ATOM 6626 C C . MET B 1 163 ? 28.364 28.881 -34.403 1.00 17.81 177 MET B C 1
ATOM 6627 O O . MET B 1 163 ? 29.495 28.385 -34.199 1.00 17.54 177 MET B O 1
ATOM 6632 N N . ALA B 1 164 ? 27.991 29.484 -35.532 1.00 18.36 178 ALA B N 1
ATOM 6633 C CA . ALA B 1 164 ? 28.843 29.632 -36.734 1.00 19.33 178 ALA B CA 1
ATOM 6634 C C . ALA B 1 164 ? 29.803 30.812 -36.555 1.00 20.04 178 ALA B C 1
ATOM 6635 O O . ALA B 1 164 ? 30.777 30.892 -37.316 1.00 21.57 178 ALA B O 1
ATOM 6637 N N . GLY B 1 165 ? 29.542 31.708 -35.600 1.00 20.14 179 GLY B N 1
ATOM 6638 C CA . GLY B 1 165 ? 30.390 32.896 -35.389 1.00 20.70 179 GLY B CA 1
ATOM 6639 C C . GLY B 1 165 ? 30.137 33.584 -34.062 1.00 20.10 179 GLY B C 1
ATOM 6640 O O . GLY B 1 165 ? 29.291 33.106 -33.277 1.00 20.35 179 GLY B O 1
ATOM 6641 N N . ASN B 1 166 ? 30.869 34.674 -33.829 1.00 20.05 180 ASN B N 1
ATOM 6642 C CA . ASN B 1 166 ? 30.764 35.533 -32.625 1.00 18.77 180 ASN B CA 1
ATOM 6643 C C . ASN B 1 166 ? 29.599 36.502 -32.850 1.00 17.55 180 ASN B C 1
ATOM 6644 O O . ASN B 1 166 ? 29.850 37.677 -33.180 1.00 17.35 180 ASN B O 1
ATOM 6649 N N . HIS B 1 167 ? 28.368 36.010 -32.700 1.00 16.22 181 HIS B N 1
ATOM 6650 C CA . HIS B 1 167 ? 27.118 36.760 -32.990 1.00 16.88 181 HIS B CA 1
ATOM 6651 C C . HIS B 1 167 ? 26.910 37.880 -31.964 1.00 17.27 181 HIS B C 1
ATOM 6652 O O . HIS B 1 167 ? 27.523 37.827 -30.868 1.00 17.35 181 HIS B O 1
ATOM 6659 N N . ILE B 1 168 ? 26.067 38.854 -32.316 1.00 16.96 182 ILE B N 1
ATOM 6660 C CA . ILE B 1 168 ? 25.425 39.795 -31.352 1.00 16.54 182 ILE B CA 1
ATOM 6661 C C . ILE B 1 168 ? 24.337 39.006 -30.619 1.00 15.68 182 ILE B C 1
ATOM 6662 O O . ILE B 1 168 ? 23.562 38.304 -31.298 1.00 15.36 182 ILE B O 1
ATOM 6667 N N . ALA B 1 169 ? 24.308 39.086 -29.287 1.00 14.57 183 ALA B N 1
ATOM 6668 C CA . ALA B 1 169 ? 23.278 38.459 -28.431 1.00 13.96 183 ALA B CA 1
ATOM 6669 C C . ALA B 1 169 ? 22.537 39.548 -27.655 1.00 13.19 183 ALA B C 1
ATOM 6670 O O . ALA B 1 169 ? 23.167 40.567 -27.302 1.00 12.97 183 ALA B O 1
ATOM 6672 N N . TYR B 1 170 ? 21.245 39.321 -27.428 1.00 12.72 184 TYR B N 1
ATOM 6673 C CA . TYR B 1 170 ? 20.341 40.137 -26.582 1.00 12.74 184 TYR B CA 1
ATOM 6674 C C . TYR B 1 170 ? 19.963 39.248 -25.400 1.00 12.38 184 TYR B C 1
ATOM 6675 O O . TYR B 1 170 ? 19.162 38.326 -25.615 1.00 12.25 184 TYR B O 1
ATOM 6684 N N . TRP B 1 171 ? 20.586 39.458 -24.234 1.00 12.08 185 TRP B N 1
ATOM 6685 C CA . TRP B 1 171 ? 20.663 38.422 -23.169 1.00 11.83 185 TRP B CA 1
ATOM 6686 C C . TRP B 1 171 ? 20.455 39.019 -21.778 1.00 11.62 185 TRP B C 1
ATOM 6687 O O . TRP B 1 171 ? 20.771 40.204 -21.567 1.00 11.55 185 TRP B O 1
ATOM 6698 N N . ILE B 1 172 ? 19.967 38.180 -20.862 1.00 11.13 186 ILE B N 1
ATOM 6699 C CA . ILE B 1 172 ? 19.965 38.451 -19.397 1.00 11.08 186 ILE B CA 1
ATOM 6700 C C . ILE B 1 172 ? 20.749 37.340 -18.707 1.00 11.13 186 ILE B C 1
ATOM 6701 O O . ILE B 1 172 ? 20.832 36.226 -19.228 1.00 11.30 186 ILE B O 1
ATOM 6706 N N . PRO B 1 173 ? 21.375 37.629 -17.542 1.00 11.30 187 PRO B N 1
ATOM 6707 C CA . PRO B 1 173 ? 22.111 36.624 -16.774 1.00 11.06 187 PRO B CA 1
ATOM 6708 C C . PRO B 1 173 ? 21.321 35.339 -16.493 1.00 10.31 187 PRO B C 1
ATOM 6709 O O . PRO B 1 173 ? 20.172 35.418 -16.076 1.00 10.03 187 PRO B O 1
ATOM 6713 N N . GLY B 1 174 ? 21.961 34.195 -16.743 1.00 10.26 188 GLY B N 1
ATOM 6714 C CA . GLY B 1 174 ? 21.479 32.871 -16.320 1.00 10.28 188 GLY B CA 1
ATOM 6715 C C . GLY B 1 174 ? 21.258 32.874 -14.819 1.00 10.29 188 GLY B C 1
ATOM 6716 O O . GLY B 1 174 ? 22.189 33.241 -14.087 1.00 10.95 188 GLY B O 1
ATOM 6717 N N . ASP B 1 175 ? 20.058 32.520 -14.375 1.00 10.07 189 ASP B N 1
ATOM 6718 C CA . ASP B 1 175 ? 19.663 32.678 -12.952 1.00 10.11 189 ASP B CA 1
ATOM 6719 C C . ASP B 1 175 ? 18.551 31.680 -12.634 1.00 9.83 189 ASP B C 1
ATOM 6720 O O . ASP B 1 175 ? 17.597 31.596 -13.419 1.00 9.90 189 ASP B O 1
ATOM 6725 N N . TYR B 1 176 ? 18.660 30.989 -11.493 1.00 9.99 190 TYR B N 1
ATOM 6726 C CA . TYR B 1 176 ? 17.694 29.957 -11.040 1.00 9.72 190 TYR B CA 1
ATOM 6727 C C . TYR B 1 176 ? 16.449 30.597 -10.400 1.00 9.82 190 TYR B C 1
ATOM 6728 O O . TYR B 1 176 ? 15.482 29.847 -10.161 1.00 9.94 190 TYR B O 1
ATOM 6737 N N . ASP B 1 177 ? 16.444 31.909 -10.117 1.00 9.84 191 ASP B N 1
ATOM 6738 C CA . ASP B 1 177 ? 15.451 32.512 -9.178 1.00 9.81 191 ASP B CA 1
ATOM 6739 C C . ASP B 1 177 ? 14.790 33.791 -9.708 1.00 9.81 191 ASP B C 1
ATOM 6740 O O . ASP B 1 177 ? 13.668 34.074 -9.239 1.00 10.61 191 ASP B O 1
ATOM 6745 N N . THR B 1 178 ? 15.410 34.544 -10.620 1.00 9.90 192 THR B N 1
ATOM 6746 C CA . THR B 1 178 ? 14.786 35.771 -11.192 1.00 10.15 192 THR B CA 1
ATOM 6747 C C . THR B 1 178 ? 15.075 35.891 -12.691 1.00 10.03 192 THR B C 1
ATOM 6748 O O . THR B 1 178 ? 16.135 35.401 -13.138 1.00 9.90 192 THR B O 1
ATOM 6752 N N . GLN B 1 179 ? 14.159 36.547 -13.411 1.00 10.11 193 GLN B N 1
ATOM 6753 C CA . GLN B 1 179 ? 14.382 37.043 -14.796 1.00 10.25 193 GLN B CA 1
ATOM 6754 C C . GLN B 1 179 ? 14.242 38.572 -14.835 1.00 10.55 193 GLN B C 1
ATOM 6755 O O . GLN B 1 179 ? 14.187 39.115 -15.954 1.00 10.66 193 GLN B O 1
ATOM 6761 N N . GLU B 1 180 ? 14.204 39.253 -13.682 1.00 10.63 194 GLU B N 1
ATOM 6762 C CA . GLU B 1 180 ? 13.844 40.700 -13.604 1.00 10.72 194 GLU B CA 1
ATOM 6763 C C . GLU B 1 180 ? 15.077 41.569 -13.891 1.00 11.13 194 GLU B C 1
ATOM 6764 O O . GLU B 1 180 ? 15.297 42.580 -13.183 1.00 11.58 194 GLU B O 1
ATOM 6770 N N . TYR B 1 181 ? 15.820 41.223 -14.945 1.00 11.11 195 TYR B N 1
ATOM 6771 C CA . TYR B 1 181 ? 17.063 41.910 -15.367 1.00 11.42 195 TYR B CA 1
ATOM 6772 C C . TYR B 1 181 ? 16.795 42.730 -16.632 1.00 11.63 195 TYR B C 1
ATOM 6773 O O . TYR B 1 181 ? 16.003 42.294 -17.502 1.00 10.96 195 TYR B O 1
ATOM 6782 N N . ASP B 1 182 ? 17.446 43.890 -16.728 1.00 12.05 196 ASP B N 1
ATOM 6783 C CA . ASP B 1 182 ? 17.572 44.646 -18.002 1.00 12.27 196 ASP B CA 1
ATOM 6784 C C . ASP B 1 182 ? 18.429 43.815 -18.964 1.00 12.49 196 ASP B C 1
ATOM 6785 O O . ASP B 1 182 ? 19.358 43.108 -18.490 1.00 11.94 196 ASP B O 1
ATOM 6790 N N . TYR B 1 183 ? 18.132 43.907 -20.263 1.00 12.68 197 TYR B N 1
ATOM 6791 C CA . TYR B 1 183 ? 18.873 43.206 -21.342 1.00 12.85 197 TYR B CA 1
ATOM 6792 C C . TYR B 1 183 ? 20.206 43.910 -21.590 1.00 13.68 197 TYR B C 1
ATOM 6793 O O . TYR B 1 183 ? 20.307 45.138 -21.396 1.00 14.78 197 TYR B O 1
ATOM 6802 N N . THR B 1 184 ? 21.199 43.119 -21.993 1.00 13.90 198 THR B N 1
ATOM 6803 C CA . THR B 1 184 ? 22.511 43.574 -22.510 1.00 14.47 198 THR B CA 1
ATOM 6804 C C . THR B 1 184 ? 22.593 43.191 -23.989 1.00 14.27 198 THR B C 1
ATOM 6805 O O . THR B 1 184 ? 22.155 42.079 -24.325 1.00 13.64 198 THR B O 1
ATOM 6809 N N . ILE B 1 185 ? 23.109 44.090 -24.831 1.00 14.60 199 ILE B N 1
ATOM 6810 C CA . ILE B 1 185 ? 23.420 43.815 -26.266 1.00 14.81 199 ILE B CA 1
ATOM 6811 C C . ILE B 1 185 ? 24.941 43.775 -26.385 1.00 14.50 199 ILE B C 1
ATOM 6812 O O . ILE B 1 185 ? 25.583 44.796 -26.105 1.00 15.82 199 ILE B O 1
ATOM 6817 N N . SER B 1 186 ? 25.499 42.621 -26.741 1.00 14.57 200 SER B N 1
ATOM 6818 C CA . SER B 1 186 ? 26.966 42.427 -26.825 1.00 15.11 200 SER B CA 1
ATOM 6819 C C . SER B 1 186 ? 27.278 41.242 -27.736 1.00 15.18 200 SER B C 1
ATOM 6820 O O . SER B 1 186 ? 26.362 40.443 -28.028 1.00 15.33 200 SER B O 1
ATOM 6823 N N . ARG B 1 187 ? 28.534 41.154 -28.165 1.00 15.80 201 ARG B N 1
ATOM 6824 C CA . ARG B 1 187 ? 29.091 39.950 -28.824 1.00 16.70 201 ARG B CA 1
ATOM 6825 C C . ARG B 1 187 ? 29.076 38.807 -27.807 1.00 16.15 201 ARG B C 1
ATOM 6826 O O . ARG B 1 187 ? 29.116 39.101 -26.600 1.00 16.31 201 ARG B O 1
ATOM 6834 N N . LEU B 1 188 ? 29.017 37.562 -28.283 1.00 16.12 202 LEU B N 1
ATOM 6835 C CA . LEU B 1 188 ? 29.145 36.344 -27.441 1.00 15.35 202 LEU B CA 1
ATOM 6836 C C . LEU B 1 188 ? 30.451 36.427 -26.645 1.00 15.54 202 LEU B C 1
ATOM 6837 O O . LEU B 1 188 ? 30.430 36.084 -25.448 1.00 16.03 202 LEU B O 1
ATOM 6842 N N . SER B 1 189 ? 31.527 36.904 -27.281 1.00 16.19 203 SER B N 1
ATOM 6843 C CA . SER B 1 189 ? 32.885 37.043 -26.691 1.00 17.16 203 SER B CA 1
ATOM 6844 C C . SER B 1 189 ? 32.891 38.062 -25.540 1.00 17.20 203 SER B C 1
ATOM 6845 O O . SER B 1 189 ? 33.839 38.016 -24.739 1.00 18.68 203 SER B O 1
ATOM 6848 N N . GLU B 1 190 ? 31.883 38.938 -25.455 1.00 17.00 204 GLU B N 1
ATOM 6849 C CA . GLU B 1 190 ? 31.820 40.062 -24.477 1.00 17.59 204 GLU B CA 1
ATOM 6850 C C . GLU B 1 190 ? 30.949 39.705 -23.262 1.00 16.83 204 GLU B C 1
ATOM 6851 O O . GLU B 1 190 ? 30.969 40.484 -22.291 1.00 17.82 204 GLU B O 1
ATOM 6857 N N . ILE B 1 191 ? 30.206 38.595 -23.308 1.00 16.11 205 ILE B N 1
ATOM 6858 C CA . ILE B 1 191 ? 29.236 38.203 -22.241 1.00 15.47 205 ILE B CA 1
ATOM 6859 C C . ILE B 1 191 ? 29.987 38.040 -20.910 1.00 16.16 205 ILE B C 1
ATOM 6860 O O . ILE B 1 191 ? 29.507 38.586 -19.900 1.00 17.18 205 ILE B O 1
ATOM 6865 N N . ARG B 1 192 ? 31.111 37.320 -20.914 1.00 16.98 206 ARG B N 1
ATOM 6866 C CA . ARG B 1 192 ? 31.919 37.037 -19.696 1.00 17.45 206 ARG B CA 1
ATOM 6867 C C . ARG B 1 192 ? 32.278 38.360 -19.012 1.00 18.02 206 ARG B C 1
ATOM 6868 O O . ARG B 1 192 ? 32.057 38.475 -17.793 1.00 19.05 206 ARG B O 1
ATOM 6876 N N . GLY B 1 193 ? 32.786 39.328 -19.778 1.00 17.98 207 GLY B N 1
ATOM 6877 C CA . GLY B 1 193 ? 33.252 40.630 -19.264 1.00 18.60 207 GLY B CA 1
ATOM 6878 C C . GLY B 1 193 ? 32.119 41.500 -18.737 1.00 18.44 207 GLY B C 1
ATOM 6879 O O . GLY B 1 193 ? 32.413 42.394 -17.924 1.00 21.17 207 GLY B O 1
ATOM 6880 N N . LEU B 1 194 ? 30.877 41.271 -19.183 1.00 17.65 208 LEU B N 1
ATOM 6881 C CA . LEU B 1 194 ? 29.702 42.128 -18.860 1.00 17.63 208 LEU B CA 1
ATOM 6882 C C . LEU B 1 194 ? 28.794 41.479 -17.805 1.00 16.95 208 LEU B C 1
ATOM 6883 O O . LEU B 1 194 ? 27.895 42.182 -17.303 1.00 17.26 208 LEU B O 1
ATOM 6888 N N . MET B 1 195 ? 29.001 40.203 -17.473 1.00 16.51 209 MET B N 1
ATOM 6889 C CA . MET B 1 195 ? 28.081 39.429 -16.593 1.00 16.57 209 MET B CA 1
ATOM 6890 C C . MET B 1 195 ? 27.925 40.128 -15.231 1.00 17.23 209 MET B C 1
ATOM 6891 O O . MET B 1 195 ? 26.776 40.301 -14.792 1.00 15.90 209 MET B O 1
ATOM 6896 N N . GLN B 1 196 ? 29.028 40.519 -14.586 1.00 19.03 210 GLN B N 1
ATOM 6897 C CA . GLN B 1 196 ? 29.010 41.111 -13.218 1.00 21.38 210 GLN B CA 1
ATOM 6898 C C . GLN B 1 196 ? 28.123 42.364 -13.222 1.00 20.83 210 GLN B C 1
ATOM 6899 O O . GLN B 1 196 ? 27.254 42.491 -12.332 1.00 20.96 210 GLN B O 1
ATOM 6905 N N . GLN B 1 197 ? 28.316 43.228 -14.220 1.00 21.76 211 GLN B N 1
ATOM 6906 C CA . GLN B 1 197 ? 27.591 44.515 -14.402 1.00 22.52 211 GLN B CA 1
ATOM 6907 C C . GLN B 1 197 ? 26.106 44.235 -14.696 1.00 19.14 211 GLN B C 1
ATOM 6908 O O . GLN B 1 197 ? 25.251 45.038 -14.265 1.00 18.05 211 GLN B O 1
ATOM 6914 N N . ALA B 1 198 ? 25.800 43.131 -15.386 1.00 17.12 212 ALA B N 1
ATOM 6915 C CA . ALA B 1 198 ? 24.432 42.762 -15.826 1.00 15.68 212 ALA B CA 1
ATOM 6916 C C . ALA B 1 198 ? 23.599 42.234 -14.648 1.00 15.18 212 ALA B C 1
ATOM 6917 O O . ALA B 1 198 ? 22.357 42.355 -14.705 1.00 14.22 212 ALA B O 1
ATOM 6919 N N . ILE B 1 199 ? 24.241 41.638 -13.637 1.00 15.00 213 ILE B N 1
ATOM 6920 C CA . ILE B 1 199 ? 23.543 41.078 -12.439 1.00 14.89 213 ILE B CA 1
ATOM 6921 C C . ILE B 1 199 ? 23.311 42.222 -11.450 1.00 14.96 213 ILE B C 1
ATOM 6922 O O . ILE B 1 199 ? 24.245 42.551 -10.701 1.00 16.61 213 ILE B O 1
ATOM 6927 N N . THR B 1 200 ? 22.106 42.792 -11.455 1.00 14.26 214 THR B N 1
ATOM 6928 C CA . THR B 1 200 ? 21.668 43.885 -10.547 1.00 14.88 214 THR B CA 1
ATOM 6929 C C . THR B 1 200 ? 20.949 43.272 -9.343 1.00 15.60 214 THR B C 1
ATOM 6930 O O . THR B 1 200 ? 20.537 42.115 -9.388 1.00 15.84 214 THR B O 1
ATOM 6934 N N . PRO B 1 201 ? 20.799 44.009 -8.217 1.00 16.59 215 PRO B N 1
ATOM 6935 C CA . PRO B 1 201 ? 20.172 43.458 -7.010 1.00 16.81 215 PRO B CA 1
ATOM 6936 C C . PRO B 1 201 ? 18.696 43.062 -7.181 1.00 16.74 215 PRO B C 1
ATOM 6937 O O . PRO B 1 201 ? 17.950 43.808 -7.784 1.00 18.69 215 PRO B O 1
ATOM 6941 N N . ASN B 1 202 ? 18.314 41.903 -6.638 1.00 16.25 216 ASN B N 1
ATOM 6942 C CA . ASN B 1 202 ? 16.927 41.368 -6.682 1.00 16.69 216 ASN B CA 1
ATOM 6943 C C . ASN B 1 202 ? 16.625 40.655 -5.362 1.00 16.10 216 ASN B C 1
ATOM 6944 O O . ASN B 1 202 ? 17.585 40.219 -4.698 1.00 17.30 216 ASN B O 1
ATOM 6949 N N . SER B 1 203 ? 15.339 40.539 -5.016 1.00 15.64 217 SER B N 1
ATOM 6950 C CA . SER B 1 203 ? 14.828 39.892 -3.775 1.00 15.71 217 SER B CA 1
ATOM 6951 C C . SER B 1 203 ? 15.280 38.425 -3.697 1.00 14.88 217 SER B C 1
ATOM 6952 O O . SER B 1 203 ? 15.549 37.951 -2.578 1.00 16.51 217 SER B O 1
ATOM 6955 N N . SER B 1 204 ? 15.356 37.726 -4.833 1.00 13.57 218 SER B N 1
ATOM 6956 C CA . SER B 1 204 ? 15.777 36.301 -4.916 1.00 12.49 218 SER B CA 1
ATOM 6957 C C . SER B 1 204 ? 16.519 36.080 -6.236 1.00 11.98 218 SER B C 1
ATOM 6958 O O . SER B 1 204 ? 15.888 36.239 -7.291 1.00 12.08 218 SER B O 1
ATOM 6961 N N . GLN B 1 205 ? 17.810 35.753 -6.179 1.00 11.95 219 GLN B N 1
ATOM 6962 C CA . GLN B 1 205 ? 18.648 35.582 -7.396 1.00 12.14 219 GLN B CA 1
ATOM 6963 C C . GLN B 1 205 ? 19.755 34.564 -7.118 1.00 11.99 219 GLN B C 1
ATOM 6964 O O . GLN B 1 205 ? 20.377 34.635 -6.039 1.00 11.44 219 GLN B O 1
ATOM 6970 N N . THR B 1 206 ? 19.961 33.632 -8.050 1.00 11.99 220 THR B N 1
ATOM 6971 C CA . THR B 1 206 ? 21.089 32.668 -8.029 1.00 12.16 220 THR B CA 1
ATOM 6972 C C . THR B 1 206 ? 21.678 32.565 -9.431 1.00 12.19 220 THR B C 1
ATOM 6973 O O . THR B 1 206 ? 21.339 31.651 -10.182 1.00 12.12 220 THR B O 1
ATOM 6977 N N . PRO B 1 207 ? 22.568 33.508 -9.817 1.00 13.03 221 PRO B N 1
ATOM 6978 C CA . PRO B 1 207 ? 23.378 33.364 -11.027 1.00 13.59 221 PRO B CA 1
ATOM 6979 C C . PRO B 1 207 ? 24.267 32.118 -10.918 1.00 13.93 221 PRO B C 1
ATOM 6980 O O . PRO B 1 207 ? 24.733 31.843 -9.821 1.00 14.89 221 PRO B O 1
ATOM 6984 N N . PHE B 1 208 ? 24.483 31.393 -12.022 1.00 13.53 222 PHE B N 1
ATOM 6985 C CA . PHE B 1 208 ? 25.136 30.057 -11.993 1.00 13.33 222 PHE B CA 1
ATOM 6986 C C . PHE B 1 208 ? 26.466 30.041 -12.755 1.00 13.42 222 PHE B C 1
ATOM 6987 O O . PHE B 1 208 ? 27.244 29.102 -12.517 1.00 14.27 222 PHE B O 1
ATOM 6995 N N . SER B 1 209 ? 26.739 31.006 -13.636 1.00 13.50 223 SER B N 1
ATOM 6996 C CA . SER B 1 209 ? 27.947 30.958 -14.501 1.00 14.19 223 SER B CA 1
ATOM 6997 C C . SER B 1 209 ? 28.353 32.350 -14.965 1.00 14.71 223 SER B C 1
ATOM 6998 O O . SER B 1 209 ? 27.501 33.185 -15.257 1.00 14.75 223 SER B O 1
ATOM 7001 N N . PRO B 1 210 ? 29.674 32.606 -15.096 1.00 15.81 224 PRO B N 1
ATOM 7002 C CA . PRO B 1 210 ? 30.159 33.830 -15.731 1.00 16.68 224 PRO B CA 1
ATOM 7003 C C . PRO B 1 210 ? 29.722 33.967 -17.202 1.00 16.23 224 PRO B C 1
ATOM 7004 O O . PRO B 1 210 ? 29.758 35.081 -17.702 1.00 17.41 224 PRO B O 1
ATOM 7008 N N . THR B 1 211 ? 29.302 32.871 -17.851 1.00 14.81 225 THR B N 1
ATOM 7009 C CA . THR B 1 211 ? 28.820 32.864 -19.263 1.00 14.68 225 THR B CA 1
ATOM 7010 C C . THR B 1 211 ? 27.440 32.196 -19.364 1.00 13.58 225 THR B C 1
ATOM 7011 O O . THR B 1 211 ? 27.091 31.707 -20.459 1.00 14.05 225 THR B O 1
ATOM 7015 N N . GLY B 1 212 ? 26.666 32.202 -18.276 1.00 12.52 226 GLY B N 1
ATOM 7016 C CA . GLY B 1 212 ? 25.289 31.680 -18.259 1.00 12.11 226 GLY B CA 1
ATOM 7017 C C . GLY B 1 212 ? 24.287 32.736 -18.684 1.00 11.44 226 GLY B C 1
ATOM 7018 O O . GLY B 1 212 ? 24.386 33.880 -18.197 1.00 11.43 226 GLY B O 1
ATOM 7019 N N . VAL B 1 213 ? 23.343 32.371 -19.551 1.00 11.35 227 VAL B N 1
ATOM 7020 C CA . VAL B 1 213 ? 22.250 33.271 -20.021 1.00 11.38 227 VAL B CA 1
ATOM 7021 C C . VAL B 1 213 ? 20.928 32.508 -19.967 1.00 10.86 227 VAL B C 1
ATOM 7022 O O . VAL B 1 213 ? 20.948 31.260 -20.010 1.00 10.63 227 VAL B O 1
ATOM 7026 N N . GLN B 1 214 ? 19.819 33.237 -19.889 1.00 10.59 228 GLN B N 1
ATOM 7027 C CA . GLN B 1 214 ? 18.464 32.637 -19.893 1.00 10.93 228 GLN B CA 1
ATOM 7028 C C . GLN B 1 214 ? 17.977 32.496 -21.334 1.00 10.78 228 GLN B C 1
ATOM 7029 O O . GLN B 1 214 ? 18.585 33.109 -22.246 1.00 11.28 228 GLN B O 1
ATOM 7035 N N . THR B 1 215 ? 16.934 31.687 -21.514 1.00 10.95 229 THR B N 1
ATOM 7036 C CA . THR B 1 215 ? 16.162 31.579 -22.774 1.00 11.05 229 THR B CA 1
ATOM 7037 C C . THR B 1 215 ? 14.802 32.236 -22.537 1.00 10.63 229 THR B C 1
ATOM 7038 O O . THR B 1 215 ? 14.345 32.323 -21.395 1.00 10.61 229 THR B O 1
ATOM 7042 N N . ALA B 1 216 ? 14.150 32.715 -23.603 1.00 10.80 230 ALA B N 1
ATOM 7043 C CA . ALA B 1 216 ? 14.629 32.650 -24.976 1.00 10.97 230 ALA B CA 1
ATOM 7044 C C . ALA B 1 216 ? 15.802 33.618 -25.187 1.00 11.12 230 ALA B C 1
ATOM 7045 O O . ALA B 1 216 ? 15.718 34.775 -24.733 1.00 11.50 230 ALA B O 1
ATOM 7047 N N . LEU B 1 217 ? 16.855 33.152 -25.860 1.00 11.34 231 LEU B N 1
ATOM 7048 C CA . LEU B 1 217 ? 18.049 33.959 -26.213 1.00 11.68 231 LEU B CA 1
ATOM 7049 C C . LEU B 1 217 ? 17.910 34.411 -27.666 1.00 12.21 231 LEU B C 1
ATOM 7050 O O . LEU B 1 217 ? 17.670 33.541 -28.515 1.00 12.75 231 LEU B O 1
ATOM 7055 N N . MET B 1 218 ? 18.076 35.709 -27.929 1.00 12.52 232 MET B N 1
ATOM 7056 C CA . MET B 1 218 ? 17.982 36.300 -29.291 1.00 13.12 232 MET B CA 1
ATOM 7057 C C . MET B 1 218 ? 19.394 36.637 -29.782 1.00 13.59 232 MET B C 1
ATOM 7058 O O . MET B 1 218 ? 20.210 37.118 -28.971 1.00 13.62 232 MET B O 1
ATOM 7063 N N . MET B 1 219 ? 19.682 36.367 -31.056 1.00 13.77 233 MET B N 1
ATOM 7064 C CA . MET B 1 219 ? 21.006 36.649 -31.664 1.00 14.54 233 MET B CA 1
ATOM 7065 C C . MET B 1 219 ? 20.829 37.208 -33.081 1.00 15.19 233 MET B C 1
ATOM 7066 O O . MET B 1 219 ? 19.826 36.875 -33.754 1.00 15.26 233 MET B O 1
ATOM 7071 N N . LYS B 1 220 ? 21.774 38.053 -33.487 1.00 15.84 234 LYS B N 1
ATOM 7072 C CA . LYS B 1 220 ? 21.878 38.628 -34.852 1.00 16.35 234 LYS B CA 1
ATOM 7073 C C . LYS B 1 220 ? 23.268 38.279 -35.392 1.00 16.84 234 LYS B C 1
ATOM 7074 O O . LYS B 1 220 ? 24.254 38.563 -34.688 1.00 16.85 234 LYS B O 1
ATOM 7080 N N . THR B 1 221 ? 23.345 37.671 -36.580 1.00 17.71 235 THR B N 1
ATOM 7081 C CA . THR B 1 221 ? 24.619 37.193 -37.184 1.00 18.25 235 THR B CA 1
ATOM 7082 C C . THR B 1 221 ? 25.132 38.230 -38.188 1.00 19.56 235 THR B C 1
ATOM 7083 O O . THR B 1 221 ? 24.305 38.986 -38.747 1.00 19.78 235 THR B O 1
ATOM 7087 N N . ASP B 1 222 ? 26.446 38.239 -38.422 1.00 20.73 236 ASP B N 1
ATOM 7088 C CA . ASP B 1 222 ? 27.124 39.152 -39.381 1.00 22.46 236 ASP B CA 1
ATOM 7089 C C . ASP B 1 222 ? 26.652 38.857 -40.812 1.00 22.76 236 ASP B C 1
ATOM 7090 O O . ASP B 1 222 ? 26.723 39.781 -41.643 1.00 25.10 236 ASP B O 1
ATOM 7095 N N . ASP B 1 223 ? 26.180 37.636 -41.095 1.00 21.81 237 ASP B N 1
ATOM 7096 C CA . ASP B 1 223 ? 25.761 37.219 -42.462 1.00 22.80 237 ASP B CA 1
ATOM 7097 C C . ASP B 1 223 ? 24.233 37.312 -42.610 1.00 22.16 237 ASP B C 1
ATOM 7098 O O . ASP B 1 223 ? 23.689 36.636 -43.504 1.00 23.09 237 ASP B O 1
ATOM 7103 N N . GLY B 1 224 ? 23.572 38.142 -41.794 1.00 21.17 238 GLY B N 1
ATOM 7104 C CA . GLY B 1 224 ? 22.194 38.618 -42.028 1.00 20.83 238 GLY B CA 1
ATOM 7105 C C . GLY B 1 224 ? 21.115 37.713 -41.447 1.00 19.91 238 GLY B C 1
ATOM 7106 O O . GLY B 1 224 ? 19.951 37.861 -41.867 1.00 21.53 238 GLY B O 1
ATOM 7107 N N . LEU B 1 225 ? 21.450 36.826 -40.504 1.00 18.62 239 LEU B N 1
ATOM 7108 C CA . LEU B 1 225 ? 20.460 35.908 -39.875 1.00 17.35 239 LEU B CA 1
ATOM 7109 C C . LEU B 1 225 ? 20.074 36.399 -38.476 1.00 16.47 239 LEU B C 1
ATOM 7110 O O . LEU B 1 225 ? 20.870 37.101 -37.832 1.00 17.10 239 LEU B O 1
ATOM 7115 N N . TYR B 1 226 ? 18.861 36.039 -38.068 1.00 15.76 240 TYR B N 1
ATOM 7116 C CA . TYR B 1 226 ? 18.311 36.202 -36.703 1.00 15.42 240 TYR B CA 1
ATOM 7117 C C . TYR B 1 226 ? 18.056 34.794 -36.160 1.00 15.31 240 TYR B C 1
ATOM 7118 O O . TYR B 1 226 ? 17.418 33.992 -36.861 1.00 15.85 240 TYR B O 1
ATOM 7127 N N . ILE B 1 227 ? 18.602 34.492 -34.978 1.00 15.06 241 ILE B N 1
ATOM 7128 C CA . ILE B 1 227 ? 18.534 33.138 -34.355 1.00 14.30 241 ILE B CA 1
ATOM 7129 C C . ILE B 1 227 ? 17.985 33.284 -32.933 1.00 13.69 241 ILE B C 1
ATOM 7130 O O . ILE B 1 227 ? 18.514 34.126 -32.178 1.00 14.19 241 ILE B O 1
ATOM 7135 N N . ASN B 1 228 ? 16.968 32.488 -32.597 1.00 13.17 242 ASN B N 1
ATOM 7136 C CA . ASN B 1 228 ? 16.345 32.433 -31.246 1.00 12.71 242 ASN B CA 1
ATOM 7137 C C . ASN B 1 228 ? 16.514 31.008 -30.711 1.00 12.41 242 ASN B C 1
ATOM 7138 O O . ASN B 1 228 ? 16.077 30.073 -31.405 1.00 13.22 242 ASN B O 1
ATOM 7143 N N . LEU B 1 229 ? 17.140 30.856 -29.536 1.00 11.71 243 LEU B N 1
ATOM 7144 C CA . LEU B 1 229 ? 17.276 29.557 -28.822 1.00 11.28 243 LEU B CA 1
ATOM 7145 C C . LEU B 1 229 ? 16.338 29.558 -27.616 1.00 11.01 243 LEU B C 1
ATOM 7146 O O . LEU B 1 229 ? 16.403 30.511 -26.807 1.00 11.65 243 LEU B O 1
ATOM 7151 N N . HIS B 1 230 ? 15.506 28.526 -27.487 1.00 10.91 244 HIS B N 1
ATOM 7152 C CA . HIS B 1 230 ? 14.472 28.446 -26.422 1.00 10.80 244 HIS B CA 1
ATOM 7153 C C . HIS B 1 230 ? 14.050 26.988 -26.208 1.00 10.83 244 HIS B C 1
ATOM 7154 O O . HIS B 1 230 ? 14.724 26.084 -26.738 1.00 10.90 244 HIS B O 1
ATOM 7161 N N . GLU B 1 231 ? 13.019 26.767 -25.394 1.00 10.68 245 GLU B N 1
ATOM 7162 C CA . GLU B 1 231 ? 12.413 25.435 -25.166 1.00 10.75 245 GLU B CA 1
ATOM 7163 C C . GLU B 1 231 ? 10.892 25.580 -25.246 1.00 10.80 245 GLU B C 1
ATOM 7164 O O . GLU B 1 231 ? 10.392 26.719 -25.188 1.00 11.12 245 GLU B O 1
ATOM 7170 N N . ALA B 1 232 ? 10.193 24.457 -25.399 1.00 10.46 246 ALA B N 1
ATOM 7171 C CA . ALA B 1 232 ? 8.722 24.387 -25.519 1.00 10.28 246 ALA B CA 1
ATOM 7172 C C . ALA B 1 232 ? 8.208 23.222 -24.672 1.00 10.17 246 ALA B C 1
ATOM 7173 O O . ALA B 1 232 ? 8.864 22.168 -24.664 1.00 10.45 246 ALA B O 1
ATOM 7175 N N . ALA B 1 233 ? 7.078 23.421 -23.988 1.00 10.09 247 ALA B N 1
ATOM 7176 C CA . ALA B 1 233 ? 6.359 22.380 -23.219 1.00 10.08 247 ALA B CA 1
ATOM 7177 C C . ALA B 1 233 ? 7.220 21.932 -22.027 1.00 10.21 247 ALA B C 1
ATOM 7178 O O . ALA B 1 233 ? 7.462 20.720 -21.874 1.00 10.74 247 ALA B O 1
ATOM 7180 N N . LEU B 1 234 ? 7.665 22.889 -21.213 1.00 9.99 248 LEU B N 1
ATOM 7181 C CA . LEU B 1 234 ? 8.438 22.618 -19.969 1.00 10.20 248 LEU B CA 1
ATOM 7182 C C . LEU B 1 234 ? 7.490 22.024 -18.913 1.00 10.50 248 LEU B C 1
ATOM 7183 O O . LEU B 1 234 ? 6.858 22.798 -18.162 1.00 11.07 248 LEU B O 1
ATOM 7188 N N . ILE B 1 235 ? 7.379 20.695 -18.896 1.00 10.59 249 ILE B N 1
ATOM 7189 C CA . ILE B 1 235 ? 6.454 19.915 -18.021 1.00 10.93 249 ILE B CA 1
ATOM 7190 C C . ILE B 1 235 ? 7.235 18.748 -17.406 1.00 11.11 249 ILE B C 1
ATOM 7191 O O . ILE B 1 235 ? 7.940 18.032 -18.150 1.00 11.65 249 ILE B O 1
ATOM 7196 N N . ASP B 1 236 ? 7.110 18.568 -16.085 1.00 11.37 250 ASP B N 1
ATOM 7197 C CA . ASP B 1 236 ? 7.692 17.420 -15.338 1.00 11.62 250 ASP B CA 1
ATOM 7198 C C . ASP B 1 236 ? 9.199 17.363 -15.608 1.00 10.86 250 ASP B C 1
ATOM 7199 O O . ASP B 1 236 ? 9.730 16.269 -15.867 1.00 11.23 250 ASP B O 1
ATOM 7204 N N . TYR B 1 237 ? 9.864 18.511 -15.536 1.00 10.29 251 TYR B N 1
ATOM 7205 C CA . TYR B 1 237 ? 11.283 18.681 -15.928 1.00 10.01 251 TYR B CA 1
ATOM 7206 C C . TYR B 1 237 ? 11.785 20.011 -15.369 1.00 10.01 251 TYR B C 1
ATOM 7207 O O . TYR B 1 237 ? 10.955 20.893 -15.084 1.00 10.10 251 TYR B O 1
ATOM 7216 N N . SER B 1 238 ? 13.099 20.145 -15.236 1.00 10.02 252 SER B N 1
ATOM 7217 C CA . SER B 1 238 ? 13.764 21.368 -14.729 1.00 10.06 252 SER B CA 1
ATOM 7218 C C . SER B 1 238 ? 13.926 22.384 -15.863 1.00 10.00 252 SER B C 1
ATOM 7219 O O . SER B 1 238 ? 14.174 21.966 -17.015 1.00 10.07 252 SER B O 1
ATOM 7222 N N . CYS B 1 239 ? 13.813 23.672 -15.537 1.00 10.01 253 CYS B N 1
ATOM 7223 C CA . CYS B 1 239 ? 13.964 24.799 -16.495 1.00 10.09 253 CYS B CA 1
ATOM 7224 C C . CYS B 1 239 ? 15.362 24.775 -17.116 1.00 10.14 253 CYS B C 1
ATOM 7225 O O . CYS B 1 239 ? 16.347 24.617 -16.361 1.00 10.47 253 CYS B O 1
ATOM 7228 N N . MET B 1 240 ? 15.439 24.939 -18.444 1.00 10.14 254 MET B N 1
ATOM 7229 C CA . MET B 1 240 ? 16.715 25.001 -19.199 1.00 10.36 254 MET B CA 1
ATOM 7230 C C . MET B 1 240 ? 17.211 26.447 -19.279 1.00 10.29 254 MET B C 1
ATOM 7231 O O . MET B 1 240 ? 16.434 27.322 -19.701 1.00 10.67 254 MET B O 1
ATOM 7236 N N . HIS B 1 241 ? 18.467 26.665 -18.889 1.00 10.35 255 HIS B N 1
ATOM 7237 C CA . HIS B 1 241 ? 19.265 27.879 -19.194 1.00 10.39 255 HIS B CA 1
ATOM 7238 C C . HIS B 1 241 ? 20.334 27.473 -20.211 1.00 10.43 255 HIS B C 1
ATOM 7239 O O . HIS B 1 241 ? 20.414 26.272 -20.537 1.00 10.72 255 HIS B O 1
ATOM 7246 N N . LEU B 1 242 ? 21.138 28.424 -20.672 1.00 10.40 256 LEU B N 1
ATOM 7247 C CA . LEU B 1 242 ? 22.257 28.131 -21.601 1.00 10.97 256 LEU B CA 1
ATOM 7248 C C . LEU B 1 242 ? 23.564 28.594 -20.966 1.00 11.68 256 LEU B C 1
ATOM 7249 O O . LEU B 1 242 ? 23.580 29.647 -20.297 1.00 12.93 256 LEU B O 1
ATOM 7254 N N . ASN B 1 243 ? 24.607 27.790 -21.142 1.00 11.86 257 ASN B N 1
ATOM 7255 C CA . ASN B 1 243 ? 25.974 28.108 -20.680 1.00 12.82 257 ASN B CA 1
ATOM 7256 C C . ASN B 1 243 ? 26.864 28.184 -21.915 1.00 13.02 257 ASN B C 1
ATOM 7257 O O . ASN B 1 243 ? 26.897 27.194 -22.675 1.00 13.57 257 ASN B O 1
ATOM 7262 N N . LEU B 1 244 ? 27.524 29.324 -22.117 1.00 13.81 258 LEU B N 1
ATOM 7263 C CA . LEU B 1 244 ? 28.366 29.565 -23.314 1.00 14.82 258 LEU B CA 1
ATOM 7264 C C . LEU B 1 244 ? 29.799 29.097 -23.048 1.00 15.75 258 LEU B C 1
ATOM 7265 O O . LEU B 1 244 ? 30.430 29.592 -22.096 1.00 15.97 258 LEU B O 1
ATOM 7270 N N . ASP B 1 245 ? 30.279 28.175 -23.883 1.00 16.60 259 ASP B N 1
ATOM 7271 C CA . ASP B 1 245 ? 31.721 27.957 -24.148 1.00 17.66 259 ASP B CA 1
ATOM 7272 C C . ASP B 1 245 ? 32.164 29.088 -25.084 1.00 18.27 259 ASP B C 1
ATOM 7273 O O . ASP B 1 245 ? 31.837 29.019 -26.284 1.00 18.67 259 ASP B O 1
ATOM 7278 N N . ASP B 1 246 ? 32.833 30.116 -24.549 1.00 18.90 260 ASP B N 1
ATOM 7279 C CA . ASP B 1 246 ? 33.169 31.353 -25.306 1.00 20.30 260 ASP B CA 1
ATOM 7280 C C . ASP B 1 246 ? 34.548 31.210 -25.967 1.00 21.83 260 ASP B C 1
ATOM 7281 O O . ASP B 1 246 ? 35.041 32.223 -26.507 1.00 23.92 260 ASP B O 1
ATOM 7286 N N . LYS B 1 247 ? 35.135 30.006 -25.966 1.00 23.05 261 LYS B N 1
ATOM 7287 C CA . LYS B 1 247 ? 36.348 29.687 -26.771 1.00 25.54 261 LYS B CA 1
ATOM 7288 C C . LYS B 1 247 ? 35.911 29.046 -28.100 1.00 24.93 261 LYS B C 1
ATOM 7289 O O . LYS B 1 247 ? 36.474 29.430 -29.140 1.00 27.03 261 LYS B O 1
ATOM 7295 N N . ASN B 1 248 ? 34.919 28.147 -28.082 1.00 23.51 262 ASN B N 1
ATOM 7296 C CA . ASN B 1 248 ? 34.424 27.408 -29.279 1.00 22.87 262 ASN B CA 1
ATOM 7297 C C . ASN B 1 248 ? 33.088 27.985 -29.768 1.00 21.62 262 ASN B C 1
ATOM 7298 O O . ASN B 1 248 ? 32.637 27.557 -30.848 1.00 21.88 262 ASN B O 1
ATOM 7303 N N . MET B 1 249 ? 32.482 28.906 -29.006 1.00 19.84 263 MET B N 1
ATOM 7304 C CA . MET B 1 249 ? 31.150 29.514 -29.285 1.00 19.65 263 MET B CA 1
ATOM 7305 C C . MET B 1 249 ? 30.092 28.409 -29.392 1.00 18.06 263 MET B C 1
ATOM 7306 O O . MET B 1 249 ? 29.369 28.353 -30.410 1.00 18.02 263 MET B O 1
ATOM 7311 N N . ILE B 1 250 ? 30.001 27.573 -28.356 1.00 16.41 264 ILE B N 1
ATOM 7312 C CA . ILE B 1 250 ? 28.960 26.515 -28.216 1.00 15.94 264 ILE B CA 1
ATOM 7313 C C . ILE B 1 250 ? 28.140 26.815 -26.958 1.00 15.32 264 ILE B C 1
ATOM 7314 O O . ILE B 1 250 ? 28.731 26.839 -25.852 1.00 15.72 264 ILE B O 1
ATOM 7319 N N . PHE B 1 251 ? 26.832 27.023 -27.119 1.00 13.98 265 PHE B N 1
ATOM 7320 C CA . PHE B 1 251 ? 25.861 27.058 -25.995 1.00 13.90 265 PHE B CA 1
ATOM 7321 C C . PHE B 1 251 ? 25.501 25.622 -25.622 1.00 14.04 265 PHE B C 1
ATOM 7322 O O . PHE B 1 251 ? 25.354 24.778 -26.525 1.00 13.85 265 PHE B O 1
ATOM 7330 N N . GLU B 1 252 ? 25.366 25.348 -24.323 1.00 13.80 266 GLU B N 1
ATOM 7331 C CA . GLU B 1 252 ? 24.938 24.017 -23.832 1.00 14.08 266 GLU B CA 1
ATOM 7332 C C . GLU B 1 252 ? 23.813 24.191 -22.811 1.00 12.94 266 GLU B C 1
ATOM 7333 O O . GLU B 1 252 ? 23.901 25.100 -21.955 1.00 13.05 266 GLU B O 1
ATOM 7339 N N . SER B 1 253 ? 22.795 23.337 -22.908 1.00 12.37 267 SER B N 1
ATOM 7340 C CA . SER B 1 253 ? 21.722 23.186 -21.894 1.00 11.59 267 SER B CA 1
ATOM 7341 C C . SER B 1 253 ? 22.334 23.137 -20.490 1.00 11.39 267 SER B C 1
ATOM 7342 O O . SER B 1 253 ? 23.260 22.335 -20.254 1.00 11.77 267 SER B O 1
ATOM 7345 N N . TRP B 1 254 ? 21.821 23.978 -19.597 1.00 10.89 268 TRP B N 1
ATOM 7346 C CA . TRP B 1 254 ? 22.177 23.999 -18.158 1.00 10.65 268 TRP B CA 1
ATOM 7347 C C . TRP B 1 254 ? 20.866 24.013 -17.370 1.00 10.25 268 TRP B C 1
ATOM 7348 O O . TRP B 1 254 ? 20.236 25.072 -17.306 1.00 10.43 268 TRP B O 1
ATOM 7359 N N . LEU B 1 255 ? 20.447 22.862 -16.839 1.00 10.07 269 LEU B N 1
ATOM 7360 C CA . LEU B 1 255 ? 19.147 22.735 -16.129 1.00 9.92 269 LEU B CA 1
ATOM 7361 C C . LEU B 1 255 ? 19.281 23.277 -14.697 1.00 9.84 269 LEU B C 1
ATOM 7362 O O . LEU B 1 255 ? 20.422 23.460 -14.203 1.00 10.31 269 LEU B O 1
ATOM 7367 N N . THR B 1 256 ? 18.145 23.564 -14.069 1.00 9.66 270 THR B N 1
ATOM 7368 C CA . THR B 1 256 ? 18.071 24.164 -12.710 1.00 9.63 270 THR B CA 1
ATOM 7369 C C . THR B 1 256 ? 18.171 23.050 -11.672 1.00 9.66 270 THR B C 1
ATOM 7370 O O . THR B 1 256 ? 17.390 22.103 -11.713 1.00 9.91 270 THR B O 1
ATOM 7374 N N . PRO B 1 257 ? 19.127 23.128 -10.717 1.00 9.89 271 PRO B N 1
ATOM 7375 C CA . PRO B 1 257 ? 19.298 22.079 -9.710 1.00 9.99 271 PRO B CA 1
ATOM 7376 C C . PRO B 1 257 ? 18.238 22.133 -8.601 1.00 10.49 271 PRO B C 1
ATOM 7377 O O . PRO B 1 257 ? 17.703 23.200 -8.351 1.00 10.76 271 PRO B O 1
ATOM 7381 N N . ASP B 1 258 ? 17.959 20.981 -7.986 1.00 10.51 272 ASP B N 1
ATOM 7382 C CA . ASP B 1 258 ? 17.081 20.859 -6.792 1.00 10.64 272 ASP B CA 1
ATOM 7383 C C . ASP B 1 258 ? 17.938 21.082 -5.537 1.00 10.94 272 ASP B C 1
ATOM 7384 O O . ASP B 1 258 ? 19.139 21.386 -5.674 1.00 11.11 272 ASP B O 1
ATOM 7389 N N . ALA B 1 259 ? 17.351 20.913 -4.352 1.00 11.46 273 ALA B N 1
ATOM 7390 C CA . ALA B 1 259 ? 18.002 21.179 -3.047 1.00 12.06 273 ALA B CA 1
ATOM 7391 C C . ALA B 1 259 ? 19.239 20.290 -2.850 1.00 12.55 273 ALA B C 1
ATOM 7392 O O . ALA B 1 259 ? 20.106 20.681 -2.051 1.00 13.52 273 ALA B O 1
ATOM 7394 N N . LYS B 1 260 ? 19.316 19.142 -3.533 1.00 12.79 274 LYS B N 1
ATOM 7395 C CA . LYS B 1 260 ? 20.452 18.184 -3.438 1.00 13.71 274 LYS B CA 1
ATOM 7396 C C . LYS B 1 260 ? 21.415 18.342 -4.624 1.00 13.05 274 LYS B C 1
ATOM 7397 O O . LYS B 1 260 ? 22.425 17.612 -4.650 1.00 13.29 274 LYS B O 1
ATOM 7403 N N . GLY B 1 261 ? 21.125 19.258 -5.556 1.00 12.24 275 GLY B N 1
ATOM 7404 C CA . GLY B 1 261 ? 21.975 19.545 -6.730 1.00 11.95 275 GLY B CA 1
ATOM 7405 C C . GLY B 1 261 ? 21.624 18.697 -7.942 1.00 11.83 275 GLY B C 1
ATOM 7406 O O . GLY B 1 261 ? 22.339 18.815 -8.949 1.00 12.43 275 GLY B O 1
ATOM 7407 N N . ASP B 1 262 ? 20.574 17.874 -7.861 1.00 11.52 276 ASP B N 1
ATOM 7408 C CA . ASP B 1 262 ? 20.128 16.986 -8.970 1.00 11.73 276 ASP B CA 1
ATOM 7409 C C . ASP B 1 262 ? 19.247 17.789 -9.935 1.00 11.37 276 ASP B C 1
ATOM 7410 O O . ASP B 1 262 ? 18.725 18.840 -9.535 1.00 11.46 276 ASP B O 1
ATOM 7415 N N . LYS B 1 263 ? 19.087 17.322 -11.175 1.00 11.28 277 LYS B N 1
ATOM 7416 C CA . LYS B 1 263 ? 18.451 18.132 -12.249 1.00 11.19 277 LYS B CA 1
ATOM 7417 C C . LYS B 1 263 ? 17.323 17.354 -12.935 1.00 11.45 277 LYS B C 1
ATOM 7418 O O . LYS B 1 263 ? 17.121 17.569 -14.139 1.00 12.45 277 LYS B O 1
ATOM 7424 N N . GLY B 1 264 ? 16.575 16.541 -12.183 1.00 11.28 278 GLY B N 1
ATOM 7425 C CA . GLY B 1 264 ? 15.276 15.997 -12.623 1.00 11.29 278 GLY B CA 1
ATOM 7426 C C . GLY B 1 264 ? 15.092 14.547 -12.223 1.00 11.05 278 GLY B C 1
ATOM 7427 O O . GLY B 1 264 ? 15.982 13.729 -12.520 1.00 11.58 278 GLY B O 1
ATOM 7428 N N . TYR B 1 265 ? 13.981 14.243 -11.552 1.00 11.07 279 TYR B N 1
ATOM 7429 C CA . TYR B 1 265 ? 13.554 12.862 -11.218 1.00 11.25 279 TYR B CA 1
ATOM 7430 C C . TYR B 1 265 ? 12.599 12.393 -12.315 1.00 11.33 279 TYR B C 1
ATOM 7431 O O . TYR B 1 265 ? 11.537 13.023 -12.511 1.00 11.92 279 TYR B O 1
ATOM 7440 N N . MET B 1 266 ? 12.996 11.341 -13.032 1.00 11.64 280 MET B N 1
ATOM 7441 C CA . MET B 1 266 ? 12.296 10.867 -14.253 1.00 12.09 280 MET B CA 1
ATOM 7442 C C . MET B 1 266 ? 11.783 9.443 -14.025 1.00 11.82 280 MET B C 1
ATOM 7443 O O . MET B 1 266 ? 12.412 8.692 -13.244 1.00 11.88 280 MET B O 1
ATOM 7448 N N . GLN B 1 267 ? 10.656 9.118 -14.660 1.00 12.05 281 GLN B N 1
ATOM 7449 C CA . GLN B 1 267 ? 10.068 7.755 -14.719 1.00 12.26 281 GLN B CA 1
ATOM 7450 C C . GLN B 1 267 ? 9.587 7.507 -16.152 1.00 12.08 281 GLN B C 1
ATOM 7451 O O . GLN B 1 267 ? 8.750 8.285 -16.636 1.00 12.86 281 GLN B O 1
ATOM 7457 N N . THR B 1 268 ? 10.091 6.458 -16.801 1.00 12.18 282 THR B N 1
ATOM 7458 C CA . THR B 1 268 ? 9.678 6.090 -18.178 1.00 12.07 282 THR B CA 1
ATOM 7459 C C . THR B 1 268 ? 8.254 5.539 -18.115 1.00 12.37 282 THR B C 1
ATOM 7460 O O . THR B 1 268 ? 7.865 4.949 -17.103 1.00 13.05 282 THR B O 1
ATOM 7464 N N . PRO B 1 269 ? 7.411 5.745 -19.154 1.00 12.74 283 PRO B N 1
ATOM 7465 C CA . PRO B 1 269 ? 7.771 6.539 -20.331 1.00 12.61 283 PRO B CA 1
ATOM 7466 C C . PRO B 1 269 ? 7.704 8.041 -20.029 1.00 12.13 283 PRO B C 1
ATOM 7467 O O . PRO B 1 269 ? 6.775 8.460 -19.360 1.00 12.87 283 PRO B O 1
ATOM 7471 N N . CYS B 1 270 ? 8.677 8.812 -20.515 1.00 12.37 284 CYS B N 1
ATOM 7472 C CA . CYS B 1 270 ? 8.723 10.283 -20.312 1.00 12.59 284 CYS B CA 1
ATOM 7473 C C . CYS B 1 270 ? 9.508 10.949 -21.440 1.00 12.20 284 CYS B C 1
ATOM 7474 O O . CYS B 1 270 ? 10.257 10.251 -22.152 1.00 12.39 284 CYS B O 1
ATOM 7477 N N . ASN B 1 271 ? 9.298 12.253 -21.601 1.00 12.44 285 ASN B N 1
ATOM 7478 C CA . ASN B 1 271 ? 9.945 13.085 -22.646 1.00 12.72 285 ASN B CA 1
ATOM 7479 C C . ASN B 1 271 ? 10.611 14.282 -21.977 1.00 11.85 285 ASN B C 1
ATOM 7480 O O . ASN B 1 271 ? 10.066 14.766 -20.964 1.00 12.22 285 ASN B O 1
ATOM 7485 N N . SER B 1 272 ? 11.731 14.747 -22.527 1.00 11.24 286 SER B N 1
ATOM 7486 C CA . SER B 1 272 ? 12.263 16.102 -22.253 1.00 10.87 286 SER B CA 1
ATOM 7487 C C . SER B 1 272 ? 11.318 17.108 -22.895 1.00 10.34 286 SER B C 1
ATOM 7488 O O . SER B 1 272 ? 10.534 16.753 -23.779 1.00 10.12 286 SER B O 1
ATOM 7491 N N . PRO B 1 273 ? 11.384 18.397 -22.507 1.00 10.12 287 PRO B N 1
ATOM 7492 C CA . PRO B 1 273 ? 10.753 19.459 -23.283 1.00 10.01 287 PRO B CA 1
ATOM 7493 C C . PRO B 1 273 ? 11.467 19.555 -24.637 1.00 10.24 287 PRO B C 1
ATOM 7494 O O . PRO B 1 273 ? 12.558 19.012 -24.777 1.00 10.40 287 PRO B O 1
ATOM 7498 N N . TRP B 1 274 ? 10.848 20.249 -25.591 1.00 10.43 288 TRP B N 1
ATOM 7499 C CA . TRP B 1 274 ? 11.474 20.540 -26.904 1.00 10.56 288 TRP B CA 1
ATOM 7500 C C . TRP B 1 274 ? 12.536 21.619 -26.705 1.00 10.61 288 TRP B C 1
ATOM 7501 O O . TRP B 1 274 ? 12.370 22.456 -25.797 1.00 11.00 288 TRP B O 1
ATOM 7512 N N . ARG B 1 275 ? 13.605 21.559 -27.496 1.00 10.85 289 ARG B N 1
ATOM 7513 C CA . ARG B 1 275 ? 14.607 22.640 -27.643 1.00 10.84 289 ARG B CA 1
ATOM 7514 C C . ARG B 1 275 ? 14.394 23.236 -29.038 1.00 11.12 289 ARG B C 1
ATOM 7515 O O . ARG B 1 275 ? 14.230 22.443 -29.988 1.00 11.77 289 ARG B O 1
ATOM 7523 N N . THR B 1 276 ? 14.319 24.560 -29.149 1.00 11.27 290 THR B N 1
ATOM 7524 C CA . THR B 1 276 ? 13.914 25.241 -30.406 1.00 11.59 290 THR B CA 1
ATOM 7525 C C . THR B 1 276 ? 15.027 26.166 -30.885 1.00 11.86 290 THR B C 1
ATOM 7526 O O . THR B 1 276 ? 15.644 26.863 -30.066 1.00 11.98 290 THR B O 1
ATOM 7530 N N . ILE B 1 277 ? 15.262 26.133 -32.194 1.00 12.67 291 ILE B N 1
ATOM 7531 C CA . ILE B 1 277 ? 16.111 27.097 -32.945 1.00 12.90 291 ILE B CA 1
ATOM 7532 C C . ILE B 1 277 ? 15.206 27.749 -33.997 1.00 13.63 291 ILE B C 1
ATOM 7533 O O . ILE B 1 277 ? 14.833 27.060 -34.968 1.00 14.17 291 ILE B O 1
ATOM 7538 N N . ILE B 1 278 ? 14.795 28.996 -33.761 1.00 13.71 292 ILE B N 1
ATOM 7539 C CA . ILE B 1 278 ? 13.969 29.789 -34.717 1.00 13.78 292 ILE B CA 1
ATOM 7540 C C . ILE B 1 278 ? 14.939 30.666 -35.509 1.00 14.52 292 ILE B C 1
ATOM 7541 O O . ILE B 1 278 ? 15.773 31.346 -34.880 1.00 15.15 292 ILE B O 1
ATOM 7546 N N . VAL B 1 279 ? 14.872 30.614 -36.842 1.00 14.93 293 VAL B N 1
ATOM 7547 C CA . VAL B 1 279 ? 15.878 31.287 -37.711 1.00 15.28 293 VAL B CA 1
ATOM 7548 C C . VAL B 1 279 ? 15.189 31.880 -38.945 1.00 16.06 293 VAL B C 1
ATOM 7549 O O . VAL B 1 279 ? 14.296 31.225 -39.527 1.00 16.37 293 VAL B O 1
ATOM 7553 N N . SER B 1 280 ? 15.590 33.098 -39.304 1.00 16.31 294 SER B N 1
ATOM 7554 C CA . SER B 1 280 ? 15.161 33.790 -40.545 1.00 17.03 294 SER B CA 1
ATOM 7555 C C . SER B 1 280 ? 16.185 34.864 -40.919 1.00 17.38 294 SER B C 1
ATOM 7556 O O . SER B 1 280 ? 16.976 35.272 -40.046 1.00 18.31 294 SER B O 1
ATOM 7559 N N . ASP B 1 281 ? 16.167 35.300 -42.182 1.00 17.79 295 ASP B N 1
ATOM 7560 C CA . ASP B 1 281 ? 16.940 36.480 -42.656 1.00 17.93 295 ASP B CA 1
ATOM 7561 C C . ASP B 1 281 ? 16.090 37.745 -42.471 1.00 17.49 295 ASP B C 1
ATOM 7562 O O . ASP B 1 281 ? 16.563 38.834 -42.851 1.00 18.56 295 ASP B O 1
ATOM 7567 N N . ASP B 1 282 ? 14.878 37.595 -41.927 1.00 17.15 296 ASP B N 1
ATOM 7568 C CA . ASP B 1 282 ? 13.917 38.695 -41.651 1.00 16.94 296 ASP B CA 1
ATOM 7569 C C . ASP B 1 282 ? 13.527 38.627 -40.173 1.00 15.95 296 ASP B C 1
ATOM 7570 O O . ASP B 1 282 ? 12.898 37.632 -39.789 1.00 16.56 296 ASP B O 1
ATOM 7575 N N . ALA B 1 283 ? 13.883 39.647 -39.386 1.00 15.56 297 ALA B N 1
ATOM 7576 C CA . ALA B 1 283 ? 13.635 39.701 -37.924 1.00 15.26 297 ALA B CA 1
ATOM 7577 C C . ALA B 1 283 ? 12.134 39.555 -37.652 1.00 15.04 297 ALA B C 1
ATOM 7578 O O . ALA B 1 283 ? 11.779 38.987 -36.606 1.00 15.05 297 ALA B O 1
ATOM 7580 N N . ARG B 1 284 ? 11.282 40.036 -38.562 1.00 15.28 298 ARG B N 1
ATOM 7581 C CA . ARG B 1 284 ? 9.804 40.031 -38.390 1.00 15.36 298 ARG B CA 1
ATOM 7582 C C . ARG B 1 284 ? 9.282 38.589 -38.344 1.00 15.26 298 ARG B C 1
ATOM 7583 O O . ARG B 1 284 ? 8.229 38.373 -37.712 1.00 15.72 298 ARG B O 1
ATOM 7591 N N . ASN B 1 285 ? 9.992 37.642 -38.967 1.00 15.35 299 ASN B N 1
ATOM 7592 C CA . ASN B 1 285 ? 9.576 36.215 -39.044 1.00 15.54 299 ASN B CA 1
ATOM 7593 C C . ASN B 1 285 ? 9.904 35.483 -37.737 1.00 14.84 299 ASN B C 1
ATOM 7594 O O . ASN B 1 285 ? 9.275 34.436 -37.488 1.00 15.35 299 ASN B O 1
ATOM 7599 N N . ILE B 1 286 ? 10.841 35.993 -36.935 1.00 14.26 300 ILE B N 1
ATOM 7600 C CA . ILE B 1 286 ? 11.075 35.471 -35.554 1.00 13.89 300 ILE B CA 1
ATOM 7601 C C . ILE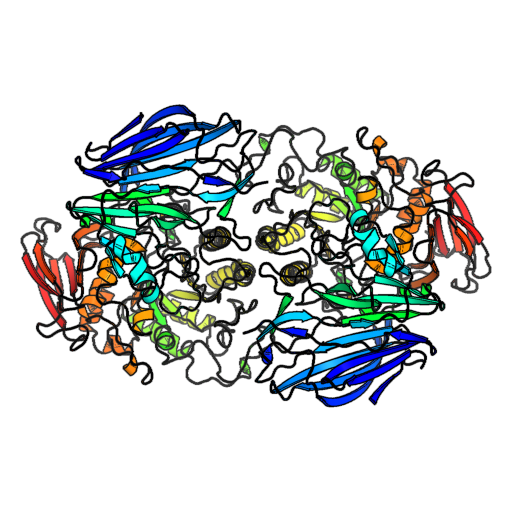 B 1 286 ? 9.807 35.752 -34.734 1.00 13.34 300 ILE B C 1
ATOM 7602 O O . ILE B 1 286 ? 9.325 34.828 -34.053 1.00 14.10 300 ILE B O 1
ATOM 7607 N N . LEU B 1 287 ? 9.275 36.975 -34.814 1.00 12.96 301 LEU B N 1
ATOM 7608 C CA . LEU B 1 287 ? 8.050 37.388 -34.074 1.00 12.76 301 LEU B CA 1
ATOM 7609 C C . LEU B 1 287 ? 6.844 36.594 -34.592 1.00 12.85 301 LEU B C 1
ATOM 7610 O O . LEU B 1 287 ? 5.969 36.252 -33.786 1.00 13.35 301 LEU B O 1
ATOM 7615 N N . ALA B 1 288 ? 6.803 36.304 -35.892 1.00 13.15 302 ALA B N 1
ATOM 7616 C CA . ALA B 1 288 ? 5.678 35.610 -36.563 1.00 13.52 302 ALA B CA 1
ATOM 7617 C C . ALA B 1 288 ? 5.681 34.102 -36.279 1.00 13.55 302 ALA B C 1
ATOM 7618 O O . ALA B 1 288 ? 4.638 33.458 -36.508 1.00 14.36 302 ALA B O 1
ATOM 7620 N N . SER B 1 289 ? 6.795 33.539 -35.810 1.00 13.18 303 SER B N 1
ATOM 7621 C CA . SER B 1 289 ? 6.923 32.077 -35.584 1.00 13.41 303 SER B CA 1
ATOM 7622 C C . SER B 1 289 ? 5.945 31.616 -34.496 1.00 12.88 303 SER B C 1
ATOM 7623 O O . SER B 1 289 ? 5.809 32.305 -33.449 1.00 13.68 303 SER B O 1
ATOM 7626 N N . ARG B 1 290 ? 5.315 30.466 -34.731 1.00 12.89 304 ARG B N 1
ATOM 7627 C CA . ARG B 1 290 ? 4.418 29.791 -33.762 1.00 12.52 304 ARG B CA 1
ATOM 7628 C C . ARG B 1 290 ? 4.960 28.395 -33.442 1.00 12.43 304 ARG B C 1
ATOM 7629 O O . ARG B 1 290 ? 4.170 27.545 -32.999 1.00 12.76 304 ARG B O 1
ATOM 7637 N N . ILE B 1 291 ? 6.263 28.170 -33.629 1.00 12.45 305 ILE B N 1
ATOM 7638 C CA . ILE B 1 291 ? 6.903 26.848 -33.363 1.00 12.40 305 ILE B CA 1
ATOM 7639 C C . ILE B 1 291 ? 6.652 26.481 -31.894 1.00 11.98 305 ILE B C 1
ATOM 7640 O O . ILE B 1 291 ? 6.272 25.333 -31.628 1.00 12.57 305 ILE B O 1
ATOM 7645 N N . THR B 1 292 ? 6.830 27.432 -30.976 1.00 11.53 306 THR B N 1
ATOM 7646 C CA . THR B 1 292 ? 6.687 27.164 -29.522 1.00 11.27 306 THR B CA 1
ATOM 7647 C C . THR B 1 292 ? 5.283 26.611 -29.249 1.00 11.14 306 THR B C 1
ATOM 7648 O O . THR B 1 292 ? 5.190 25.514 -28.663 1.00 11.57 306 THR B O 1
ATOM 7652 N N . LEU B 1 293 ? 4.229 27.327 -29.644 1.00 11.17 307 LEU B N 1
ATOM 7653 C CA . LEU B 1 293 ? 2.825 26.878 -29.436 1.00 11.06 307 LEU B CA 1
ATOM 7654 C C . LEU B 1 293 ? 2.591 25.549 -30.161 1.00 11.25 307 LEU B C 1
ATOM 7655 O O . LEU B 1 293 ? 1.946 24.661 -29.576 1.00 11.77 307 LEU B O 1
ATOM 7660 N N . ASN B 1 294 ? 3.099 25.414 -31.394 1.00 11.43 308 ASN B N 1
ATOM 7661 C CA . ASN B 1 294 ? 2.886 24.208 -32.239 1.00 11.53 308 ASN B CA 1
ATOM 7662 C C . ASN B 1 294 ? 3.482 22.957 -31.580 1.00 11.81 308 ASN B C 1
ATOM 7663 O O . ASN B 1 294 ? 2.986 21.858 -31.879 1.00 12.55 308 ASN B O 1
ATOM 7668 N N . LEU B 1 295 ? 4.476 23.098 -30.696 1.00 11.47 309 LEU B N 1
ATOM 7669 C CA . LEU B 1 295 ? 5.153 21.937 -30.059 1.00 11.66 309 LEU B CA 1
ATOM 7670 C C . LEU B 1 295 ? 4.514 21.615 -28.698 1.00 12.02 309 LEU B C 1
ATOM 7671 O O . LEU B 1 295 ? 5.001 20.692 -28.039 1.00 12.93 309 LEU B O 1
ATOM 7676 N N . ASN B 1 296 ? 3.444 22.311 -28.313 1.00 11.70 310 ASN B N 1
ATOM 7677 C CA . ASN B 1 296 ? 2.664 21.985 -27.090 1.00 11.36 310 ASN B CA 1
ATOM 7678 C C . ASN B 1 296 ? 1.475 21.099 -27.464 1.00 11.74 310 ASN B C 1
ATOM 7679 O O . ASN B 1 296 ? 1.010 21.178 -28.619 1.00 12.24 310 ASN B O 1
ATOM 7684 N N . GLU B 1 297 ? 1.033 20.261 -26.524 1.00 12.33 311 GLU B N 1
ATOM 7685 C CA . GLU B 1 297 ? -0.146 19.374 -26.689 1.00 12.83 311 GLU B CA 1
ATOM 7686 C C . GLU B 1 297 ? -1.392 20.231 -26.875 1.00 12.38 311 GLU B C 1
ATOM 7687 O O . GLU B 1 297 ? -1.486 21.328 -26.325 1.00 11.67 311 GLU B O 1
ATOM 7693 N N . PRO B 1 298 ? -2.375 19.764 -27.678 1.00 12.63 312 PRO B N 1
ATOM 7694 C CA . PRO B 1 298 ? -3.630 20.488 -27.854 1.00 13.03 312 PRO B CA 1
ATOM 7695 C C . PRO B 1 298 ? -4.371 20.772 -26.543 1.00 12.93 312 PRO B C 1
ATOM 7696 O O . PRO B 1 298 ? -4.163 20.086 -25.540 1.00 13.18 312 PRO B O 1
ATOM 7700 N N . CYS B 1 299 ? -5.225 21.789 -26.597 1.00 12.86 313 CYS B N 1
ATOM 7701 C CA . CYS B 1 299 ? -6.078 22.265 -25.482 1.00 13.28 313 CYS B CA 1
ATOM 7702 C C . CYS B 1 299 ? -6.723 21.091 -24.730 1.00 13.48 313 CYS B C 1
ATOM 7703 O O . CYS B 1 299 ? -7.364 20.237 -25.378 1.00 13.74 313 CYS B O 1
ATOM 7706 N N . LYS B 1 300 ? -6.579 21.071 -23.400 1.00 13.61 314 LYS B N 1
ATOM 7707 C CA . LYS B 1 300 ? -7.131 20.007 -22.517 1.00 14.40 314 LYS B CA 1
ATOM 7708 C C . LYS B 1 300 ? -8.310 20.542 -21.695 1.00 14.80 314 LYS B C 1
ATOM 7709 O O . LYS B 1 300 ? -8.811 19.778 -20.850 1.00 17.36 314 LYS B O 1
ATOM 7715 N N . ILE B 1 301 ? -8.753 21.780 -21.939 1.00 14.76 315 ILE B N 1
ATOM 7716 C CA . ILE B 1 301 ? -9.945 22.388 -21.270 1.00 15.20 315 ILE B CA 1
ATOM 7717 C C . ILE B 1 301 ? -11.100 22.421 -22.279 1.00 16.42 315 ILE B C 1
ATOM 7718 O O . ILE B 1 301 ? -11.163 23.367 -23.085 1.00 16.12 315 ILE B O 1
ATOM 7723 N N . ALA B 1 302 ? -11.994 21.433 -22.206 1.00 18.69 316 ALA B N 1
ATOM 7724 C CA . ALA B 1 302 ? -13.053 21.156 -23.206 1.00 20.80 316 ALA B CA 1
ATOM 7725 C C . ALA B 1 302 ? -14.000 22.357 -23.353 1.00 21.59 316 ALA B C 1
ATOM 7726 O O . ALA B 1 302 ? -14.407 22.651 -24.500 1.00 25.19 316 ALA B O 1
ATOM 7728 N N . ASP B 1 303 ? -14.340 23.034 -22.254 1.00 20.84 317 ASP B N 1
ATOM 7729 C CA . ASP B 1 303 ? -15.361 24.117 -22.265 1.00 21.49 317 ASP B CA 1
ATOM 7730 C C . ASP B 1 303 ? -14.671 25.489 -22.272 1.00 20.09 317 ASP B C 1
ATOM 7731 O O . ASP B 1 303 ? -15.337 26.468 -21.888 1.00 20.22 317 ASP B O 1
ATOM 7736 N N . ALA B 1 304 ? -13.409 25.559 -22.720 1.00 18.49 318 ALA B N 1
ATOM 7737 C CA . ALA B 1 304 ? -12.508 26.728 -22.566 1.00 18.03 318 ALA B CA 1
ATOM 7738 C C . ALA B 1 304 ? -13.206 28.013 -23.025 1.00 18.25 318 ALA B C 1
ATOM 7739 O O . ALA B 1 304 ? -13.196 28.994 -22.261 1.00 18.35 318 ALA B O 1
ATOM 7741 N N . ALA B 1 305 ? -13.807 27.993 -24.219 1.00 20.00 319 ALA B N 1
ATOM 7742 C CA . ALA B 1 305 ? -14.428 29.165 -24.882 1.00 21.32 319 ALA B CA 1
ATOM 7743 C C . ALA B 1 305 ? -15.576 29.732 -24.036 1.00 21.13 319 ALA B C 1
ATOM 7744 O O . ALA B 1 305 ? -15.863 30.936 -24.170 1.00 24.12 319 ALA B O 1
ATOM 7746 N N . SER B 1 306 ? -16.218 28.905 -23.209 1.00 19.60 320 SER B N 1
ATOM 7747 C CA . SER B 1 306 ? -17.425 29.286 -22.430 1.00 19.85 320 SER B CA 1
ATOM 7748 C C . SER B 1 306 ? -17.063 30.150 -21.212 1.00 18.12 320 SER B C 1
ATOM 7749 O O . SER B 1 306 ? -17.974 30.831 -20.704 1.00 21.84 320 SER B O 1
ATOM 7752 N N . TRP B 1 307 ? -15.812 30.135 -20.734 1.00 14.82 321 TRP B N 1
ATOM 7753 C CA . TRP B 1 307 ? -15.447 30.885 -19.500 1.00 13.79 321 TRP B CA 1
ATOM 7754 C C . TRP B 1 307 ? -14.111 31.629 -19.603 1.00 12.91 321 TRP B C 1
ATOM 7755 O O . TRP B 1 307 ? -13.958 32.609 -18.846 1.00 14.44 321 TRP B O 1
ATOM 7766 N N . ILE B 1 308 ? -13.170 31.204 -20.446 1.00 12.08 322 ILE B N 1
ATOM 7767 C CA . ILE B 1 308 ? -11.866 31.917 -20.594 1.00 12.12 322 ILE B CA 1
ATOM 7768 C C . ILE B 1 308 ? -12.081 33.121 -21.515 1.00 12.74 322 ILE B C 1
ATOM 7769 O O . ILE B 1 308 ? -12.531 32.910 -22.666 1.00 14.27 322 ILE B O 1
ATOM 7774 N N . LYS B 1 309 ? -11.810 34.330 -21.006 1.00 13.41 323 LYS B N 1
ATOM 7775 C CA . LYS B 1 309 ? -12.026 35.619 -21.720 1.00 14.10 323 LYS B CA 1
ATOM 7776 C C . LYS B 1 309 ? -10.842 36.539 -21.455 1.00 12.64 323 LYS B C 1
ATOM 7777 O O . LYS B 1 309 ? -10.337 36.591 -20.333 1.00 13.04 323 LYS B O 1
ATOM 7783 N N . PRO B 1 310 ? -10.359 37.293 -22.467 1.00 12.06 324 PRO B N 1
ATOM 7784 C CA . PRO B 1 310 ? -9.376 38.349 -22.232 1.00 11.57 324 PRO B CA 1
ATOM 7785 C C . PRO B 1 310 ? -9.879 39.361 -21.190 1.00 11.21 324 PRO B C 1
ATOM 7786 O O . PRO B 1 310 ? -11.084 39.538 -21.062 1.00 11.23 324 PRO B O 1
ATOM 7790 N N . VAL B 1 311 ? -8.939 39.989 -20.481 1.00 11.21 325 VAL B N 1
ATOM 7791 C CA . VAL B 1 311 ? -9.210 40.933 -19.362 1.00 11.16 325 VAL B CA 1
ATOM 7792 C C . VAL B 1 311 ? -8.403 42.218 -19.562 1.00 11.17 325 VAL B C 1
ATOM 7793 O O . VAL B 1 311 ? -7.161 42.145 -19.580 1.00 11.74 325 VAL B O 1
ATOM 7797 N N . LYS B 1 312 ? -9.098 43.350 -19.655 1.00 11.25 326 LYS B N 1
ATOM 7798 C CA . LYS B 1 312 ? -8.510 44.704 -19.513 1.00 10.99 326 LYS B CA 1
ATOM 7799 C C . LYS B 1 312 ? -8.849 45.191 -18.102 1.00 10.62 326 LYS B C 1
ATOM 7800 O O . LYS B 1 312 ? -10.032 45.132 -17.724 1.00 10.99 326 LYS B O 1
ATOM 7806 N N . TYR B 1 313 ? -7.846 45.615 -17.341 1.00 10.40 327 TYR B N 1
ATOM 7807 C CA . TYR B 1 313 ? -8.036 45.895 -15.896 1.00 10.10 327 TYR B CA 1
ATOM 7808 C C . TYR B 1 313 ? -7.235 47.118 -15.465 1.00 10.17 327 TYR B C 1
ATOM 7809 O O . TYR B 1 313 ? -6.245 47.488 -16.108 1.00 10.20 327 TYR B O 1
ATOM 7818 N N . ILE B 1 314 ? -7.710 47.734 -14.384 1.00 9.98 328 ILE B N 1
ATOM 7819 C CA . ILE B 1 314 ? -6.959 48.725 -13.570 1.00 10.47 328 ILE B CA 1
ATOM 7820 C C . ILE B 1 314 ? -6.757 48.088 -12.196 1.00 10.65 328 ILE B C 1
ATOM 7821 O O . ILE B 1 314 ? -7.298 46.986 -11.961 1.00 10.91 328 ILE B O 1
ATOM 7826 N N . GLY B 1 315 ? -6.007 48.742 -11.320 1.00 10.85 329 GLY B N 1
ATOM 7827 C CA . GLY B 1 315 ? -5.714 48.143 -10.012 1.00 11.14 329 GLY B CA 1
ATOM 7828 C C . GLY B 1 315 ? -5.342 49.160 -8.966 1.00 11.37 329 GLY B C 1
ATOM 7829 O O . GLY B 1 315 ? -4.710 50.173 -9.293 1.00 11.66 329 GLY B O 1
ATOM 7830 N N . VAL B 1 316 ? -5.730 48.863 -7.732 1.00 11.62 330 VAL B N 1
ATOM 7831 C CA . VAL B 1 316 ? -5.083 49.407 -6.512 1.00 11.60 330 VAL B CA 1
ATOM 7832 C C . VAL B 1 316 ? -3.737 48.687 -6.425 1.00 11.39 330 VAL B C 1
ATOM 7833 O O . VAL B 1 316 ? -3.722 47.507 -6.010 1.00 11.56 330 VAL B O 1
ATOM 7837 N N . TRP B 1 317 ? -2.672 49.339 -6.896 1.00 11.09 331 TRP B N 1
ATOM 7838 C CA . TRP B 1 317 ? -1.391 48.671 -7.235 1.00 10.85 331 TRP B CA 1
ATOM 7839 C C . TRP B 1 317 ? -0.233 49.678 -7.277 1.00 10.94 331 TRP B C 1
ATOM 7840 O O . TRP B 1 317 ? 0.679 49.573 -6.432 1.00 11.62 331 TRP B O 1
ATOM 7851 N N . TRP B 1 318 ? -0.252 50.605 -8.242 1.00 11.11 332 TRP B N 1
ATOM 7852 C CA . TRP B 1 318 ? 0.826 51.608 -8.465 1.00 11.27 332 TRP B CA 1
ATOM 7853 C C . TRP B 1 318 ? 1.056 52.438 -7.189 1.00 11.50 332 TRP B C 1
ATOM 7854 O O . TRP B 1 318 ? 2.213 52.828 -6.942 1.00 11.45 332 TRP B O 1
ATOM 7865 N N . ASP B 1 319 ? 0.004 52.687 -6.399 1.00 12.30 333 ASP B N 1
ATOM 7866 C CA . ASP B 1 319 ? 0.112 53.343 -5.066 1.00 12.87 333 ASP B CA 1
ATOM 7867 C C . ASP B 1 319 ? 1.234 52.684 -4.264 1.00 12.97 333 ASP B C 1
ATOM 7868 O O . ASP B 1 319 ? 2.060 53.415 -3.673 1.00 13.26 333 ASP B O 1
ATOM 7873 N N . MET B 1 320 ? 1.228 51.352 -4.200 1.00 12.84 334 MET B N 1
ATOM 7874 C CA . MET B 1 320 ? 2.134 50.583 -3.307 1.00 12.93 334 MET B CA 1
ATOM 7875 C C . MET B 1 320 ? 3.494 50.398 -3.990 1.00 12.69 334 MET B C 1
ATOM 7876 O O . MET B 1 320 ? 4.519 50.514 -3.300 1.00 13.54 334 MET B O 1
ATOM 7881 N N . ILE B 1 321 ? 3.513 50.172 -5.304 1.00 12.29 335 ILE B N 1
ATOM 7882 C CA . ILE B 1 321 ? 4.779 50.017 -6.079 1.00 12.57 335 ILE B CA 1
ATOM 7883 C C . ILE B 1 321 ? 5.614 51.301 -5.959 1.00 12.92 335 ILE B C 1
ATOM 7884 O O . ILE B 1 321 ? 6.844 51.175 -5.812 1.00 14.29 335 ILE B O 1
ATOM 7889 N N . THR B 1 322 ? 4.989 52.483 -6.013 1.00 12.75 336 THR B N 1
ATOM 7890 C CA . THR B 1 322 ? 5.693 53.795 -5.983 1.00 12.99 336 THR B CA 1
ATOM 7891 C C . THR B 1 322 ? 5.997 54.221 -4.539 1.00 13.98 336 THR B C 1
ATOM 7892 O O . THR B 1 322 ? 6.860 55.097 -4.375 1.00 14.01 336 THR B O 1
ATOM 7896 N N . GLY B 1 323 ? 5.306 53.649 -3.545 1.00 14.07 337 GLY B N 1
ATOM 7897 C CA . GLY B 1 323 ? 5.485 53.998 -2.121 1.00 14.83 337 GLY B CA 1
ATOM 7898 C C . GLY B 1 323 ? 4.520 55.078 -1.654 1.00 15.52 337 GLY B C 1
ATOM 7899 O O . GLY B 1 323 ? 4.669 55.527 -0.503 1.00 16.56 337 GLY B O 1
ATOM 7900 N N . LYS B 1 324 ? 3.564 55.495 -2.495 1.00 15.62 338 LYS B N 1
ATOM 7901 C CA . LYS B 1 324 ? 2.510 56.473 -2.106 1.00 15.91 338 LYS B CA 1
ATOM 7902 C C . LYS B 1 324 ? 1.640 55.855 -1.007 1.00 15.69 338 LYS B C 1
ATOM 7903 O O . LYS B 1 324 ? 1.365 56.549 -0.007 1.00 16.56 338 LYS B O 1
ATOM 7909 N N . GLY B 1 325 ? 1.228 54.599 -1.200 1.00 15.03 339 GLY B N 1
ATOM 7910 C CA . GLY B 1 325 ? 0.378 53.841 -0.264 1.00 15.34 339 GLY B CA 1
ATOM 7911 C C . GLY B 1 325 ? 1.068 52.577 0.218 1.00 15.00 339 GLY B C 1
ATOM 7912 O O . GLY B 1 325 ? 2.191 52.288 -0.250 1.00 14.75 339 GLY B O 1
ATOM 7913 N N . SER B 1 326 ? 0.427 51.849 1.133 1.00 14.36 340 SER B N 1
ATOM 7914 C CA . SER B 1 326 ? 0.961 50.591 1.707 1.00 14.36 340 SER B CA 1
ATOM 7915 C C . SER B 1 326 ? 0.040 49.419 1.356 1.00 14.02 340 SER B C 1
ATOM 7916 O O . SER B 1 326 ? -1.172 49.633 1.182 1.00 14.05 340 SER B O 1
ATOM 7919 N N . TRP B 1 327 ? 0.620 48.228 1.239 1.00 13.45 341 TRP B N 1
ATOM 7920 C CA . TRP B 1 327 ? -0.095 46.928 1.317 1.00 13.05 341 TRP B CA 1
ATOM 7921 C C . TRP B 1 327 ? -0.580 46.714 2.759 1.00 13.83 341 TRP B C 1
ATOM 7922 O O . TRP B 1 327 ? -1.683 46.166 2.943 1.00 13.93 341 TRP B O 1
ATOM 7933 N N . ALA B 1 328 ? 0.228 47.146 3.736 1.00 14.24 342 ALA B N 1
ATOM 7934 C CA . ALA B 1 328 ? -0.009 46.973 5.188 1.00 14.79 342 ALA B CA 1
ATOM 7935 C C . ALA B 1 328 ? -1.193 47.835 5.642 1.00 15.14 342 ALA B C 1
ATOM 7936 O O . ALA B 1 328 ? -1.339 48.972 5.142 1.00 16.13 342 ALA B O 1
ATOM 7938 N N . TYR B 1 329 ? -1.989 47.304 6.576 1.00 15.41 343 TYR B N 1
ATOM 7939 C CA . TYR B 1 329 ? -3.131 47.979 7.245 1.00 15.89 343 TYR B CA 1
ATOM 7940 C C . TYR B 1 329 ? -2.606 48.969 8.294 1.00 16.91 343 TYR B C 1
ATOM 7941 O O . TYR B 1 329 ? -3.147 50.088 8.380 1.00 17.61 343 TYR B O 1
ATOM 7950 N N . THR B 1 330 ? -1.584 48.570 9.061 1.00 18.35 344 THR B N 1
ATOM 7951 C CA . THR B 1 330 ? -1.074 49.313 10.245 1.00 19.83 344 THR B CA 1
ATOM 7952 C C . THR B 1 330 ? 0.453 49.461 10.166 1.00 20.72 344 THR B C 1
ATOM 7953 O O . THR B 1 330 ? 1.104 48.587 9.564 1.00 21.81 344 THR B O 1
ATOM 7957 N N . ASP B 1 331 ? 0.994 50.526 10.769 1.00 22.88 345 ASP B N 1
ATOM 7958 C CA . ASP B 1 331 ? 2.458 50.761 10.916 1.00 24.32 345 ASP B CA 1
ATOM 7959 C C . ASP B 1 331 ? 2.919 50.352 12.323 1.00 24.60 345 ASP B C 1
ATOM 7960 O O . ASP B 1 331 ? 4.117 50.532 12.615 1.00 25.32 345 ASP B O 1
ATOM 7965 N N . GLU B 1 332 ? 2.027 49.795 13.148 1.00 25.43 346 GLU B N 1
ATOM 7966 C CA . GLU B 1 332 ? 2.252 49.600 14.609 1.00 27.91 346 GLU B CA 1
ATOM 7967 C C . GLU B 1 332 ? 2.925 48.255 14.924 1.00 29.36 346 GLU B C 1
ATOM 7968 O O . GLU B 1 332 ? 3.369 48.102 16.074 1.00 29.46 346 GLU B O 1
ATOM 7974 N N . LEU B 1 333 ? 2.985 47.312 13.976 1.00 30.26 347 LEU B N 1
ATOM 7975 C CA . LEU B 1 333 ? 3.450 45.917 14.229 1.00 33.78 347 LEU B CA 1
ATOM 7976 C C . LEU B 1 333 ? 4.806 45.670 13.560 1.00 38.33 347 LEU B C 1
ATOM 7977 O O . LEU B 1 333 ? 4.917 45.919 12.345 1.00 41.31 347 LEU B O 1
ATOM 7982 N N . THR B 1 334 ? 5.780 45.150 14.318 1.00 42.94 348 THR B N 1
ATOM 7983 C CA . THR B 1 334 ? 7.049 44.585 13.779 1.00 42.37 348 THR B CA 1
ATOM 7984 C C . THR B 1 334 ? 6.709 43.372 12.913 1.00 38.63 348 THR B C 1
ATOM 7985 O O . THR B 1 334 ? 6.900 43.430 11.676 1.00 38.88 348 THR B O 1
ATOM 7989 N N . SER B 1 335 ? 6.187 42.333 13.566 1.00 32.74 349 SER B N 1
ATOM 7990 C CA . SER B 1 335 ? 5.882 41.013 12.972 1.00 27.59 349 SER B CA 1
ATOM 7991 C C . SER B 1 335 ? 4.451 40.629 13.344 1.00 22.98 349 SER B C 1
ATOM 7992 O O . SER B 1 335 ? 3.908 41.227 14.294 1.00 24.27 349 SER B O 1
ATOM 7995 N N . VAL B 1 336 ? 3.856 39.688 12.612 1.00 19.51 350 VAL B N 1
ATOM 7996 C CA . VAL B 1 336 ? 2.469 39.213 12.880 1.00 20.07 350 VAL B CA 1
ATOM 7997 C C . VAL B 1 336 ? 2.486 37.689 13.041 1.00 18.64 350 VAL B C 1
ATOM 7998 O O . VAL B 1 336 ? 3.333 37.011 12.426 1.00 18.31 350 VAL B O 1
ATOM 8002 N N . LYS B 1 337 ? 1.608 37.193 13.907 1.00 18.74 351 LYS B N 1
ATOM 8003 C CA . LYS B 1 337 ? 1.258 35.758 14.038 1.00 18.77 351 LYS B CA 1
ATOM 8004 C C . LYS B 1 337 ? -0.191 35.645 13.568 1.00 17.59 351 LYS B C 1
ATOM 8005 O O . LYS B 1 337 ? -1.073 36.171 14.259 1.00 19.07 351 LYS B O 1
ATOM 8011 N N . LEU B 1 338 ? -0.420 35.073 12.385 1.00 17.14 352 LEU B N 1
ATOM 8012 C CA . LEU B 1 338 ? -1.788 34.957 11.822 1.00 17.42 352 LEU B CA 1
ATOM 8013 C C . LEU B 1 338 ? -2.620 34.056 12.740 1.00 18.38 352 LEU B C 1
ATOM 8014 O O . LEU B 1 338 ? -2.088 33.030 13.198 1.00 18.59 352 LEU B O 1
ATOM 8019 N N . GLY B 1 339 ? -3.859 34.463 13.027 1.00 19.56 353 GLY B N 1
ATOM 8020 C CA . GLY B 1 339 ? -4.766 33.762 13.956 1.00 20.43 353 GLY B CA 1
ATOM 8021 C C . GLY B 1 339 ? -4.587 34.219 15.395 1.00 21.33 353 GLY B C 1
ATOM 8022 O O . GLY B 1 339 ? -5.408 33.812 16.234 1.00 23.19 353 GLY B O 1
ATOM 8023 N N . VAL B 1 340 ? -3.558 35.029 15.684 1.00 20.72 354 VAL B N 1
ATOM 8024 C CA . VAL B 1 340 ? -3.264 35.556 17.053 1.00 21.62 354 VAL B CA 1
ATOM 8025 C C . VAL B 1 340 ? -3.290 37.088 17.005 1.00 21.56 354 VAL B C 1
ATOM 8026 O O . VAL B 1 340 ? -4.057 37.692 17.786 1.00 23.49 354 VAL B O 1
ATOM 8030 N N . THR B 1 341 ? -2.473 37.696 16.143 1.00 21.39 355 THR B N 1
ATOM 8031 C CA . THR B 1 341 ? -2.500 39.155 15.855 1.00 21.07 355 THR B CA 1
ATOM 8032 C C . THR B 1 341 ? -3.952 39.571 15.593 1.00 21.15 355 THR B C 1
ATOM 8033 O O . THR B 1 341 ? -4.587 38.953 14.717 1.00 22.22 355 THR B O 1
ATOM 8037 N N . ASP B 1 342 ? -4.460 40.549 16.352 1.00 21.17 356 ASP B N 1
ATOM 8038 C CA . ASP B 1 342 ? -5.852 41.064 16.247 1.00 21.32 356 ASP B CA 1
ATOM 8039 C C . ASP B 1 342 ? -5.808 42.448 15.591 1.00 20.77 356 ASP B C 1
ATOM 8040 O O . ASP B 1 342 ? -5.539 43.444 16.293 1.00 20.94 356 ASP B O 1
ATOM 8045 N N . TYR B 1 343 ? -6.081 42.508 14.288 1.00 19.59 357 TYR B N 1
ATOM 8046 C CA . TYR B 1 343 ? -5.960 43.751 13.486 1.00 19.64 357 TYR B CA 1
ATOM 8047 C C . TYR B 1 343 ? -7.049 44.764 13.868 1.00 20.27 357 TYR B C 1
ATOM 8048 O O . TYR B 1 343 ? -6.807 45.966 13.659 1.00 21.59 357 TYR B O 1
ATOM 8057 N N . SER B 1 344 ? -8.189 44.311 14.404 1.00 21.66 358 SER B N 1
ATOM 8058 C CA . SER B 1 344 ? -9.280 45.185 14.921 1.00 24.81 358 SER B CA 1
ATOM 8059 C C . SER B 1 344 ? -8.799 46.014 16.124 1.00 25.72 358 SER B C 1
ATOM 8060 O O . SER B 1 344 ? -9.514 46.968 16.498 1.00 28.63 358 SER B O 1
ATOM 8063 N N . LYS B 1 345 ? -7.651 45.665 16.719 1.00 25.40 359 LYS B N 1
ATOM 8064 C CA . LYS B 1 345 ? -7.044 46.397 17.863 1.00 27.20 359 LYS B CA 1
ATOM 8065 C C . LYS B 1 345 ? -5.837 47.222 17.397 1.00 24.31 359 LYS B C 1
ATOM 8066 O O . LYS B 1 345 ? -5.178 47.813 18.265 1.00 27.56 359 LYS B O 1
ATOM 8072 N N . THR B 1 346 ? -5.540 47.263 16.095 1.00 22.66 360 THR B N 1
ATOM 8073 C CA . THR B 1 346 ? -4.386 48.027 15.546 1.00 22.33 360 THR B CA 1
ATOM 8074 C C . THR B 1 346 ? -4.893 49.334 14.933 1.00 22.98 360 THR B C 1
ATOM 8075 O O . THR B 1 346 ? -6.051 49.367 14.475 1.00 23.27 360 THR B O 1
ATOM 8079 N N . LYS B 1 347 ? -4.039 50.359 14.933 1.00 24.78 361 LYS B N 1
ATOM 8080 C CA . LYS B 1 347 ? -4.306 51.702 14.351 1.00 25.66 361 LYS B CA 1
ATOM 8081 C C . LYS B 1 347 ? -4.118 51.640 12.839 1.00 24.61 361 LYS B C 1
ATOM 8082 O O . LYS B 1 347 ? -3.042 51.276 12.375 1.00 23.05 361 LYS B O 1
ATOM 8088 N N . PRO B 1 348 ? -5.137 52.009 12.027 1.00 24.10 362 PRO B N 1
ATOM 8089 C CA . PRO B 1 348 ? -4.938 52.200 10.590 1.00 23.18 362 PRO B CA 1
ATOM 8090 C C . PRO B 1 348 ? -3.832 53.237 10.332 1.00 23.00 362 PRO B C 1
ATOM 8091 O O . PRO B 1 348 ? -3.832 54.244 11.005 1.00 25.47 362 PRO B O 1
ATOM 8095 N N . ASN B 1 349 ? -2.921 52.979 9.385 1.00 20.31 363 ASN B N 1
ATOM 8096 C CA . ASN B 1 349 ? -1.743 53.855 9.121 1.00 20.37 363 ASN B CA 1
ATOM 8097 C C . ASN B 1 349 ? -2.131 55.057 8.245 1.00 20.06 363 ASN B C 1
ATOM 8098 O O . ASN B 1 349 ? -1.277 55.946 8.078 1.00 20.52 363 ASN B O 1
ATOM 8103 N N . GLY B 1 350 ? -3.350 55.081 7.696 1.00 19.45 364 GLY B N 1
ATOM 8104 C CA . GLY B 1 350 ? -3.850 56.171 6.832 1.00 19.71 364 GLY B CA 1
ATOM 8105 C C . GLY B 1 350 ? -3.239 56.146 5.437 1.00 19.58 364 GLY B C 1
ATOM 8106 O O . GLY B 1 350 ? -3.466 57.115 4.690 1.00 22.14 364 GLY B O 1
ATOM 8107 N N . LYS B 1 351 ? -2.501 55.086 5.087 1.00 18.82 365 LYS B N 1
ATOM 8108 C CA . LYS B 1 351 ? -1.822 54.923 3.771 1.00 18.50 365 LYS B CA 1
ATOM 8109 C C . LYS B 1 351 ? -2.312 53.649 3.068 1.00 17.00 365 LYS B C 1
ATOM 8110 O O . LYS B 1 351 ? -1.824 53.376 1.958 1.00 16.82 365 LYS B O 1
ATOM 8116 N N . HIS B 1 352 ? -3.236 52.899 3.678 1.00 15.80 366 HIS B N 1
ATOM 8117 C CA . HIS B 1 352 ? -3.667 51.556 3.207 1.00 14.85 366 HIS B CA 1
ATOM 8118 C C . HIS B 1 352 ? -4.645 51.703 2.034 1.00 14.50 366 HIS B C 1
ATOM 8119 O O . HIS B 1 352 ? -5.839 51.950 2.275 1.00 15.09 366 HIS B O 1
ATOM 8126 N N . SER B 1 353 ? -4.162 51.509 0.807 1.00 14.13 367 SER B N 1
ATOM 8127 C CA . SER B 1 353 ? -4.937 51.774 -0.434 1.00 13.72 367 SER B CA 1
ATOM 8128 C C . SER B 1 353 ? -6.109 50.791 -0.583 1.00 13.34 367 SER B C 1
ATOM 8129 O O . SER B 1 353 ? -7.148 51.209 -1.116 1.00 13.18 367 SER B O 1
ATOM 8132 N N . ALA B 1 354 ? -5.977 49.549 -0.104 1.00 13.43 368 ALA B N 1
ATOM 8133 C CA . ALA B 1 354 ? -7.002 48.484 -0.244 1.00 13.45 368 ALA B CA 1
ATOM 8134 C C . ALA B 1 354 ? -8.095 48.649 0.821 1.00 13.73 368 ALA B C 1
ATOM 8135 O O . ALA B 1 354 ? -8.285 47.722 1.638 1.00 15.17 368 ALA B O 1
ATOM 8137 N N . ASN B 1 355 ? -8.786 49.789 0.810 1.00 13.92 369 ASN B N 1
ATOM 8138 C CA . ASN B 1 355 ? -9.935 50.084 1.706 1.00 14.09 369 ASN B CA 1
ATOM 8139 C C . ASN B 1 355 ? -11.194 50.226 0.843 1.00 14.43 369 ASN B C 1
ATOM 8140 O O . ASN B 1 355 ? -11.081 50.698 -0.310 1.00 14.62 369 ASN B O 1
ATOM 8145 N N . THR B 1 356 ? -12.344 49.823 1.384 1.00 14.53 370 THR B N 1
ATOM 8146 C CA . THR B 1 356 ? -13.621 49.667 0.640 1.00 14.32 370 THR B CA 1
ATOM 8147 C C . THR B 1 356 ? -13.926 50.929 -0.176 1.00 14.66 370 THR B C 1
ATOM 8148 O O . THR B 1 356 ? -14.209 50.779 -1.375 1.00 14.64 370 THR B O 1
ATOM 8152 N N . ALA B 1 357 ? -13.894 52.116 0.439 1.00 14.89 371 ALA B N 1
ATOM 8153 C CA . ALA B 1 357 ? -14.271 53.391 -0.221 1.00 15.02 371 ALA B CA 1
ATOM 8154 C C . ALA B 1 357 ? -13.364 53.632 -1.432 1.00 14.57 371 ALA B C 1
ATOM 8155 O O . ALA B 1 357 ? -13.893 54.018 -2.502 1.00 14.96 371 ALA B O 1
ATOM 8157 N N . ASN B 1 358 ? -12.053 53.421 -1.276 1.00 13.75 372 ASN B N 1
ATOM 8158 C CA . ASN B 1 358 ? -11.052 53.675 -2.344 1.00 13.65 372 ASN B CA 1
ATOM 8159 C C . ASN B 1 358 ? -11.269 52.666 -3.475 1.00 13.33 372 ASN B C 1
ATOM 8160 O O . ASN B 1 358 ? -11.276 53.089 -4.647 1.00 13.58 372 ASN B O 1
ATOM 8165 N N . VAL B 1 359 ? -11.483 51.393 -3.142 1.00 12.72 373 VAL B N 1
ATOM 8166 C CA . VAL B 1 359 ? -11.731 50.313 -4.143 1.00 12.34 373 VAL B CA 1
ATOM 8167 C C . VAL B 1 359 ? -12.990 50.652 -4.953 1.00 12.67 373 VAL B C 1
ATOM 8168 O O . VAL B 1 359 ? -12.954 50.479 -6.189 1.00 13.22 373 VAL B O 1
ATOM 8172 N N . LYS B 1 360 ? -14.057 51.126 -4.303 1.00 13.45 374 LYS B N 1
ATOM 8173 C CA . LYS B 1 360 ? -15.328 51.507 -4.982 1.00 13.96 374 LYS B CA 1
ATOM 8174 C C . LYS B 1 360 ? -15.069 52.613 -6.015 1.00 13.81 374 LYS B C 1
ATOM 8175 O O . LYS B 1 360 ? -15.713 52.575 -7.082 1.00 14.40 374 LYS B O 1
ATOM 8181 N N . ARG B 1 361 ? -14.175 53.562 -5.720 1.00 13.52 375 ARG B N 1
ATOM 8182 C CA . ARG B 1 361 ? -13.821 54.665 -6.655 1.00 14.01 375 ARG B CA 1
ATOM 8183 C C . ARG B 1 361 ? -13.121 54.086 -7.895 1.00 13.51 375 ARG B C 1
ATOM 8184 O O . ARG B 1 361 ? -13.397 54.575 -9.004 1.00 13.58 375 ARG B O 1
ATOM 8192 N N . TYR B 1 362 ? -12.263 53.077 -7.728 1.00 12.64 376 TYR B N 1
ATOM 8193 C CA . TYR B 1 362 ? -11.597 52.374 -8.855 1.00 11.97 376 TYR B CA 1
ATOM 8194 C C . TYR B 1 362 ? -12.660 51.633 -9.676 1.00 12.06 376 TYR B C 1
ATOM 8195 O O . TYR B 1 362 ? -12.616 51.710 -10.926 1.00 12.30 376 TYR B O 1
ATOM 8204 N N . ILE B 1 363 ? -13.595 50.952 -9.009 1.00 12.01 377 ILE B N 1
ATOM 8205 C CA . ILE B 1 363 ? -14.722 50.234 -9.677 1.00 12.18 377 ILE B CA 1
ATOM 8206 C C . ILE B 1 363 ? -15.509 51.238 -10.533 1.00 12.71 377 ILE B C 1
ATOM 8207 O O . ILE B 1 363 ? -15.818 50.903 -11.700 1.00 12.71 377 ILE B O 1
ATOM 8212 N N . ASP B 1 364 ? -15.802 52.425 -9.991 1.00 13.14 378 ASP B N 1
ATOM 8213 C CA . ASP B 1 364 ? -16.562 53.489 -10.701 1.00 13.62 378 ASP B CA 1
ATOM 8214 C C . ASP B 1 364 ? -15.818 53.867 -11.985 1.00 13.16 378 ASP B C 1
ATOM 8215 O O . ASP B 1 364 ? -16.473 53.958 -13.043 1.00 13.49 378 ASP B O 1
ATOM 8220 N N . PHE B 1 365 ? -14.504 54.081 -11.894 1.00 12.80 379 PHE B N 1
ATOM 8221 C CA . PHE B 1 365 ? -13.655 54.495 -13.040 1.00 12.66 379 PHE B CA 1
ATOM 8222 C C . PHE B 1 365 ? -13.608 53.369 -14.081 1.00 12.27 379 PHE B C 1
ATOM 8223 O O . PHE B 1 365 ? -13.762 53.665 -15.284 1.00 12.34 379 PHE B O 1
ATOM 8231 N N . ALA B 1 366 ? -13.417 52.122 -13.643 1.00 11.73 380 ALA B N 1
ATOM 8232 C CA . ALA B 1 366 ? -13.396 50.927 -14.519 1.00 11.47 380 ALA B CA 1
ATOM 8233 C C . ALA B 1 366 ? -14.731 50.818 -15.262 1.00 11.82 380 ALA B C 1
ATOM 8234 O O . ALA B 1 366 ? -14.704 50.619 -16.498 1.00 12.22 380 ALA B O 1
ATOM 8236 N N . ALA B 1 367 ? -15.852 50.957 -14.546 1.00 12.02 381 ALA B N 1
ATOM 8237 C CA . ALA B 1 367 ? -17.224 50.801 -15.089 1.00 12.68 381 ALA B CA 1
ATOM 8238 C C . ALA B 1 367 ? -17.522 51.909 -16.108 1.00 13.35 381 ALA B C 1
ATOM 8239 O O . ALA B 1 367 ? -18.098 51.593 -17.161 1.00 14.72 381 ALA B O 1
ATOM 8241 N N . ALA B 1 368 ? -17.150 53.156 -15.805 1.00 13.21 382 ALA B N 1
ATOM 8242 C CA . ALA B 1 368 ? -17.406 54.338 -16.661 1.00 13.80 382 ALA B CA 1
ATOM 8243 C C . ALA B 1 368 ? -16.633 54.202 -17.978 1.00 13.98 382 ALA B C 1
ATOM 8244 O O . ALA B 1 368 ? -17.129 54.715 -19.007 1.00 15.07 382 ALA B O 1
ATOM 8246 N N . ASN B 1 369 ? -15.481 53.523 -17.951 1.00 13.49 383 ASN B N 1
ATOM 8247 C CA . ASN B 1 369 ? -14.503 53.506 -19.070 1.00 13.76 383 ASN B CA 1
ATOM 8248 C C . ASN B 1 369 ? -14.409 52.120 -19.727 1.00 13.43 383 ASN B C 1
ATOM 8249 O O . ASN B 1 369 ? -13.530 51.955 -20.590 1.00 14.12 383 ASN B O 1
ATOM 8254 N N . GLY B 1 370 ? -15.282 51.174 -19.367 1.00 13.19 384 GLY B N 1
ATOM 8255 C CA . GLY B 1 370 ? -15.439 49.882 -20.066 1.00 13.07 384 GLY B CA 1
ATOM 8256 C C . GLY B 1 370 ? -14.325 48.886 -19.775 1.00 12.60 384 GLY B C 1
ATOM 8257 O O . GLY B 1 370 ? -14.115 47.988 -20.605 1.00 13.31 384 GLY B O 1
ATOM 8258 N N . PHE B 1 371 ? -13.659 48.975 -18.621 1.00 12.57 385 PHE B N 1
ATOM 8259 C CA . PHE B 1 371 ? -12.693 47.940 -18.165 1.00 12.06 385 PHE B CA 1
ATOM 8260 C C . PHE B 1 371 ? -13.468 46.716 -17.659 1.00 11.95 385 PHE B C 1
ATOM 8261 O O . PHE B 1 371 ? -14.648 46.847 -17.290 1.00 12.27 385 PHE B O 1
ATOM 8269 N N . ASP B 1 372 ? -12.818 45.553 -17.673 1.00 11.87 386 ASP B N 1
ATOM 8270 C CA . ASP B 1 372 ? -13.413 44.249 -17.285 1.00 11.92 386 ASP B CA 1
ATOM 8271 C C . ASP B 1 372 ? -13.251 44.017 -15.779 1.00 11.52 386 ASP B C 1
ATOM 8272 O O . ASP B 1 372 ? -14.160 43.416 -15.178 1.00 12.15 386 ASP B O 1
ATOM 8277 N N . ALA B 1 373 ? -12.128 44.440 -15.198 1.00 11.34 387 ALA B N 1
ATOM 8278 C CA . ALA B 1 373 ? -11.741 44.015 -13.833 1.00 11.09 387 ALA B CA 1
ATOM 8279 C C . ALA B 1 373 ? -10.967 45.099 -13.087 1.00 10.89 387 ALA B C 1
ATOM 8280 O O . ALA B 1 373 ? -10.400 46.001 -13.713 1.00 11.05 387 ALA B O 1
ATOM 8282 N N . VAL B 1 374 ? -10.963 44.978 -11.756 1.00 10.70 388 VAL B N 1
ATOM 8283 C CA . VAL B 1 374 ? -10.111 45.771 -10.827 1.00 10.40 388 VAL B CA 1
ATOM 8284 C C . VAL B 1 374 ? -9.315 44.793 -9.957 1.00 10.23 388 VAL B C 1
ATOM 8285 O O . VAL B 1 374 ? -9.939 43.949 -9.292 1.00 10.64 388 VAL B O 1
ATOM 8289 N N . LEU B 1 375 ? -7.988 44.886 -10.012 1.00 10.17 389 LEU B N 1
ATOM 8290 C CA . LEU B 1 375 ? -7.060 44.196 -9.081 1.00 9.95 389 LEU B CA 1
ATOM 8291 C C . LEU B 1 375 ? -6.992 45.007 -7.784 1.00 10.46 389 LEU B C 1
ATOM 8292 O O . LEU B 1 375 ? -6.930 46.245 -7.860 1.00 10.81 389 LEU B O 1
ATOM 8297 N N . VAL B 1 376 ? -6.992 44.328 -6.636 1.00 10.55 390 VAL B N 1
ATOM 8298 C CA . VAL B 1 376 ? -6.682 44.967 -5.325 1.00 10.81 390 VAL B CA 1
ATOM 8299 C C . VAL B 1 376 ? -5.593 44.146 -4.639 1.00 10.72 390 VAL B C 1
ATOM 8300 O O . VAL B 1 376 ? -5.820 42.942 -4.396 1.00 11.24 390 VAL B O 1
ATOM 8304 N N . GLU B 1 377 ? -4.462 44.778 -4.332 1.00 10.71 391 GLU B N 1
ATOM 8305 C CA . GLU B 1 377 ? -3.399 44.166 -3.495 1.00 10.71 391 GLU B CA 1
ATOM 8306 C C . GLU B 1 377 ? -3.427 44.802 -2.104 1.00 10.90 391 GLU B C 1
ATOM 8307 O O . GLU B 1 377 ? -3.750 46.003 -1.994 1.00 10.93 391 GLU B O 1
ATOM 8313 N N . GLY B 1 378 ? -3.066 44.013 -1.092 1.00 11.08 392 GLY B N 1
ATOM 8314 C CA . GLY B 1 378 ? -3.100 44.429 0.324 1.00 11.19 392 GLY B CA 1
ATOM 8315 C C . GLY B 1 378 ? -4.479 44.266 0.933 1.00 11.23 392 GLY B C 1
ATOM 8316 O O . GLY B 1 378 ? -4.742 44.920 1.963 1.00 12.15 392 GLY B O 1
ATOM 8317 N N . TRP B 1 379 ? -5.335 43.408 0.366 1.00 11.07 393 TRP B N 1
ATOM 8318 C CA . TRP B 1 379 ? -6.717 43.188 0.882 1.00 10.94 393 TRP B CA 1
ATOM 8319 C C . TRP B 1 379 ? -6.689 42.302 2.139 1.00 11.35 393 TRP B C 1
ATOM 8320 O O . TRP B 1 379 ? -7.638 42.416 2.957 1.00 11.71 393 TRP B O 1
ATOM 8331 N N . ASN B 1 380 ? -5.661 41.457 2.290 1.00 11.32 394 ASN B N 1
ATOM 8332 C CA . ASN B 1 380 ? -5.668 40.307 3.240 1.00 11.68 394 ASN B CA 1
ATOM 8333 C C . ASN B 1 380 ? -4.634 40.495 4.359 1.00 12.30 394 ASN B C 1
ATOM 8334 O O . ASN B 1 380 ? -3.602 41.132 4.147 1.00 13.06 394 ASN B O 1
ATOM 8339 N N . GLU B 1 381 ? -4.904 39.905 5.523 1.00 12.76 395 GLU B N 1
ATOM 8340 C CA . GLU B 1 381 ? -3.989 39.950 6.695 1.00 13.03 395 GLU B CA 1
ATOM 8341 C C . GLU B 1 381 ? -2.604 39.418 6.303 1.00 12.85 395 GLU B C 1
ATOM 8342 O O . GLU B 1 381 ? -2.543 38.386 5.595 1.00 12.58 395 GLU B O 1
ATOM 8348 N N . GLY B 1 382 ? -1.537 40.093 6.748 1.00 12.95 396 GLY B N 1
ATOM 8349 C CA . GLY B 1 382 ? -0.162 39.557 6.720 1.00 13.24 396 GLY B CA 1
ATOM 8350 C C . GLY B 1 382 ? 0.873 40.486 6.102 1.00 13.48 396 GLY B C 1
ATOM 8351 O O . GLY B 1 382 ? 2.064 40.170 6.242 1.00 14.35 396 GLY B O 1
ATOM 8352 N N . TRP B 1 383 ? 0.469 41.588 5.458 1.00 13.50 397 TRP B N 1
ATOM 8353 C CA . TRP B 1 383 ? 1.378 42.458 4.656 1.00 13.62 397 TRP B CA 1
ATOM 8354 C C . TRP B 1 383 ? 2.338 43.271 5.538 1.00 14.83 397 TRP B C 1
ATOM 8355 O O . TRP B 1 383 ? 3.323 43.801 4.990 1.00 16.54 397 TRP B O 1
ATOM 8366 N N . GLU B 1 384 ? 2.090 43.370 6.846 1.00 15.58 398 GLU B N 1
ATOM 8367 C CA . GLU B 1 384 ? 3.000 44.069 7.794 1.00 16.04 398 GLU B CA 1
ATOM 8368 C C . GLU B 1 384 ? 4.341 43.331 7.867 1.00 17.37 398 GLU B C 1
ATOM 8369 O O . GLU B 1 384 ? 5.317 43.921 8.366 1.00 20.60 398 GLU B O 1
ATOM 8375 N N . ASP B 1 385 ? 4.377 42.082 7.409 1.00 17.24 399 ASP B N 1
ATOM 8376 C CA . ASP B 1 385 ? 5.449 41.115 7.736 1.00 18.73 399 ASP B CA 1
ATOM 8377 C C . ASP B 1 385 ? 5.469 40.051 6.633 1.00 18.95 399 ASP B C 1
ATOM 8378 O O . ASP B 1 385 ? 5.131 38.887 6.948 1.00 23.14 399 ASP B O 1
ATOM 8383 N N . TRP B 1 386 ? 5.801 40.453 5.393 1.00 17.05 400 TRP B N 1
ATOM 8384 C CA . TRP B 1 386 ? 5.706 39.612 4.165 1.00 16.42 400 TRP B CA 1
ATOM 8385 C C . TRP B 1 386 ? 7.046 39.484 3.433 1.00 15.71 400 TRP B C 1
ATOM 8386 O O . TRP B 1 386 ? 7.188 38.488 2.696 1.00 17.52 400 TRP B O 1
ATOM 8397 N N . PHE B 1 387 ? 7.965 40.449 3.551 1.00 14.05 401 PHE B N 1
ATOM 8398 C CA . PHE B 1 387 ? 9.085 40.602 2.583 1.00 13.90 401 PHE B CA 1
ATOM 8399 C C . PHE B 1 387 ? 10.421 40.095 3.143 1.00 12.91 401 PHE B C 1
ATOM 8400 O O . PHE B 1 387 ? 10.975 40.712 4.063 1.00 13.37 401 PHE B O 1
ATOM 8408 N N . GLY B 1 388 ? 10.948 39.027 2.534 1.00 12.65 402 GLY B N 1
ATOM 8409 C CA . GLY B 1 388 ? 12.360 38.606 2.638 1.00 13.19 402 GLY B CA 1
ATOM 8410 C C . GLY B 1 388 ? 12.731 37.990 3.980 1.00 13.47 402 GLY B C 1
ATOM 8411 O O . GLY B 1 388 ? 13.924 38.032 4.315 1.00 14.71 402 GLY B O 1
ATOM 8412 N N . ASN B 1 389 ? 11.771 37.419 4.715 1.00 13.65 403 ASN B N 1
ATOM 8413 C CA . ASN B 1 389 ? 12.003 36.819 6.057 1.00 14.05 403 ASN B CA 1
ATOM 8414 C C . ASN B 1 389 ? 12.013 35.284 5.983 1.00 13.27 403 ASN B C 1
ATOM 8415 O O . ASN B 1 389 ? 12.270 34.650 7.030 1.00 13.47 403 ASN B O 1
ATOM 8420 N N . SER B 1 390 ? 11.737 34.689 4.817 1.00 12.46 404 SER B N 1
ATOM 8421 C CA . SER B 1 390 ? 11.575 33.218 4.671 1.00 12.41 404 SER B CA 1
ATOM 8422 C C . SER B 1 390 ? 10.526 32.729 5.683 1.00 12.01 404 SER B C 1
ATOM 8423 O O . SER B 1 390 ? 10.754 31.705 6.355 1.00 12.47 404 SER B O 1
ATOM 8426 N N . LYS B 1 391 ? 9.409 33.453 5.779 1.00 12.01 405 LYS B N 1
ATOM 8427 C CA . LYS B 1 391 ? 8.300 33.162 6.722 1.00 12.02 405 LYS B CA 1
ATOM 8428 C C . LYS B 1 391 ? 7.379 32.105 6.110 1.00 11.65 405 LYS B C 1
ATOM 8429 O O . LYS B 1 391 ? 6.894 32.315 4.983 1.00 11.28 405 LYS B O 1
ATOM 8435 N N . ASP B 1 392 ? 7.113 31.028 6.851 1.00 11.99 406 ASP B N 1
ATOM 8436 C CA . ASP B 1 392 ? 6.266 29.902 6.384 1.00 12.11 406 ASP B CA 1
ATOM 8437 C C . ASP B 1 392 ? 4.797 30.347 6.369 1.00 12.01 406 ASP B C 1
ATOM 8438 O O . ASP B 1 392 ? 4.216 30.424 5.268 1.00 12.07 406 ASP B O 1
ATOM 8443 N N . TYR B 1 393 ? 4.195 30.615 7.534 1.00 12.08 407 TYR B N 1
ATOM 8444 C CA . TYR B 1 393 ? 2.748 30.943 7.632 1.00 12.11 407 TYR B CA 1
ATOM 8445 C C . TYR B 1 393 ? 2.553 32.448 7.424 1.00 11.94 407 TYR B C 1
ATOM 8446 O O . TYR B 1 393 ? 2.166 33.165 8.360 1.00 12.30 407 TYR B O 1
ATOM 8455 N N . VAL B 1 394 ? 2.783 32.904 6.194 1.00 11.66 408 VAL B N 1
ATOM 8456 C CA . VAL B 1 394 ? 2.940 34.349 5.851 1.00 11.54 408 VAL B CA 1
ATOM 8457 C C . VAL B 1 394 ? 1.580 34.958 5.468 1.00 11.66 408 VAL B C 1
ATOM 8458 O O . VAL B 1 394 ? 1.361 36.151 5.765 1.00 12.11 408 VAL B O 1
ATOM 8462 N N . PHE B 1 395 ? 0.692 34.175 4.857 1.00 11.64 409 PHE B N 1
ATOM 8463 C CA . PHE B 1 395 ? -0.656 34.608 4.406 1.00 11.78 409 PHE B CA 1
ATOM 8464 C C . PHE B 1 395 ? -1.618 33.431 4.532 1.00 12.09 409 PHE B C 1
ATOM 8465 O O . PHE B 1 395 ? -1.138 32.289 4.559 1.00 12.67 409 PHE B O 1
ATOM 8473 N N . ASP B 1 396 ? -2.924 33.696 4.597 1.00 12.25 410 ASP B N 1
ATOM 8474 C CA . ASP B 1 396 ? -3.964 32.631 4.598 1.00 12.30 410 ASP B CA 1
ATOM 8475 C C . ASP B 1 396 ? -4.865 32.730 3.353 1.00 11.81 410 ASP B C 1
ATOM 8476 O O . ASP B 1 396 ? -5.661 31.804 3.153 1.00 12.08 410 ASP B O 1
ATOM 8481 N N . PHE B 1 397 ? -4.750 33.795 2.549 1.00 11.56 411 PHE B N 1
ATOM 8482 C CA . PHE B 1 397 ? -5.450 33.959 1.241 1.00 11.14 411 PHE B CA 1
ATOM 8483 C C . PHE B 1 397 ? -6.973 34.010 1.434 1.00 11.34 411 PHE B C 1
ATOM 8484 O O . PHE B 1 397 ? -7.703 33.834 0.447 1.00 11.78 411 PHE B O 1
ATOM 8492 N N . LEU B 1 398 ? -7.447 34.279 2.658 1.00 11.65 412 LEU B N 1
ATOM 8493 C CA . LEU B 1 398 ? -8.877 34.105 3.041 1.00 11.92 412 LEU B CA 1
ATOM 8494 C C . LEU B 1 398 ? -9.382 35.264 3.915 1.00 12.18 412 LEU B C 1
ATOM 8495 O O . LEU B 1 398 ? -10.565 35.613 3.767 1.00 13.23 412 LEU B O 1
ATOM 8500 N N . THR B 1 399 ? -8.559 35.806 4.820 1.00 12.46 413 THR B N 1
ATOM 8501 C CA . THR B 1 399 ? -9.001 36.768 5.868 1.00 12.77 413 THR B CA 1
ATOM 8502 C C . THR B 1 399 ? -8.676 38.206 5.447 1.00 12.74 413 THR B C 1
ATOM 8503 O O . THR B 1 399 ? -7.491 38.574 5.428 1.00 12.94 413 THR B O 1
ATOM 8507 N N . ALA B 1 400 ? -9.710 38.994 5.154 1.00 12.72 414 ALA B N 1
ATOM 8508 C CA . ALA B 1 400 ? -9.597 40.409 4.737 1.00 12.82 414 ALA B CA 1
ATOM 8509 C C . ALA B 1 400 ? -9.200 41.272 5.939 1.00 13.15 414 ALA B C 1
ATOM 8510 O O . ALA B 1 400 ? -9.546 40.918 7.084 1.00 13.57 414 ALA B O 1
ATOM 8512 N N . TYR B 1 401 ? -8.501 42.375 5.681 1.00 13.27 415 TYR B N 1
ATOM 8513 C CA . TYR B 1 401 ? -8.244 43.435 6.688 1.00 13.81 415 TYR B CA 1
ATOM 8514 C C . TYR B 1 401 ? -9.574 44.034 7.135 1.00 14.22 415 TYR B C 1
ATOM 8515 O O . TYR B 1 401 ? -10.585 43.890 6.450 1.00 14.27 415 TYR B O 1
ATOM 8524 N N . PRO B 1 402 ? -9.616 44.711 8.308 1.00 14.82 416 PRO B N 1
ATOM 8525 C CA . PRO B 1 402 ? -10.852 45.314 8.809 1.00 14.99 416 PRO B CA 1
ATOM 8526 C C . PRO B 1 402 ? -11.494 46.355 7.874 1.00 15.16 416 PRO B C 1
ATOM 8527 O O . PRO B 1 402 ? -12.700 46.536 7.959 1.00 16.01 416 PRO B O 1
ATOM 8531 N N . ASP B 1 403 ? -10.699 47.002 7.012 1.00 14.85 417 ASP B N 1
ATOM 8532 C CA . ASP B 1 403 ? -11.155 48.115 6.132 1.00 14.95 417 ASP B CA 1
ATOM 8533 C C . ASP B 1 403 ? -11.455 47.620 4.705 1.00 14.59 417 ASP B C 1
ATOM 8534 O O . ASP B 1 403 ? -11.719 48.479 3.848 1.00 15.40 417 ASP B O 1
ATOM 8539 N N . PHE B 1 404 ? -11.464 46.305 4.460 1.00 14.34 418 PHE B N 1
ATOM 8540 C CA . PHE B 1 404 ? -11.780 45.706 3.134 1.00 14.13 418 PHE B CA 1
ATOM 8541 C C . PHE B 1 404 ? -12.969 44.752 3.287 1.00 14.01 418 PHE B C 1
ATOM 8542 O O . PHE B 1 404 ? -12.807 43.640 3.841 1.00 14.22 418 PHE B O 1
ATOM 8550 N N . ASP B 1 405 ? -14.144 45.199 2.841 1.00 14.60 419 ASP B N 1
ATOM 8551 C CA . ASP B 1 405 ? -15.420 44.448 2.950 1.00 14.84 419 ASP B CA 1
ATOM 8552 C C . ASP B 1 405 ? -15.594 43.624 1.670 1.00 14.19 419 ASP B C 1
ATOM 8553 O O . ASP B 1 405 ? -16.105 44.179 0.678 1.00 14.94 419 ASP B O 1
ATOM 8558 N N . VAL B 1 406 ? -15.184 42.353 1.700 1.00 13.87 420 VAL B N 1
ATOM 8559 C CA . VAL B 1 406 ? -15.164 41.445 0.510 1.00 13.72 420 VAL B CA 1
ATOM 8560 C C . VAL B 1 406 ? -16.571 41.384 -0.089 1.00 14.44 420 VAL B C 1
ATOM 8561 O O . VAL B 1 406 ? -16.696 41.478 -1.329 1.00 14.41 420 VAL B O 1
ATOM 8565 N N . GLN B 1 407 ? -17.585 41.249 0.769 1.00 15.65 421 GLN B N 1
ATOM 8566 C CA . GLN B 1 407 ? -18.991 40.978 0.369 1.00 16.92 421 GLN B CA 1
ATOM 8567 C C . GLN B 1 407 ? -19.577 42.239 -0.278 1.00 16.29 421 GLN B C 1
ATOM 8568 O O . GLN B 1 407 ? -20.256 42.109 -1.316 1.00 16.62 421 GLN B O 1
ATOM 8574 N N . GLU B 1 408 ? -19.316 43.412 0.306 1.00 15.58 422 GLU B N 1
ATOM 8575 C CA . GLU B 1 408 ? -19.824 44.717 -0.194 1.00 16.10 422 GLU B CA 1
ATOM 8576 C C . GLU B 1 408 ? -19.140 45.048 -1.525 1.00 14.65 422 GLU B C 1
ATOM 8577 O O . GLU B 1 408 ? -19.829 45.545 -2.432 1.00 15.07 422 GLU B O 1
ATOM 8583 N N . ILE B 1 409 ? -17.836 44.795 -1.633 1.00 13.68 423 ILE B N 1
ATOM 8584 C CA . ILE B 1 409 ? -17.058 45.069 -2.877 1.00 13.31 423 ILE B CA 1
ATOM 8585 C C . ILE B 1 409 ? -17.573 44.144 -3.986 1.00 13.15 423 ILE B C 1
ATOM 8586 O O . ILE B 1 409 ? -17.731 44.642 -5.116 1.00 13.36 423 ILE B O 1
ATOM 8591 N N . HIS B 1 410 ? -17.866 42.876 -3.679 1.00 13.46 424 HIS B N 1
ATOM 8592 C CA . HIS B 1 410 ? -18.469 41.910 -4.640 1.00 14.13 424 HIS B CA 1
ATOM 8593 C C . HIS B 1 410 ? -19.811 42.464 -5.138 1.00 14.82 424 HIS B C 1
ATOM 8594 O O . HIS B 1 410 ? -19.967 42.607 -6.370 1.00 15.14 424 HIS B O 1
ATOM 8601 N N . ARG B 1 411 ? -20.733 42.780 -4.224 1.00 16.30 425 ARG B N 1
ATOM 8602 C CA . ARG B 1 411 ? -22.078 43.316 -4.564 1.00 16.78 425 ARG B CA 1
ATOM 8603 C C . ARG B 1 411 ? -21.920 44.569 -5.434 1.00 15.65 425 ARG B C 1
ATOM 8604 O O . ARG B 1 411 ? -22.608 44.662 -6.471 1.00 15.70 425 ARG B O 1
ATOM 8612 N N . TYR B 1 412 ? -21.035 45.490 -5.044 1.00 14.73 426 TYR B N 1
ATOM 8613 C CA . TYR B 1 412 ? -20.851 46.790 -5.739 1.00 14.59 426 TYR B CA 1
ATOM 8614 C C . TYR B 1 412 ? -20.276 46.545 -7.141 1.00 14.05 426 TYR B C 1
ATOM 8615 O O . TYR B 1 412 ? -20.839 47.086 -8.122 1.00 14.40 426 TYR B O 1
ATOM 8624 N N . ALA B 1 413 ? -19.201 45.755 -7.240 1.00 13.32 427 ALA B N 1
ATOM 8625 C CA . ALA B 1 413 ? -18.541 45.404 -8.523 1.00 13.16 427 ALA B CA 1
ATOM 8626 C C . ALA B 1 413 ? -19.569 44.780 -9.471 1.00 13.55 427 ALA B C 1
ATOM 8627 O O . ALA B 1 413 ? -19.630 45.217 -10.643 1.00 13.48 427 ALA B O 1
ATOM 8629 N N . ALA B 1 414 ? -20.350 43.808 -8.986 1.00 13.59 428 ALA B N 1
ATOM 8630 C CA . ALA B 1 414 ? -21.367 43.074 -9.777 1.00 14.09 428 ALA B CA 1
ATOM 8631 C C . ALA B 1 414 ? -22.401 44.061 -10.330 1.00 14.69 428 ALA B C 1
ATOM 8632 O O . ALA B 1 414 ? -22.786 43.906 -11.503 1.00 15.57 428 ALA B O 1
ATOM 8634 N N . SER B 1 415 ? -22.829 45.035 -9.518 1.00 15.04 429 SER B N 1
ATOM 8635 C CA . SER B 1 415 ? -23.835 46.060 -9.903 1.00 14.92 429 SER B CA 1
ATOM 8636 C C . SER B 1 415 ? -23.273 46.976 -11.003 1.00 14.25 429 SER B C 1
ATOM 8637 O O . SER B 1 415 ? -24.087 47.562 -11.741 1.00 15.16 429 SER B O 1
ATOM 8640 N N . LYS B 1 416 ? -21.945 47.081 -11.122 1.00 13.64 430 LYS B N 1
ATOM 8641 C CA . LYS B 1 416 ? -21.248 47.940 -12.120 1.00 14.31 430 LYS B CA 1
ATOM 8642 C C . LYS B 1 416 ? -20.686 47.101 -13.282 1.00 14.01 430 LYS B C 1
ATOM 8643 O O . LYS B 1 416 ? -19.933 47.668 -14.095 1.00 15.26 430 LYS B O 1
ATOM 8649 N N . GLY B 1 417 ? -21.029 45.811 -13.366 1.00 13.73 431 GLY B N 1
ATOM 8650 C CA . GLY B 1 417 ? -20.572 44.887 -14.426 1.00 13.79 431 GLY B CA 1
ATOM 8651 C C . GLY B 1 417 ? -19.067 44.678 -14.407 1.00 13.36 431 GLY B C 1
ATOM 8652 O O . GLY B 1 417 ? -18.494 44.383 -15.474 1.00 14.21 431 GLY B O 1
ATOM 8653 N N . ILE B 1 418 ? -18.450 44.804 -13.232 1.00 13.17 432 ILE B N 1
ATOM 8654 C CA . ILE B 1 418 ? -16.981 44.674 -13.014 1.00 12.72 432 ILE B CA 1
ATOM 8655 C C . ILE B 1 418 ? -16.721 43.374 -12.251 1.00 12.62 432 ILE B C 1
ATOM 8656 O O . ILE B 1 418 ? -17.514 43.051 -11.336 1.00 12.37 432 ILE B O 1
ATOM 8661 N N . LYS B 1 419 ? -15.658 42.661 -12.622 1.00 12.31 433 LYS B N 1
ATOM 8662 C CA . LYS B 1 419 ? -15.118 41.520 -11.842 1.00 12.90 433 LYS B CA 1
ATOM 8663 C C . LYS B 1 419 ? -13.917 42.016 -11.036 1.00 12.32 433 LYS B C 1
ATOM 8664 O O . LYS B 1 419 ? -13.102 42.793 -11.570 1.00 12.61 433 LYS B O 1
ATOM 8670 N N . MET B 1 420 ? -13.807 41.581 -9.786 1.00 11.41 434 MET B N 1
ATOM 8671 C CA . MET B 1 420 ? -12.587 41.817 -8.984 1.00 11.59 434 MET B CA 1
ATOM 8672 C C . MET B 1 420 ? -11.581 40.722 -9.332 1.00 11.45 434 MET B C 1
ATOM 8673 O O . MET B 1 420 ? -11.996 39.548 -9.474 1.00 11.86 434 MET B O 1
ATOM 8678 N N . MET B 1 421 ? -10.325 41.113 -9.522 1.00 11.22 435 MET B N 1
ATOM 8679 C CA . MET B 1 421 ? -9.183 40.189 -9.695 1.00 11.15 435 MET B CA 1
ATOM 8680 C C . MET B 1 421 ? -8.578 39.926 -8.308 1.00 10.58 435 MET B C 1
ATOM 8681 O O . MET B 1 421 ? -8.190 40.890 -7.628 1.00 11.02 435 MET B O 1
ATOM 8686 N N . MET B 1 422 ? -8.527 38.658 -7.915 1.00 10.26 436 MET B N 1
ATOM 8687 C CA . MET B 1 422 ? -7.968 38.208 -6.619 1.00 10.15 436 MET B CA 1
ATOM 8688 C C . MET B 1 422 ? -6.447 38.382 -6.653 1.00 10.09 436 MET B C 1
ATOM 8689 O O . MET B 1 422 ? -5.852 38.223 -7.731 1.00 10.29 436 MET B O 1
ATOM 8694 N N . HIS B 1 423 ? -5.833 38.704 -5.512 1.00 9.96 437 HIS B N 1
ATOM 8695 C CA . HIS B 1 423 ? -4.355 38.748 -5.367 1.00 9.91 437 HIS B CA 1
ATOM 8696 C C . HIS B 1 423 ? -3.908 37.678 -4.367 1.00 10.06 437 HIS B C 1
ATOM 8697 O O . HIS B 1 423 ? -4.411 37.706 -3.223 1.00 10.70 437 HIS B O 1
ATOM 8704 N N . HIS B 1 424 ? -3.029 36.768 -4.801 1.00 9.94 438 HIS B N 1
ATOM 8705 C CA . HIS B 1 424 ? -2.369 35.732 -3.964 1.00 10.07 438 HIS B CA 1
ATOM 8706 C C . HIS B 1 424 ? -0.849 35.899 -4.044 1.00 9.89 438 HIS B C 1
ATOM 8707 O O . HIS B 1 424 ? -0.197 35.026 -4.631 1.00 10.28 438 HIS B O 1
ATOM 8714 N N . GLU B 1 425 ? -0.287 36.949 -3.443 1.00 9.75 439 GLU B N 1
ATOM 8715 C CA . GLU B 1 425 ? 1.165 36.961 -3.138 1.00 9.78 439 GLU B CA 1
ATOM 8716 C C . GLU B 1 425 ? 1.419 35.834 -2.134 1.00 9.60 439 GLU B C 1
ATOM 8717 O O . GLU B 1 425 ? 0.743 35.821 -1.087 1.00 10.21 439 GLU B O 1
ATOM 8723 N N . THR B 1 426 ? 2.337 34.919 -2.451 1.00 9.59 440 THR B N 1
ATOM 8724 C CA . THR B 1 426 ? 2.705 33.775 -1.576 1.00 9.47 440 THR B CA 1
ATOM 8725 C C . THR B 1 426 ? 3.925 34.114 -0.718 1.00 9.73 440 THR B C 1
ATOM 8726 O O . THR B 1 426 ? 4.186 33.348 0.223 1.00 10.53 440 THR B O 1
ATOM 8730 N N . SER B 1 427 ? 4.682 35.160 -1.064 1.00 10.03 441 SER B N 1
ATOM 8731 C CA . SER B 1 427 ? 6.011 35.461 -0.470 1.00 10.32 441 SER B CA 1
ATOM 8732 C C . SER B 1 427 ? 6.908 34.220 -0.591 1.00 10.09 441 SER B C 1
ATOM 8733 O O . SER B 1 427 ? 7.753 33.996 0.296 1.00 10.52 441 SER B O 1
ATOM 8736 N N . ALA B 1 428 ? 6.718 33.449 -1.669 1.00 9.92 442 ALA B N 1
ATOM 8737 C CA . ALA B 1 428 ? 7.512 32.260 -2.063 1.00 9.62 442 ALA B CA 1
ATOM 8738 C C . ALA B 1 428 ? 7.396 31.159 -1.002 1.00 9.76 442 ALA B C 1
ATOM 8739 O O . ALA B 1 428 ? 8.246 30.255 -1.002 1.00 9.97 442 ALA B O 1
ATOM 8741 N N . SER B 1 429 ? 6.367 31.219 -0.151 1.00 9.85 443 SER B N 1
ATOM 8742 C CA . SER B 1 429 ? 6.072 30.166 0.854 1.00 9.83 443 SER B CA 1
ATOM 8743 C C . SER B 1 429 ? 5.064 29.198 0.234 1.00 10.03 443 SER B C 1
ATOM 8744 O O . SER B 1 429 ? 3.845 29.443 0.347 1.00 10.53 443 SER B O 1
ATOM 8747 N N . VAL B 1 430 ? 5.579 28.160 -0.433 1.00 9.47 444 VAL B N 1
ATOM 8748 C CA . VAL B 1 430 ? 4.833 27.379 -1.459 1.00 9.57 444 VAL B CA 1
ATOM 8749 C C . VAL B 1 430 ? 4.034 26.246 -0.805 1.00 9.58 444 VAL B C 1
ATOM 8750 O O . VAL B 1 430 ? 2.880 26.044 -1.213 1.00 10.17 444 VAL B O 1
ATOM 8754 N N . ARG B 1 431 ? 4.576 25.543 0.194 1.00 9.68 445 ARG B N 1
ATOM 8755 C CA . ARG B 1 431 ? 3.750 24.553 0.936 1.00 9.81 445 ARG B CA 1
ATOM 8756 C C . ARG B 1 431 ? 2.547 25.294 1.531 1.00 10.01 445 ARG B C 1
ATOM 8757 O O . ARG B 1 431 ? 1.409 24.791 1.425 1.00 10.46 445 ARG B O 1
ATOM 8765 N N . ASN B 1 432 ? 2.787 26.462 2.127 1.00 9.84 446 ASN B N 1
ATOM 8766 C CA . ASN B 1 432 ? 1.713 27.265 2.764 1.00 9.90 446 ASN B CA 1
ATOM 8767 C C . ASN B 1 432 ? 0.632 27.578 1.718 1.00 9.90 446 ASN B C 1
ATOM 8768 O O . ASN B 1 432 ? -0.560 27.407 2.010 1.00 10.32 446 ASN B O 1
ATOM 8773 N N . TYR B 1 433 ? 1.020 27.996 0.514 1.00 9.66 447 TYR B N 1
ATOM 8774 C CA . TYR B 1 433 ? 0.042 28.316 -0.558 1.00 9.71 447 TYR B CA 1
ATOM 8775 C C . TYR B 1 433 ? -0.744 27.054 -0.924 1.00 10.12 447 TYR B C 1
ATOM 8776 O O . TYR B 1 433 ? -1.987 27.112 -0.939 1.00 10.53 447 TYR B O 1
ATOM 8785 N N . GLU B 1 434 ? -0.053 25.939 -1.165 1.00 10.21 448 GLU B N 1
ATOM 8786 C CA . GLU B 1 434 ? -0.705 24.658 -1.552 1.00 10.28 448 GLU B CA 1
ATOM 8787 C C . GLU B 1 434 ? -1.713 24.230 -0.479 1.00 10.18 448 GLU B C 1
ATOM 8788 O O . GLU B 1 434 ? -2.835 23.820 -0.835 1.00 10.72 448 GLU B O 1
ATOM 8794 N N . ARG B 1 435 ? -1.351 24.333 0.804 1.00 10.18 449 ARG B N 1
ATOM 8795 C CA . ARG B 1 435 ? -2.262 23.923 1.904 1.00 10.25 449 ARG B CA 1
ATOM 8796 C C . ARG B 1 435 ? -3.565 24.724 1.835 1.00 10.34 449 ARG B C 1
ATOM 8797 O O . ARG B 1 435 ? -4.608 24.166 2.214 1.00 10.77 449 ARG B O 1
ATOM 8805 N N . HIS B 1 436 ? -3.497 25.987 1.397 1.00 10.37 450 HIS B N 1
ATOM 8806 C CA . HIS B 1 436 ? -4.643 26.935 1.371 1.00 10.47 450 HIS B CA 1
ATOM 8807 C C . HIS B 1 436 ? -5.357 26.921 0.009 1.00 10.40 450 HIS B C 1
ATOM 8808 O O . HIS B 1 436 ? -6.404 27.568 -0.094 1.00 10.59 450 HIS B O 1
ATOM 8815 N N . LEU B 1 437 ? -4.823 26.227 -0.999 1.00 10.20 451 LEU B N 1
ATOM 8816 C CA . LEU B 1 437 ? -5.157 26.534 -2.421 1.00 10.35 451 LEU B CA 1
ATOM 8817 C C . LEU B 1 437 ? -6.619 26.187 -2.740 1.00 10.46 451 LEU B C 1
ATOM 8818 O O . LEU B 1 437 ? -7.299 27.053 -3.324 1.00 10.86 451 LEU B O 1
ATOM 8823 N N . ASP B 1 438 ? -7.112 24.994 -2.383 1.00 10.94 452 ASP B N 1
ATOM 8824 C CA . ASP B 1 438 ? -8.537 24.630 -2.623 1.00 11.31 452 ASP B CA 1
ATOM 8825 C C . ASP B 1 438 ? -9.446 25.617 -1.882 1.00 11.48 452 ASP B C 1
ATOM 8826 O O . ASP B 1 438 ? -10.422 26.091 -2.491 1.00 11.74 452 ASP B O 1
ATOM 8831 N N . LYS B 1 439 ? -9.144 25.926 -0.618 1.00 11.42 453 LYS B N 1
ATOM 8832 C CA . LYS B 1 439 ? -9.970 26.866 0.183 1.00 11.77 453 LYS B CA 1
ATOM 8833 C C . LYS B 1 439 ? -9.939 28.261 -0.462 1.00 11.16 453 LYS B C 1
ATOM 8834 O O . LYS B 1 439 ? -10.998 28.910 -0.498 1.00 11.49 453 LYS B O 1
ATOM 8840 N N . ALA B 1 440 ? -8.776 28.693 -0.959 1.00 10.77 454 ALA B N 1
ATOM 8841 C CA . ALA B 1 440 ? -8.562 30.036 -1.550 1.00 10.59 454 ALA B CA 1
ATOM 8842 C C . ALA B 1 440 ? -9.331 30.156 -2.877 1.00 10.49 454 ALA B C 1
ATOM 8843 O O . ALA B 1 440 ? -9.962 31.193 -3.113 1.00 10.56 454 ALA B O 1
ATOM 8845 N N . TYR B 1 441 ? -9.299 29.119 -3.712 1.00 10.39 455 TYR B N 1
ATOM 8846 C CA . TYR B 1 441 ? -10.069 29.063 -4.982 1.00 10.23 455 TYR B CA 1
ATOM 8847 C C . TYR B 1 441 ? -11.572 28.994 -4.678 1.00 10.41 455 TYR B C 1
ATOM 8848 O O . TYR B 1 441 ? -12.358 29.641 -5.382 1.00 10.75 455 TYR B O 1
ATOM 8857 N N . GLN B 1 442 ? -11.978 28.245 -3.651 1.00 10.89 456 GLN B N 1
ATOM 8858 C CA . GLN B 1 442 ? -13.410 28.156 -3.262 1.00 11.09 456 GLN B CA 1
ATOM 8859 C C . GLN B 1 442 ? -13.886 29.538 -2.795 1.00 11.23 456 GLN B C 1
ATOM 8860 O O . GLN B 1 442 ? -15.005 29.945 -3.169 1.00 11.62 456 GLN B O 1
ATOM 8866 N N . PHE B 1 443 ? -13.065 30.229 -2.000 1.00 11.24 457 PHE B N 1
ATOM 8867 C CA . PHE B 1 443 ? -13.335 31.600 -1.495 1.00 11.46 457 PHE B CA 1
ATOM 8868 C C . PHE B 1 443 ? -13.529 32.549 -2.685 1.00 11.21 457 PHE B C 1
ATOM 8869 O O . PHE B 1 443 ? -14.465 33.368 -2.663 1.00 11.56 457 PHE B O 1
ATOM 8877 N N . MET B 1 444 ? -12.678 32.424 -3.705 1.00 11.06 458 MET B N 1
ATOM 8878 C CA . MET B 1 444 ? -12.783 33.229 -4.953 1.00 11.03 458 MET B CA 1
ATOM 8879 C C . MET B 1 444 ? -14.153 32.982 -5.599 1.00 11.21 458 MET B C 1
ATOM 8880 O O . MET B 1 444 ? -14.882 33.959 -5.836 1.00 11.42 458 MET B O 1
ATOM 8885 N N . VAL B 1 445 ? -14.506 31.723 -5.857 1.00 11.80 459 VAL B N 1
ATOM 8886 C CA . VAL B 1 445 ? -15.785 31.353 -6.536 1.00 12.77 459 VAL B CA 1
ATOM 8887 C C . VAL B 1 445 ? -16.965 31.869 -5.706 1.00 13.02 459 VAL B C 1
ATOM 8888 O O . VAL B 1 445 ? -17.901 32.444 -6.298 1.00 13.65 459 VAL B O 1
ATOM 8892 N N . ASP B 1 446 ? -16.911 31.688 -4.383 1.00 13.34 460 ASP B N 1
ATOM 8893 C CA . ASP B 1 446 ? -17.997 32.086 -3.450 1.00 13.89 460 ASP B CA 1
ATOM 8894 C C . ASP B 1 446 ? -18.195 33.606 -3.477 1.00 13.09 460 ASP B C 1
ATOM 8895 O O . ASP B 1 446 ? -19.334 34.035 -3.235 1.00 14.96 460 ASP B O 1
ATOM 8900 N N . ASN B 1 447 ? -17.143 34.386 -3.744 1.00 12.42 461 ASN B N 1
ATOM 8901 C CA . ASN B 1 447 ? -17.168 35.869 -3.630 1.00 12.63 461 ASN B CA 1
ATOM 8902 C C . ASN B 1 447 ? -16.992 36.532 -5.004 1.00 12.52 461 ASN B C 1
ATOM 8903 O O . ASN B 1 447 ? -16.706 37.742 -5.040 1.00 13.00 461 ASN B O 1
ATOM 8908 N N . GLY B 1 448 ? -17.165 35.772 -6.090 1.00 12.77 462 GLY B N 1
ATOM 8909 C CA . GLY B 1 448 ? -17.312 36.306 -7.460 1.00 12.70 462 GLY B CA 1
ATOM 8910 C C . GLY B 1 448 ? -15.994 36.687 -8.120 1.00 12.05 462 GLY B C 1
ATOM 8911 O O . GLY B 1 448 ? -16.040 37.510 -9.042 1.00 12.40 462 GLY B O 1
ATOM 8912 N N . TYR B 1 449 ? -14.860 36.132 -7.682 1.00 11.56 463 TYR B N 1
ATOM 8913 C CA . TYR B 1 449 ? -13.536 36.318 -8.337 1.00 11.39 463 TYR B CA 1
ATOM 8914 C C . TYR B 1 449 ? -13.312 35.173 -9.331 1.00 12.05 463 TYR B C 1
ATOM 8915 O O . TYR B 1 449 ? -13.408 34.003 -8.907 1.00 12.99 463 TYR B O 1
ATOM 8924 N N . ASN B 1 450 ? -13.023 35.474 -10.601 1.00 12.54 464 ASN B N 1
ATOM 8925 C CA . ASN B 1 450 ? -12.805 34.428 -11.637 1.00 13.13 464 ASN B CA 1
ATOM 8926 C C . ASN B 1 450 ? -11.371 34.506 -12.181 1.00 11.96 464 ASN B C 1
ATOM 8927 O O . ASN B 1 450 ? -11.033 33.677 -13.041 1.00 11.77 464 ASN B O 1
ATOM 8932 N N . SER B 1 451 ? -10.551 35.444 -11.704 1.00 11.59 465 SER B N 1
ATOM 8933 C CA . SER B 1 451 ? -9.117 35.540 -12.076 1.00 11.22 465 SER B CA 1
ATOM 8934 C C . SER B 1 451 ? -8.281 35.861 -10.839 1.00 10.37 465 SER B C 1
ATOM 8935 O O . SER B 1 451 ? -8.794 36.549 -9.923 1.00 10.74 465 SER B O 1
ATOM 8938 N N . VAL B 1 452 ? -7.051 35.358 -10.820 1.00 10.12 466 VAL B N 1
ATOM 8939 C CA . VAL B 1 452 ? -6.092 35.564 -9.704 1.00 9.97 466 VAL B CA 1
ATOM 8940 C C . VAL B 1 452 ? -4.741 35.969 -10.284 1.00 9.84 466 VAL B C 1
ATOM 8941 O O . VAL B 1 452 ? -4.253 35.297 -11.213 1.00 10.41 466 VAL B O 1
ATOM 8945 N N . LYS B 1 453 ? -4.175 37.034 -9.724 1.00 9.86 467 LYS B N 1
ATOM 8946 C CA . LYS B 1 453 ? -2.745 37.389 -9.848 1.00 9.72 467 LYS B CA 1
ATOM 8947 C C . LYS B 1 453 ? -2.025 36.738 -8.671 1.00 9.50 467 LYS B C 1
ATOM 8948 O O . LYS B 1 453 ? -2.317 37.132 -7.539 1.00 9.58 467 LYS B O 1
ATOM 8954 N N . SER B 1 454 ? -1.164 35.756 -8.930 1.00 9.45 468 SER B N 1
ATOM 8955 C CA . SER B 1 454 ? -0.318 35.112 -7.895 1.00 9.45 468 SER B CA 1
ATOM 8956 C C . SER B 1 454 ? 1.089 35.706 -7.962 1.00 9.52 468 SER B C 1
ATOM 8957 O O . SER B 1 454 ? 1.399 36.418 -8.938 1.00 9.68 468 SER B O 1
ATOM 8960 N N . GLY B 1 455 ? 1.901 35.445 -6.940 1.00 9.50 469 GLY B N 1
ATOM 8961 C CA . GLY B 1 455 ? 3.276 35.960 -6.830 1.00 9.56 469 GLY B CA 1
ATOM 8962 C C . GLY B 1 455 ? 4.121 35.060 -5.951 1.00 9.42 469 GLY B C 1
ATOM 8963 O O . GLY B 1 455 ? 3.545 34.363 -5.095 1.00 9.74 469 GLY B O 1
ATOM 8964 N N . TYR B 1 456 ? 5.437 35.071 -6.163 1.00 9.47 470 TYR B N 1
ATOM 8965 C CA . TYR B 1 456 ? 6.418 34.202 -5.467 1.00 9.56 470 TYR B CA 1
ATOM 8966 C C . TYR B 1 456 ? 7.665 35.026 -5.124 1.00 9.60 470 TYR B C 1
ATOM 8967 O O . TYR B 1 456 ? 8.787 34.665 -5.519 1.00 10.00 470 TYR B O 1
ATOM 8976 N N . VAL B 1 457 ? 7.474 36.118 -4.381 1.00 9.70 471 VAL B N 1
ATOM 8977 C CA . VAL B 1 457 ? 8.579 37.054 -4.016 1.00 9.82 471 VAL B CA 1
ATOM 8978 C C . VAL B 1 457 ? 9.340 36.504 -2.798 1.00 9.82 471 VAL B C 1
ATOM 8979 O O . VAL B 1 457 ? 8.728 36.355 -1.713 1.00 10.24 471 VAL B O 1
ATOM 8983 N N . GLY B 1 458 ? 10.640 36.257 -2.972 1.00 9.77 472 GLY B N 1
ATOM 8984 C CA . GLY B 1 458 ? 11.551 35.760 -1.924 1.00 9.87 472 GLY B CA 1
ATOM 8985 C C . GLY B 1 458 ? 12.119 34.414 -2.319 1.00 10.01 472 GLY B C 1
ATOM 8986 O O . GLY B 1 458 ? 11.654 33.854 -3.344 1.00 10.38 472 GLY B O 1
ATOM 8987 N N . ASN B 1 459 ? 13.079 33.906 -1.548 1.00 10.43 473 ASN B N 1
ATOM 8988 C CA . ASN B 1 459 ? 13.673 32.561 -1.759 1.00 10.57 473 ASN B CA 1
ATOM 8989 C C . ASN B 1 459 ? 12.598 31.508 -1.479 1.00 10.20 473 ASN B C 1
ATOM 8990 O O . ASN B 1 459 ? 11.825 31.682 -0.514 1.00 10.91 473 ASN B O 1
ATOM 8995 N N . ILE B 1 460 ? 12.545 30.455 -2.297 1.00 10.14 474 ILE B N 1
ATOM 8996 C CA . ILE B 1 460 ? 11.485 29.413 -2.209 1.00 9.91 474 ILE B CA 1
ATOM 8997 C C . ILE B 1 460 ? 11.551 28.723 -0.842 1.00 9.91 474 ILE B C 1
ATOM 8998 O O . ILE B 1 460 ? 12.659 28.468 -0.349 1.00 10.29 474 ILE B O 1
ATOM 9003 N N . ILE B 1 461 ? 10.373 28.440 -0.291 1.00 10.06 475 ILE B N 1
ATOM 9004 C CA . ILE B 1 461 ? 10.117 27.473 0.814 1.00 10.26 475 ILE B CA 1
ATOM 9005 C C . ILE B 1 461 ? 9.226 26.405 0.191 1.00 10.39 475 ILE B C 1
ATOM 9006 O O . ILE B 1 461 ? 8.129 26.739 -0.249 1.00 10.56 475 ILE B O 1
ATOM 9011 N N . PRO B 1 462 ? 9.618 25.113 0.100 1.00 10.84 476 PRO B N 1
ATOM 9012 C CA . PRO B 1 462 ? 10.749 24.529 0.829 1.00 10.98 476 PRO B CA 1
ATOM 9013 C C . PRO B 1 462 ? 12.148 25.051 0.470 1.00 11.22 476 PRO B C 1
ATOM 9014 O O . PRO B 1 462 ? 12.474 25.234 -0.699 1.00 11.68 476 PRO B O 1
ATOM 9018 N N . ARG B 1 463 ? 12.960 25.240 1.510 1.00 11.41 477 ARG B N 1
ATOM 9019 C CA . ARG B 1 463 ? 14.255 25.958 1.457 1.00 11.54 477 ARG B CA 1
ATOM 9020 C C . ARG B 1 463 ? 15.312 25.041 0.837 1.00 11.41 477 ARG B C 1
ATOM 9021 O O . ARG B 1 463 ? 15.425 23.869 1.257 1.00 11.80 477 ARG B O 1
ATOM 9029 N N . GLY B 1 464 ? 16.052 25.570 -0.139 1.00 11.43 478 GLY B N 1
ATOM 9030 C CA . GLY B 1 464 ? 17.018 24.811 -0.949 1.00 11.36 478 GLY B CA 1
ATOM 9031 C C . GLY B 1 464 ? 16.552 24.699 -2.390 1.00 11.07 478 GLY B C 1
ATOM 9032 O O . GLY B 1 464 ? 17.414 24.500 -3.262 1.00 11.98 478 GLY B O 1
ATOM 9033 N N . GLU B 1 465 ? 15.243 24.820 -2.635 1.00 10.83 479 GLU B N 1
ATOM 9034 C CA . GLU B 1 465 ? 14.676 24.814 -4.014 1.00 10.38 479 GLU B CA 1
ATOM 9035 C C . GLU B 1 465 ? 14.813 26.202 -4.646 1.00 10.33 479 GLU B C 1
ATOM 9036 O O . GLU B 1 465 ? 14.856 27.224 -3.922 1.00 10.90 479 GLU B O 1
ATOM 9042 N N . HIS B 1 466 ? 14.869 26.223 -5.977 1.00 9.75 480 HIS B N 1
ATOM 9043 C CA . HIS B 1 466 ? 14.916 27.459 -6.799 1.00 9.34 480 HIS B CA 1
ATOM 9044 C C . HIS B 1 466 ? 13.564 27.666 -7.486 1.00 9.23 480 HIS B C 1
ATOM 9045 O O . HIS B 1 466 ? 12.784 26.707 -7.577 1.00 9.43 480 HIS B O 1
ATOM 9052 N N . HIS B 1 467 ? 13.297 28.885 -7.956 1.00 9.22 481 HIS B N 1
ATOM 9053 C CA . HIS B 1 467 ? 12.015 29.232 -8.621 1.00 9.16 481 HIS B CA 1
ATOM 9054 C C . HIS B 1 467 ? 11.780 28.339 -9.848 1.00 9.29 481 HIS B C 1
ATOM 9055 O O . HIS B 1 467 ? 10.612 28.061 -10.113 1.00 9.70 481 HIS B O 1
ATOM 9062 N N . TYR B 1 468 ? 12.827 27.911 -10.563 1.00 9.40 482 TYR B N 1
ATOM 9063 C CA . TYR B 1 468 ? 12.667 27.294 -11.914 1.00 9.47 482 TYR B CA 1
ATOM 9064 C C . TYR B 1 468 ? 13.045 25.807 -11.929 1.00 9.62 482 TYR B C 1
ATOM 9065 O O . TYR B 1 468 ? 13.124 25.221 -13.031 1.00 10.10 482 TYR B O 1
ATOM 9074 N N . GLY B 1 469 ? 13.228 25.180 -10.765 1.00 9.73 483 GLY B N 1
ATOM 9075 C CA . GLY B 1 469 ? 13.495 23.732 -10.685 1.00 9.67 483 GLY B CA 1
ATOM 9076 C C . GLY B 1 469 ? 12.263 22.905 -11.019 1.00 9.71 483 GLY B C 1
ATOM 9077 O O . GLY B 1 469 ? 11.148 23.466 -11.066 1.00 9.73 483 GLY B O 1
ATOM 9078 N N . GLN B 1 470 ? 12.453 21.602 -11.228 1.00 9.65 484 GLN B N 1
ATOM 9079 C CA . GLN B 1 470 ? 11.365 20.627 -11.502 1.00 9.73 484 GLN B CA 1
ATOM 9080 C C . GLN B 1 470 ? 10.290 20.721 -10.410 1.00 9.48 484 GLN B C 1
ATOM 9081 O O . GLN B 1 470 ? 9.094 20.634 -10.737 1.00 9.81 484 GLN B O 1
ATOM 9087 N N . TRP B 1 471 ? 10.700 20.877 -9.151 1.00 9.41 485 TRP B N 1
ATOM 9088 C CA . TRP B 1 471 ? 9.766 20.908 -7.995 1.00 9.75 485 TRP B CA 1
ATOM 9089 C C . TRP B 1 471 ? 8.769 22.060 -8.159 1.00 9.75 485 TRP B C 1
ATOM 9090 O O . TRP B 1 471 ? 7.555 21.815 -8.097 1.00 9.99 485 TRP B O 1
ATOM 9101 N N . MET B 1 472 ? 9.264 23.275 -8.378 1.00 9.54 486 MET B N 1
ATOM 9102 C CA . MET B 1 472 ? 8.413 24.482 -8.526 1.00 9.59 486 MET B CA 1
ATOM 9103 C C . MET B 1 472 ? 7.663 24.457 -9.872 1.00 9.40 486 MET B C 1
ATOM 9104 O O . MET B 1 472 ? 6.509 24.895 -9.907 1.00 9.67 486 MET B O 1
ATOM 9109 N N . ASN B 1 473 ? 8.254 23.915 -10.937 1.00 9.33 487 ASN B N 1
ATOM 9110 C CA . ASN B 1 473 ? 7.535 23.816 -12.240 1.00 9.14 487 ASN B CA 1
ATOM 9111 C C . ASN B 1 473 ? 6.270 22.980 -12.031 1.00 9.15 487 ASN B C 1
ATOM 9112 O O . ASN B 1 473 ? 5.210 23.364 -12.540 1.00 9.63 487 ASN B O 1
ATOM 9117 N N . ASN B 1 474 ? 6.372 21.904 -11.246 1.00 9.08 488 ASN B N 1
ATOM 9118 C CA . ASN B 1 474 ? 5.208 21.075 -10.846 1.00 9.23 488 ASN B CA 1
ATOM 9119 C C . ASN B 1 474 ? 4.196 21.973 -10.123 1.00 9.04 488 ASN B C 1
ATOM 9120 O O . ASN B 1 474 ? 3.014 21.984 -10.529 1.00 9.47 488 ASN B O 1
ATOM 9125 N N . HIS B 1 475 ? 4.635 22.708 -9.089 1.00 8.99 489 HIS B N 1
ATOM 9126 C CA . HIS B 1 475 ? 3.748 23.615 -8.313 1.00 8.99 489 HIS B CA 1
ATOM 9127 C C . HIS B 1 475 ? 2.978 24.568 -9.240 1.00 8.94 489 HIS B C 1
ATOM 9128 O O . HIS B 1 475 ? 1.747 24.670 -9.086 1.00 9.39 489 HIS B O 1
ATOM 9135 N N . TYR B 1 476 ? 3.665 25.295 -10.128 1.00 9.13 490 TYR B N 1
ATOM 9136 C CA . TYR B 1 476 ? 3.005 26.364 -10.925 1.00 9.16 490 TYR B CA 1
ATOM 9137 C C . TYR B 1 476 ? 1.903 25.730 -11.782 1.00 9.50 490 TYR B C 1
ATOM 9138 O O . TYR B 1 476 ? 0.806 26.306 -11.877 1.00 9.82 490 TYR B O 1
ATOM 9147 N N . LEU B 1 477 ? 2.174 24.561 -12.368 1.00 9.57 491 LEU B N 1
ATOM 9148 C CA . LEU B 1 477 ? 1.210 23.883 -13.272 1.00 9.87 491 LEU B CA 1
ATOM 9149 C C . LEU B 1 477 ? 0.088 23.245 -12.445 1.00 9.79 491 LEU B C 1
ATOM 9150 O O . LEU B 1 477 ? -1.059 23.265 -12.894 1.00 10.35 491 LEU B O 1
ATOM 9155 N N . TYR B 1 478 ? 0.397 22.722 -11.256 1.00 9.70 492 TYR B N 1
ATOM 9156 C CA . TYR B 1 478 ? -0.622 22.224 -10.298 1.00 9.81 492 TYR B CA 1
ATOM 9157 C C . TYR B 1 478 ? -1.633 23.339 -10.011 1.00 9.79 492 TYR B C 1
ATOM 9158 O O . TYR B 1 478 ? -2.846 23.073 -10.042 1.00 10.01 492 TYR B O 1
ATOM 9167 N N . ALA B 1 479 ? -1.146 24.554 -9.744 1.00 9.56 493 ALA B N 1
ATOM 9168 C CA . ALA B 1 479 ? -1.987 25.734 -9.427 1.00 9.52 493 ALA B CA 1
ATOM 9169 C C . ALA B 1 479 ? -2.880 26.065 -10.636 1.00 9.53 493 ALA B C 1
ATOM 9170 O O . ALA B 1 479 ? -4.063 26.382 -10.441 1.00 9.58 493 ALA B O 1
ATOM 9172 N N . VAL B 1 480 ? -2.346 25.954 -11.853 1.00 9.54 494 VAL B N 1
ATOM 9173 C CA . VAL B 1 480 ? -3.100 26.251 -13.109 1.00 9.65 494 VAL B CA 1
ATOM 9174 C C . VAL B 1 480 ? -4.156 25.163 -13.351 1.00 9.74 494 VAL B C 1
ATOM 9175 O O . VAL B 1 480 ? -5.315 25.509 -13.679 1.00 9.75 494 VAL B O 1
ATOM 9179 N N . LYS B 1 481 ? -3.773 23.893 -13.220 1.00 9.97 495 LYS B N 1
ATOM 9180 C CA . LYS B 1 481 ? -4.684 22.744 -13.453 1.00 10.32 495 LYS B CA 1
ATOM 9181 C C . LYS B 1 481 ? -5.832 22.798 -12.441 1.00 10.19 495 LYS B C 1
ATOM 9182 O O . LYS B 1 481 ? -6.989 22.616 -12.846 1.00 10.57 495 LYS B O 1
ATOM 9188 N N . LYS B 1 482 ? -5.532 23.045 -11.163 1.00 10.23 496 LYS B N 1
ATOM 9189 C CA . LYS B 1 482 ? -6.581 23.156 -10.118 1.00 10.32 496 LYS B CA 1
ATOM 9190 C C . LYS B 1 482 ? -7.485 24.354 -10.441 1.00 10.35 496 LYS B C 1
ATOM 9191 O O . LYS B 1 482 ? -8.707 24.194 -10.370 1.00 10.79 496 LYS B O 1
ATOM 9197 N N . ALA B 1 483 ? -6.912 25.508 -10.795 1.00 10.09 497 ALA B N 1
ATOM 9198 C CA . ALA B 1 483 ? -7.678 26.722 -11.160 1.00 10.12 497 ALA B CA 1
ATOM 9199 C C . ALA B 1 483 ? -8.666 26.389 -12.286 1.00 10.17 497 ALA B C 1
ATOM 9200 O O . ALA B 1 483 ? -9.827 26.830 -12.212 1.00 10.36 497 ALA B O 1
ATOM 9202 N N . ALA B 1 484 ? -8.230 25.613 -13.281 1.00 10.47 498 ALA B N 1
ATOM 9203 C CA . ALA B 1 484 ? -9.078 25.213 -14.429 1.00 10.65 498 ALA B CA 1
ATOM 9204 C C . ALA B 1 484 ? -10.333 24.485 -13.927 1.00 10.86 498 ALA B C 1
ATOM 9205 O O . ALA B 1 484 ? -11.423 24.767 -14.452 1.00 11.09 498 ALA B O 1
ATOM 9207 N N . ASP B 1 485 ? -10.206 23.622 -12.912 1.00 11.30 499 ASP B N 1
ATOM 9208 C CA . ASP B 1 485 ? -11.353 22.867 -12.334 1.00 11.66 499 ASP B CA 1
ATOM 9209 C C . ASP B 1 485 ? -12.347 23.828 -11.662 1.00 11.60 499 ASP B C 1
ATOM 9210 O O . ASP B 1 485 ? -13.540 23.491 -11.629 1.00 12.09 499 ASP B O 1
ATOM 9215 N N . TYR B 1 486 ? -11.888 24.983 -11.163 1.00 11.47 500 TYR B N 1
ATOM 9216 C CA . TYR B 1 486 ? -12.732 26.036 -10.531 1.00 11.55 500 TYR B CA 1
ATOM 9217 C C . TYR B 1 486 ? -13.175 27.100 -11.552 1.00 11.53 500 TYR B C 1
ATOM 9218 O O . TYR B 1 486 ? -13.859 28.060 -11.149 1.00 11.76 500 TYR B O 1
ATOM 9227 N N . LYS B 1 487 ? -12.808 26.949 -12.829 1.00 11.49 501 LYS B N 1
ATOM 9228 C CA . LYS B 1 487 ? -13.073 27.946 -13.908 1.00 11.64 501 LYS B CA 1
ATOM 9229 C C . LYS B 1 487 ? -12.426 29.280 -13.518 1.00 10.81 501 LYS B C 1
ATOM 9230 O O . LYS B 1 487 ? -13.092 30.336 -13.613 1.00 11.02 501 LYS B O 1
ATOM 9236 N N . ILE B 1 488 ? -11.160 29.225 -13.113 1.00 10.38 502 ILE B N 1
ATOM 9237 C CA . ILE B 1 488 ? -10.360 30.409 -12.697 1.00 10.09 502 ILE B CA 1
ATOM 9238 C C . ILE B 1 488 ? -9.204 30.598 -13.684 1.00 9.89 502 ILE B C 1
ATOM 9239 O O . ILE B 1 488 ? -8.538 29.604 -14.029 1.00 10.15 502 ILE B O 1
ATOM 9244 N N . MET B 1 489 ? -8.975 31.843 -14.098 1.00 10.07 503 MET B N 1
ATOM 9245 C CA . MET B 1 489 ? -7.807 32.247 -14.917 1.00 10.08 503 MET B CA 1
ATOM 9246 C C . MET B 1 489 ? -6.672 32.703 -13.996 1.00 9.78 503 MET B C 1
ATOM 9247 O O . MET B 1 489 ? -6.952 33.363 -12.967 1.00 10.00 503 MET B O 1
ATOM 9252 N N . VAL B 1 490 ? -5.439 32.363 -14.362 1.00 9.83 504 VAL B N 1
ATOM 9253 C CA . VAL B 1 490 ? -4.219 32.573 -13.534 1.00 9.96 504 VAL B CA 1
ATOM 9254 C C . VAL B 1 490 ? -3.244 33.513 -14.248 1.00 10.09 504 VAL B C 1
ATOM 9255 O O . VAL B 1 490 ? -2.984 33.323 -15.461 1.00 10.54 504 VAL B O 1
ATOM 9259 N N . ASN B 1 491 ? -2.723 34.481 -13.492 1.00 10.24 505 ASN B N 1
ATOM 9260 C CA . ASN B 1 491 ? -1.613 35.387 -13.872 1.00 10.40 505 ASN B CA 1
ATOM 9261 C C . ASN B 1 491 ? -0.528 35.275 -12.796 1.00 9.88 505 ASN B C 1
ATOM 9262 O O . ASN B 1 491 ? -0.703 35.891 -11.738 1.00 10.32 505 ASN B O 1
ATOM 9267 N N . ALA B 1 492 ? 0.541 34.514 -13.042 1.00 9.87 506 ALA B N 1
ATOM 9268 C CA . ALA B 1 492 ? 1.551 34.163 -12.016 1.00 9.63 506 ALA B CA 1
ATOM 9269 C C . ALA B 1 492 ? 2.833 34.983 -12.204 1.00 9.47 506 ALA B C 1
ATOM 9270 O O . ALA B 1 492 ? 3.617 34.705 -13.133 1.00 9.91 506 ALA B O 1
ATOM 9272 N N . HIS B 1 493 ? 3.061 35.949 -11.315 1.00 9.36 507 HIS B N 1
ATOM 9273 C CA . HIS B 1 493 ? 4.336 36.704 -11.225 1.00 9.27 507 HIS B CA 1
ATOM 9274 C C . HIS B 1 493 ? 5.406 35.814 -10.574 1.00 9.06 507 HIS B C 1
ATOM 9275 O O . HIS B 1 493 ? 5.043 34.951 -9.750 1.00 9.45 507 HIS B O 1
ATOM 9282 N N . GLU B 1 494 ? 6.662 35.996 -10.991 1.00 9.21 508 GLU B N 1
ATOM 9283 C CA . GLU B 1 494 ? 7.901 35.329 -10.496 1.00 9.25 508 GLU B CA 1
ATOM 9284 C C . GLU B 1 494 ? 7.932 33.829 -10.829 1.00 9.06 508 GLU B C 1
ATOM 9285 O O . GLU B 1 494 ? 8.901 33.168 -10.417 1.00 9.47 508 GLU B O 1
ATOM 9291 N N . ALA B 1 495 ? 6.958 33.301 -11.570 1.00 8.97 509 ALA B N 1
ATOM 9292 C CA . ALA B 1 495 ? 6.951 31.885 -12.000 1.00 8.86 509 ALA B CA 1
ATOM 9293 C C . ALA B 1 495 ? 7.972 31.687 -13.129 1.00 8.86 509 ALA B C 1
ATOM 9294 O O . ALA B 1 495 ? 8.471 32.678 -13.695 1.00 9.37 509 ALA B O 1
ATOM 9296 N N . THR B 1 496 ? 8.278 30.432 -13.434 1.00 8.91 510 THR B N 1
ATOM 9297 C CA . THR B 1 496 ? 9.099 30.042 -14.608 1.00 8.96 510 THR B CA 1
ATOM 9298 C C . THR B 1 496 ? 8.507 30.705 -15.857 1.00 8.89 510 THR B C 1
ATOM 9299 O O . THR B 1 496 ? 7.266 30.724 -15.993 1.00 8.82 510 THR B O 1
ATOM 9303 N N . ARG B 1 497 ? 9.374 31.268 -16.699 1.00 9.40 511 ARG B N 1
ATOM 9304 C CA . ARG B 1 497 ? 8.972 31.963 -17.950 1.00 9.66 511 ARG B CA 1
ATOM 9305 C C . ARG B 1 497 ? 8.304 30.952 -18.883 1.00 9.76 511 ARG B C 1
ATOM 9306 O O . ARG B 1 497 ? 8.663 29.772 -18.924 1.00 10.21 511 ARG B O 1
ATOM 9314 N N . PRO B 1 498 ? 7.257 31.390 -19.609 1.00 9.82 512 PRO B N 1
ATOM 9315 C CA . PRO B 1 498 ? 6.418 30.475 -20.380 1.00 9.78 512 PRO B CA 1
ATOM 9316 C C . PRO B 1 498 ? 7.087 29.842 -21.613 1.00 9.76 512 PRO B C 1
ATOM 9317 O O . PRO B 1 498 ? 8.054 30.381 -22.169 1.00 10.37 512 PRO B O 1
ATOM 9321 N N . THR B 1 499 ? 6.556 28.681 -21.987 1.00 9.52 513 THR B N 1
ATOM 9322 C CA . THR B 1 499 ? 7.098 27.769 -23.024 1.00 9.69 513 THR B CA 1
ATOM 9323 C C . THR B 1 499 ? 5.949 27.214 -23.877 1.00 9.83 513 THR B C 1
ATOM 9324 O O . THR B 1 499 ? 6.128 26.115 -24.438 1.00 10.39 513 THR B O 1
ATOM 9328 N N . GLY B 1 500 ? 4.821 27.935 -23.952 1.00 10.12 514 GLY B N 1
ATOM 9329 C CA . GLY B 1 500 ? 3.675 27.625 -24.831 1.00 10.20 514 GLY B CA 1
ATOM 9330 C C . GLY B 1 500 ? 2.634 26.719 -24.202 1.00 10.20 514 GLY B C 1
ATOM 9331 O O . GLY B 1 500 ? 1.747 26.236 -24.922 1.00 10.82 514 GLY B O 1
ATOM 9332 N N . ILE B 1 501 ? 2.687 26.508 -22.887 1.00 10.38 515 ILE B N 1
ATOM 9333 C CA . ILE B 1 501 ? 1.750 25.581 -22.185 1.00 10.47 515 ILE B CA 1
ATOM 9334 C C . ILE B 1 501 ? 0.334 26.174 -22.205 1.00 10.60 515 ILE B C 1
ATOM 9335 O O . ILE B 1 501 ? -0.620 25.395 -22.059 1.00 10.90 515 ILE B O 1
ATOM 9340 N N . CYS B 1 502 ? 0.196 27.490 -22.423 1.00 10.84 516 CYS B N 1
ATOM 9341 C CA . CYS B 1 502 ? -1.119 28.163 -22.605 1.00 10.94 516 CYS B CA 1
ATOM 9342 C C . CYS B 1 502 ? -1.936 27.450 -23.699 1.00 10.92 516 CYS B C 1
ATOM 9343 O O . CYS B 1 502 ? -3.176 27.451 -23.609 1.00 11.14 516 CYS B O 1
ATOM 9346 N N . ARG B 1 503 ? -1.298 26.838 -24.700 1.00 10.63 517 ARG B N 1
ATOM 9347 C CA . ARG B 1 503 ? -2.070 26.072 -25.719 1.00 10.71 517 ARG B CA 1
ATOM 9348 C C . ARG B 1 503 ? -2.848 24.958 -25.009 1.00 10.70 517 ARG B C 1
ATOM 9349 O O . ARG B 1 503 ? -4.057 24.788 -25.281 1.00 11.18 517 ARG B O 1
ATOM 9357 N N . THR B 1 504 ? -2.165 24.231 -24.128 1.00 10.42 518 THR B N 1
ATOM 9358 C CA . THR B 1 504 ? -2.718 23.060 -23.402 1.00 10.50 518 THR B CA 1
ATOM 9359 C C . THR B 1 504 ? -3.684 23.531 -22.306 1.00 10.75 518 THR B C 1
ATOM 9360 O O . THR B 1 504 ? -4.767 22.929 -22.182 1.00 11.21 518 THR B O 1
ATOM 9364 N N . TYR B 1 505 ? -3.304 24.564 -21.549 1.00 10.54 519 TYR B N 1
ATOM 9365 C CA . TYR B 1 505 ? -4.101 25.136 -20.427 1.00 10.52 519 TYR B CA 1
ATOM 9366 C C . TYR B 1 505 ? -4.291 26.628 -20.671 1.00 10.49 519 TYR B C 1
ATOM 9367 O O . TYR B 1 505 ? -3.565 27.455 -20.124 1.00 10.67 519 TYR B O 1
ATOM 9376 N N . PRO B 1 506 ? -5.252 27.011 -21.539 1.00 10.24 520 PRO B N 1
ATOM 9377 C CA . PRO B 1 506 ? -5.453 28.421 -21.885 1.00 10.28 520 PRO B CA 1
ATOM 9378 C C . PRO B 1 506 ? -6.013 29.305 -20.759 1.00 10.27 520 PRO B C 1
ATOM 9379 O O . PRO B 1 506 ? -6.225 30.471 -20.991 1.00 10.88 520 PRO B O 1
ATOM 9383 N N . ASN B 1 507 ? -6.214 28.761 -19.556 1.00 10.08 521 ASN B N 1
ATOM 9384 C CA . ASN B 1 507 ? -6.576 29.591 -18.378 1.00 9.91 521 ASN B CA 1
ATOM 9385 C C . ASN B 1 507 ? -5.317 30.272 -17.820 1.00 9.94 521 ASN B C 1
ATOM 9386 O O . ASN B 1 507 ? -5.479 31.169 -16.975 1.00 10.11 521 ASN B O 1
ATOM 9391 N N . LEU B 1 508 ? -4.117 29.894 -18.277 1.00 10.09 522 LEU B N 1
ATOM 9392 C CA . LEU B 1 508 ? -2.870 30.639 -17.961 1.00 10.29 522 LEU B CA 1
ATOM 9393 C C . LEU B 1 508 ? -2.783 31.847 -18.895 1.00 10.27 522 LEU B C 1
ATOM 9394 O O . LEU B 1 508 ? -2.150 31.736 -19.980 1.00 10.58 522 LEU B O 1
ATOM 9399 N N . ILE B 1 509 ? -3.424 32.943 -18.499 1.00 10.39 523 ILE B N 1
ATOM 9400 C CA . ILE B 1 509 ? -3.581 34.160 -19.343 1.00 10.68 523 ILE B CA 1
ATOM 9401 C C . ILE B 1 509 ? -2.396 35.097 -19.114 1.00 10.81 523 ILE B C 1
ATOM 9402 O O . ILE B 1 509 ? -2.297 36.093 -19.847 1.00 11.38 523 ILE B O 1
ATOM 9407 N N . GLY B 1 510 ? -1.526 34.813 -18.142 1.00 11.07 524 GLY B N 1
ATOM 9408 C CA . GLY B 1 510 ? -0.410 35.727 -17.863 1.00 11.50 524 GLY B CA 1
ATOM 9409 C C . GLY B 1 510 ? 0.686 35.128 -17.015 1.00 11.51 524 GLY B C 1
ATOM 9410 O O . GLY B 1 510 ? 0.416 34.226 -16.197 1.00 12.15 524 GLY B O 1
ATOM 9411 N N . ASN B 1 511 ? 1.896 35.626 -17.245 1.00 11.87 525 ASN B N 1
ATOM 9412 C CA . ASN B 1 511 ? 3.018 35.637 -16.278 1.00 12.51 525 ASN B CA 1
ATOM 9413 C C . ASN B 1 511 ? 3.663 37.022 -16.345 1.00 13.23 525 ASN B C 1
ATOM 9414 O O . ASN B 1 511 ? 3.416 37.744 -17.321 1.00 14.69 525 ASN B O 1
ATOM 9419 N N . GLU B 1 512 ? 4.465 37.377 -15.346 1.00 13.58 526 GLU B N 1
ATOM 9420 C CA . GLU B 1 512 ? 5.463 38.468 -15.484 1.00 12.26 526 GLU B CA 1
ATOM 9421 C C . GLU B 1 512 ? 6.737 37.794 -16.002 1.00 11.48 526 GLU B C 1
ATOM 9422 O O . GLU B 1 512 ? 6.908 37.709 -17.245 1.00 11.74 526 GLU B O 1
ATOM 9428 N N . SER B 1 513 ? 7.543 37.233 -15.105 1.00 10.60 527 SER B N 1
ATOM 9429 C CA . SER B 1 513 ? 8.626 36.278 -15.446 1.00 10.50 527 SER B CA 1
ATOM 9430 C C . SER B 1 513 ? 9.626 36.966 -16.383 1.00 10.23 527 SER B C 1
ATOM 9431 O O . SER B 1 513 ? 10.189 36.306 -17.285 1.00 10.39 527 SER B O 1
ATOM 9434 N N . ALA B 1 514 ? 9.837 38.256 -16.123 1.00 10.17 528 ALA B N 1
ATOM 9435 C CA . ALA B 1 514 ? 10.731 39.192 -16.833 1.00 9.95 528 ALA B CA 1
ATOM 9436 C C . ALA B 1 514 ? 10.648 40.536 -16.110 1.00 9.83 528 ALA B C 1
ATOM 9437 O O . ALA B 1 514 ? 9.840 40.652 -15.154 1.00 9.96 528 ALA B O 1
ATOM 9439 N N . ARG B 1 515 ? 11.484 41.494 -16.504 1.00 10.01 529 ARG B N 1
ATOM 9440 C CA . ARG B 1 515 ? 11.504 42.852 -15.908 1.00 10.26 529 ARG B CA 1
ATOM 9441 C C . ARG B 1 515 ? 10.315 43.648 -16.464 1.00 10.32 529 ARG B C 1
ATOM 9442 O O . ARG B 1 515 ? 10.290 43.902 -17.687 1.00 11.25 529 ARG B O 1
ATOM 9450 N N . GLY B 1 516 ? 9.367 44.025 -15.603 1.00 9.89 530 GLY B N 1
ATOM 9451 C CA . GLY B 1 516 ? 8.112 44.690 -16.002 1.00 9.98 530 GLY B CA 1
ATOM 9452 C C . GLY B 1 516 ? 8.119 46.181 -15.709 1.00 9.86 530 GLY B C 1
ATOM 9453 O O . GLY B 1 516 ? 9.154 46.702 -15.243 1.00 10.34 530 GLY B O 1
ATOM 9454 N N . THR B 1 517 ? 6.981 46.845 -15.919 1.00 10.08 531 THR B N 1
ATOM 9455 C CA . THR B 1 517 ? 6.795 48.299 -15.661 1.00 10.57 531 THR B CA 1
ATOM 9456 C C . THR B 1 517 ? 7.119 48.632 -14.197 1.00 10.75 531 THR B C 1
ATOM 9457 O O . THR B 1 517 ? 7.571 49.765 -13.944 1.00 11.14 531 THR B O 1
ATOM 9461 N N . GLU B 1 518 ? 6.915 47.704 -13.256 1.00 10.70 532 GLU B N 1
ATOM 9462 C CA . GLU B 1 518 ? 7.216 47.959 -11.818 1.00 10.87 532 GLU B CA 1
ATOM 9463 C C . GLU B 1 518 ? 8.645 48.503 -11.669 1.00 11.02 532 GLU B C 1
ATOM 9464 O O . GLU B 1 518 ? 8.847 49.392 -10.823 1.00 11.63 532 GLU B O 1
ATOM 9470 N N . TYR B 1 519 ? 9.611 48.020 -12.455 1.00 10.80 533 TYR B N 1
ATOM 9471 C CA . TYR B 1 519 ? 11.033 48.438 -12.333 1.00 11.58 533 TYR B CA 1
ATOM 9472 C C . TYR B 1 519 ? 11.232 49.872 -12.833 1.00 11.99 533 TYR B C 1
ATOM 9473 O O . TYR B 1 519 ? 12.270 50.469 -12.488 1.00 12.13 533 TYR B O 1
ATOM 9482 N N . GLU B 1 520 ? 10.266 50.433 -13.566 1.00 12.34 534 GLU B N 1
ATOM 9483 C CA . GLU B 1 520 ? 10.276 51.874 -13.937 1.00 13.10 534 GLU B CA 1
ATOM 9484 C C . GLU B 1 520 ? 10.100 52.728 -12.673 1.00 14.01 534 GLU B C 1
ATOM 9485 O O . GLU B 1 520 ? 10.427 53.929 -12.730 1.00 14.65 534 GLU B O 1
ATOM 9491 N N . SER B 1 521 ? 9.609 52.135 -11.577 1.00 14.32 535 SER B N 1
ATOM 9492 C CA . SER B 1 521 ? 9.473 52.782 -10.244 1.00 15.07 535 SER B CA 1
ATOM 9493 C C . SER B 1 521 ? 10.721 52.535 -9.389 1.00 15.12 535 SER B C 1
ATOM 9494 O O . SER B 1 521 ? 10.882 53.257 -8.389 1.00 16.45 535 SER B O 1
ATOM 9497 N N . PHE B 1 522 ? 11.534 51.533 -9.742 1.00 15.10 536 PHE B N 1
ATOM 9498 C CA . PHE B 1 522 ? 12.729 51.084 -8.977 1.00 14.78 536 PHE B CA 1
ATOM 9499 C C . PHE B 1 522 ? 14.021 51.535 -9.677 1.00 15.15 536 PHE B C 1
ATOM 9500 O O . PHE B 1 522 ? 15.055 50.866 -9.486 1.00 16.58 536 PHE B O 1
ATOM 9508 N N . GLY B 1 523 ? 13.979 52.629 -10.450 1.00 15.23 537 GLY B N 1
ATOM 9509 C CA . GLY B 1 523 ? 15.170 53.233 -11.082 1.00 15.38 537 GLY B CA 1
ATOM 9510 C C . GLY B 1 523 ? 15.052 53.333 -12.596 1.00 15.52 537 GLY B C 1
ATOM 9511 O O . GLY B 1 523 ? 15.789 54.150 -13.187 1.00 16.75 537 GLY B O 1
ATOM 9512 N N . GLY B 1 524 ? 14.183 52.525 -13.214 1.00 15.15 538 GLY B N 1
ATOM 9513 C CA . GLY B 1 524 ? 13.915 52.565 -14.665 1.00 14.86 538 GLY B CA 1
ATOM 9514 C C . GLY B 1 524 ? 14.287 51.270 -15.370 1.00 13.92 538 GLY B C 1
ATOM 9515 O O . GLY B 1 524 ? 15.146 50.533 -14.873 1.00 13.80 538 GLY B O 1
ATOM 9516 N N . ASN B 1 525 ? 13.644 51.008 -16.506 1.00 13.85 539 ASN B N 1
ATOM 9517 C CA . ASN B 1 525 ? 14.043 49.968 -17.489 1.00 13.23 539 ASN B CA 1
ATOM 9518 C C . ASN B 1 525 ? 14.844 50.663 -18.588 1.00 13.37 539 ASN B C 1
ATOM 9519 O O . ASN B 1 525 ? 14.629 51.869 -18.794 1.00 13.80 539 ASN B O 1
ATOM 9524 N N . LYS B 1 526 ? 15.745 49.942 -19.250 1.00 13.52 540 LYS B N 1
ATOM 9525 C CA . LYS B 1 526 ? 16.490 50.490 -20.407 1.00 14.17 540 LYS B CA 1
ATOM 9526 C C . LYS B 1 526 ? 15.463 50.972 -21.437 1.00 13.60 540 LYS B C 1
ATOM 9527 O O . LYS B 1 526 ? 14.375 50.363 -21.544 1.00 13.11 540 LYS B O 1
ATOM 9533 N N . VAL B 1 527 ? 15.776 52.068 -22.123 1.00 13.81 541 VAL B N 1
ATOM 9534 C CA . VAL B 1 527 ? 14.860 52.703 -23.114 1.00 13.77 541 VAL B CA 1
ATOM 9535 C C . VAL B 1 527 ? 14.448 51.650 -24.153 1.00 13.59 541 VAL B C 1
ATOM 9536 O O . VAL B 1 527 ? 13.265 51.659 -24.563 1.00 13.70 541 VAL B O 1
ATOM 9540 N N . TYR B 1 528 ? 15.364 50.752 -24.536 1.00 13.23 542 TYR B N 1
ATOM 9541 C CA . TYR B 1 528 ? 15.147 49.752 -25.619 1.00 13.04 542 TYR B CA 1
ATOM 9542 C C . TYR B 1 528 ? 14.423 48.488 -25.121 1.00 12.52 542 TYR B C 1
ATOM 9543 O O . TYR B 1 528 ? 14.224 47.566 -25.946 1.00 11.97 542 TYR B O 1
ATOM 9552 N N . HIS B 1 529 ? 14.024 48.427 -23.844 1.00 11.76 543 HIS B N 1
ATOM 9553 C CA . HIS B 1 529 ? 13.520 47.180 -23.199 1.00 11.20 543 HIS B CA 1
ATOM 9554 C C . HIS B 1 529 ? 12.383 46.556 -24.021 1.00 10.70 543 HIS B C 1
ATOM 9555 O O . HIS B 1 529 ? 12.470 45.353 -24.318 1.00 10.78 543 HIS B O 1
ATOM 9562 N N . THR B 1 530 ? 11.366 47.338 -24.394 1.00 10.90 544 THR B N 1
ATOM 9563 C CA . THR B 1 530 ? 10.136 46.825 -25.061 1.00 11.03 544 THR B CA 1
ATOM 9564 C C . THR B 1 530 ? 10.397 46.560 -26.554 1.00 11.21 544 THR B C 1
ATOM 9565 O O . THR B 1 530 ? 9.495 45.999 -27.201 1.00 11.70 544 THR B O 1
ATOM 9569 N N . THR B 1 531 ? 11.578 46.907 -27.081 1.00 11.42 545 THR B N 1
ATOM 9570 C CA . THR B 1 531 ? 12.017 46.503 -28.446 1.00 11.86 545 THR B CA 1
ATOM 9571 C C . THR B 1 531 ? 12.758 45.158 -28.400 1.00 12.24 545 THR B C 1
ATOM 9572 O O . THR B 1 531 ? 13.120 44.679 -29.490 1.00 12.36 545 THR B O 1
ATOM 9576 N N . ILE B 1 532 ? 12.991 44.578 -27.213 1.00 11.83 546 ILE B N 1
ATOM 9577 C CA . ILE B 1 532 ? 13.676 43.256 -27.054 1.00 11.87 546 ILE B CA 1
ATOM 9578 C C . ILE B 1 532 ? 12.695 42.200 -26.520 1.00 11.50 546 ILE B C 1
ATOM 9579 O O . ILE B 1 532 ? 12.740 41.063 -27.020 1.00 11.43 546 ILE B O 1
ATOM 9584 N N . LEU B 1 533 ? 11.848 42.535 -25.541 1.00 10.89 547 LEU B N 1
ATOM 9585 C CA . LEU B 1 533 ? 10.945 41.547 -24.881 1.00 10.84 547 LEU B CA 1
ATOM 9586 C C . LEU B 1 533 ? 10.182 40.708 -25.912 1.00 10.99 547 LEU B C 1
ATOM 9587 O O . LEU B 1 533 ? 10.078 39.496 -25.743 1.00 11.63 547 LEU B O 1
ATOM 9592 N N . PRO B 1 534 ? 9.606 41.279 -27.003 1.00 11.24 548 PRO B N 1
ATOM 9593 C CA . PRO B 1 534 ? 8.862 40.467 -27.972 1.00 11.21 548 PRO B CA 1
ATOM 9594 C C . PRO B 1 534 ? 9.690 39.391 -28.697 1.00 11.51 548 PRO B C 1
ATOM 9595 O O . PRO B 1 534 ? 9.122 38.387 -29.065 1.00 12.10 548 PRO B O 1
ATOM 9599 N N . PHE B 1 535 ? 11.001 39.605 -28.836 1.00 11.82 549 PHE B N 1
ATOM 9600 C CA . PHE B 1 535 ? 11.976 38.656 -29.434 1.00 12.09 549 PHE B CA 1
ATOM 9601 C C . PHE B 1 535 ? 12.464 37.611 -28.424 1.00 12.03 549 PHE B C 1
ATOM 9602 O O . PHE B 1 535 ? 13.115 36.637 -28.848 1.00 12.67 549 PHE B O 1
ATOM 9610 N N . THR B 1 536 ? 12.212 37.816 -27.130 1.00 11.77 550 THR B N 1
ATOM 9611 C CA . THR B 1 536 ? 12.775 36.969 -26.048 1.00 11.33 550 THR B CA 1
ATOM 9612 C C . THR B 1 536 ? 11.629 36.464 -25.171 1.00 11.21 550 THR B C 1
ATOM 9613 O O . THR B 1 536 ? 11.108 35.368 -25.435 1.00 11.71 550 THR B O 1
ATOM 9617 N N . ARG B 1 537 ? 11.238 37.259 -24.180 1.00 10.60 551 ARG B N 1
ATOM 9618 C CA . ARG B 1 537 ? 10.242 36.871 -23.158 1.00 10.22 551 ARG B CA 1
ATOM 9619 C C . ARG B 1 537 ? 8.933 36.412 -23.819 1.00 10.24 551 ARG B C 1
ATOM 9620 O O . ARG B 1 537 ? 8.376 35.401 -23.365 1.00 10.71 551 ARG B O 1
ATOM 9628 N N . LEU B 1 538 ? 8.436 37.101 -24.853 1.00 10.23 552 LEU B N 1
ATOM 9629 C CA . LEU B 1 538 ? 7.065 36.820 -25.367 1.00 10.39 552 LEU B CA 1
ATOM 9630 C C . LEU B 1 538 ? 7.035 35.511 -26.168 1.00 10.47 552 LEU B C 1
ATOM 9631 O O . LEU B 1 538 ? 5.925 34.997 -26.389 1.00 10.99 552 LEU B O 1
ATOM 9636 N N . VAL B 1 539 ? 8.189 34.952 -26.535 1.00 10.47 553 VAL B N 1
ATOM 9637 C CA . VAL B 1 539 ? 8.250 33.610 -27.185 1.00 10.45 553 VAL B CA 1
ATOM 9638 C C . VAL B 1 539 ? 7.906 32.574 -26.106 1.00 10.52 553 VAL B C 1
ATOM 9639 O O . VAL B 1 539 ? 8.733 32.386 -25.189 1.00 11.22 553 VAL B O 1
ATOM 9643 N N . GLY B 1 540 ? 6.714 31.973 -26.185 1.00 10.59 554 GLY B N 1
ATOM 9644 C CA . GLY B 1 540 ? 6.220 30.983 -25.205 1.00 10.54 554 GLY B CA 1
ATOM 9645 C C . GLY B 1 540 ? 4.968 31.440 -24.470 1.00 10.36 554 GLY B C 1
ATOM 9646 O O . GLY B 1 540 ? 4.258 30.575 -23.918 1.00 10.84 554 GLY B O 1
ATOM 9647 N N . GLY B 1 541 ? 4.666 32.738 -24.469 1.00 10.25 555 GLY B N 1
ATOM 9648 C CA . GLY B 1 541 ? 3.382 33.219 -23.936 1.00 10.05 555 GLY B CA 1
ATOM 9649 C C . GLY B 1 541 ? 3.400 34.698 -23.583 1.00 10.13 555 GLY B C 1
ATOM 9650 O O . GLY B 1 541 ? 4.452 35.336 -23.554 1.00 10.42 555 GLY B O 1
ATOM 9651 N N . PRO B 1 542 ? 2.210 35.268 -23.307 1.00 10.07 556 PRO B N 1
ATOM 9652 C CA . PRO B 1 542 ? 2.078 36.701 -23.059 1.00 10.02 556 PRO B CA 1
ATOM 9653 C C . PRO B 1 542 ? 2.674 37.132 -21.713 1.00 10.13 556 PRO B C 1
ATOM 9654 O O . PRO B 1 542 ? 2.866 36.291 -20.824 1.00 10.39 556 PRO B O 1
ATOM 9658 N N . MET B 1 543 ? 2.933 38.430 -21.588 1.00 10.31 557 MET B N 1
ATOM 9659 C CA . MET B 1 543 ? 3.471 39.042 -20.349 1.00 10.36 557 MET B CA 1
ATOM 9660 C C . MET B 1 543 ? 2.458 40.055 -19.812 1.00 10.56 557 MET B C 1
ATOM 9661 O O . MET B 1 543 ? 1.909 40.831 -20.605 1.00 10.73 557 MET B O 1
ATOM 9666 N N . ASP B 1 544 ? 2.223 40.014 -18.503 1.00 10.60 558 ASP B N 1
ATOM 9667 C CA . ASP B 1 544 ? 1.522 41.073 -17.736 1.00 10.60 558 ASP B CA 1
ATOM 9668 C C . ASP B 1 544 ? 2.549 42.180 -17.485 1.00 10.54 558 ASP B C 1
ATOM 9669 O O . ASP B 1 544 ? 3.175 42.176 -16.412 1.00 11.09 558 ASP B O 1
ATOM 9674 N N . TYR B 1 545 ? 2.772 43.053 -18.472 1.00 10.47 559 TYR B N 1
ATOM 9675 C CA . TYR B 1 545 ? 3.838 44.089 -18.445 1.00 10.46 559 TYR B CA 1
ATOM 9676 C C . TYR B 1 545 ? 3.365 45.321 -17.657 1.00 10.37 559 TYR B C 1
ATOM 9677 O O . TYR B 1 545 ? 4.236 46.111 -17.245 1.00 10.77 559 TYR B O 1
ATOM 9686 N N . THR B 1 546 ? 2.046 45.449 -17.456 1.00 10.33 560 THR B N 1
ATOM 9687 C CA . THR B 1 546 ? 1.317 46.572 -16.786 1.00 10.36 560 THR B CA 1
ATOM 9688 C C . THR B 1 546 ? 1.737 47.914 -17.384 1.00 10.81 560 THR B C 1
ATOM 9689 O O . THR B 1 546 ? 2.254 48.787 -16.687 1.00 11.34 560 THR B O 1
ATOM 9693 N N . PRO B 1 547 ? 1.479 48.144 -18.690 1.00 10.95 561 PRO B N 1
ATOM 9694 C CA . PRO B 1 547 ? 1.783 49.433 -19.311 1.00 11.01 561 PRO B CA 1
ATOM 9695 C C . PRO B 1 547 ? 0.764 50.519 -18.927 1.00 11.06 561 PRO B C 1
ATOM 9696 O O . PRO B 1 547 ? -0.103 50.266 -18.108 1.00 10.71 561 PRO B O 1
ATOM 9700 N N . GLY B 1 548 ? 0.904 51.706 -19.519 1.00 11.48 562 GLY B N 1
ATOM 9701 C CA . GLY B 1 548 ? -0.086 52.798 -19.439 1.00 12.05 562 GLY B CA 1
ATOM 9702 C C . GLY B 1 548 ? 0.232 53.809 -18.351 1.00 12.17 562 GLY B C 1
ATOM 9703 O O . GLY B 1 548 ? -0.720 54.385 -17.800 1.00 12.79 562 GLY B O 1
ATOM 9704 N N . ILE B 1 549 ? 1.510 54.045 -18.047 1.00 12.36 563 ILE B N 1
ATOM 9705 C CA . ILE B 1 549 ? 1.917 55.126 -17.099 1.00 12.76 563 ILE B CA 1
ATOM 9706 C C . ILE B 1 549 ? 1.974 56.446 -17.875 1.00 12.83 563 ILE B C 1
ATOM 9707 O O . ILE B 1 549 ? 2.796 56.550 -18.798 1.00 13.21 563 ILE B O 1
ATOM 9712 N N . PHE B 1 550 ? 1.134 57.414 -17.499 1.00 12.98 564 PHE B N 1
ATOM 9713 C CA . PHE B 1 550 ? 1.047 58.761 -18.123 1.00 14.08 564 PHE B CA 1
ATOM 9714 C C . PHE B 1 550 ? 1.889 59.760 -17.318 1.00 15.30 564 PHE B C 1
ATOM 9715 O O . PHE B 1 550 ? 2.566 60.617 -17.935 1.00 15.51 564 PHE B O 1
ATOM 9723 N N . GLU B 1 551 ? 1.847 59.657 -15.988 1.00 15.71 565 GLU B N 1
ATOM 9724 C CA . GLU B 1 551 ? 2.670 60.484 -15.069 1.00 16.46 565 GLU B CA 1
ATOM 9725 C C . GLU B 1 551 ? 3.982 59.727 -14.837 1.00 15.94 565 GLU B C 1
ATOM 9726 O O . GLU B 1 551 ? 4.050 58.922 -13.891 1.00 16.47 565 GLU B O 1
ATOM 9732 N N . THR B 1 552 ? 4.974 59.958 -15.701 1.00 15.24 566 THR B N 1
ATOM 9733 C CA . THR B 1 552 ? 6.215 59.141 -15.800 1.00 15.62 566 THR B CA 1
ATOM 9734 C C . THR B 1 552 ? 7.206 59.524 -14.693 1.00 15.18 566 THR B C 1
ATOM 9735 O O . THR B 1 552 ? 8.162 58.762 -14.486 1.00 14.97 566 THR B O 1
ATOM 9739 N N . HIS B 1 553 ? 7.001 60.654 -14.012 1.00 16.08 567 HIS B N 1
ATOM 9740 C CA . HIS B 1 553 ? 7.806 61.049 -12.825 1.00 17.69 567 HIS B CA 1
ATOM 9741 C C . HIS B 1 553 ? 7.158 60.439 -11.579 1.00 17.35 567 HIS B C 1
ATOM 9742 O O . HIS B 1 553 ? 6.059 60.885 -11.195 1.00 17.46 567 HIS B O 1
ATOM 9749 N N . CYS B 1 554 ? 7.805 59.433 -10.983 1.00 17.23 568 CYS B N 1
ATOM 9750 C CA . CYS B 1 554 ? 7.287 58.712 -9.789 1.00 17.39 568 CYS B CA 1
ATOM 9751 C C . CYS B 1 554 ? 7.251 59.645 -8.569 1.00 17.54 568 CYS B C 1
ATOM 9752 O O . CYS B 1 554 ? 6.504 59.333 -7.633 1.00 17.29 568 CYS B O 1
ATOM 9755 N N . ASN B 1 555 ? 7.987 60.764 -8.586 1.00 18.78 569 ASN B N 1
ATOM 9756 C CA . ASN B 1 555 ? 8.017 61.733 -7.452 1.00 19.80 569 ASN B CA 1
ATOM 9757 C C . ASN B 1 555 ? 6.668 62.460 -7.333 1.00 20.17 569 ASN B C 1
ATOM 9758 O O . ASN B 1 555 ? 6.449 63.092 -6.293 1.00 22.06 569 ASN B O 1
ATOM 9763 N N . GLN B 1 556 ? 5.791 62.367 -8.341 1.00 20.11 570 GLN B N 1
ATOM 9764 C CA . GLN B 1 556 ? 4.411 62.927 -8.301 1.00 20.49 570 GLN B CA 1
ATOM 9765 C C . GLN B 1 556 ? 3.479 61.993 -7.517 1.00 19.53 570 GLN B C 1
ATOM 9766 O O . GLN B 1 556 ? 2.439 62.484 -7.040 1.00 21.01 570 GLN B O 1
ATOM 9772 N N . MET B 1 557 ? 3.822 60.703 -7.420 1.00 18.54 571 MET B N 1
ATOM 9773 C CA . MET B 1 557 ? 3.120 59.700 -6.570 1.00 18.27 571 MET B CA 1
ATOM 9774 C C . MET B 1 557 ? 3.705 59.751 -5.154 1.00 18.53 571 MET B C 1
ATOM 9775 O O . MET B 1 557 ? 2.931 59.738 -4.176 1.00 18.77 571 MET B O 1
ATOM 9780 N N . ASN B 1 558 ? 5.034 59.799 -5.063 1.00 19.13 572 ASN B N 1
ATOM 9781 C CA . ASN B 1 558 ? 5.802 59.692 -3.798 1.00 19.01 572 ASN B CA 1
ATOM 9782 C C . ASN B 1 558 ? 7.023 60.601 -3.895 1.00 19.24 572 ASN B C 1
ATOM 9783 O O . ASN B 1 558 ? 7.964 60.283 -4.619 1.00 19.12 572 ASN B O 1
ATOM 9788 N N . PRO B 1 559 ? 7.049 61.740 -3.164 1.00 20.49 573 PRO B N 1
ATOM 9789 C CA . PRO B 1 559 ? 8.162 62.691 -3.230 1.00 21.60 573 PRO B CA 1
ATOM 9790 C C . PRO B 1 559 ? 9.557 62.088 -3.002 1.00 21.41 573 PRO B C 1
ATOM 9791 O O . PRO B 1 559 ? 10.522 62.660 -3.476 1.00 23.95 573 PRO B O 1
ATOM 9795 N N . ALA B 1 560 ? 9.635 60.982 -2.256 1.00 21.03 574 ALA B N 1
ATOM 9796 C CA . ALA B 1 560 ? 10.894 60.288 -1.898 1.00 22.02 574 ALA B CA 1
ATOM 9797 C C . ALA B 1 560 ? 11.382 59.410 -3.061 1.00 20.84 574 ALA B C 1
ATOM 9798 O O . ALA B 1 560 ? 12.534 58.946 -2.988 1.00 21.66 574 ALA B O 1
ATOM 9800 N N . ASN B 1 561 ? 10.551 59.198 -4.091 1.00 19.57 575 ASN B N 1
ATOM 9801 C CA . ASN B 1 561 ? 10.848 58.319 -5.257 1.00 19.09 575 ASN B CA 1
ATOM 9802 C C . ASN B 1 561 ? 11.216 59.182 -6.470 1.00 19.38 575 ASN B C 1
ATOM 9803 O O . ASN B 1 561 ? 10.308 59.824 -7.036 1.00 19.96 575 ASN B O 1
ATOM 9808 N N . ASN B 1 562 ? 12.485 59.160 -6.887 1.00 19.50 576 ASN B N 1
ATOM 9809 C CA . ASN B 1 562 ? 12.997 60.002 -8.000 1.00 21.65 576 ASN B CA 1
ATOM 9810 C C . ASN B 1 562 ? 13.199 59.137 -9.255 1.00 20.21 576 ASN B C 1
ATOM 9811 O O . ASN B 1 562 ? 13.896 59.592 -10.180 1.00 21.22 576 ASN B O 1
ATOM 9816 N N . SER B 1 563 ? 12.574 57.956 -9.313 1.00 18.44 577 SER B N 1
ATOM 9817 C CA . SER B 1 563 ? 12.571 57.079 -10.511 1.00 17.27 577 SER B CA 1
ATOM 9818 C C . SER B 1 563 ? 11.709 57.723 -11.601 1.00 17.95 577 SER B C 1
ATOM 9819 O O . SER B 1 563 ? 10.685 58.352 -11.257 1.00 17.17 577 SER B O 1
ATOM 9822 N N . GLN B 1 564 ? 12.132 57.584 -12.860 1.00 17.89 578 GLN B N 1
ATOM 9823 C CA . GLN B 1 564 ? 11.413 58.099 -14.053 1.00 17.79 578 GLN B CA 1
ATOM 9824 C C . GLN B 1 564 ? 11.220 56.951 -15.050 1.00 17.17 578 GLN B C 1
ATOM 9825 O O . GLN B 1 564 ? 12.218 56.267 -15.371 1.00 17.32 578 GLN B O 1
ATOM 9831 N N . VAL B 1 565 ? 9.985 56.764 -15.524 1.00 15.74 579 VAL B N 1
ATOM 9832 C CA . VAL B 1 565 ? 9.619 55.770 -16.576 1.00 15.32 579 VAL B CA 1
ATOM 9833 C C . VAL B 1 565 ? 10.330 56.195 -17.866 1.00 14.96 579 VAL B C 1
ATOM 9834 O O . VAL B 1 565 ? 10.197 57.371 -18.245 1.00 15.11 579 VAL B O 1
ATOM 9838 N N . ARG B 1 566 ? 11.076 55.285 -18.497 1.00 14.93 580 ARG B N 1
ATOM 9839 C CA . ARG B 1 566 ? 11.883 55.595 -19.705 1.00 15.66 580 ARG B CA 1
ATOM 9840 C C . ARG B 1 566 ? 10.980 55.426 -20.932 1.00 14.92 580 ARG B C 1
ATOM 9841 O O . ARG B 1 566 ? 11.174 54.474 -21.709 1.00 16.06 580 ARG B O 1
ATOM 9849 N N . SER B 1 567 ? 10.015 56.336 -21.070 1.00 14.37 581 SER B N 1
ATOM 9850 C CA . SER B 1 567 ? 8.933 56.292 -22.085 1.00 14.05 581 SER B CA 1
ATOM 9851 C C . SER B 1 567 ? 8.327 57.683 -22.291 1.00 14.40 581 SER B C 1
ATOM 9852 O O . SER B 1 567 ? 8.305 58.484 -21.331 1.00 15.30 581 SER B O 1
ATOM 9855 N N . THR B 1 568 ? 7.828 57.938 -23.499 1.00 14.32 582 THR B N 1
ATOM 9856 C CA . THR B 1 568 ? 6.821 58.990 -23.787 1.00 14.29 582 THR B CA 1
ATOM 9857 C C . THR B 1 568 ? 5.431 58.387 -23.568 1.00 13.73 582 THR B C 1
ATOM 9858 O O . THR B 1 568 ? 5.329 57.141 -23.470 1.00 13.35 582 THR B O 1
ATOM 9862 N N . ILE B 1 569 ? 4.407 59.234 -23.469 1.00 13.73 583 ILE B N 1
ATOM 9863 C CA . ILE B 1 569 ? 2.988 58.796 -23.333 1.00 13.78 583 ILE B CA 1
ATOM 9864 C C . ILE B 1 569 ? 2.605 58.004 -24.588 1.00 13.42 583 ILE B C 1
ATOM 9865 O O . ILE B 1 569 ? 2.004 56.931 -24.434 1.00 13.61 583 ILE B O 1
ATOM 9870 N N . ALA B 1 570 ? 2.946 58.495 -25.785 1.00 13.58 584 ALA B N 1
ATOM 9871 C CA . ALA B 1 570 ? 2.602 57.816 -27.059 1.00 13.13 584 ALA B CA 1
ATOM 9872 C C . ALA B 1 570 ? 3.150 56.384 -27.041 1.00 12.24 584 ALA B C 1
ATOM 9873 O O . ALA B 1 570 ? 2.435 55.476 -27.493 1.00 12.10 584 ALA B O 1
ATOM 9875 N N . ARG B 1 571 ? 4.369 56.174 -26.537 1.00 12.21 585 ARG B N 1
ATOM 9876 C CA . ARG B 1 571 ? 4.977 54.814 -26.528 1.00 12.07 585 ARG B CA 1
ATOM 9877 C C . ARG B 1 571 ? 4.218 53.918 -25.539 1.00 11.56 585 ARG B C 1
ATOM 9878 O O . ARG B 1 571 ? 4.080 52.720 -25.830 1.00 11.04 585 ARG B O 1
ATOM 9886 N N . GLN B 1 572 ? 3.722 54.463 -24.423 1.00 11.64 586 GLN B N 1
ATOM 9887 C CA . GLN B 1 572 ? 2.894 53.684 -23.462 1.00 11.62 586 GLN B CA 1
ATOM 9888 C C . GLN B 1 572 ? 1.636 53.181 -24.180 1.00 10.96 586 GLN B C 1
ATOM 9889 O O . GLN B 1 572 ? 1.278 52.019 -23.968 1.00 11.36 586 GLN B O 1
ATOM 9895 N N . LEU B 1 573 ? 1.011 54.003 -25.029 1.00 10.86 587 LEU B N 1
ATOM 9896 C CA . LEU B 1 573 ? -0.183 53.583 -25.812 1.00 10.65 587 LEU B CA 1
ATOM 9897 C C . LEU B 1 573 ? 0.224 52.461 -26.772 1.00 10.54 587 LEU B C 1
ATOM 9898 O O . LEU B 1 573 ? -0.547 51.505 -26.906 1.00 10.70 587 LEU B O 1
ATOM 9903 N N . ALA B 1 574 ? 1.404 52.570 -27.390 1.00 10.53 588 ALA B N 1
ATOM 9904 C CA . ALA B 1 574 ? 1.917 51.609 -28.396 1.00 10.68 588 ALA B CA 1
ATOM 9905 C C . ALA B 1 574 ? 2.004 50.198 -27.803 1.00 11.04 588 ALA B C 1
ATOM 9906 O O . ALA B 1 574 ? 1.775 49.225 -28.555 1.00 11.63 588 ALA B O 1
ATOM 9908 N N . LEU B 1 575 ? 2.313 50.082 -26.503 1.00 10.81 589 LEU B N 1
ATOM 9909 C CA . LEU B 1 575 ? 2.602 48.779 -25.850 1.00 10.80 589 LEU B CA 1
ATOM 9910 C C . LEU B 1 575 ? 1.349 47.895 -25.835 1.00 10.89 589 LEU B C 1
ATOM 9911 O O . LEU B 1 575 ? 1.511 46.666 -25.772 1.00 11.21 589 LEU B O 1
ATOM 9916 N N . TYR B 1 576 ? 0.148 48.474 -25.929 1.00 10.99 590 TYR B N 1
ATOM 9917 C CA . TYR B 1 576 ? -1.117 47.696 -25.972 1.00 11.13 590 TYR B CA 1
ATOM 9918 C C . TYR B 1 576 ? -1.183 46.881 -27.267 1.00 11.32 590 TYR B C 1
ATOM 9919 O O . TYR B 1 576 ? -1.960 45.920 -27.308 1.00 11.77 590 TYR B O 1
ATOM 9928 N N . VAL B 1 577 ? -0.379 47.240 -28.276 1.00 11.32 591 VAL B N 1
ATOM 9929 C CA . VAL B 1 577 ? -0.251 46.455 -29.539 1.00 11.43 591 VAL B CA 1
ATOM 9930 C C . VAL B 1 577 ? 1.100 45.727 -29.592 1.00 11.50 591 VAL B C 1
ATOM 9931 O O . VAL B 1 577 ? 1.113 44.588 -30.082 1.00 12.13 591 VAL B O 1
ATOM 9935 N N . THR B 1 578 ? 2.200 46.335 -29.130 1.00 11.47 592 THR B N 1
ATOM 9936 C CA . THR B 1 578 ? 3.574 45.787 -29.329 1.00 11.58 592 THR B CA 1
ATOM 9937 C C . THR B 1 578 ? 3.960 44.827 -28.194 1.00 11.28 592 THR B C 1
ATOM 9938 O O . THR B 1 578 ? 4.927 44.076 -28.381 1.00 11.63 592 THR B O 1
ATOM 9942 N N . MET B 1 579 ? 3.269 44.862 -27.053 1.00 11.37 593 MET B N 1
ATOM 9943 C CA . MET B 1 579 ? 3.435 43.839 -25.985 1.00 11.27 593 MET B CA 1
ATOM 9944 C C . MET B 1 579 ? 2.155 43.000 -25.936 1.00 11.20 593 MET B C 1
ATOM 9945 O O . MET B 1 579 ? 1.234 43.345 -25.169 1.00 11.67 593 MET B O 1
ATOM 9950 N N . TYR B 1 580 ? 2.085 41.966 -26.779 1.00 11.31 594 TYR B N 1
ATOM 9951 C CA . TYR B 1 580 ? 0.878 41.120 -26.939 1.00 11.31 594 TYR B CA 1
ATOM 9952 C C . TYR B 1 580 ? 0.524 40.487 -25.587 1.00 10.96 594 TYR B C 1
ATOM 9953 O O . TYR B 1 580 ? 1.411 39.889 -24.950 1.00 11.28 594 TYR B O 1
ATOM 9962 N N . SER B 1 581 ? -0.747 40.580 -25.200 1.00 10.92 595 SER B N 1
ATOM 9963 C CA . SER B 1 581 ? -1.312 39.854 -24.034 1.00 10.68 595 SER B CA 1
ATOM 9964 C C . SER B 1 581 ? -2.833 39.883 -24.066 1.00 10.62 595 SER B C 1
ATOM 9965 O O . SER B 1 581 ? -3.426 40.916 -24.364 1.00 11.23 595 SER B O 1
ATOM 9968 N N . PRO B 1 582 ? -3.511 38.768 -23.709 1.00 10.38 596 PRO B N 1
ATOM 9969 C CA . PRO B 1 582 ? -4.959 38.778 -23.510 1.00 10.46 596 PRO B CA 1
ATOM 9970 C C . PRO B 1 582 ? -5.324 39.457 -22.179 1.00 10.40 596 PRO B C 1
ATOM 9971 O O . PRO B 1 582 ? -6.497 39.649 -21.913 1.00 11.14 596 PRO B O 1
ATOM 9975 N N . LEU B 1 583 ? -4.303 39.778 -21.380 1.00 10.14 597 LEU B N 1
ATOM 9976 C CA . LEU B 1 583 ? -4.408 40.423 -20.045 1.00 10.14 597 LEU B CA 1
ATOM 9977 C C . LEU B 1 583 ? -3.640 41.746 -20.107 1.00 10.11 597 LEU B C 1
ATOM 9978 O O . LEU B 1 583 ? -2.402 41.696 -20.204 1.00 10.47 597 LEU B O 1
ATOM 9983 N N . GLN B 1 584 ? -4.345 42.880 -20.094 1.00 10.24 598 GLN B N 1
ATOM 9984 C CA . GLN B 1 584 ? -3.731 44.223 -20.267 1.00 10.35 598 GLN B CA 1
ATOM 9985 C C . GLN B 1 584 ? -4.163 45.130 -19.117 1.00 10.36 598 GLN B C 1
ATOM 9986 O O . GLN B 1 584 ? -5.373 45.384 -18.981 1.00 10.54 598 GLN B O 1
ATOM 9992 N N . MET B 1 585 ? -3.198 45.601 -18.329 1.00 10.11 599 MET B N 1
ATOM 9993 C CA . MET B 1 585 ? -3.449 46.611 -17.276 1.00 10.14 599 MET B CA 1
ATOM 9994 C C . MET B 1 585 ? -3.268 48.010 -17.867 1.00 10.07 599 MET B C 1
ATOM 9995 O O . MET B 1 585 ? -2.377 48.184 -18.715 1.00 10.25 599 MET B O 1
ATOM 10000 N N . ALA B 1 586 ? -4.110 48.949 -17.437 1.00 10.24 600 ALA B N 1
ATOM 10001 C CA . ALA B 1 586 ? -3.832 50.401 -17.427 1.00 10.38 600 ALA B CA 1
ATOM 10002 C C . ALA B 1 586 ? -3.361 50.735 -16.009 1.00 10.65 600 ALA B C 1
ATOM 10003 O O . ALA B 1 586 ? -4.216 50.823 -15.119 1.00 11.43 600 ALA B O 1
ATOM 10005 N N . ALA B 1 587 ? -2.045 50.845 -15.811 1.00 10.68 601 ALA B N 1
ATOM 10006 C CA . ALA B 1 587 ? -1.373 50.694 -14.499 1.00 10.72 601 ALA B CA 1
ATOM 10007 C C . ALA B 1 587 ? -1.430 51.986 -13.680 1.00 11.28 601 ALA B C 1
ATOM 10008 O O . ALA B 1 587 ? -1.172 51.903 -12.466 1.00 11.61 601 ALA B O 1
ATOM 10010 N N . ASP B 1 588 ? -1.713 53.135 -14.301 1.00 11.63 602 ASP B N 1
ATOM 10011 C CA . ASP B 1 588 ? -1.656 54.443 -13.596 1.00 12.03 602 ASP B CA 1
ATOM 10012 C C . ASP B 1 588 ? -2.914 54.586 -12.731 1.00 12.04 602 ASP B C 1
ATOM 10013 O O . ASP B 1 588 ? -3.849 53.764 -12.863 1.00 11.63 602 ASP B O 1
ATOM 10018 N N . ILE B 1 589 ? -2.933 55.603 -11.875 1.00 12.66 603 ILE B N 1
ATOM 10019 C CA . ILE B 1 589 ? -4.102 55.902 -11.004 1.00 13.26 603 ILE B CA 1
ATOM 10020 C C . ILE B 1 589 ? -5.130 56.681 -11.821 1.00 13.76 603 ILE B C 1
ATOM 10021 O O . ILE B 1 589 ? -4.775 57.414 -12.749 1.00 13.85 603 ILE B O 1
ATOM 10026 N N . PRO B 1 590 ? -6.438 56.484 -11.547 1.00 14.21 604 PRO B N 1
ATOM 10027 C CA . PRO B 1 590 ? -7.505 57.149 -12.297 1.00 14.86 604 PRO B CA 1
ATOM 10028 C C . PRO B 1 590 ? -7.359 58.673 -12.423 1.00 15.87 604 PRO B C 1
ATOM 10029 O O . PRO B 1 590 ? -7.646 59.191 -13.480 1.00 16.74 604 PRO B O 1
ATOM 10033 N N . GLU B 1 591 ? -6.925 59.360 -11.361 1.00 16.87 605 GLU B N 1
ATOM 10034 C CA . GLU B 1 591 ? -6.796 60.845 -11.389 1.00 18.16 605 GLU B CA 1
ATOM 10035 C C . GLU B 1 591 ? -5.727 61.261 -12.412 1.00 17.81 605 GLU B C 1
ATOM 10036 O O . GLU B 1 591 ? -5.853 62.373 -12.955 1.00 18.85 605 GLU B O 1
ATOM 10042 N N . ASN B 1 592 ? -4.730 60.412 -12.694 1.00 16.62 606 ASN B N 1
ATOM 10043 C CA . ASN B 1 592 ? -3.669 60.717 -13.693 1.00 16.60 606 ASN B CA 1
ATOM 10044 C C . ASN B 1 592 ? -4.239 60.539 -15.106 1.00 16.10 606 ASN B C 1
ATOM 10045 O O . ASN B 1 592 ? -3.933 61.383 -15.975 1.00 17.09 606 ASN B O 1
ATOM 10050 N N . TYR B 1 593 ? -5.055 59.506 -15.331 1.00 15.05 607 TYR B N 1
ATOM 10051 C CA . TYR B 1 593 ? -5.768 59.296 -16.618 1.00 14.85 607 TYR B CA 1
ATOM 10052 C C . TYR B 1 593 ? -6.737 60.457 -16.864 1.00 15.91 607 TYR B C 1
ATOM 10053 O O . TYR B 1 593 ? -6.852 60.888 -18.023 1.00 16.54 607 TYR B O 1
ATOM 10062 N N . GLU B 1 594 ? -7.385 60.970 -15.813 1.00 17.06 608 GLU B N 1
ATOM 10063 C CA . GLU B 1 594 ? -8.409 62.047 -15.927 1.00 18.72 608 GLU B CA 1
ATOM 10064 C C . GLU B 1 594 ? -7.773 63.322 -16.494 1.00 18.52 608 GLU B C 1
ATOM 10065 O O . GLU B 1 594 ? -8.519 64.139 -17.064 1.00 19.83 608 GLU B O 1
ATOM 10071 N N . ARG B 1 595 ? -6.455 63.483 -16.355 1.00 18.02 609 ARG B N 1
ATOM 10072 C CA . ARG B 1 595 ? -5.716 64.678 -16.838 1.00 19.31 609 ARG B CA 1
ATOM 10073 C C . ARG B 1 595 ? -5.365 64.535 -18.326 1.00 18.47 609 ARG B C 1
ATOM 10074 O O . ARG B 1 595 ? -5.063 65.574 -18.944 1.00 18.60 609 ARG B O 1
ATOM 10082 N N . PHE B 1 596 ? -5.402 63.320 -18.887 1.00 17.42 610 PHE B N 1
ATOM 10083 C CA . PHE B 1 596 ? -5.032 63.047 -20.305 1.00 16.68 610 PHE B CA 1
ATOM 10084 C C . PHE B 1 596 ? -6.051 62.110 -20.969 1.00 15.10 610 PHE B C 1
ATOM 10085 O O . PHE B 1 596 ? -5.636 61.113 -21.590 1.00 14.32 610 PHE B O 1
ATOM 10093 N N . MET B 1 597 ? -7.345 62.417 -20.863 1.00 15.00 611 MET B N 1
ATOM 10094 C CA . MET B 1 597 ? -8.423 61.478 -21.279 1.00 16.06 611 MET B CA 1
ATOM 10095 C C . MET B 1 597 ? -8.440 61.350 -22.807 1.00 15.42 611 MET B C 1
ATOM 10096 O O . MET B 1 597 ? -8.886 60.297 -23.294 1.00 15.38 611 MET B O 1
ATOM 10101 N N . ASP B 1 598 ? -7.953 62.360 -23.534 1.00 15.09 612 ASP B N 1
ATOM 10102 C CA . ASP B 1 598 ? -7.848 62.306 -25.018 1.00 15.03 612 ASP B CA 1
ATOM 10103 C C . ASP B 1 598 ? -6.900 61.157 -25.398 1.00 14.11 612 ASP B C 1
ATOM 10104 O O . ASP B 1 598 ? -7.292 60.350 -26.257 1.00 14.44 612 ASP B O 1
ATOM 10109 N N . ALA B 1 599 ? -5.735 61.052 -24.744 1.00 13.46 613 ALA B N 1
ATOM 10110 C CA . ALA B 1 599 ? -4.747 59.959 -24.930 1.00 13.33 613 ALA B CA 1
ATOM 10111 C C . ALA B 1 599 ? -5.315 58.636 -24.398 1.00 12.71 613 ALA B C 1
ATOM 10112 O O . ALA B 1 599 ? -5.066 57.586 -25.023 1.00 13.12 613 ALA B O 1
ATOM 10114 N N . PHE B 1 600 ? -6.022 58.678 -23.262 1.00 12.55 614 PHE B N 1
ATOM 10115 C CA . PHE B 1 600 ? -6.598 57.488 -22.585 1.00 12.55 614 PHE B CA 1
ATOM 10116 C C . PHE B 1 600 ? -7.577 56.759 -23.517 1.00 12.27 614 PHE B C 1
ATOM 10117 O O . PHE B 1 600 ? -7.773 55.536 -23.350 1.00 12.30 614 PHE B O 1
ATOM 10125 N N . GLN B 1 601 ? -8.168 57.476 -24.478 1.00 12.29 615 GLN B N 1
ATOM 10126 C CA . GLN B 1 601 ? -9.168 56.916 -25.420 1.00 12.86 615 GLN B CA 1
ATOM 10127 C C . GLN B 1 601 ? -8.574 55.711 -26.162 1.00 12.29 615 GLN B C 1
ATOM 10128 O O . GLN B 1 601 ? -9.336 54.762 -26.412 1.00 12.54 615 GLN B O 1
ATOM 10134 N N . PHE B 1 602 ? -7.279 55.724 -26.503 1.00 11.99 616 PHE B N 1
ATOM 10135 C CA . PHE B 1 602 ? -6.641 54.570 -27.187 1.00 11.84 616 PHE B CA 1
ATOM 10136 C C . PHE B 1 602 ? -6.712 53.335 -26.283 1.00 11.68 616 PHE B C 1
ATOM 10137 O O . PHE B 1 602 ? -7.038 52.244 -26.787 1.00 11.87 616 PHE B O 1
ATOM 10145 N N . ILE B 1 603 ? -6.426 53.500 -24.988 1.00 11.84 617 ILE B N 1
ATOM 10146 C CA . ILE B 1 603 ? -6.431 52.366 -24.016 1.00 11.97 617 ILE B CA 1
ATOM 10147 C C . ILE B 1 603 ? -7.863 51.826 -23.927 1.00 12.26 617 ILE B C 1
ATOM 10148 O O . ILE B 1 603 ? -8.028 50.604 -23.838 1.00 12.89 617 ILE B O 1
ATOM 10153 N N . LYS B 1 604 ? -8.860 52.709 -23.979 1.00 12.51 618 LYS B N 1
ATOM 10154 C CA . LYS B 1 604 ? -10.293 52.330 -23.905 1.00 12.84 618 LYS B CA 1
ATOM 10155 C C . LYS B 1 604 ? -10.679 51.526 -25.152 1.00 12.78 618 LYS B C 1
ATOM 10156 O O . LYS B 1 604 ? -11.396 50.524 -25.015 1.00 13.33 618 LYS B O 1
ATOM 10162 N N . ASP B 1 605 ? -10.199 51.945 -26.323 1.00 13.20 619 ASP B N 1
ATOM 10163 C CA . ASP B 1 605 ? -10.637 51.406 -27.638 1.00 12.94 619 ASP B CA 1
ATOM 10164 C C . ASP B 1 605 ? -9.925 50.087 -27.953 1.00 12.34 619 ASP B C 1
ATOM 10165 O O . ASP B 1 605 ? -10.557 49.210 -28.582 1.00 12.60 619 ASP B O 1
ATOM 10170 N N . VAL B 1 606 ? -8.646 49.969 -27.593 1.00 11.86 620 VAL B N 1
ATOM 10171 C CA . VAL B 1 606 ? -7.763 48.878 -28.096 1.00 12.28 620 VAL B CA 1
ATOM 10172 C C . VAL B 1 606 ? -8.360 47.521 -27.699 1.00 11.80 620 VAL B C 1
ATOM 10173 O O . VAL B 1 606 ? -8.846 47.369 -26.556 1.00 12.16 620 VAL B O 1
ATOM 10177 N N . ALA B 1 607 ? -8.343 46.563 -28.625 1.00 12.04 621 ALA B N 1
ATOM 10178 C CA . ALA B 1 607 ? -8.803 45.175 -28.400 1.00 12.03 621 ALA B CA 1
ATOM 10179 C C . ALA B 1 607 ? -7.722 44.404 -27.635 1.00 12.15 621 ALA B C 1
ATOM 10180 O O . ALA B 1 607 ? -6.605 44.943 -27.466 1.00 12.10 621 ALA B O 1
ATOM 10182 N N . LEU B 1 608 ? -8.062 43.195 -27.180 1.00 12.37 622 LEU B N 1
ATOM 10183 C CA . LEU B 1 608 ? -7.179 42.293 -26.389 1.00 12.83 622 LEU B CA 1
ATOM 10184 C C . LEU B 1 608 ? -6.919 40.992 -27.150 1.00 12.90 622 LEU B C 1
ATOM 10185 O O . LEU B 1 608 ? -6.100 40.181 -26.674 1.00 13.65 622 LEU B O 1
ATOM 10190 N N . ASP B 1 609 ? -7.613 40.788 -28.271 1.00 12.64 623 ASP B N 1
ATOM 10191 C CA . ASP B 1 609 ? -7.692 39.476 -28.953 1.00 12.42 623 ASP B CA 1
ATOM 10192 C C . ASP B 1 609 ? -7.870 39.734 -30.446 1.00 12.18 623 ASP B C 1
ATOM 10193 O O . ASP B 1 609 ? -8.561 40.710 -30.793 1.00 12.25 623 ASP B O 1
ATOM 10198 N N . TRP B 1 610 ? -7.246 38.904 -31.278 1.00 12.09 624 TRP B N 1
ATOM 10199 C CA . TRP B 1 610 ? -6.914 39.280 -32.678 1.00 12.21 624 TRP B CA 1
ATOM 10200 C C . TRP B 1 610 ? -7.200 38.134 -33.647 1.00 12.58 624 TRP B C 1
ATOM 10201 O O . TRP B 1 610 ? -6.877 36.980 -33.326 1.00 13.04 624 TRP B O 1
ATOM 10212 N N . ASP B 1 611 ? -7.727 38.474 -34.829 1.00 13.12 625 ASP B N 1
ATOM 10213 C CA . ASP B 1 611 ? -7.960 37.516 -35.942 1.00 13.46 625 ASP B CA 1
ATOM 10214 C C . ASP B 1 611 ? -6.714 37.435 -36.829 1.00 13.83 625 ASP B C 1
ATOM 10215 O O . ASP B 1 611 ? -6.543 36.403 -37.502 1.00 14.85 625 ASP B O 1
ATOM 10220 N N . LYS B 1 612 ? -5.877 38.475 -36.822 1.00 14.26 626 LYS B N 1
ATOM 10221 C CA . LYS B 1 612 ? -4.671 38.554 -37.678 1.00 14.46 626 LYS B CA 1
ATOM 10222 C C . LYS B 1 612 ? -3.662 39.524 -37.063 1.00 14.26 626 LYS B C 1
ATOM 10223 O O . LYS B 1 612 ? -4.088 40.553 -36.525 1.00 14.60 626 LYS B O 1
ATOM 10229 N N . THR B 1 613 ? -2.374 39.203 -37.171 1.00 13.94 627 THR B N 1
ATOM 10230 C CA . THR B 1 613 ? -1.240 40.098 -36.818 1.00 13.85 627 THR B CA 1
ATOM 10231 C C . THR B 1 613 ? -0.310 40.204 -38.032 1.00 13.96 627 THR B C 1
ATOM 10232 O O . THR B 1 613 ? -0.022 39.165 -38.660 1.00 14.79 627 THR B O 1
ATOM 10236 N N . ILE B 1 614 ? 0.129 41.425 -38.337 1.00 14.59 628 ILE B N 1
ATOM 10237 C CA . ILE B 1 614 ? 1.190 41.706 -39.342 1.00 15.24 628 ILE B CA 1
ATOM 10238 C C . ILE B 1 614 ? 2.317 42.466 -38.639 1.00 14.74 628 ILE B C 1
ATOM 10239 O O . ILE B 1 614 ? 2.048 43.534 -38.040 1.00 14.73 628 ILE B O 1
ATOM 10244 N N . TYR B 1 615 ? 3.523 41.903 -38.674 1.00 14.96 629 TYR B N 1
ATOM 10245 C CA . TYR B 1 615 ? 4.761 42.541 -38.160 1.00 15.35 629 TYR B CA 1
ATOM 10246 C C . TYR B 1 615 ? 5.306 43.407 -39.299 1.00 15.32 629 TYR B C 1
ATOM 10247 O O . TYR B 1 615 ? 5.792 42.863 -40.312 1.00 16.27 629 TYR B O 1
ATOM 10256 N N . LEU B 1 616 ? 5.138 44.723 -39.171 1.00 15.14 630 LEU B N 1
ATOM 10257 C CA . LEU B 1 616 ? 5.413 45.696 -40.260 1.00 15.01 630 LEU B CA 1
ATOM 10258 C C . LEU B 1 616 ? 6.904 46.038 -40.269 1.00 15.13 630 LEU B C 1
ATOM 10259 O O . LEU B 1 616 ? 7.500 46.068 -41.372 1.00 15.73 630 LEU B O 1
ATOM 10264 N N . GLU B 1 617 ? 7.465 46.309 -39.086 1.00 14.87 631 GLU B N 1
ATOM 10265 C CA . GLU B 1 617 ? 8.896 46.651 -38.888 1.00 15.68 631 GLU B CA 1
ATOM 10266 C C . GLU B 1 617 ? 9.375 46.008 -37.589 1.00 15.03 631 GLU B C 1
ATOM 10267 O O . GLU B 1 617 ? 8.641 46.081 -36.589 1.00 15.39 631 GLU B O 1
ATOM 10273 N N . ALA B 1 618 ? 10.570 45.429 -37.585 1.00 15.07 632 ALA B N 1
ATOM 10274 C CA . ALA B 1 618 ? 11.159 44.852 -36.359 1.00 14.71 632 ALA B CA 1
ATOM 10275 C C . ALA B 1 618 ? 12.675 44.764 -36.496 1.00 14.34 632 ALA B C 1
ATOM 10276 O O . ALA B 1 618 ? 13.150 44.181 -37.480 1.00 14.75 632 ALA B O 1
ATOM 10278 N N . GLU B 1 619 ? 13.385 45.365 -35.541 1.00 14.19 633 GLU B N 1
ATOM 10279 C CA . GLU B 1 619 ? 14.836 45.167 -35.306 1.00 14.84 633 GLU B CA 1
ATOM 10280 C C . GLU B 1 619 ? 15.045 45.112 -33.797 1.00 14.67 633 GLU B C 1
ATOM 10281 O O . GLU B 1 619 ? 14.758 46.089 -33.106 1.00 14.47 633 GLU B O 1
ATOM 10287 N N . PRO B 1 620 ? 15.541 43.984 -33.239 1.00 14.53 634 PRO B N 1
ATOM 10288 C CA . PRO B 1 620 ? 15.703 43.874 -31.793 1.00 14.27 634 PRO B CA 1
ATOM 10289 C C . PRO B 1 620 ? 16.610 44.999 -31.270 1.00 14.55 634 PRO B C 1
ATOM 10290 O O . PRO B 1 620 ? 17.652 45.239 -31.852 1.00 14.14 634 PRO B O 1
ATOM 10294 N N . GLY B 1 621 ? 16.164 45.688 -30.215 1.00 14.20 635 GLY B N 1
ATOM 10295 C CA . GLY B 1 621 ? 16.924 46.762 -29.549 1.00 14.98 635 GLY B CA 1
ATOM 10296 C C . GLY B 1 621 ? 16.712 48.130 -30.180 1.00 15.32 635 GLY B C 1
ATOM 10297 O O . GLY B 1 621 ? 17.240 49.106 -29.613 1.00 16.82 635 GLY B O 1
ATOM 10298 N N . GLU B 1 622 ? 15.968 48.231 -31.290 1.00 15.49 636 GLU B N 1
ATOM 10299 C CA . GLU B 1 622 ? 15.846 49.503 -32.057 1.00 16.59 636 GLU B CA 1
ATOM 10300 C C . GLU B 1 622 ? 14.376 49.906 -32.224 1.00 15.14 636 GLU B C 1
ATOM 10301 O O . GLU B 1 622 ? 14.049 51.055 -31.868 1.00 15.28 636 GLU B O 1
ATOM 10307 N N . TYR B 1 623 ? 13.520 49.021 -32.745 1.00 14.60 637 TYR B N 1
ATOM 10308 C CA . TYR B 1 623 ? 12.110 49.354 -33.082 1.00 14.52 637 TYR B CA 1
ATOM 10309 C C . TYR B 1 623 ? 11.296 48.094 -33.377 1.00 13.62 637 TYR B C 1
ATOM 10310 O O . TYR B 1 623 ? 11.843 47.116 -33.915 1.00 13.87 637 TYR B O 1
ATOM 10319 N N . ILE B 1 624 ? 10.009 48.151 -33.032 1.00 13.40 638 ILE B N 1
ATOM 10320 C CA . ILE B 1 624 ? 8.981 47.128 -33.374 1.00 13.28 638 ILE B CA 1
ATOM 10321 C C . ILE B 1 624 ? 7.691 47.866 -33.732 1.00 12.98 638 ILE B C 1
ATOM 10322 O O . ILE B 1 624 ? 7.241 48.700 -32.918 1.00 13.06 638 ILE B O 1
ATOM 10327 N N . THR B 1 625 ? 7.124 47.555 -34.899 1.00 13.22 639 THR B N 1
ATOM 10328 C CA . THR B 1 625 ? 5.841 48.117 -35.391 1.00 13.00 639 THR B CA 1
ATOM 10329 C C . THR B 1 625 ? 4.950 46.956 -35.820 1.00 12.86 639 THR B C 1
ATOM 10330 O O . THR B 1 625 ? 5.384 46.153 -36.668 1.00 13.26 639 THR B O 1
ATOM 10334 N N . ILE B 1 626 ? 3.755 46.881 -35.245 1.00 12.45 640 ILE B N 1
ATOM 10335 C CA . ILE B 1 626 ? 2.820 45.736 -35.409 1.00 12.35 640 ILE B CA 1
ATOM 10336 C C . ILE B 1 626 ? 1.431 46.296 -35.696 1.00 12.51 640 ILE B C 1
ATOM 10337 O O . ILE B 1 626 ? 1.047 47.295 -35.069 1.00 12.37 640 ILE B O 1
ATOM 10342 N N . ALA B 1 627 ? 0.737 45.678 -36.648 1.00 12.81 641 ALA B N 1
ATOM 10343 C CA . ALA B 1 627 ? -0.686 45.915 -36.965 1.00 12.90 641 ALA B CA 1
ATOM 10344 C C . ALA B 1 627 ? -1.463 44.666 -36.557 1.00 12.95 641 ALA B C 1
ATOM 10345 O O . ALA B 1 627 ? -0.991 43.546 -36.859 1.00 13.43 641 ALA B O 1
ATOM 10347 N N . ARG B 1 628 ? -2.598 44.836 -35.884 1.00 12.65 642 ARG B N 1
ATOM 10348 C CA . ARG B 1 628 ? -3.443 43.686 -35.481 1.00 12.51 642 ARG B CA 1
ATOM 10349 C C . ARG B 1 628 ? -4.905 43.985 -35.803 1.00 12.98 642 ARG B C 1
ATOM 10350 O O . ARG B 1 628 ? -5.342 45.129 -35.584 1.00 13.25 642 ARG B O 1
ATOM 10358 N N . LYS B 1 629 ? -5.616 42.964 -36.281 1.00 13.23 643 LYS B N 1
ATOM 10359 C CA . LYS B 1 629 ? -7.055 43.031 -36.634 1.00 13.36 643 LYS B CA 1
ATOM 10360 C C . LYS B 1 629 ? -7.869 42.528 -35.435 1.00 13.47 643 LYS B C 1
ATOM 10361 O O . LYS B 1 629 ? -7.732 41.342 -35.074 1.00 13.32 643 LYS B O 1
ATOM 10367 N N . ALA B 1 630 ? -8.682 43.402 -34.839 1.00 13.31 644 ALA B N 1
ATOM 10368 C CA . ALA B 1 630 ? -9.490 43.089 -33.639 1.00 13.43 644 ALA B CA 1
ATOM 10369 C C . ALA B 1 630 ? -10.448 41.939 -33.973 1.00 13.72 644 ALA B C 1
ATOM 10370 O O . ALA B 1 630 ? -11.179 42.045 -34.982 1.00 14.02 644 ALA B O 1
ATOM 10372 N N . LYS B 1 631 ? -10.444 40.885 -33.151 1.00 13.82 645 LYS B N 1
ATOM 10373 C CA . LYS B 1 631 ? -11.192 39.627 -33.412 1.00 14.06 645 LYS B CA 1
ATOM 10374 C C . LYS B 1 631 ? -12.672 39.937 -33.659 1.00 14.38 645 LYS B C 1
ATOM 10375 O O . LYS B 1 631 ? -13.264 40.702 -32.867 1.00 15.48 645 LYS B O 1
ATOM 10381 N N . GLY B 1 632 ? -13.232 39.360 -34.730 1.00 14.73 646 GLY B N 1
ATOM 10382 C CA . GLY B 1 632 ? -14.651 39.482 -35.116 1.00 15.15 646 GLY B CA 1
ATOM 10383 C C . GLY B 1 632 ? -14.973 40.798 -35.811 1.00 15.36 646 GLY B C 1
ATOM 10384 O O . GLY B 1 632 ? -16.165 41.025 -36.061 1.00 17.27 646 GLY B O 1
ATOM 10385 N N . THR B 1 633 ? -13.974 41.630 -36.131 1.00 14.80 647 THR B N 1
ATOM 10386 C CA . THR B 1 633 ? -14.176 42.999 -36.686 1.00 15.09 647 THR B CA 1
ATOM 10387 C C . THR B 1 633 ? -13.277 43.237 -37.904 1.00 15.58 647 THR B C 1
ATOM 10388 O O . THR B 1 633 ? -12.376 42.421 -38.161 1.00 15.80 647 THR B O 1
ATOM 10392 N N . ASP B 1 634 ? -13.509 44.358 -38.588 1.00 16.31 648 ASP B N 1
ATOM 10393 C CA . ASP B 1 634 ? -12.657 44.875 -39.688 1.00 17.28 648 ASP B CA 1
ATOM 10394 C C . ASP B 1 634 ? -11.758 45.992 -39.154 1.00 16.56 648 ASP B C 1
ATOM 10395 O O . ASP B 1 634 ? -11.148 46.690 -39.975 1.00 17.60 648 ASP B O 1
ATOM 10400 N N . ASP B 1 635 ? -11.686 46.160 -37.830 1.00 15.53 649 ASP B N 1
ATOM 10401 C CA . ASP B 1 635 ? -10.900 47.246 -37.190 1.00 15.01 649 ASP B CA 1
ATOM 10402 C C . ASP B 1 635 ? -9.466 46.760 -36.963 1.00 14.17 649 ASP B C 1
ATOM 10403 O O . ASP B 1 635 ? -9.272 45.579 -36.609 1.00 14.54 649 ASP B O 1
ATOM 10408 N N . TRP B 1 636 ? -8.504 47.659 -37.152 1.00 13.77 650 TRP B N 1
ATOM 10409 C CA . TRP B 1 636 ? -7.060 47.388 -36.966 1.00 13.40 650 TRP B CA 1
ATOM 10410 C C . TRP B 1 636 ? -6.496 48.352 -35.924 1.00 13.07 650 TRP B C 1
ATOM 10411 O O . TRP B 1 636 ? -6.983 49.502 -35.834 1.00 13.03 650 TRP B O 1
ATOM 10422 N N . TYR B 1 637 ? -5.482 47.893 -35.199 1.00 12.96 651 TYR B N 1
ATOM 10423 C CA . TYR B 1 637 ? -4.745 48.674 -34.179 1.00 12.62 651 TYR B CA 1
ATOM 10424 C C . TYR B 1 637 ? -3.259 48.518 -34.482 1.00 12.83 651 TYR B C 1
ATOM 10425 O O . TYR B 1 637 ? -2.804 47.388 -34.755 1.00 12.95 651 TYR B O 1
ATOM 10434 N N . ILE B 1 638 ? -2.543 49.637 -34.486 1.00 12.70 652 ILE B N 1
ATOM 10435 C CA . ILE B 1 638 ? -1.088 49.680 -34.790 1.00 12.91 652 ILE B CA 1
ATOM 10436 C C . ILE B 1 638 ? -0.363 50.264 -33.578 1.00 12.95 652 ILE B C 1
ATOM 10437 O O . ILE B 1 638 ? -0.882 51.215 -32.961 1.00 12.90 652 ILE B O 1
ATOM 10442 N N . GLY B 1 639 ? 0.797 49.698 -33.266 1.00 12.80 653 GLY B N 1
ATOM 10443 C CA . GLY B 1 639 ? 1.732 50.252 -32.278 1.00 12.47 653 GLY B CA 1
ATOM 10444 C C . GLY B 1 639 ? 3.144 50.220 -32.808 1.00 12.55 653 GLY B C 1
ATOM 10445 O O . GLY B 1 639 ? 3.498 49.243 -33.496 1.00 13.00 653 GLY B O 1
ATOM 10446 N N . CYS B 1 640 ? 3.912 51.262 -32.503 1.00 12.49 654 CYS B N 1
ATOM 10447 C CA . CYS B 1 640 ? 5.375 51.322 -32.714 1.00 12.57 654 CYS B CA 1
ATOM 10448 C C . CYS B 1 640 ? 6.045 51.696 -31.391 1.00 12.42 654 CYS B C 1
ATOM 10449 O O . CYS B 1 640 ? 5.598 52.682 -30.769 1.00 12.60 654 CYS B O 1
ATOM 10452 N N . THR B 1 641 ? 7.044 50.914 -30.973 1.00 11.95 655 THR B N 1
ATOM 10453 C CA . THR B 1 641 ? 7.926 51.208 -29.815 1.00 11.95 655 THR B CA 1
ATOM 10454 C C . THR B 1 641 ? 9.362 51.335 -30.333 1.00 12.21 655 THR B C 1
ATOM 10455 O O . THR B 1 641 ? 9.778 50.469 -31.135 1.00 12.14 655 THR B O 1
ATOM 10459 N N . ALA B 1 642 ? 10.072 52.384 -29.908 1.00 12.83 656 ALA B N 1
ATOM 10460 C CA . ALA B 1 642 ? 11.418 52.748 -30.406 1.00 14.15 656 ALA B CA 1
ATOM 10461 C C . ALA B 1 642 ? 12.415 52.837 -29.248 1.00 15.11 656 ALA B C 1
ATOM 10462 O O . ALA B 1 642 ? 11.997 53.142 -28.113 1.00 16.60 656 ALA B O 1
ATOM 10464 N N . GLY B 1 643 ? 13.692 52.601 -29.556 1.00 16.38 657 GLY B N 1
ATOM 10465 C CA . GLY B 1 643 ? 14.822 52.674 -28.613 1.00 17.03 657 GLY B CA 1
ATOM 10466 C C . GLY B 1 643 ? 15.358 54.086 -28.444 1.00 17.84 657 GLY B C 1
ATOM 10467 O O . GLY B 1 643 ? 14.589 55.054 -28.625 1.00 18.38 657 GLY B O 1
ATOM 10468 N N . GLU B 1 644 ? 16.652 54.187 -28.133 1.00 19.68 658 GLU B N 1
ATOM 10469 C CA . GLU B 1 644 ? 17.344 55.413 -27.646 1.00 22.30 658 GLU B CA 1
ATOM 10470 C C . GLU B 1 644 ? 17.376 56.502 -28.726 1.00 22.24 658 GLU B C 1
ATOM 10471 O O . GLU B 1 644 ? 17.464 57.683 -28.348 1.00 23.75 658 GLU B O 1
ATOM 10477 N N . ASN B 1 645 ? 17.338 56.127 -30.008 1.00 21.74 659 ASN B N 1
ATOM 10478 C CA . ASN B 1 645 ? 17.533 57.061 -31.151 1.00 23.33 659 ASN B CA 1
ATOM 10479 C C . ASN B 1 645 ? 16.206 57.322 -31.871 1.00 22.16 659 ASN B C 1
ATOM 10480 O O . ASN B 1 645 ? 16.235 57.996 -32.918 1.00 24.43 659 ASN B O 1
ATOM 10485 N N . GLY B 1 646 ? 15.087 56.835 -31.330 1.00 20.05 660 GLY B N 1
ATOM 10486 C CA . GLY B 1 646 ? 13.769 56.951 -31.979 1.00 19.43 660 GLY B CA 1
ATOM 10487 C C . GLY B 1 646 ? 13.711 56.125 -33.252 1.00 18.70 660 GLY B C 1
ATOM 10488 O O . GLY B 1 646 ? 14.494 55.171 -33.382 1.00 19.29 660 GLY B O 1
ATOM 10489 N N . HIS B 1 647 ? 12.809 56.469 -34.166 1.00 18.30 661 HIS B N 1
ATOM 10490 C CA . HIS B 1 647 ? 12.547 55.685 -35.399 1.00 18.72 661 HIS B CA 1
ATOM 10491 C C . HIS B 1 647 ? 11.730 56.523 -36.381 1.00 19.26 661 HIS B C 1
ATOM 10492 O O . HIS B 1 647 ? 10.947 57.377 -35.921 1.00 20.45 661 HIS B O 1
ATOM 10499 N N . ASP B 1 648 ? 11.909 56.265 -37.676 1.00 19.13 662 ASP B N 1
ATOM 10500 C CA . ASP B 1 648 ? 11.089 56.842 -38.771 1.00 19.56 662 ASP B CA 1
ATOM 10501 C C . ASP B 1 648 ? 10.372 55.698 -39.491 1.00 18.34 662 ASP B C 1
ATOM 10502 O O . ASP B 1 648 ? 11.054 54.774 -39.946 1.00 18.19 662 ASP B O 1
ATOM 10507 N N . SER B 1 649 ? 9.042 55.762 -39.560 1.00 18.87 663 SER B N 1
ATOM 10508 C CA . SER B 1 649 ? 8.171 54.772 -40.243 1.00 19.16 663 SER B CA 1
ATOM 10509 C C . SER B 1 649 ? 7.590 55.408 -41.504 1.00 19.90 663 SER B C 1
ATOM 10510 O O . SER B 1 649 ? 7.111 56.552 -41.400 1.00 20.39 663 SER B O 1
ATOM 10513 N N . GLN B 1 650 ? 7.635 54.686 -42.627 1.00 21.29 664 GLN B N 1
ATOM 10514 C CA . GLN B 1 650 ? 6.812 54.959 -43.835 1.00 21.86 664 GLN B CA 1
ATOM 10515 C C . GLN B 1 650 ? 5.732 53.876 -43.904 1.00 21.46 664 GLN B C 1
ATOM 10516 O O . GLN B 1 650 ? 6.016 52.800 -44.462 1.00 22.19 664 GLN B O 1
ATOM 10522 N N . LEU B 1 651 ? 4.560 54.132 -43.319 1.00 20.58 665 LEU B N 1
ATOM 10523 C CA . LEU B 1 651 ? 3.459 53.137 -43.234 1.00 20.53 665 LEU B CA 1
ATOM 10524 C C . LEU B 1 651 ? 2.693 53.091 -44.557 1.00 20.37 665 LEU B C 1
ATOM 10525 O O . LEU B 1 651 ? 2.381 54.167 -45.109 1.00 20.64 665 LEU B O 1
ATOM 10530 N N . THR B 1 652 ? 2.414 51.874 -45.027 1.00 20.85 666 THR B N 1
ATOM 10531 C CA . THR B 1 652 ? 1.418 51.565 -46.084 1.00 20.99 666 THR B CA 1
ATOM 10532 C C . THR B 1 652 ? 0.355 50.652 -45.463 1.00 20.78 666 THR B C 1
ATOM 10533 O O . THR B 1 652 ? 0.610 50.099 -44.362 1.00 21.29 666 THR B O 1
ATOM 10537 N N . PHE B 1 653 ? -0.803 50.529 -46.113 1.00 20.48 667 PHE B N 1
ATOM 10538 C CA . PHE B 1 653 ? -2.032 49.948 -45.517 1.00 20.33 667 PHE B CA 1
ATOM 10539 C C . PHE B 1 653 ? -2.652 48.912 -46.462 1.00 20.39 667 PHE B C 1
ATOM 10540 O O . PHE B 1 653 ? -3.891 48.811 -46.502 1.00 20.94 667 PHE B O 1
ATOM 10548 N N . ASP B 1 654 ? -1.806 48.113 -47.126 1.00 22.48 668 ASP B N 1
ATOM 10549 C CA . ASP B 1 654 ? -2.199 47.048 -48.093 1.00 24.36 668 ASP B CA 1
ATOM 10550 C C . ASP B 1 654 ? -3.062 45.984 -47.406 1.00 22.00 668 ASP B C 1
ATOM 10551 O O . ASP B 1 654 ? -3.798 45.273 -48.118 1.00 21.20 668 ASP B O 1
ATOM 10556 N N . PHE B 1 655 ? -2.940 45.859 -46.082 1.00 20.45 669 PHE B N 1
ATOM 10557 C CA . PHE B 1 655 ? -3.619 44.833 -45.249 1.00 19.75 669 PHE B CA 1
ATOM 10558 C C . PHE B 1 655 ? -5.088 45.213 -45.017 1.00 18.61 669 PHE B C 1
ATOM 10559 O O . PHE B 1 655 ? -5.869 44.319 -44.646 1.00 19.68 669 PHE B O 1
ATOM 10567 N N . LEU B 1 656 ? -5.459 46.481 -45.222 1.00 17.93 670 LEU B N 1
ATOM 10568 C CA . LEU B 1 656 ? -6.875 46.932 -45.144 1.00 18.71 670 LEU B CA 1
ATOM 10569 C C . LEU B 1 656 ? -7.646 46.373 -46.344 1.00 19.60 670 LEU B C 1
ATOM 10570 O O . LEU B 1 656 ? -7.011 46.021 -47.363 1.00 21.60 670 LEU B O 1
ATOM 10575 N N . GLU B 1 657 ? -8.970 46.303 -46.223 1.00 20.17 671 GLU B N 1
ATOM 10576 C CA . GLU B 1 657 ? -9.863 45.677 -47.229 1.00 21.99 671 GLU B CA 1
ATOM 10577 C C . GLU B 1 657 ? -10.088 46.646 -48.388 1.00 21.79 671 GLU B C 1
ATOM 10578 O O . GLU B 1 657 ? -10.442 47.802 -48.162 1.00 21.39 671 GLU B O 1
ATOM 10584 N N . PRO B 1 658 ? -9.881 46.218 -49.657 1.00 22.97 672 PRO B N 1
ATOM 10585 C CA . PRO B 1 658 ? -10.191 47.063 -50.811 1.00 22.83 672 PRO B CA 1
ATOM 10586 C C . PRO B 1 658 ? -11.625 47.613 -50.753 1.00 22.87 672 PRO B C 1
ATOM 10587 O O . PRO B 1 658 ? -12.525 46.861 -50.427 1.00 24.41 672 PRO B O 1
ATOM 10591 N N . GLY B 1 659 ? -11.788 48.912 -51.023 1.00 23.81 673 GLY B N 1
ATOM 10592 C CA . GLY B 1 659 ? -13.098 49.588 -51.111 1.00 24.47 673 GLY B CA 1
ATOM 10593 C C . GLY B 1 659 ? -13.551 50.192 -49.790 1.00 24.65 673 GLY B C 1
ATOM 10594 O O . GLY B 1 659 ? -14.316 51.175 -49.836 1.00 27.16 673 GLY B O 1
ATOM 10595 N N . LYS B 1 660 ? -13.117 49.643 -48.649 1.00 22.78 674 LYS B N 1
ATOM 10596 C CA . LYS B 1 660 ? -13.607 50.073 -47.312 1.00 22.38 674 LYS B CA 1
ATOM 10597 C C . LYS B 1 660 ? -12.884 51.355 -46.886 1.00 20.75 674 LYS B C 1
ATOM 10598 O O . LYS B 1 660 ? -11.694 51.522 -47.230 1.00 19.30 674 LYS B O 1
ATOM 10604 N N . GLN B 1 661 ? -13.611 52.242 -46.201 1.00 19.08 675 GLN B N 1
ATOM 10605 C CA . GLN B 1 661 ? -13.074 53.494 -45.613 1.00 18.69 675 GLN B CA 1
ATOM 10606 C C . GLN B 1 661 ? -13.038 53.318 -44.092 1.00 17.65 675 GLN B C 1
ATOM 10607 O O . GLN B 1 661 ? -13.902 52.597 -43.545 1.00 17.47 675 GLN B O 1
ATOM 10613 N N . TYR B 1 662 ? -12.056 53.939 -43.444 1.00 17.00 676 TYR B N 1
ATOM 10614 C CA . TYR B 1 662 ? -11.791 53.782 -41.993 1.00 16.23 676 TYR B CA 1
ATOM 10615 C C . TYR B 1 662 ? -11.568 55.159 -41.371 1.00 16.32 676 TYR B C 1
ATOM 10616 O O . TYR B 1 662 ? -11.021 56.048 -42.040 1.00 16.78 676 TYR B O 1
ATOM 10625 N N . VAL B 1 663 ? -11.960 55.321 -40.107 1.00 15.53 677 VAL B N 1
ATOM 10626 C CA . VAL B 1 663 ? -11.551 56.496 -39.289 1.00 15.42 677 VAL B CA 1
ATOM 10627 C C . VAL B 1 663 ? -10.254 56.104 -38.581 1.00 14.66 677 VAL B C 1
ATOM 10628 O O . VAL B 1 663 ? -10.299 55.193 -37.721 1.00 15.37 677 VAL B O 1
ATOM 10632 N N . ALA B 1 664 ? -9.139 56.720 -38.972 1.00 14.46 678 ALA B N 1
ATOM 10633 C CA . ALA B 1 664 ? -7.818 56.524 -38.338 1.00 14.37 678 ALA B CA 1
ATOM 10634 C C . ALA B 1 664 ? -7.618 57.619 -37.290 1.00 14.13 678 ALA B C 1
ATOM 10635 O O . ALA B 1 664 ? -7.837 58.797 -37.616 1.00 14.48 678 ALA B O 1
ATOM 10637 N N . THR B 1 665 ? -7.240 57.236 -36.071 1.00 13.50 679 THR B N 1
ATOM 10638 C CA . THR B 1 665 ? -6.799 58.181 -35.016 1.00 13.26 679 THR B CA 1
ATOM 10639 C C . THR B 1 665 ? -5.343 57.864 -34.692 1.00 12.94 679 THR B C 1
ATOM 10640 O O . THR B 1 665 ? -5.080 56.761 -34.153 1.00 12.85 679 THR B O 1
ATOM 10644 N N . VAL B 1 666 ? -4.446 58.799 -35.006 1.00 13.36 680 VAL B N 1
ATOM 10645 C CA . VAL B 1 666 ? -2.982 58.662 -34.767 1.00 13.50 680 VAL B CA 1
ATOM 10646 C C . VAL B 1 666 ? -2.636 59.362 -33.451 1.00 13.57 680 VAL B C 1
ATOM 10647 O O . VAL B 1 666 ? -2.822 60.589 -33.358 1.00 14.29 680 VAL B O 1
ATOM 10651 N N . TYR B 1 667 ? -2.146 58.591 -32.483 1.00 13.23 681 TYR B N 1
ATOM 10652 C CA . TYR B 1 667 ? -1.578 59.077 -31.204 1.00 13.24 681 TYR B CA 1
ATOM 10653 C C . TYR B 1 667 ? -0.056 59.045 -31.355 1.00 13.29 681 TYR B C 1
ATOM 10654 O O . TYR B 1 667 ? 0.508 57.946 -31.406 1.00 13.93 681 TYR B O 1
ATOM 10663 N N . ALA B 1 668 ? 0.581 60.210 -31.477 1.00 14.09 682 ALA B N 1
ATOM 10664 C CA . ALA B 1 668 ? 2.007 60.329 -31.857 1.00 15.06 682 ALA B CA 1
ATOM 10665 C C . ALA B 1 668 ? 2.757 61.228 -30.870 1.00 15.24 682 ALA B C 1
ATOM 10666 O O . ALA B 1 668 ? 2.114 62.016 -30.155 1.00 15.05 682 ALA B O 1
ATOM 10668 N N . ASP B 1 669 ? 4.082 61.093 -30.852 1.00 15.12 683 ASP B N 1
ATOM 10669 C CA . ASP B 1 669 ? 5.013 62.023 -30.170 1.00 15.63 683 ASP B CA 1
ATOM 10670 C C . ASP B 1 669 ? 4.936 63.390 -30.852 1.00 16.83 683 ASP B C 1
ATOM 10671 O O . ASP B 1 669 ? 4.961 63.442 -32.111 1.00 17.65 683 ASP B O 1
ATOM 10676 N N . ALA B 1 670 ? 4.861 64.461 -30.061 1.00 17.86 684 ALA B N 1
ATOM 10677 C CA . ALA B 1 670 ? 5.026 65.854 -30.535 1.00 19.43 684 ALA B CA 1
ATOM 10678 C C . ALA B 1 670 ? 6.455 66.018 -31.064 1.00 20.30 684 ALA B C 1
ATOM 10679 O O . ALA B 1 670 ? 7.323 65.191 -30.713 1.00 19.91 684 ALA B O 1
ATOM 10681 N N . LYS B 1 671 ? 6.690 67.043 -31.885 1.00 21.81 685 LYS B N 1
ATOM 10682 C CA . LYS B 1 671 ? 8.008 67.309 -32.523 1.00 24.59 685 LYS B CA 1
ATOM 10683 C C . LYS B 1 671 ? 9.113 67.358 -31.459 1.00 23.83 685 LYS B C 1
ATOM 10684 O O . LYS B 1 671 ? 10.216 66.856 -31.742 1.00 24.37 685 LYS B O 1
ATOM 10690 N N . ASP B 1 672 ? 8.824 67.937 -30.288 1.00 23.88 686 ASP B N 1
ATOM 10691 C CA . ASP B 1 672 ? 9.822 68.216 -29.216 1.00 24.87 686 ASP B CA 1
ATOM 10692 C C . ASP B 1 672 ? 9.712 67.178 -28.088 1.00 23.44 686 ASP B C 1
ATOM 10693 O O . ASP B 1 672 ? 10.285 67.421 -27.009 1.00 24.57 686 ASP B O 1
ATOM 10698 N N . ALA B 1 673 ? 9.035 66.050 -28.322 1.00 20.69 687 ALA B N 1
ATOM 10699 C CA . ALA B 1 673 ? 8.874 64.967 -27.323 1.00 19.63 687 ALA B CA 1
ATOM 10700 C C . ALA B 1 673 ? 10.213 64.249 -27.116 1.00 19.33 687 ALA B C 1
ATOM 10701 O O . ALA B 1 673 ? 11.049 64.233 -28.046 1.00 19.78 687 ALA B O 1
ATOM 10703 N N . ASP B 1 674 ? 10.391 63.666 -25.930 1.00 18.51 688 ASP B N 1
ATOM 10704 C CA . ASP B 1 674 ? 11.614 62.942 -25.495 1.00 19.22 688 ASP B CA 1
ATOM 10705 C C . ASP B 1 674 ? 11.280 62.229 -24.183 1.00 18.17 688 ASP B C 1
ATOM 10706 O O . ASP B 1 674 ? 10.598 62.843 -23.352 1.00 18.31 688 ASP B O 1
ATOM 10711 N N . TRP B 1 675 ? 11.722 60.984 -23.999 1.00 17.62 689 TRP B N 1
ATOM 10712 C CA . TRP B 1 675 ? 11.359 60.181 -22.798 1.00 17.19 689 TRP B CA 1
ATOM 10713 C C . TRP B 1 675 ? 11.823 60.917 -21.532 1.00 17.65 689 TRP B C 1
ATOM 10714 O O . TRP B 1 675 ? 11.075 60.926 -20.539 1.00 18.37 689 TRP B O 1
ATOM 10725 N N . LYS B 1 676 ? 13.004 61.534 -21.576 1.00 18.58 690 LYS B N 1
ATOM 10726 C CA . LYS B 1 676 ? 13.656 62.158 -20.398 1.00 19.87 690 LYS B CA 1
ATOM 10727 C C . LYS B 1 676 ? 13.147 63.593 -20.213 1.00 20.87 690 LYS B C 1
ATOM 10728 O O . LYS B 1 676 ? 12.696 63.910 -19.090 1.00 21.25 690 LYS B O 1
ATOM 10734 N N . ASP B 1 677 ? 13.213 64.418 -21.265 1.00 21.60 691 ASP B N 1
ATOM 10735 C CA . ASP B 1 677 ? 13.079 65.899 -21.175 1.00 22.34 691 ASP B CA 1
ATOM 10736 C C . ASP B 1 677 ? 11.642 66.368 -21.437 1.00 21.89 691 ASP B C 1
ATOM 10737 O O . ASP B 1 677 ? 11.322 67.485 -20.988 1.00 22.17 691 ASP B O 1
ATOM 10742 N N . ASN B 1 678 ? 10.811 65.585 -22.135 1.00 21.09 692 ASN B N 1
ATOM 10743 C CA . ASN B 1 678 ? 9.442 66.021 -22.533 1.00 19.45 692 ASN B CA 1
ATOM 10744 C C . ASN B 1 678 ? 8.572 64.810 -22.868 1.00 17.75 692 ASN B C 1
ATOM 10745 O O . ASN B 1 678 ? 8.087 64.680 -23.991 1.00 18.22 692 ASN B O 1
ATOM 10750 N N . PRO B 1 679 ? 8.324 63.899 -21.900 1.00 16.84 693 PRO B N 1
ATOM 10751 C CA . PRO B 1 679 ? 7.616 62.648 -22.175 1.00 16.42 693 PRO B CA 1
ATOM 10752 C C . PRO B 1 679 ? 6.104 62.770 -22.419 1.00 16.20 693 PRO B C 1
ATOM 10753 O O . PRO B 1 679 ? 5.552 61.857 -23.009 1.00 16.17 693 PRO B O 1
ATOM 10757 N N . GLN B 1 680 ? 5.476 63.860 -21.961 1.00 16.04 694 GLN B N 1
ATOM 10758 C CA . GLN B 1 680 ? 3.996 64.023 -21.968 1.00 16.80 694 GLN B CA 1
ATOM 10759 C C . GLN B 1 680 ? 3.541 64.842 -23.185 1.00 17.18 694 GLN B C 1
ATOM 10760 O O . GLN B 1 680 ? 2.348 65.192 -23.231 1.00 18.57 694 GLN B O 1
ATOM 10766 N N . ALA B 1 681 ? 4.434 65.116 -24.143 1.00 17.06 695 ALA B N 1
ATOM 10767 C CA . ALA B 1 681 ? 4.131 65.878 -25.379 1.00 17.30 695 ALA B CA 1
ATOM 10768 C C . ALA B 1 681 ? 3.672 64.900 -26.465 1.00 16.72 695 ALA B C 1
ATOM 10769 O O . ALA B 1 681 ? 4.522 64.172 -27.004 1.00 17.59 695 ALA B O 1
ATOM 10771 N N . TYR B 1 682 ? 2.368 64.862 -26.745 1.00 16.88 696 TYR B N 1
ATOM 10772 C CA . TYR B 1 682 ? 1.762 63.994 -27.789 1.00 16.97 696 TYR B CA 1
ATOM 10773 C C . TYR B 1 682 ? 0.807 64.820 -28.653 1.00 16.96 696 TYR B C 1
ATOM 10774 O O . TYR B 1 682 ? 0.379 65.909 -28.229 1.00 17.89 696 TYR B O 1
ATOM 10783 N N . THR B 1 683 ? 0.489 64.295 -29.837 1.00 17.15 697 THR B N 1
ATOM 10784 C CA . THR B 1 683 ? -0.538 64.840 -30.760 1.00 17.00 697 THR B CA 1
ATOM 10785 C C . THR B 1 683 ? -1.555 63.739 -31.056 1.00 15.55 697 THR B C 1
ATOM 10786 O O . THR B 1 683 ? -1.170 62.556 -30.998 1.00 15.01 697 THR B O 1
ATOM 10790 N N . ILE B 1 684 ? -2.799 64.129 -31.341 1.00 15.55 698 ILE B N 1
ATOM 10791 C CA . ILE B 1 684 ? -3.895 63.213 -31.770 1.00 15.42 698 ILE B CA 1
ATOM 10792 C C . ILE B 1 684 ? -4.502 63.789 -33.053 1.00 15.88 698 ILE B C 1
ATOM 10793 O O . ILE B 1 684 ? -4.945 64.949 -33.024 1.00 15.95 698 ILE B O 1
ATOM 10798 N N . LYS B 1 685 ? -4.483 63.011 -34.139 1.00 16.52 699 LYS B N 1
ATOM 10799 C CA . LYS B 1 685 ? -5.001 63.428 -35.470 1.00 17.32 699 LYS B CA 1
ATOM 10800 C C . LYS B 1 685 ? -5.940 62.342 -36.005 1.00 15.89 699 LYS B C 1
ATOM 10801 O O . LYS B 1 685 ? -5.502 61.186 -36.136 1.00 16.04 699 LYS B O 1
ATOM 10807 N N . LYS B 1 686 ? -7.181 62.730 -36.297 1.00 15.93 700 LYS B N 1
ATOM 10808 C CA . LYS B 1 686 ? -8.245 61.874 -36.870 1.00 16.31 700 LYS B CA 1
ATOM 10809 C C . LYS B 1 686 ? -8.375 62.191 -38.358 1.00 17.02 700 LYS B C 1
ATOM 10810 O O . LYS B 1 686 ? -8.327 63.384 -38.720 1.00 18.04 700 LYS B O 1
ATOM 10816 N N . GLY B 1 687 ? -8.551 61.161 -39.181 1.00 17.00 701 GLY B N 1
ATOM 10817 C CA . GLY B 1 687 ? -8.746 61.323 -40.634 1.00 17.38 701 GLY B CA 1
ATOM 10818 C C . GLY B 1 687 ? -9.311 60.065 -41.257 1.00 17.49 701 GLY B C 1
ATOM 10819 O O . GLY B 1 687 ? -9.363 59.032 -40.569 1.00 18.09 701 GLY B O 1
ATOM 10820 N N . ILE B 1 688 ? -9.723 60.151 -42.521 1.00 17.98 702 ILE B N 1
ATOM 10821 C CA . ILE B 1 688 ? -10.216 58.986 -43.311 1.00 18.08 702 ILE B CA 1
ATOM 10822 C C . ILE B 1 688 ? -9.002 58.260 -43.898 1.00 18.51 702 ILE B C 1
ATOM 10823 O O . ILE B 1 688 ? -8.138 58.930 -44.499 1.00 20.28 702 ILE B O 1
ATOM 10828 N N . LEU B 1 689 ? -8.947 56.940 -43.720 1.00 17.72 703 LEU B N 1
ATOM 10829 C CA . LEU B 1 689 ? -7.843 56.068 -44.194 1.00 18.00 703 LEU B CA 1
ATOM 10830 C C . LEU B 1 689 ? -8.432 54.959 -45.070 1.00 18.06 703 LEU B C 1
ATOM 10831 O O . LEU B 1 689 ? -9.591 54.573 -44.841 1.00 17.55 703 LEU B O 1
ATOM 10836 N N . ASN B 1 690 ? -7.658 54.472 -46.038 1.00 18.43 704 ASN B N 1
ATOM 10837 C CA . ASN B 1 690 ? -8.019 53.288 -46.861 1.00 19.05 704 ASN B CA 1
ATOM 10838 C C . ASN B 1 690 ? -6.725 52.561 -47.231 1.00 19.45 704 ASN B C 1
ATOM 10839 O O . ASN B 1 690 ? -5.649 53.015 -46.796 1.00 19.36 704 ASN B O 1
ATOM 10844 N N . ASN B 1 691 ? -6.826 51.488 -48.019 1.00 19.77 705 ASN B N 1
ATOM 10845 C CA . ASN B 1 691 ? -5.687 50.578 -48.311 1.00 20.31 705 ASN B CA 1
ATOM 10846 C C . ASN B 1 691 ? -4.639 51.271 -49.196 1.00 21.16 705 ASN B C 1
ATOM 10847 O O . ASN B 1 691 ? -3.536 50.711 -49.318 1.00 22.84 705 ASN B O 1
ATOM 10852 N N . LYS B 1 692 ? -4.948 52.437 -49.777 1.00 20.93 706 LYS B N 1
ATOM 10853 C CA . LYS B 1 692 ? -3.991 53.216 -50.611 1.00 21.91 706 LYS B CA 1
ATOM 10854 C C . LYS B 1 692 ? -3.423 54.406 -49.822 1.00 21.27 706 LYS B C 1
ATOM 10855 O O . LYS B 1 692 ? -2.634 55.166 -50.399 1.00 22.34 706 LYS B O 1
ATOM 10861 N N . SER B 1 693 ? -3.745 54.535 -48.532 1.00 20.78 707 SER B N 1
ATOM 10862 C CA . SER B 1 693 ? -3.217 55.622 -47.664 1.00 20.57 707 SER B CA 1
ATOM 10863 C C . SER B 1 693 ? -1.720 55.412 -47.401 1.00 21.01 707 SER B C 1
ATOM 10864 O O . SER B 1 693 ? -1.259 54.260 -47.461 1.00 21.00 707 SER B O 1
ATOM 10867 N N . LYS B 1 694 ? -1.002 56.503 -47.126 1.00 21.39 708 LYS B N 1
ATOM 10868 C CA . LYS B 1 694 ? 0.430 56.512 -46.727 1.00 22.57 708 LYS B CA 1
ATOM 10869 C C . LYS B 1 694 ? 0.570 57.436 -45.520 1.00 21.99 708 LYS B C 1
ATOM 10870 O O . LYS B 1 694 ? 0.001 58.533 -45.574 1.00 21.93 708 LYS B O 1
ATOM 10876 N N . LEU B 1 695 ? 1.293 57.004 -44.485 1.00 21.75 709 LEU B N 1
ATOM 10877 C CA . LEU B 1 695 ? 1.593 57.824 -43.282 1.00 22.88 709 LEU B CA 1
ATOM 10878 C C . LEU B 1 695 ? 3.082 57.711 -42.967 1.00 22.41 709 LEU B C 1
ATOM 10879 O O . LEU B 1 695 ? 3.557 56.575 -42.795 1.00 22.76 709 LEU B O 1
ATOM 10884 N N . ASN B 1 696 ? 3.772 58.849 -42.898 1.00 22.42 710 ASN B N 1
ATOM 10885 C CA . ASN B 1 696 ? 5.174 58.955 -42.420 1.00 22.98 710 ASN B CA 1
ATOM 10886 C C . ASN B 1 696 ? 5.140 59.451 -40.973 1.00 20.84 710 ASN B C 1
ATOM 10887 O O . ASN B 1 696 ? 4.581 60.530 -40.737 1.00 21.04 710 ASN B O 1
ATOM 10892 N N . LEU B 1 697 ? 5.683 58.675 -40.038 1.00 20.25 711 LEU B N 1
ATOM 10893 C CA . LEU B 1 697 ? 5.645 59.004 -38.590 1.00 19.92 711 LEU B CA 1
ATOM 10894 C C . LEU B 1 697 ? 7.051 58.902 -37.997 1.00 19.57 711 LEU B C 1
ATOM 10895 O O . LEU B 1 697 ? 7.793 57.969 -38.359 1.00 19.23 711 LEU B O 1
ATOM 10900 N N . HIS B 1 698 ? 7.384 59.851 -37.123 1.00 19.35 712 HIS B N 1
ATOM 10901 C CA . HIS B 1 698 ? 8.642 59.893 -36.338 1.00 19.43 712 HIS B CA 1
ATOM 10902 C C . HIS B 1 698 ? 8.337 59.511 -34.885 1.00 18.59 712 HIS B C 1
ATOM 10903 O O . HIS B 1 698 ? 7.448 60.136 -34.273 1.00 17.75 712 HIS B O 1
ATOM 10910 N N . ALA B 1 699 ? 9.042 58.511 -34.358 1.00 18.30 713 ALA B N 1
ATOM 10911 C CA . ALA B 1 699 ? 9.036 58.162 -32.921 1.00 17.88 713 ALA B CA 1
ATOM 10912 C C . ALA B 1 699 ? 10.174 58.931 -32.245 1.00 17.70 713 ALA B C 1
ATOM 10913 O O . ALA B 1 699 ? 11.311 58.870 -32.745 1.00 17.96 713 ALA B O 1
ATOM 10915 N N . ALA B 1 700 ? 9.869 59.642 -31.159 1.00 17.89 714 ALA B N 1
ATOM 10916 C CA . ALA B 1 700 ? 10.865 60.319 -30.300 1.00 17.40 714 ALA B CA 1
ATOM 10917 C C . ALA B 1 700 ? 11.806 59.270 -29.696 1.00 16.46 714 ALA B C 1
ATOM 10918 O O . ALA B 1 700 ? 11.536 58.061 -29.835 1.00 15.74 714 ALA B O 1
ATOM 10920 N N . ASN B 1 701 ? 12.881 59.725 -29.057 1.00 16.27 715 ASN B N 1
ATOM 10921 C CA . ASN B 1 701 ? 13.805 58.870 -28.273 1.00 17.29 715 ASN B CA 1
ATOM 10922 C C . ASN B 1 701 ? 13.012 58.272 -27.104 1.00 16.08 715 ASN B C 1
ATOM 10923 O O . ASN B 1 701 ? 12.438 59.055 -26.319 1.00 16.42 715 ASN B O 1
ATOM 10928 N N . GLY B 1 702 ? 12.949 56.940 -27.021 1.00 15.07 716 GLY B N 1
ATOM 10929 C CA . GLY B 1 702 ? 12.088 56.211 -26.068 1.00 14.88 716 GLY B CA 1
ATOM 10930 C C . GLY B 1 702 ? 10.623 56.508 -26.325 1.00 14.01 716 GLY B C 1
ATOM 10931 O O . GLY B 1 702 ? 9.824 56.488 -25.370 1.00 14.44 716 GLY B O 1
ATOM 10932 N N . GLY B 1 703 ? 10.289 56.795 -27.584 1.00 13.81 717 GLY B N 1
ATOM 10933 C CA . GLY B 1 703 ? 8.933 57.164 -28.014 1.00 13.46 717 GLY B CA 1
ATOM 10934 C C . GLY B 1 703 ? 8.332 56.101 -28.912 1.00 13.31 717 GLY B C 1
ATOM 10935 O O . GLY B 1 703 ? 8.846 54.962 -28.951 1.00 13.50 717 GLY B O 1
ATOM 10936 N N . GLY B 1 704 ? 7.262 56.467 -29.607 1.00 13.55 718 GLY B N 1
ATOM 10937 C CA . GLY B 1 704 ? 6.472 55.546 -30.436 1.00 13.50 718 GLY B CA 1
ATOM 10938 C C . GLY B 1 704 ? 5.193 56.213 -30.889 1.00 13.27 718 GLY B C 1
ATOM 10939 O O . GLY B 1 704 ? 5.123 57.461 -30.852 1.00 14.47 718 GLY B O 1
ATOM 10940 N N . TYR B 1 705 ? 4.217 55.418 -31.311 1.00 12.10 719 TYR B N 1
ATOM 10941 C CA . TYR B 1 705 ? 2.887 55.913 -31.733 1.00 12.38 719 TYR B CA 1
ATOM 10942 C C . TYR B 1 705 ? 1.900 54.755 -31.678 1.00 12.02 719 TYR B C 1
ATOM 10943 O O . TYR B 1 705 ? 2.318 53.589 -31.683 1.00 11.83 719 TYR B O 1
ATOM 10952 N N . ALA B 1 706 ? 0.621 55.105 -31.617 1.00 12.06 720 ALA B N 1
ATOM 10953 C CA . ALA B 1 706 ? -0.522 54.174 -31.607 1.00 12.07 720 ALA B CA 1
ATOM 10954 C C . ALA B 1 706 ? -1.552 54.687 -32.611 1.00 12.39 720 ALA B C 1
ATOM 10955 O O . ALA B 1 706 ? -1.730 55.920 -32.704 1.00 12.77 720 ALA B O 1
ATOM 10957 N N . ILE B 1 707 ? -2.160 53.780 -33.372 1.00 12.61 721 ILE B N 1
ATOM 10958 C CA . ILE B 1 707 ? -3.215 54.129 -34.364 1.00 12.60 721 ILE B CA 1
ATOM 10959 C C . ILE B 1 707 ? -4.397 53.177 -34.173 1.00 12.50 721 ILE B C 1
ATOM 10960 O O . ILE B 1 707 ? -4.181 51.959 -34.191 1.00 12.45 721 ILE B O 1
ATOM 10965 N N . SER B 1 708 ? -5.596 53.733 -33.991 1.00 12.65 722 SER B N 1
ATOM 10966 C CA . SER B 1 708 ? -6.880 53.005 -34.126 1.00 12.72 722 SER B CA 1
ATOM 10967 C C . SER B 1 708 ? -7.409 53.248 -35.543 1.00 12.98 722 SER B C 1
ATOM 10968 O O . SER B 1 708 ? -7.403 54.406 -35.999 1.00 12.78 722 SER B O 1
ATOM 10971 N N . ILE B 1 709 ? -7.777 52.170 -36.230 1.00 13.50 723 ILE B N 1
ATOM 10972 C CA . ILE B 1 709 ? -8.280 52.198 -37.632 1.00 13.95 723 ILE B CA 1
ATOM 10973 C C . ILE B 1 709 ? -9.630 51.484 -37.635 1.00 14.16 723 ILE B C 1
ATOM 10974 O O . ILE B 1 709 ? -9.648 50.241 -37.704 1.00 14.31 723 ILE B O 1
ATOM 10979 N N . LYS B 1 710 ? -10.707 52.259 -37.515 1.00 14.64 724 LYS B N 1
ATOM 10980 C CA . LYS B 1 710 ? -12.080 51.744 -37.307 1.00 15.09 724 LYS B CA 1
ATOM 10981 C C . LYS B 1 710 ? -12.874 51.895 -38.600 1.00 15.46 724 LYS B C 1
ATOM 10982 O O . LYS B 1 710 ? -13.006 53.029 -39.108 1.00 15.22 724 LYS B O 1
ATOM 10988 N N . GLU B 1 711 ? -13.397 50.783 -39.093 1.00 16.43 725 GLU B N 1
ATOM 10989 C CA . GLU B 1 711 ? -14.186 50.749 -40.346 1.00 17.63 725 GLU B CA 1
ATOM 10990 C C . GLU B 1 711 ? -15.390 51.681 -40.166 1.00 17.84 725 GLU B C 1
ATOM 10991 O O . GLU B 1 711 ? -16.032 51.614 -39.100 1.00 17.49 725 GLU B O 1
ATOM 10997 N N . VAL B 1 712 ? -15.667 52.525 -41.165 1.00 19.07 726 VAL B N 1
ATOM 10998 C CA . VAL B 1 712 ? -16.544 53.727 -41.034 1.00 22.03 726 VAL B CA 1
ATOM 10999 C C . VAL B 1 712 ? -17.975 53.309 -40.676 1.00 23.17 726 VAL B C 1
ATOM 11000 O O . VAL B 1 712 ? -18.550 53.943 -39.769 1.00 24.44 726 VAL B O 1
ATOM 11004 N N . LYS B 1 713 ? -18.539 52.310 -41.360 1.00 24.22 727 LYS B N 1
ATOM 11005 C CA . LYS B 1 713 ? -19.967 51.916 -41.194 1.00 27.06 727 LYS B CA 1
ATOM 11006 C C . LYS B 1 713 ? -20.236 51.441 -39.757 1.00 28.70 727 LYS B C 1
ATOM 11007 O O . LYS B 1 713 ? -21.276 51.855 -39.191 1.00 29.68 727 LYS B O 1
ATOM 11013 N N . ASN B 1 714 ? -19.334 50.634 -39.183 1.00 29.27 728 ASN B N 1
ATOM 11014 C CA . ASN B 1 714 ? -19.521 49.956 -37.868 1.00 30.00 728 ASN B CA 1
ATOM 11015 C C . ASN B 1 714 ? -18.772 50.691 -36.746 1.00 30.36 728 ASN B C 1
ATOM 11016 O O . ASN B 1 714 ? -18.754 50.155 -35.614 1.00 31.25 728 ASN B O 1
ATOM 11021 N N . LYS B 1 715 ? -18.209 51.874 -37.025 1.00 28.86 729 LYS B N 1
ATOM 11022 C CA . LYS B 1 715 ? -17.325 52.631 -36.091 1.00 30.80 729 LYS B CA 1
ATOM 11023 C C . LYS B 1 715 ? -18.042 52.882 -34.756 1.00 30.81 729 LYS B C 1
ATOM 11024 O O . LYS B 1 715 ? -19.247 53.222 -34.774 1.00 30.45 729 LYS B O 1
ATOM 11030 N N . SER B 1 716 ? -17.310 52.727 -33.645 1.00 32.17 730 SER B N 1
ATOM 11031 C CA . SER B 1 716 ? -17.756 53.021 -32.257 1.00 31.25 730 SER B CA 1
ATOM 11032 C C . SER B 1 716 ? -16.560 53.495 -31.423 1.00 31.60 730 SER B C 1
ATOM 11033 O O . SER B 1 716 ? -16.747 53.912 -30.278 1.00 33.49 730 SER B O 1
#

Radius of gyration: 36.02 Å; Cα contacts (8 Å, |Δi|>4): 3778; chains: 2; bounding box: 60×94×102 Å

Foldseek 3Di:
DDWFAAPVRQKIKDWDQDPQQFTWMWMGGNNHTAFDTWTWFFQWDDCVLRGGGGQKDFPDKDKDWDWDKDAFLFDQAGIDIQTWIKMKTWIARVVQRAIKIWMWTQHNFWIKIKIWGADDPRAFKTFTLWTWTKGQGPDQWWKFWAAAWLFAQQWFTDTDTLLCQLVCNVVRDDDAQDTDGDDSNKTAFQMWTAGPVQKIKTKAWADQAQFFHWIWGAPSVRRMTTTGGRAFLVSIGGIDGPRDMHTMIIIGMDSALQVLLVDPVLQSSADAAPQPCCSVQPFFFEEEEPFLLPLLVLAHLEQAPPDPADDPPPDDLVPGDGPVRNCQALVNLLVRLVLCLVLVGAEYEYHSQFPQRSPLGAPLDQLRGLLAHGRPRHDLQVSLVSSVVSNHAYEREAEPSQNQVNCVVNLLVNLVNCLVSRHQEYEYERRHQHPVHSGHQRGSVNLNSVVVSLVVSSVSNHAYAYESHDQARNCCSHRVSPQEYASHNAQSCLQVAEHALLRLLACSSTRPNRHAYARQFADLPQQSCVSPVVGRRGYQAANQQSLLCLFSRAGSYYYNHYDSVSCVVVVVSCSSSSPRARGFNHKDFQDGDRSAKTWIWGQHPPALKIKIKMWGAQAWDKDWDAQLVHDPPWKWWKKKWAADPPDGSPPHRNHIDIDIDIDGRGDIDIGTAHHSGIMMMITHTD/DDWFAAPVRQKIKDWDQDPQQFTWIWMGGNNHTAFDTWTWFFQFDDCVCLRGGGGQKDFPDKDKDWDWDKDAFLFDQAGIDIQTWIKMKTWIARVVQRAIKIWMWTQHNFWIKIKIWGADDPRAFKTFTLWTWTKGQGPDQWWKFWAAAWLFAQQWFTDTDTLLCQLVCNVVRDDDAQDTDGDDSNKTAFQMWTAGPVQKIKTKAWADQAQFFHWIWGAPSVRGMTTTGGRAFLVSIGGIDGPRDMHTMIIIGMDSALQVLLVDPVLQSSADAAPQPCCSVQPFFFEEEEPFLLPLLVLAALEQALPDQFDDPPPDDLVPGDGPVRNCQALVNLLVRLVLCLVLVGAEYEYHSQFPQRSHQGAPLDQLRGLLAHGHPRHDLQVSLVSSVVSNHAYEREAEPSQNQVSCVVNLLVNLVNCLVSRHQEYEYERRHAHPVHSGHQRGSVNSNSVVVSLVVSSVSNHAYAYESHDQARNCCSHRVSPQEYASHNAQSCLQVAEHALLRLLACSSTRPNRHAYARQFADLPQQSCVSPVVGRRGYQAANQQSLLCLFSRQGSYYYNHYDSVSCVVVVVSVVSSSPRARGFNHKDFPDGDRSAKTKIWTHHPPALKIKIKMWGAQAWDKDWDAQLVHDPPWKWWKWKWAADPPDGRPPHRNHIDIDIDIDGRGDIDIGTAHHSGMMMMITHTDVPGD